Protein 1JWY (pdb70)

Secondary structure (DSSP, 8-state):
-TTT-TTSHHHHHHS----HHHH----EEEE-SSSS-TT--EEEEEEEE-SSEEEEE-TTS-EEEEETTT-EEPPPGGGTT-SBGGG-S---HHHHHHHHHHHHHTT--EEE-SSEEEEE--SS--S--SHHHHHHHSS--TTTS---HHHHHHHHHHHHHHHT--EEEEEEESTTSSHHHHHHHHHHHHHHH----HHHHHHHHHHHHHHHHHEE--SS-TTEESSEEEEEEEE-TTS-EEEEEEEEE---GGGGT---TT--SBHHHHHHHHH--HHHHHHHT---GGG-TTTSSSS----TT--HHHHHHHHHHHHHHHT--HHHHHHHHHHHHHHHHHHH---EE-SSSSEE-S--HHHHHHHHHHT--HHHHHHHHHS-EEEETTEEEE----HHHHHHHHHHHHHHHHHHHHHHHHHHHHHHH--S--SEEEEEEE-------SSB-HHHHHHHHHHHHHHHHHHHHHHHHHHHHHHHTT-------GGGGGHHHHHHHH-TTTT-HHHHHHHHHTSTT--HHHHHHHHHHHHTTTSTTEE--SS-SSEEEEEETTEEEEEE-TTHHHHHH----HHHHHHHHT-SSHHHHHHHH-HHHH-SS-TT-----HHHHHHHHHHHHHHHHTTSEEEEEEEE-S-SS--SS---HHHHHHHHHHSSHHHHHHHSTTS--EEEEHHHHHHHHGGGSTT--TT-S-HHHHHHHHHHHTT--GGGEEE-SSEEEE-TTHHHHHHHHHHHHHHHHHGGG---HHHHHHHHHHHTTTSSS-TT---EEEEEE-SSSSHHHHHHHHHTS------EEEEEEEPPPPTTS--PPPEEEESSSTT--B--THHHHHHHHHH-------EEEEEEETTS-SEEEEEPPP---SHHHHHHHHHHHHHSTTEEEEEEEESSS-STT-SHHHHHHHH-SS-SSEEEEEE-TTSS-SS---HHHHTTSSS--TT-EEE-----HHHHSSS--HHHHHHHHHHHHHT-TTGGGSGGG-SHHHHHHHHHHHHHHHHHHHHHHHHHHHHHHT-

InterPro domains:
  IPR000375 Dynamin stalk domain [PF01031] (217-501)
  IPR001401 Dynamin, GTPase domain [SM00053] (1-247)
  IPR001401 Dynamin, GTPase domain [cd08771] (23-296)
  IPR003130 Dynamin GTPase effector [PF02212] (758-848)
  IPR003130 Dynamin GTPase effector [SM00302] (757-848)
  IPR019762 Dynamin, GTPase region, conserved site [PS00410] (51-60)
  IPR020850 GTPase effector domain [PS51388] (762-853)
  IPR022812 Dynamin [PR00195] (25-43)
  IPR022812 Dynamin [PR00195] (50-67)
  IPR022812 Dynamin [PR00195] (128-145)
  IPR022812 Dynamin [PR00195] (178-196)
  IPR022812 Dynamin [PR00195] (197-213)
  IPR022812 Dynamin [PR00195] (220-239)
  IPR022812 Dynamin [PTHR11566] (3-847)
  IPR027417 P-loop containing nucleoside triphosphate hydrolase [G3DSA:3.40.50.300] (1-305)
  IPR027417 P-loop containing nucleoside triphosphate hydrolase [SSF52540] (2-305)
  IPR030381 Dynamin-type guanine nucleotide-binding (G) domain [PS51718] (22-296)
  IPR045063 Dynamin, N-terminal [PF00350] (28-209)

Foldseek 3Di:
DQLPDCPHVQCLAQNDDDLPLLQPLKWWFWDAPDPVPRLDIDIWIWDDDDPFKTWTADPVGDIDMGGPVPTGTEFPPVCQQPQECLPTLGDDLVNVVRSCLSCQLSVNQWHHFVLEIEGADQLDDGPQLDPVNLVVLAPPAPPSGGRDLSRVLNVQLVCCLVVVFFEEEEEEEAWPLQLVVSLLSSLVSLCNNQHVHLLSLLVNLLVLQLQQLAFWFALQHRRTGQWWKKKKQFAANVSHGDFMAMDIGRRPLLLQQDDAAPIFRRLNLLLCLQAPDPVLCVQLVHDHLCLFNSGNPRPDSDDPPDDSNVSSVSNVVSCVSLPQDPQSVLLLSLLSSLLRLLRVFAWDADPHQFTDGDDCVSLVSNCSSLQFDSVLQRCCLQWFWDDDDPDIGTDGHGRVSSNVLSSLLSSLSSQLSSVVSSVSSCVSGPDPDGSYIYMYIRDYAQDADPAAEPSNCLRLLLNLLVVLVVQQLLQVVLVVVCVQQVPDDHDDRRSVVSVLLNCLDPNDPLDHLLNLLVVQLVDDDHDLLNSLVVSCVRPDVNRPQKHDDDDDSQWIWGQGLLGIHIHGSPCSSVQFASDHRPSNLVRQCPGPRPVSVCCSPVQVRNHLARPPGDHGTPSRSSVVVSVVVSVVNVSHDYRYYYRAHQDSPSDRPRRDSVRRSSCCVSVCSSVVLVSSLAGFSDKAFLLVVLLAQVLQAAPRDSRDPCSQVSVVRNCVSVVPDPVQWDRTNGIITGHRSPVSVSVSVSSVSSNVLCNCLVPVLLVSLVVVCRRPCQQFADQLLGQAEEEAEAPPQQPQFLVCLQVQFHQAPQKEKEFEDADDQDPVSHFDQKWKDWSVGVPDIGSDSPVNNVVVVVVCCPDRRYTYMYIYGNSHHGHIYIYADHAVPVSVVSLVSRCSSLLRPSYAYEYGGELAPDDVVGPRLVSSCVSVVVQARYEYEYENQVVHDDPDHDVCQQVANPPHHNLGYEYWYGADPVCVPDPNTSNNRQVVGLCCQCPDPPSVVVSVCYGSVNVRVSNVVCSVVSSVVCSVVSSVSSVVSND

GO terms:
  GO:0005525 GTP binding (F, IDA)
  GO:0005543 phospholipid binding (F, IDA)
  GO:0032154 cleavage furrow (C, IDA)
  GO:0032195 post-lysosomal vacuole (C, IDA)
  GO:0045171 intercellular bridge (C, IDA)
  GO:0045335 phagocytic vesicle (C, IDA)
  GO:0097204 phagocytic cup base (C, IDA)
  GO:0005737 cytoplasm (C, IDA)
  GO:0010008 endosome membrane (C, IDA)
  GO:0003924 GTPase activity (F, IDA)
  GO:0042802 identical protein binding (F, IDA)
  GO:0045335 phagocytic vesicle (C, HDA)
  GO:0044656 regulation of post-lysosomal vacuole size (P, IMP)
  GO:1905345 protein localization to cleavage furrow (P, IMP)
  GO:1900756 protein processing in phagocytic vesicle (P, IMP)
  GO:0031288 sorocarp morphogenesis (P, IMP)
  GO:0048312 intracellular distribution of mitochondria (P, IMP)
  GO:0090383 phagosome acidification (P, IMP)
  GO:0061952 midbody abscission (P, IMP)
  GO:0006907 pinocytosis (P, IMP)

CATH classification: 2.30.30.360 (+2 more: 3.40.850.10, 1.20.58.530)

Radius of gyration: 42.61 Å; Cα contacts (8 Å, |Δi|>4): 1819; chains: 1; bounding box: 88×121×109 Å

Nearest PDB structures (foldseek):
  1jx2-assembly1_A  TM=1.000E+00  e=0.000E+00  Dictyostelium discoideum
  1w9i-assembly1_A  TM=9.819E-01  e=7.354E-103  Dictyostelium discoideum
  4pjk-assembly1_A  TM=9.442E-01  e=1.218E-103  Dictyostelium discoideum
  1w9j-assembly1_A  TM=9.130E-01  e=1.008E-102  Dictyostelium discoideum
  3myh-assembly1_X  TM=9.330E-01  e=2.662E-100  Dictyostelium discoideum

B-factor: mean 45.92, std 22.86, range [5.08, 124.43]

Solvent-accessible surface area: 48215 Å² total; per-residue (Å²): 105,52,27,140,67,154,131,18,73,1,30,136,58,8,55,39,80,128,94,163,44,25,39,38,72,105,69,70,2,16,16,22,51,59,113,178,99,97,20,53,22,67,43,1,54,23,75,52,91,89,107,80,22,6,32,6,100,6,89,122,38,125,68,70,157,37,114,72,136,104,18,20,23,44,9,30,80,131,49,34,5,19,52,33,0,50,117,14,45,33,29,30,40,3,2,0,2,20,3,5,62,31,3,10,107,68,52,8,8,3,2,6,3,15,80,6,2,0,4,4,28,26,46,93,223,12,66,2,51,69,101,126,8,1,80,15,1,103,41,58,153,70,135,51,9,0,2,0,0,0,2,12,0,0,42,0,12,65,24,0,36,117,86,116,76,32,0,0,0,6,0,8,8,74,36,12,1,12,21,16,93,11,0,68,46,0,14,52,0,1,12,46,18,1,49,134,34,118,46,28,69,28,12,72,50,1,31,37,0,3,19,3,1,0,1,0,35,10,76,117,39,54,41,5,36,47,11,4,7,5,11,25,0,4,0,54,69,72,0,113,16,24,0,1,9,11,84,21,13,60,28,46,67,62,17,0,24,129,6,51,138,62,15,0,0,0,21,0,0,4,8,0,15,52,2,6,63,85,132,21,68,163,50,0,92,23,49,26,29,116,58,6,76,10,1,65,81,6,79,15,59,65,6,156,91,59,42,16,42,116,67,0,97,87,3,51,90,0,0,59,56,2,49,10,55,134,118,30,6,53,2,0,2,60,0,0,0,0,0,0,9,0,5,44,6,143,14,57,101,16,129,47,118,2,2,46,12,137,97,80,94,16,2,67,8,0,3,85,3,0,20,12,76,48,66,72,0,19,98,3,0,10,59,0,99,76,142,55,70,249,100,83,71,48,67,87,31,55,43,101,108,0,33,50,13,19,33,28,0,0,57,17,0,1,9,28,0,3,78,0,0,10,67,50,0,26,101,64,4,57,84,176,206,73,44,42,11,0,0,0,0,3,5,32,12,45,35,80,74,189,68,3,9,7,76,27,0,7,8,0,4,0,8,1,47,10,10,32,22,1,8,65,21,17,21,98,59,14,75,111,27,4,137,148,3,156,8,135,85,107,21,144,34,11,2,103,119,8,73,51,3,2,66,5,0,20,10,186,154,103,54,0,0,12,36,2,0,32,81,5,5,111,115,114,136,18,66,25,99,63,0,6,84,56,0,25,72,62,17,20,207,159,40,107,55,11,76,84,24,201,154,43,162,66,48,0,0,0,51,6,59,24,28,80,2,50,0,48,2,105,64,0,15,95,68,0,78,61,73,32,48,100,15,0,28,83,6,0,92,121,14,101,12,102,1,0,32,80,0,5,79,35,61,108,12,20,62,67,23,118,187,72,33,153,112,60,9,32,2,30,53,9,56,125,65,1,57,68,6,12,56,39,0,120,78,12,42,12,29,7,0,20,2,0,5,0,0,105,109,61,81,54,93,80,30,42,47,113,22,1,0,58,14,0,80,59,20,0,1,18,27,2,28,148,14,14,78,119,1,0,24,28,60,37,82,11,44,70,0,2,103,84,6,14,8,17,11,80,124,14,31,79,116,21,182,80,24,83,151,8,0,40,41,0,0,137,99,45,133,27,80,93,78,47,14,69,65,4,89,66,50,0,0,0,33,42,27,6,29,16,122,3,20,38,30,11,57,67,81,11,0,81,6,0,101,23,1,140,127,141,20,12,57,15,7,16,94,0,3,30,35,15,8,30,105,15,83,10,64,3,21,1,1,8,0,0,3,1,0,16,114,108,2,13,20,56,33,4,2,13,3,9,1,15,77,53,0,15,111,56,0,10,5,2,6,3,48,72,27,90,125,28,157,126,47,57,119,54,113,24,38,0,38,5,60,71,58,100,143,57,93,12,94,60,4,64,84,0,78,98,10,22,90,162,50,60,169,130,64,56,93,10,6,7,0,31,0,51,0,25,77,4,50,60,0,6,1,0,17,0,31,14,39,130,117,88,47,95,76,20,98,161,29,0,50,50,26,0,120,60,137,20,0,13,0,4,0,0,7,14,14,63,73,87,49,74,153,27,48,0,8,106,15,2,85,98,30,10,96,130,1,122,29,3,1,0,0,6,0,57,3,69,98,24,114,217,70,66,66,11,32,81,5,19,68,28,172,61,45,84,20,100,46,20,16,6,1,0,16,28,37,37,133,134,44,87,112,89,172,54,52,4,152,78,7,40,142,47,4,105,94,44,4,103,113,33,104,79,0,127,90,31,10,118,167,11,9,7,85,61,1,7,120,21,2,25,112,37,3,48,107,27,1,100,112,8,14,80,72,1,52,83,76,2,27,151,52,17,115

Organism: Dictyostelium discoideum (NCBI:txid44689)

Sequence (1039 aa):
DPIHDRTSDYHKYLKVKQFKLTVSDKRYIWYNPDPKERDSYECGEIVSETSDSFTFKTVDGQDRQVKKDDANQRNPIKFDGVEDMSELSYLNEPAVFHNLRVRYNQDLIYTYSGLFLVAVNPFKRIPIYTQEMVDIFKGRRRNEVAPHIFAISDVAYRSMLDDRQNQSLLITGESGAGKTENTKKVIQYLASVAGSGVLEQQILQANPILEAFGNAKTTRNNNSSRFGKFIEIQFNSAGFISGASIQSYLLEKSRVVFQSETERNYHIFYQLLAGATAEEKKALHLAGPESFNYLNQSGCVDIKGVSDSEEFKITRQAMDIVGFSQEEQMSIFKIIAGILHLGNIKFEKGAGEGAVLKDKTALNAASTVFGVNPSVLEKALMEPRILAGRDLVAQHLNVEKSSSSRDALVKALYGRLFLWLVKKINNVLCQERKAYFIGVLDISGFEIFKVNSFEQLCINYTNEKLQQFFNHHMFKLEQEEYLKEKINWTFIDFGLDSQATIDLIDGRQPPGILALLDEQSVFPNATDNTLITKLHSHFSKKNAKYEEPRFSKTEFGVTHYAGQVMYEIQDWLEKNKDPLQQDLELCFKDSSDNVVTKLFNDPNIASRAKKGANFITVAAQYKEQLASLMATLETTNPHFVRCIIPNNKQLPAKLEDKVVLDQLRCNGVLEGIRITRKGFPNRIIYADFVKRYYLLAPNVPRDAEDSQKATDAVLKHLNIDPEQYRFGITKIFFRAGQLARIEEAREQRISEITRGLVDQLIPVINKLQDVFNTLGSDPLDLPQIVVVGSQSSGKSSVLENIVGRDFLPRPLILQLTHLPIADDGSQTQEWGEFLHKPNDMFYDFSEIREEIIRDTDISAQPINLKIYSPHVVNLTLVDLPGITDIEQQIRRMVMAYIKKQNAIIVAVTPANTDLANSDALQLAKEVDPEGKRTIGVITKLDLMDKGTDAMEVLTGRVIPLTLGFIGVINRSQEDIIAKKSIRESLKSEILYFKNHPIYKSIANRSGTAYLSKTLNKLLMFHIRDTLPDLKVKVSKMLS

Structure (mmCIF, N/CA/C/O backbone):
data_1JWY
#
_entry.id   1JWY
#
_cell.length_a   54.550
_cell.length_b   61.950
_cell.length_c   181.070
_cell.angle_alpha   90.00
_cell.angle_beta   94.52
_cell.angle_gamma   90.00
#
_symmetry.space_group_name_H-M   'P 1 21 1'
#
loop_
_entity.id
_entity.type
_entity.pdbx_description
1 polymer 'Myosin-2 heavy chain,Dynamin-A'
2 non-polymer beta-D-glucopyranose
3 non-polymer 'MAGNESIUM ION'
4 non-polymer "ADENOSINE-5'-DIPHOSPHATE"
5 non-polymer "GUANOSINE-5'-DIPHOSPHATE"
6 water water
#
loop_
_atom_site.group_PDB
_atom_site.id
_atom_site.type_symbol
_atom_site.label_atom_id
_atom_site.label_alt_id
_atom_site.label_comp_id
_atom_site.label_asym_id
_atom_site.label_entity_id
_atom_site.label_seq_id
_atom_site.pdbx_PDB_ins_code
_atom_site.Cartn_x
_atom_site.Cartn_y
_atom_site.Cartn_z
_atom_site.occupancy
_atom_site.B_iso_or_equiv
_atom_site.auth_seq_id
_atom_site.auth_comp_id
_atom_site.auth_asym_id
_atom_site.auth_atom_id
_atom_site.pdbx_PDB_model_num
ATOM 1 N N . ASP A 1 13 ? -87.691 -41.589 59.796 1.00 90.98 13 ASP A N 1
ATOM 2 C CA . ASP A 1 13 ? -86.847 -42.609 59.227 1.00 95.56 13 ASP A CA 1
ATOM 3 C C . ASP A 1 13 ? -85.404 -42.147 59.154 1.00 94.94 13 ASP A C 1
ATOM 4 O O . ASP A 1 13 ? -85.109 -41.072 58.626 1.00 96.73 13 ASP A O 1
ATOM 9 N N . PRO A 1 14 ? -84.456 -42.932 59.697 1.00 95.29 14 PRO A N 1
ATOM 10 C CA . PRO A 1 14 ? -83.032 -42.583 59.708 1.00 93.20 14 PRO A CA 1
ATOM 11 C C . PRO A 1 14 ? -82.376 -42.523 58.335 1.00 90.78 14 PRO A C 1
ATOM 12 O O . PRO A 1 14 ? -81.506 -41.687 58.093 1.00 91.30 14 PRO A O 1
ATOM 16 N N . ILE A 1 15 ? -82.792 -43.412 57.441 1.00 90.37 15 ILE A N 1
ATOM 17 C CA . ILE A 1 15 ? -82.220 -43.477 56.101 1.00 91.71 15 ILE A CA 1
ATOM 18 C C . ILE A 1 15 ? -82.257 -42.158 55.317 1.00 93.65 15 ILE A C 1
ATOM 19 O O . ILE A 1 15 ? -81.302 -41.826 54.614 1.00 95.60 15 ILE A O 1
ATOM 24 N N . HIS A 1 16 ? -83.347 -41.405 55.442 1.00 94.45 16 HIS A N 1
ATOM 25 C CA . HIS A 1 16 ? -83.489 -40.140 54.721 1.00 93.95 16 HIS A CA 1
ATOM 26 C C . HIS A 1 16 ? -82.980 -38.933 55.502 1.00 94.37 16 HIS A C 1
ATOM 27 O O . HIS A 1 16 ? -82.437 -37.988 54.924 1.00 93.45 16 HIS A O 1
ATOM 34 N N . ASP A 1 17 ? -83.160 -38.967 56.818 1.00 94.22 17 ASP A N 1
ATOM 35 C CA . ASP A 1 17 ? -82.723 -37.877 57.682 1.00 93.25 17 ASP A CA 1
ATOM 36 C C . ASP A 1 17 ? -81.205 -37.677 57.608 1.00 95.87 17 ASP A C 1
ATOM 37 O O . ASP A 1 17 ? -80.434 -38.525 58.063 1.00 96.75 17 ASP A O 1
ATOM 42 N N . ARG A 1 18 ? -80.784 -36.553 57.033 1.00 95.75 18 ARG A N 1
ATOM 43 C CA . ARG A 1 18 ? -79.363 -36.240 56.899 1.00 96.02 18 ARG A CA 1
ATOM 44 C C . ARG A 1 18 ? -78.692 -36.097 58.262 1.00 95.32 18 ARG A C 1
ATOM 45 O O . ARG A 1 18 ? -77.578 -36.579 58.466 1.00 97.73 18 ARG A O 1
ATOM 53 N N . THR A 1 19 ? -79.371 -35.430 59.191 1.00 92.67 19 THR A N 1
ATOM 54 C CA . THR A 1 19 ? -78.827 -35.222 60.531 1.00 90.41 19 THR A CA 1
ATOM 55 C C . THR A 1 19 ? -78.941 -36.476 61.385 1.00 86.84 19 THR A C 1
ATOM 56 O O . THR A 1 19 ? -78.991 -36.397 62.616 1.00 86.10 19 THR A O 1
ATOM 60 N N . SER A 1 20 ? -78.989 -37.630 60.728 1.00 81.28 20 SER A N 1
ATOM 61 C CA . SER A 1 20 ? -79.092 -38.900 61.434 1.00 76.54 20 SER A CA 1
ATOM 62 C C . SER A 1 20 ? -77.739 -39.602 61.459 1.00 67.55 20 SER A C 1
ATOM 63 O O . SER A 1 20 ? -76.956 -39.491 60.512 1.00 66.84 20 SER A O 1
ATOM 66 N N . ASP A 1 21 ? -77.463 -40.313 62.549 1.00 62.30 21 ASP A N 1
ATOM 67 C CA . ASP A 1 21 ? -76.209 -41.043 62.684 1.00 56.21 21 ASP A CA 1
ATOM 68 C C . ASP A 1 21 ? -75.977 -41.930 61.462 1.00 54.36 21 ASP A C 1
ATOM 69 O O . ASP A 1 21 ? -74.839 -42.112 61.012 1.00 47.50 21 ASP A O 1
ATOM 74 N N . TYR A 1 22 ? -77.061 -42.470 60.913 1.00 46.65 22 TYR A N 1
ATOM 75 C CA . TYR A 1 22 ? -76.943 -43.340 59.748 1.00 49.61 22 TYR A CA 1
ATOM 76 C C . TYR A 1 22 ? -76.231 -42.657 58.588 1.00 52.13 22 TYR A C 1
ATOM 77 O O . TYR A 1 22 ? -75.401 -43.267 57.915 1.00 56.70 22 TYR A O 1
ATOM 86 N N . HIS A 1 23 ? -76.567 -41.393 58.350 1.00 59.95 23 HIS A N 1
ATOM 87 C CA . HIS A 1 23 ? -75.951 -40.618 57.273 1.00 59.75 23 HIS A CA 1
ATOM 88 C C . HIS A 1 23 ? -74.595 -40.097 57.742 1.00 52.40 23 HIS A C 1
ATOM 89 O O . HIS A 1 23 ? -73.668 -39.935 56.953 1.00 51.87 23 HIS A O 1
ATOM 96 N N . LYS A 1 24 ? -74.493 -39.844 59.038 1.00 45.37 24 LYS A N 1
ATOM 97 C CA . LYS A 1 24 ? -73.267 -39.328 59.618 1.00 50.68 24 LYS A CA 1
ATOM 98 C C . LYS A 1 24 ? -72.154 -40.367 59.705 1.00 57.49 24 LYS A C 1
ATOM 99 O O . LYS A 1 24 ? -70.975 -40.015 59.724 1.00 62.00 24 LYS A O 1
ATOM 105 N N . TYR A 1 25 ? -72.519 -41.646 59.735 1.00 55.52 25 TYR A N 1
ATOM 106 C CA . TYR A 1 25 ? -71.517 -42.691 59.865 1.00 47.73 25 TYR A CA 1
ATOM 107 C C . TYR A 1 25 ? -71.491 -43.747 58.777 1.00 46.19 25 TYR A C 1
ATOM 108 O O . TYR A 1 25 ? -70.494 -44.459 58.627 1.00 48.00 25 TYR A O 1
ATOM 117 N N . LEU A 1 26 ? -72.564 -43.860 58.005 1.00 43.20 26 LEU A N 1
ATOM 118 C CA . LEU A 1 26 ? -72.593 -44.877 56.960 1.00 37.44 26 LEU A CA 1
ATOM 119 C C . LEU A 1 26 ? -72.787 -44.320 55.556 1.00 41.62 26 LEU A C 1
ATOM 120 O O . LEU A 1 26 ? -72.785 -45.074 54.575 1.00 37.39 26 LEU A O 1
ATOM 125 N N . LYS A 1 27 ? -72.934 -43.001 55.445 1.00 48.03 27 LYS A N 1
ATOM 126 C CA . LYS A 1 27 ? -73.132 -42.378 54.130 1.00 50.60 27 LYS A CA 1
ATOM 127 C C . LYS A 1 27 ? -72.032 -41.384 53.761 1.00 48.12 27 LYS A C 1
ATOM 128 O O . LYS A 1 27 ? -71.542 -40.628 54.610 1.00 38.26 27 LYS A O 1
ATOM 134 N N . VAL A 1 28 ? -71.659 -41.380 52.486 1.00 48.65 28 VAL A N 1
ATOM 135 C CA . VAL A 1 28 ? -70.629 -40.471 51.989 1.00 60.57 28 VAL A CA 1
ATOM 136 C C . VAL A 1 28 ? -71.101 -39.017 52.059 1.00 64.19 28 VAL A C 1
ATOM 137 O O . VAL A 1 28 ? -72.286 -38.733 51.869 1.00 65.98 28 VAL A O 1
ATOM 141 N N . LYS A 1 29 ? -70.163 -38.108 52.328 1.00 67.65 29 LYS A N 1
ATOM 142 C CA . LYS A 1 29 ? -70.452 -36.674 52.434 1.00 74.89 29 LYS A CA 1
ATOM 143 C C . LYS A 1 29 ? -71.128 -36.132 51.169 1.00 74.26 29 LYS A C 1
ATOM 144 O O . LYS A 1 29 ? -70.599 -36.276 50.066 1.00 74.13 29 LYS A O 1
ATOM 146 N N . GLN A 1 30 ? -72.294 -35.509 51.344 1.00 73.46 30 GLN A N 1
ATOM 147 C CA . GLN A 1 30 ? -73.058 -34.950 50.230 1.00 76.45 30 GLN A CA 1
ATOM 148 C C . GLN A 1 30 ? -73.324 -36.008 49.158 1.00 77.43 30 GLN A C 1
ATOM 149 O O . GLN A 1 30 ? -74.438 -36.521 49.037 1.00 78.48 30 GLN A O 1
ATOM 151 N N . PHE A 1 36 ? -72.654 -30.393 37.380 1.00 74.77 36 PHE A N 1
ATOM 152 C CA . PHE A 1 36 ? -72.517 -29.530 36.212 1.00 78.23 36 PHE A CA 1
ATOM 153 C C . PHE A 1 36 ? -71.049 -29.220 35.969 1.00 78.64 36 PHE A C 1
ATOM 154 O O . PHE A 1 36 ? -70.661 -28.752 34.897 1.00 73.49 36 PHE A O 1
ATOM 162 N N . LYS A 1 37 ? -70.239 -29.492 36.983 1.00 82.63 37 LYS A N 1
ATOM 163 C CA . LYS A 1 37 ? -68.805 -29.262 36.912 1.00 84.39 37 LYS A CA 1
ATOM 164 C C . LYS A 1 37 ? -68.185 -30.112 35.802 1.00 79.72 37 LYS A C 1
ATOM 165 O O . LYS A 1 37 ? -67.668 -29.575 34.813 1.00 75.12 37 LYS A O 1
ATOM 171 N N . LEU A 1 38 ? -68.252 -31.433 35.977 1.00 75.73 38 LEU A N 1
ATOM 172 C CA . LEU A 1 38 ? -67.704 -32.392 35.013 1.00 74.30 38 LEU A CA 1
ATOM 173 C C . LEU A 1 38 ? -68.616 -32.561 33.801 1.00 68.53 38 LEU A C 1
ATOM 174 O O . LEU A 1 38 ? -68.220 -33.147 32.778 1.00 68.31 38 LEU A O 1
ATOM 179 N N . THR A 1 39 ? -69.833 -32.037 33.919 1.00 58.40 39 THR A N 1
ATOM 180 C CA . THR A 1 39 ? -70.807 -32.130 32.842 1.00 54.77 39 THR A CA 1
ATOM 181 C C . THR A 1 39 ? -70.299 -31.501 31.540 1.00 55.18 39 THR A C 1
ATOM 182 O O . THR A 1 39 ? -70.316 -32.137 30.485 1.00 52.93 39 THR A O 1
ATOM 186 N N . VAL A 1 40 ? -69.844 -30.254 31.614 1.00 54.26 40 VAL A N 1
ATOM 187 C CA . VAL A 1 40 ? -69.353 -29.555 30.426 1.00 54.37 40 VAL A CA 1
ATOM 188 C C . VAL A 1 40 ? -67.909 -29.897 30.092 1.00 55.10 40 VAL A C 1
ATOM 189 O O . VAL A 1 40 ? -67.471 -29.742 28.950 1.00 52.40 40 VAL A O 1
ATOM 193 N N . SER A 1 41 ? -67.174 -30.364 31.093 1.00 54.40 41 SER A N 1
ATOM 194 C CA . SER A 1 41 ? -65.781 -30.724 30.897 1.00 53.09 41 SER A CA 1
ATOM 195 C C . SER A 1 41 ? -65.621 -32.007 30.085 1.00 56.14 41 SER A C 1
ATOM 196 O O . SER A 1 41 ? -66.417 -32.940 30.210 1.00 54.63 41 SER A O 1
ATOM 199 N N . ASP A 1 42 ? -64.582 -32.038 29.254 1.00 61.00 42 ASP A N 1
ATOM 200 C CA . ASP A 1 42 ? -64.276 -33.198 28.420 1.00 59.76 42 ASP A CA 1
ATOM 201 C C . ASP A 1 42 ? -62.990 -33.871 28.893 1.00 56.72 42 ASP A C 1
ATOM 202 O O . ASP A 1 42 ? -62.449 -34.746 28.213 1.00 56.35 42 ASP A O 1
ATOM 207 N N . LYS A 1 43 ? -62.508 -33.455 30.058 1.00 55.82 43 LYS A N 1
ATOM 208 C CA . LYS A 1 43 ? -61.284 -34.006 30.619 1.00 58.29 43 LYS A CA 1
ATOM 209 C C . LYS A 1 43 ? -61.447 -35.443 31.116 1.00 53.81 43 LYS A C 1
ATOM 210 O O . LYS A 1 43 ? -62.464 -35.803 31.725 1.00 44.81 43 LYS A O 1
ATOM 216 N N . ARG A 1 44 ? -60.423 -36.248 30.843 1.00 54.27 44 ARG A N 1
ATOM 217 C CA . ARG A 1 44 ? -60.370 -37.657 31.233 1.00 51.25 44 ARG A CA 1
ATOM 218 C C . ARG A 1 44 ? -58.997 -37.934 31.835 1.00 53.16 44 ARG A C 1
ATOM 219 O O . ARG A 1 44 ? -57.970 -37.595 31.241 1.00 57.16 44 ARG A O 1
ATOM 227 N N . TYR A 1 45 ? -58.986 -38.561 33.007 1.00 53.00 45 TYR A N 1
ATOM 228 C CA . TYR A 1 45 ? -57.745 -38.856 33.718 1.00 50.63 45 TYR A CA 1
ATOM 229 C C . TYR A 1 45 ? -57.422 -40.347 33.797 1.00 50.01 45 TYR A C 1
ATOM 230 O O . TYR A 1 45 ? -58.270 -41.195 33.529 1.00 44.52 45 TYR A O 1
ATOM 239 N N . ILE A 1 46 ? -56.188 -40.664 34.173 1.00 52.17 46 ILE A N 1
ATOM 240 C CA . ILE A 1 46 ? -55.772 -42.052 34.280 1.00 53.01 46 ILE A CA 1
ATOM 241 C C . ILE A 1 46 ? -54.813 -42.237 35.450 1.00 51.44 46 ILE A C 1
ATOM 242 O O . ILE A 1 46 ? -54.113 -41.300 35.839 1.00 53.62 46 ILE A O 1
ATOM 247 N N . TRP A 1 47 ? -54.801 -43.446 36.014 1.00 48.59 47 TRP A N 1
ATOM 248 C CA . TRP A 1 47 ? -53.911 -43.778 37.124 1.00 40.66 47 TRP A CA 1
ATOM 249 C C . TRP A 1 47 ? -52.608 -44.322 36.547 1.00 36.18 47 TRP A C 1
ATOM 250 O O . TRP A 1 47 ? -52.607 -45.119 35.611 1.00 38.91 47 TRP A O 1
ATOM 261 N N . TYR A 1 48 ? -51.490 -43.893 37.114 1.00 38.18 48 TYR A N 1
ATOM 262 C CA . TYR A 1 48 ? -50.198 -44.368 36.640 1.00 43.50 48 TYR A CA 1
ATOM 263 C C . TYR A 1 48 ? -49.200 -44.308 37.787 1.00 40.51 48 TYR A C 1
ATOM 264 O O . TYR A 1 48 ? -49.354 -43.514 38.719 1.00 41.89 48 TYR A O 1
ATOM 273 N N . ASN A 1 49 ? -48.186 -45.162 37.726 1.00 46.68 49 ASN A N 1
ATOM 274 C CA . ASN A 1 49 ? -47.154 -45.172 38.750 1.00 56.09 49 ASN A CA 1
ATOM 275 C C . ASN A 1 49 ? -45.909 -44.475 38.214 1.00 60.98 49 ASN A C 1
ATOM 276 O O . ASN A 1 49 ? -45.239 -44.973 37.302 1.00 59.90 49 ASN A O 1
ATOM 281 N N . PRO A 1 50 ? -45.590 -43.292 38.769 1.00 65.63 50 PRO A N 1
ATOM 282 C CA . PRO A 1 50 ? -44.420 -42.520 38.338 1.00 67.95 50 PRO A CA 1
ATOM 283 C C . PRO A 1 50 ? -43.156 -43.360 38.308 1.00 72.34 50 PRO A C 1
ATOM 284 O O . PRO A 1 50 ? -42.183 -43.015 37.637 1.00 78.17 50 PRO A O 1
ATOM 288 N N . ASP A 1 51 ? -43.179 -44.473 39.027 1.00 74.75 51 ASP A N 1
ATOM 289 C CA . ASP A 1 51 ? -42.035 -45.363 39.061 1.00 79.71 51 ASP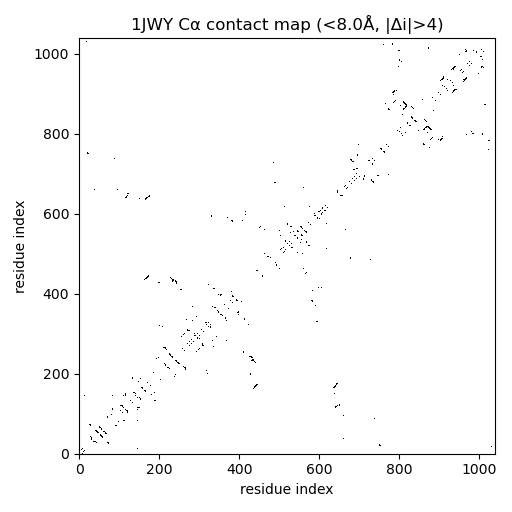 A CA 1
ATOM 290 C C . ASP A 1 51 ? -42.502 -46.731 38.587 1.00 83.48 51 ASP A C 1
ATOM 291 O O . ASP A 1 51 ? -43.373 -47.337 39.202 1.00 85.31 51 ASP A O 1
ATOM 296 N N . PRO A 1 52 ? -41.933 -47.231 37.478 1.00 85.88 52 PRO A N 1
ATOM 297 C CA . PRO A 1 52 ? -42.307 -48.539 36.931 1.00 85.43 52 PRO A CA 1
ATOM 298 C C . PRO A 1 52 ? -41.982 -49.708 37.865 1.00 85.02 52 PRO A C 1
ATOM 299 O O . PRO A 1 52 ? -42.431 -50.835 37.644 1.00 84.41 52 PRO A O 1
ATOM 303 N N . LYS A 1 53 ? -41.197 -49.428 38.906 1.00 84.91 53 LYS A N 1
ATOM 304 C CA . LYS A 1 53 ? -40.804 -50.426 39.886 1.00 84.03 53 LYS A CA 1
ATOM 305 C C . LYS A 1 53 ? -41.787 -50.459 41.047 1.00 85.76 53 LYS A C 1
ATOM 306 O O . LYS A 1 53 ? -42.113 -51.523 41.583 1.00 88.49 53 LYS A O 1
ATOM 312 N N . GLU A 1 54 ? -42.263 -49.282 41.446 1.00 82.67 54 GLU A N 1
ATOM 313 C CA . GLU A 1 54 ? -43.226 -49.173 42.533 1.00 79.72 54 GLU A CA 1
ATOM 314 C C . GLU A 1 54 ? -44.637 -49.233 41.959 1.00 74.88 54 GLU A C 1
ATOM 315 O O . GLU A 1 54 ? -45.353 -48.231 41.923 1.00 74.27 54 GLU A O 1
ATOM 321 N N . ARG A 1 55 ? -45.026 -50.418 41.506 1.00 70.72 55 ARG A N 1
ATOM 322 C CA . ARG A 1 55 ? -46.342 -50.622 40.925 1.00 69.14 55 ARG A CA 1
ATOM 323 C C . ARG A 1 55 ? -47.499 -50.363 41.885 1.00 64.55 55 ARG A C 1
ATOM 324 O O . ARG A 1 55 ? -48.653 -50.313 41.461 1.00 60.49 55 ARG A O 1
ATOM 332 N N . ASP A 1 56 ? -47.200 -50.180 43.168 1.00 62.10 56 ASP A N 1
ATOM 333 C CA . ASP A 1 56 ? -48.252 -49.946 44.155 1.00 61.86 56 ASP A CA 1
ATOM 334 C C . ASP A 1 56 ? -48.561 -48.466 44.369 1.00 58.37 56 ASP A C 1
ATOM 335 O O . ASP A 1 56 ? -49.594 -48.114 44.940 1.00 55.77 56 ASP A O 1
ATOM 340 N N . SER A 1 57 ? -47.665 -47.600 43.906 1.00 58.35 57 SER A N 1
ATOM 341 C CA . SER A 1 57 ? -47.858 -46.161 44.048 1.00 58.44 57 SER A CA 1
ATOM 342 C C . SER A 1 57 ? -48.429 -45.557 42.766 1.00 54.31 57 SER A C 1
ATOM 343 O O . SER A 1 57 ? -47.841 -45.673 41.693 1.00 51.35 57 SER A O 1
ATOM 346 N N . TYR A 1 58 ? -49.582 -44.912 42.885 1.00 48.23 58 TYR A N 1
ATOM 347 C CA . TYR A 1 58 ? -50.231 -44.323 41.723 1.00 49.30 58 TYR A CA 1
ATOM 348 C C . TYR A 1 58 ? -50.436 -42.816 41.824 1.00 53.27 58 TYR A C 1
ATOM 349 O O . TYR A 1 58 ? -50.522 -42.245 42.916 1.00 52.55 58 TYR A O 1
ATOM 358 N N . GLU A 1 59 ? -50.515 -42.182 40.661 1.00 53.88 59 GLU A N 1
ATOM 359 C CA . GLU A 1 59 ? -50.741 -40.751 40.565 1.00 52.66 59 GLU A CA 1
ATOM 360 C C . GLU A 1 59 ? -51.807 -40.516 39.504 1.00 51.65 59 GLU A C 1
ATOM 361 O O . GLU A 1 59 ? -51.972 -41.325 38.590 1.00 48.20 59 GLU A O 1
ATOM 367 N N . CYS A 1 60 ? -52.539 -39.416 39.622 1.00 50.43 60 CYS A N 1
ATOM 368 C CA . CYS A 1 60 ? -53.574 -39.131 38.643 1.00 52.22 60 CYS A CA 1
ATOM 369 C C . CYS A 1 60 ? -53.030 -38.258 37.511 1.00 51.99 60 CYS A C 1
ATOM 370 O O . CYS A 1 60 ? -52.482 -37.187 37.757 1.00 48.51 60 CYS A O 1
ATOM 373 N N . GLY A 1 61 ? -53.182 -38.726 36.275 1.00 52.73 61 GLY A N 1
ATOM 374 C CA . GLY A 1 61 ? -52.706 -37.970 35.129 1.00 55.42 61 GLY A CA 1
ATOM 375 C C . GLY A 1 61 ? -53.829 -37.623 34.168 1.00 56.11 61 GLY A C 1
ATOM 376 O O . GLY A 1 61 ? -54.773 -38.403 34.018 1.00 54.02 61 GLY A O 1
ATOM 377 N N . GLU A 1 62 ? -53.735 -36.462 33.518 1.00 56.04 62 GLU A N 1
ATOM 378 C CA . GLU A 1 62 ? -54.769 -36.036 32.566 1.00 58.00 62 GLU A CA 1
ATOM 379 C C . GLU A 1 62 ? -54.441 -36.474 31.146 1.00 54.96 62 GLU A C 1
ATOM 380 O O . GLU A 1 62 ? -53.303 -36.353 30.700 1.00 53.90 62 GLU A O 1
ATOM 386 N N . ILE A 1 63 ? -55.439 -36.988 30.435 1.00 55.01 63 ILE A N 1
ATOM 387 C CA . ILE A 1 63 ? -55.230 -37.433 29.059 1.00 59.05 63 ILE A CA 1
ATOM 388 C C . ILE A 1 63 ? -55.346 -36.243 28.113 1.00 61.46 63 ILE A C 1
ATOM 389 O O . ILE A 1 63 ? -56.275 -35.443 28.221 1.00 59.88 63 ILE A O 1
ATOM 394 N N . VAL A 1 64 ? -54.396 -36.127 27.189 1.00 66.47 64 VAL A N 1
ATOM 395 C CA . VAL A 1 64 ? -54.392 -35.018 26.239 1.00 68.37 64 VAL A CA 1
ATOM 396 C C . VAL A 1 64 ? -54.304 -35.469 24.783 1.00 69.90 64 VAL A C 1
ATOM 397 O O . VAL A 1 64 ? -54.355 -34.649 23.868 1.00 73.91 64 VAL A O 1
ATOM 401 N N . SER A 1 65 ? -54.184 -36.775 24.572 1.00 73.79 65 SER A N 1
ATOM 402 C CA . SER A 1 65 ? -54.085 -37.326 23.224 1.00 75.81 65 SER A CA 1
ATOM 403 C C . SER A 1 65 ? -54.366 -38.829 23.203 1.00 75.85 65 SER A C 1
ATOM 404 O O . SER A 1 65 ? -54.091 -39.541 24.170 1.00 75.60 65 SER A O 1
ATOM 407 N N . GLU A 1 66 ? -54.913 -39.306 22.092 1.00 76.36 66 GLU A N 1
ATOM 408 C CA . GLU A 1 66 ? -55.207 -40.725 21.946 1.00 80.46 66 GLU A CA 1
ATOM 409 C C . GLU A 1 66 ? -55.249 -41.144 20.484 1.00 82.82 66 GLU A C 1
ATOM 410 O O . GLU A 1 66 ? -55.898 -40.502 19.660 1.00 84.41 66 GLU A O 1
ATOM 416 N N . THR A 1 67 ? -54.546 -42.223 20.165 1.00 83.96 67 THR A N 1
ATOM 417 C CA . THR A 1 67 ? -54.527 -42.731 18.806 1.00 86.40 67 THR A CA 1
ATOM 418 C C . THR A 1 67 ? -55.657 -43.749 18.673 1.00 89.02 67 THR A C 1
ATOM 419 O O . THR A 1 67 ? -56.753 -43.534 19.190 1.00 90.09 67 THR A O 1
ATOM 423 N N . SER A 1 68 ? -55.389 -44.856 17.986 1.00 91.29 68 SER A N 1
ATOM 424 C CA . SER A 1 68 ? -56.396 -45.898 17.797 1.00 90.81 68 SER A CA 1
ATOM 425 C C . SER A 1 68 ? -56.229 -46.991 18.848 1.00 89.98 68 SER A C 1
ATOM 426 O O . SER A 1 68 ? -57.125 -47.816 19.048 1.00 88.00 68 SER A O 1
ATOM 429 N N . ASP A 1 69 ? -55.075 -46.990 19.514 1.00 88.52 69 ASP A N 1
ATOM 430 C CA . ASP A 1 69 ? -54.780 -47.980 20.547 1.00 87.30 69 ASP A CA 1
ATOM 431 C C . ASP A 1 69 ? -53.728 -47.500 21.552 1.00 83.74 69 ASP A C 1
ATOM 432 O O . ASP A 1 69 ? -52.920 -48.292 22.042 1.00 82.86 69 ASP A O 1
ATOM 437 N N . SER A 1 70 ? -53.739 -46.206 21.859 1.00 79.29 70 SER A N 1
ATOM 438 C CA . SER A 1 70 ? -52.779 -45.641 22.806 1.00 74.89 70 SER A CA 1
ATOM 439 C C . SER A 1 70 ? -53.293 -44.366 23.457 1.00 72.01 70 SER A C 1
ATOM 440 O O . SER A 1 70 ? -54.208 -43.721 22.953 1.00 69.64 70 SER A O 1
ATOM 443 N N . PHE A 1 71 ? -52.686 -44.010 24.582 1.00 69.34 71 PHE A N 1
ATOM 444 C CA . PHE A 1 71 ? -53.056 -42.810 25.321 1.00 65.97 71 PHE A CA 1
ATOM 445 C C . PHE A 1 71 ? -51.824 -41.940 25.564 1.00 62.90 71 PHE A C 1
ATOM 446 O O . PHE A 1 71 ? -50.691 -42.432 25.580 1.00 65.36 71 PHE A O 1
ATOM 454 N N . THR A 1 72 ? -52.056 -40.646 25.743 1.00 58.58 72 THR A N 1
ATOM 455 C CA . THR A 1 72 ? -50.990 -39.690 26.019 1.00 57.85 72 THR A CA 1
ATOM 456 C C . THR A 1 72 ? -51.529 -38.795 27.133 1.00 54.87 72 THR A C 1
ATOM 457 O O . THR A 1 72 ? -52.632 -38.246 27.026 1.00 50.35 72 THR A O 1
ATOM 461 N N . PHE A 1 73 ? -50.756 -38.658 28.206 1.00 51.84 73 PHE A N 1
ATOM 462 C CA . PHE A 1 73 ? -51.193 -37.867 29.346 1.00 52.55 73 PHE A CA 1
ATOM 463 C C . PHE A 1 73 ? -50.087 -37.091 30.042 1.00 53.35 73 PHE A C 1
ATOM 464 O O . PHE A 1 73 ? -48.896 -37.365 29.859 1.00 50.64 73 PHE A O 1
ATOM 472 N N . LYS A 1 74 ? -50.513 -36.132 30.859 1.00 58.49 74 LYS A N 1
ATOM 473 C CA . LYS A 1 74 ? -49.619 -35.274 31.630 1.00 68.76 74 LYS A CA 1
ATOM 474 C C . LYS A 1 74 ? -49.251 -35.904 32.978 1.00 70.88 74 LYS A C 1
ATOM 475 O O . LYS A 1 74 ? -50.130 -36.305 33.740 1.00 72.67 74 LYS A O 1
ATOM 481 N N . THR A 1 75 ? -47.951 -35.984 33.263 1.00 76.80 75 THR A N 1
ATOM 482 C CA . THR A 1 75 ? -47.451 -36.537 34.526 1.00 76.76 75 THR A CA 1
ATOM 483 C C . THR A 1 75 ? -47.374 -35.400 35.546 1.00 80.96 75 THR A C 1
ATOM 484 O O . THR A 1 75 ? -47.235 -34.235 35.173 1.00 80.78 75 THR A O 1
ATOM 488 N N . VAL A 1 76 ? -47.471 -35.743 36.828 1.00 85.62 76 VAL A N 1
ATOM 489 C CA . VAL A 1 76 ? -47.408 -34.759 37.904 1.00 87.67 76 VAL A CA 1
ATOM 490 C C . VAL A 1 76 ? -46.201 -33.835 37.748 1.00 87.49 76 VAL A C 1
ATOM 491 O O . VAL A 1 76 ? -46.265 -32.651 38.079 1.00 84.72 76 VAL A O 1
ATOM 495 N N . ASP A 1 77 ? -45.102 -34.385 37.243 1.00 88.38 77 ASP A N 1
ATOM 496 C CA . ASP A 1 77 ? -43.890 -33.607 37.022 1.00 91.33 77 ASP A CA 1
ATOM 497 C C . ASP A 1 77 ? -44.161 -32.568 35.944 1.00 92.43 77 ASP A C 1
ATOM 498 O O . ASP A 1 77 ? -43.713 -31.425 36.036 1.00 93.74 77 ASP A O 1
ATOM 503 N N . GLY A 1 78 ? -44.903 -32.982 34.923 1.00 92.90 78 GLY A N 1
ATOM 504 C CA . GLY A 1 78 ? -45.230 -32.096 33.824 1.00 93.46 78 GLY A CA 1
ATOM 505 C C . GLY A 1 78 ? -44.912 -32.739 32.487 1.00 93.81 78 GLY A C 1
ATOM 506 O O . GLY A 1 78 ? -45.433 -32.325 31.451 1.00 95.67 78 GLY A O 1
ATOM 507 N N . GLN A 1 79 ? -44.056 -33.756 32.507 1.00 91.36 79 GLN A N 1
ATOM 508 C CA . GLN A 1 79 ? -43.674 -34.448 31.282 1.00 91.17 79 GLN A CA 1
ATOM 509 C C . GLN A 1 79 ? -44.838 -35.266 30.712 1.00 88.63 79 GLN A C 1
ATOM 510 O O . GLN A 1 79 ? -45.714 -35.707 31.451 1.00 89.56 79 GLN A O 1
ATOM 516 N N . ASP A 1 80 ? -44.850 -35.459 29.395 1.00 85.31 80 ASP A N 1
ATOM 517 C CA . ASP A 1 80 ? -45.901 -36.235 28.737 1.00 78.83 80 ASP A CA 1
ATOM 518 C C . ASP A 1 80 ? -45.495 -37.698 28.669 1.00 76.69 80 ASP A C 1
ATOM 519 O O . ASP A 1 80 ? -44.323 -38.014 28.459 1.00 76.31 80 ASP A O 1
ATOM 524 N N . ARG A 1 81 ? -46.466 -38.588 28.849 1.00 74.76 81 ARG A N 1
ATOM 525 C CA . ARG A 1 81 ? -46.206 -40.022 28.784 1.00 69.70 81 ARG A CA 1
ATOM 526 C C . ARG A 1 81 ? -47.228 -40.693 27.883 1.00 68.47 81 ARG A C 1
ATOM 527 O O . ARG A 1 81 ? -48.336 -40.186 27.697 1.00 65.12 81 ARG A O 1
ATOM 535 N N . GLN A 1 82 ? -46.854 -41.842 27.330 1.00 70.56 82 GLN A N 1
ATOM 536 C CA . GLN A 1 82 ? -47.737 -42.593 26.440 1.00 70.96 82 GLN A CA 1
ATOM 537 C C . GLN A 1 82 ? -47.902 -44.029 26.927 1.00 70.10 82 GLN A C 1
ATOM 538 O O . GLN A 1 82 ? -46.920 -44.709 27.231 1.00 69.20 82 GLN A O 1
ATOM 544 N N . VAL A 1 83 ? -49.151 -44.478 27.011 1.00 68.80 83 VAL A N 1
ATOM 545 C CA . VAL A 1 83 ? -49.464 -45.835 27.452 1.00 65.91 83 VAL A CA 1
ATOM 546 C C . VAL A 1 83 ? -50.523 -46.438 26.539 1.00 64.58 83 VAL A C 1
ATOM 547 O O . VAL A 1 83 ? -51.428 -45.740 26.088 1.00 66.35 83 VAL A O 1
ATOM 551 N N . LYS A 1 84 ? -50.414 -47.731 26.264 1.00 65.28 84 LYS A N 1
ATOM 552 C CA . LYS A 1 84 ? -51.385 -48.387 25.398 1.00 67.65 84 LYS A CA 1
ATOM 553 C C . LYS A 1 84 ? -52.721 -48.520 26.119 1.00 69.53 84 LYS A C 1
ATOM 554 O O . LYS A 1 84 ? -52.769 -48.673 27.340 1.00 70.56 84 LYS A O 1
ATOM 560 N N . LYS A 1 85 ? -53.807 -48.459 25.358 1.00 67.41 85 LYS A N 1
ATOM 561 C CA . LYS A 1 85 ? -55.140 -48.554 25.928 1.00 69.77 85 LYS A CA 1
ATOM 562 C C . LYS A 1 85 ? -55.424 -49.882 26.633 1.00 72.66 85 LYS A C 1
ATOM 563 O O . LYS A 1 85 ? -56.421 -50.008 27.342 1.00 73.02 85 LYS A O 1
ATOM 569 N N . ASP A 1 86 ? -54.551 -50.867 26.448 1.00 75.60 86 ASP A N 1
ATOM 570 C CA . ASP A 1 86 ? -54.741 -52.168 27.085 1.00 77.65 86 ASP A CA 1
ATOM 571 C C . ASP A 1 86 ? -54.193 -52.183 28.506 1.00 75.71 86 ASP A C 1
ATOM 572 O O . ASP A 1 86 ? -54.822 -52.718 29.421 1.00 76.82 86 ASP A O 1
ATOM 577 N N . ASP A 1 87 ? -53.018 -51.590 28.682 1.00 72.80 87 ASP A N 1
ATOM 578 C CA . ASP A 1 87 ? -52.368 -51.531 29.984 1.00 70.95 87 ASP A CA 1
ATOM 579 C C . ASP A 1 87 ? -52.815 -50.283 30.752 1.00 68.63 87 ASP A C 1
ATOM 580 O O . ASP A 1 87 ? -52.422 -50.066 31.901 1.00 67.80 87 ASP A O 1
ATOM 585 N N . ALA A 1 88 ? -53.643 -49.471 30.107 1.00 62.84 88 ALA A N 1
ATOM 586 C CA . ALA A 1 88 ? -54.130 -48.235 30.702 1.00 59.16 88 ALA A CA 1
ATOM 587 C C . ALA A 1 88 ? -55.078 -48.453 31.874 1.00 51.74 88 ALA A C 1
ATOM 588 O O . ALA A 1 88 ? -55.989 -49.271 31.799 1.00 51.78 88 ALA A O 1
ATOM 590 N N . ASN A 1 89 ? -54.856 -47.707 32.952 1.00 49.16 89 ASN A N 1
ATOM 591 C CA . ASN A 1 89 ? -55.687 -47.793 34.148 1.00 49.15 89 ASN A CA 1
ATOM 592 C C . ASN A 1 89 ? -56.503 -46.529 34.266 1.00 47.74 89 ASN A C 1
ATOM 593 O O . ASN A 1 89 ? -56.249 -45.692 35.127 1.00 51.09 89 ASN A O 1
ATOM 598 N N . GLN A 1 90 ? -57.490 -46.395 33.395 1.00 47.18 90 GLN A N 1
ATOM 599 C CA . GLN A 1 90 ? -58.346 -45.222 33.404 1.00 42.73 90 GLN A CA 1
ATOM 600 C C . GLN A 1 90 ? -58.958 -44.959 34.770 1.00 42.83 90 GLN A C 1
ATOM 601 O O . GLN A 1 90 ? -59.218 -45.887 35.542 1.00 42.58 90 GLN A O 1
ATOM 607 N N . ARG A 1 91 ? -59.178 -43.685 35.071 1.00 39.93 91 ARG A N 1
ATOM 608 C CA . ARG A 1 91 ? -59.776 -43.300 36.339 1.00 38.52 91 ARG A CA 1
ATOM 609 C C . ARG A 1 91 ? -61.255 -42.951 36.143 1.00 38.05 91 ARG A C 1
ATOM 610 O O . ARG A 1 91 ? -61.624 -42.338 35.150 1.00 33.74 91 ARG A O 1
ATOM 618 N N . ASN A 1 92 ? -62.092 -43.358 37.094 1.00 38.31 92 ASN A N 1
ATOM 619 C CA . ASN A 1 92 ? -63.530 -43.096 37.044 1.00 39.84 92 ASN A CA 1
ATOM 620 C C . ASN A 1 92 ? -63.793 -41.634 37.394 1.00 43.47 92 ASN A C 1
ATOM 621 O O . ASN A 1 92 ? -63.029 -41.026 38.149 1.00 43.59 92 ASN A O 1
ATOM 626 N N . PRO A 1 93 ? -64.878 -41.054 36.850 1.00 46.14 93 PRO A N 1
ATOM 627 C CA . PRO A 1 93 ? -65.249 -39.663 37.110 1.00 45.49 93 PRO A CA 1
ATOM 628 C C . PRO A 1 93 ? -65.345 -39.436 38.607 1.00 45.22 93 PRO A C 1
ATOM 629 O O . PRO A 1 93 ? -65.913 -40.259 39.322 1.00 46.46 93 PRO A O 1
ATOM 633 N N . ILE A 1 94 ? -64.780 -38.328 39.077 1.00 45.91 94 ILE A N 1
ATOM 634 C CA . ILE A 1 94 ? -64.782 -38.007 40.497 1.00 47.40 94 ILE A CA 1
ATOM 635 C C . ILE A 1 94 ? -66.163 -38.082 41.126 1.00 50.23 94 ILE A C 1
ATOM 636 O O . ILE A 1 94 ? -66.287 -38.138 42.351 1.00 47.43 94 ILE A O 1
ATOM 641 N N . LYS A 1 95 ? -67.204 -38.075 40.301 1.00 51.12 95 LYS A N 1
ATOM 642 C CA . LYS A 1 95 ? -68.556 -38.147 40.840 1.00 55.07 95 LYS A CA 1
ATOM 643 C C . LYS A 1 95 ? -68.818 -39.544 41.405 1.00 51.55 95 LYS A C 1
ATOM 644 O O . LYS A 1 95 ? -69.659 -39.718 42.288 1.00 44.69 95 LYS A O 1
ATOM 650 N N . PHE A 1 96 ? -68.083 -40.529 40.897 1.00 45.94 96 PHE A N 1
ATOM 651 C CA . PHE A 1 96 ? -68.236 -41.906 41.341 1.00 51.15 96 PHE A CA 1
ATOM 652 C C . PHE A 1 96 ? -67.254 -42.295 42.457 1.00 53.45 96 PHE A C 1
ATOM 653 O O . PHE A 1 96 ? -66.966 -43.476 42.662 1.00 55.71 96 PHE A O 1
ATOM 661 N N . ASP A 1 97 ? -66.743 -41.304 43.179 1.00 49.43 97 ASP A N 1
ATOM 662 C CA . ASP A 1 97 ? -65.810 -41.583 44.256 1.00 45.99 97 ASP A CA 1
ATOM 663 C C . ASP A 1 97 ? -66.543 -41.859 45.565 1.00 42.89 97 ASP A C 1
ATOM 664 O O . ASP A 1 97 ? -67.132 -40.962 46.172 1.00 40.06 97 ASP A O 1
ATOM 669 N N . GLY A 1 98 ? -66.502 -43.117 45.987 1.00 40.00 98 GLY A N 1
ATOM 670 C CA . GLY A 1 98 ? -67.165 -43.505 47.207 1.00 36.66 98 GLY A CA 1
ATOM 671 C C . GLY A 1 98 ? -68.452 -44.254 46.948 1.00 39.94 98 GLY A C 1
ATOM 672 O O . GLY A 1 98 ? -69.319 -44.320 47.811 1.00 41.45 98 GLY A O 1
ATOM 673 N N . VAL A 1 99 ? -68.575 -44.829 45.758 1.00 44.95 99 VAL A N 1
ATOM 674 C CA . VAL A 1 99 ? -69.773 -45.572 45.399 1.00 49.68 99 VAL A CA 1
ATOM 675 C C . VAL A 1 99 ? -69.960 -46.802 46.272 1.00 53.37 99 VAL A C 1
ATOM 676 O O . VAL A 1 99 ? -69.043 -47.617 46.403 1.00 47.86 99 VAL A O 1
ATOM 680 N N . GLU A 1 100 ? -71.163 -46.926 46.843 1.00 51.09 100 GLU A N 1
ATOM 681 C CA . GLU A 1 100 ? -71.523 -48.050 47.713 1.00 41.55 100 GLU A CA 1
ATOM 682 C C . GLU A 1 100 ? -71.047 -49.373 47.125 1.00 40.55 100 GLU A C 1
ATOM 683 O O . GLU A 1 100 ? -70.484 -50.211 47.828 1.00 44.70 100 GLU A O 1
ATOM 689 N N . ASP A 1 101 ? -71.282 -49.569 45.835 1.00 39.99 101 ASP A N 1
ATOM 690 C CA . ASP A 1 101 ? -70.896 -50.812 45.182 1.00 44.80 101 ASP A CA 1
ATOM 691 C C . ASP A 1 101 ? -69.974 -50.480 44.022 1.00 49.08 101 ASP A C 1
ATOM 692 O O . ASP A 1 101 ? -70.297 -49.637 43.188 1.00 56.11 101 ASP A O 1
ATOM 697 N N . MET A 1 102 ? -68.818 -51.132 43.974 1.00 46.20 102 MET A N 1
ATOM 698 C CA . MET A 1 102 ? -67.848 -50.857 42.927 1.00 52.44 102 MET A CA 1
ATOM 699 C C . MET A 1 102 ? -68.138 -51.551 41.611 1.00 59.94 102 MET A C 1
ATOM 700 O O . MET A 1 102 ? -67.570 -51.191 40.574 1.00 55.44 102 MET A O 1
ATOM 705 N N . SER A 1 103 ? -69.019 -52.545 41.649 1.00 62.32 103 SER A N 1
ATOM 706 C CA . SER A 1 103 ? -69.349 -53.291 40.443 1.00 63.83 103 SER A CA 1
ATOM 707 C C . SER A 1 103 ? -70.037 -52.406 39.405 1.00 64.52 103 SER A C 1
ATOM 708 O O . SER A 1 103 ? -70.149 -52.783 38.239 1.00 64.26 103 SER A O 1
ATOM 711 N N . GLU A 1 104 ? -70.489 -51.230 39.831 1.00 61.93 104 GLU A N 1
ATOM 712 C CA . GLU A 1 104 ? -71.143 -50.291 38.929 1.00 61.71 104 GLU A CA 1
ATOM 713 C C . GLU A 1 104 ? -70.188 -49.177 38.464 1.00 60.55 104 GLU A C 1
ATOM 714 O O . GLU A 1 104 ? -70.594 -48.029 38.269 1.00 59.45 104 GLU A O 1
ATOM 720 N N . LEU A 1 105 ? -68.915 -49.523 38.301 1.00 53.78 105 LEU A N 1
ATOM 721 C CA . LEU A 1 105 ? -67.915 -48.569 37.841 1.00 47.49 105 LEU A CA 1
ATOM 722 C C . LEU A 1 105 ? -67.480 -48.892 36.417 1.00 45.86 105 LEU A C 1
ATOM 723 O O . LEU A 1 105 ? -67.452 -50.060 36.016 1.00 45.12 105 LEU A O 1
ATOM 728 N N . SER A 1 106 ? -67.159 -47.859 35.645 1.00 41.15 106 SER A N 1
ATOM 729 C CA . SER A 1 106 ? -66.732 -48.070 34.267 1.00 37.99 106 SER A CA 1
ATOM 730 C C . SER A 1 106 ? -65.412 -48.821 34.260 1.00 37.52 106 SER A C 1
ATOM 731 O O . SER A 1 106 ? -65.220 -49.729 33.456 1.00 35.58 106 SER A O 1
ATOM 734 N N . TYR A 1 107 ? -64.497 -48.447 35.150 1.00 33.26 107 TYR A N 1
ATOM 735 C CA . TYR A 1 107 ? -63.206 -49.141 35.187 1.00 47.37 107 TYR A CA 1
ATOM 736 C C . TYR A 1 107 ? -62.969 -49.773 36.549 1.00 47.05 107 TYR A C 1
ATOM 737 O O . TYR A 1 107 ? -63.178 -49.134 37.584 1.00 46.08 107 TYR A O 1
ATOM 746 N N . LEU A 1 108 ? -62.533 -51.029 36.544 1.00 49.21 108 LEU A N 1
ATOM 747 C CA . LEU A 1 108 ? -62.276 -51.751 37.792 1.00 50.55 108 LEU A CA 1
ATOM 748 C C . LEU A 1 108 ? -60.824 -52.207 37.954 1.00 47.83 108 LEU A C 1
ATOM 749 O O . LEU A 1 108 ? -60.550 -53.246 38.539 1.00 53.46 108 LEU A O 1
ATOM 754 N N . ASN A 1 109 ? -59.894 -51.417 37.440 1.00 47.30 109 ASN A N 1
ATOM 755 C CA . ASN A 1 109 ? -58.469 -51.726 37.551 1.00 44.96 109 ASN A CA 1
ATOM 756 C C . ASN A 1 109 ? -58.029 -51.612 39.018 1.00 39.50 109 ASN A C 1
ATOM 757 O O . ASN A 1 109 ? -58.760 -51.068 39.845 1.00 32.31 109 ASN A O 1
ATOM 762 N N . GLU A 1 110 ? -56.827 -52.096 39.338 1.00 41.46 110 GLU A N 1
ATOM 763 C CA . GLU A 1 110 ? -56.346 -52.040 40.722 1.00 39.95 110 GLU A CA 1
ATOM 764 C C . GLU A 1 110 ? -56.427 -50.647 41.366 1.00 40.18 110 GLU A C 1
ATOM 765 O O . GLU A 1 110 ? -57.065 -50.480 42.408 1.00 45.10 110 GLU A O 1
ATOM 771 N N . PRO A 1 111 ? -55.799 -49.624 40.751 1.00 40.08 111 PRO A N 1
ATOM 772 C CA . PRO A 1 111 ? -55.850 -48.274 41.337 1.00 39.56 111 PRO A CA 1
ATOM 773 C C . PRO A 1 111 ? -57.272 -47.718 41.507 1.00 34.54 111 PRO A C 1
ATOM 774 O O . PRO A 1 111 ? -57.576 -47.070 42.515 1.00 36.98 111 PRO A O 1
ATOM 778 N N . ALA A 1 112 ? -58.149 -47.970 40.539 1.00 28.46 112 ALA A N 1
ATOM 779 C CA . ALA A 1 112 ? -59.524 -47.487 40.670 1.00 34.11 112 ALA A CA 1
ATOM 780 C C . ALA A 1 112 ? -60.189 -48.154 41.885 1.00 35.02 112 ALA A C 1
ATOM 781 O O . ALA A 1 112 ? -60.871 -47.498 42.681 1.00 35.29 112 ALA A O 1
ATOM 783 N N . VAL A 1 113 ? -59.981 -49.459 42.039 1.00 31.70 113 VAL A N 1
ATOM 784 C CA . VAL A 1 113 ? -60.575 -50.164 43.175 1.00 37.18 113 VAL A CA 1
ATOM 785 C C . VAL A 1 113 ? -60.024 -49.654 44.493 1.00 32.43 113 VAL A C 1
ATOM 786 O O . VAL A 1 113 ? -60.776 -49.349 45.421 1.00 36.10 113 VAL A O 1
ATOM 790 N N . PHE A 1 114 ? -58.702 -49.558 44.567 1.00 34.12 114 PHE A N 1
ATOM 791 C CA . PHE A 1 114 ? -58.060 -49.080 45.774 1.00 30.81 114 PHE A CA 1
ATOM 792 C C . PHE A 1 114 ? -58.485 -47.646 46.073 1.00 34.33 114 PHE A C 1
ATOM 793 O O . PHE A 1 114 ? -58.732 -47.297 47.230 1.00 36.34 114 PHE A O 1
ATOM 801 N N . HIS A 1 115 ? -58.595 -46.819 45.032 1.00 32.83 115 HIS A N 1
ATOM 802 C CA . HIS A 1 115 ? -59.007 -45.427 45.216 1.00 31.88 115 HIS A CA 1
ATOM 803 C C . HIS A 1 115 ? -60.404 -45.325 45.855 1.00 33.43 115 HIS A C 1
ATOM 804 O O . HIS A 1 115 ? -60.611 -44.573 46.808 1.00 35.61 115 HIS A O 1
ATOM 811 N N . ASN A 1 116 ? -61.365 -46.076 45.330 1.00 32.55 116 ASN A N 1
ATOM 812 C CA . ASN A 1 116 ? -62.722 -46.021 45.876 1.00 35.42 116 ASN A CA 1
ATOM 813 C C . ASN A 1 116 ? -62.742 -46.428 47.358 1.00 29.93 116 ASN A C 1
ATOM 814 O O . ASN A 1 116 ? -63.442 -45.822 48.168 1.00 31.45 116 ASN A O 1
ATOM 819 N N . LEU A 1 117 ? -61.972 -47.455 47.714 1.00 35.48 117 LEU A N 1
ATOM 820 C CA . LEU A 1 117 ? -61.905 -47.908 49.111 1.00 34.58 117 LEU A CA 1
ATOM 821 C C . LEU A 1 117 ? -61.228 -46.853 49.979 1.00 36.14 117 LEU A C 1
ATOM 822 O O . LEU A 1 117 ? -61.669 -46.568 51.105 1.00 34.16 117 LEU A O 1
ATOM 827 N N . ARG A 1 118 ? -60.153 -46.275 49.437 1.00 36.45 118 ARG A N 1
ATOM 828 C CA . ARG A 1 118 ? -59.386 -45.228 50.118 1.00 36.59 118 ARG A CA 1
ATOM 829 C C . ARG A 1 118 ? -60.316 -44.063 50.441 1.00 32.96 118 ARG A C 1
ATOM 830 O O . ARG A 1 118 ? -60.385 -43.603 51.580 1.00 33.93 118 ARG A O 1
ATOM 838 N N . VAL A 1 119 ? -61.037 -43.583 49.435 1.00 34.64 119 VAL A N 1
ATOM 839 C CA . VAL A 1 119 ? -61.955 -42.468 49.648 1.00 36.29 119 VAL A CA 1
ATOM 840 C C . VAL A 1 119 ? -62.949 -42.801 50.741 1.00 30.96 119 VAL A C 1
ATOM 841 O O . VAL A 1 119 ? -63.178 -42.003 51.645 1.00 39.31 119 VAL A O 1
ATOM 845 N N . ARG A 1 120 ? -63.550 -43.981 50.660 1.00 36.03 120 ARG A N 1
ATOM 846 C CA . ARG A 1 120 ? -64.513 -44.369 51.684 1.00 34.77 120 ARG A CA 1
ATOM 847 C C . ARG A 1 120 ? -63.835 -44.550 53.041 1.00 29.90 120 ARG A C 1
ATOM 848 O O . ARG A 1 120 ? -64.319 -44.040 54.053 1.00 29.33 120 ARG A O 1
ATOM 856 N N . TYR A 1 121 ? -62.705 -45.256 53.061 1.00 22.44 121 TYR A N 1
ATOM 857 C CA . TYR A 1 121 ? -62.000 -45.493 54.322 1.00 26.96 121 TYR A CA 1
ATOM 858 C C . TYR A 1 121 ? -61.608 -44.207 55.051 1.00 33.92 121 TYR A C 1
ATOM 859 O O . TYR A 1 121 ? -61.610 -44.171 56.283 1.00 32.26 121 TYR A O 1
ATOM 868 N N . ASN A 1 122 ? -61.259 -43.159 54.298 1.00 39.01 122 ASN A N 1
ATOM 869 C CA . ASN A 1 122 ? -60.886 -41.875 54.904 1.00 36.88 122 ASN A CA 1
ATOM 870 C C . ASN A 1 122 ? -62.084 -41.206 55.576 1.00 37.88 122 ASN A C 1
ATOM 871 O O . ASN A 1 122 ? -61.905 -40.344 56.429 1.00 35.47 122 ASN A O 1
ATOM 876 N N . GLN A 1 123 ? -63.298 -41.599 55.195 1.00 38.37 123 GLN A N 1
ATOM 877 C CA . GLN A 1 123 ? -64.508 -41.034 55.803 1.00 48.27 123 GLN A CA 1
ATOM 878 C C . GLN A 1 123 ? -65.056 -41.995 56.869 1.00 47.25 123 GLN A C 1
ATOM 879 O O . GLN A 1 123 ? -66.192 -41.853 57.327 1.00 46.20 123 GLN A O 1
ATOM 885 N N . ASP A 1 124 ? -64.236 -42.968 57.255 1.00 44.50 124 ASP A N 1
ATOM 886 C CA . ASP A 1 124 ? -64.613 -43.978 58.240 1.00 37.98 124 ASP A CA 1
ATOM 887 C C . ASP A 1 124 ? -65.723 -44.899 57.734 1.00 34.58 124 ASP A C 1
ATOM 888 O O . ASP A 1 124 ? -66.544 -45.376 58.513 1.00 35.27 124 ASP A O 1
ATOM 893 N N . LEU A 1 125 ? -65.750 -45.140 56.427 1.00 35.04 125 LEU A N 1
ATOM 894 C CA . LEU A 1 125 ? -66.738 -46.043 55.839 1.00 36.53 125 LEU A CA 1
ATOM 895 C C . LEU A 1 125 ? -65.918 -47.281 55.494 1.00 34.59 125 LEU A C 1
ATOM 896 O O . LEU A 1 125 ? -65.228 -47.312 54.474 1.00 37.44 125 LEU A O 1
ATOM 901 N N . ILE A 1 126 ? -66.003 -48.296 56.352 1.00 33.60 126 ILE A N 1
ATOM 902 C CA . ILE A 1 126 ? -65.233 -49.531 56.189 1.00 27.11 126 ILE A CA 1
ATOM 903 C C . ILE A 1 126 ? -65.835 -50.613 55.311 1.00 29.15 126 ILE A C 1
ATOM 904 O O . ILE A 1 126 ? -65.139 -51.547 54.916 1.00 31.59 126 ILE A O 1
ATOM 909 N N . TYR A 1 127 ? -67.123 -50.498 55.007 1.00 35.38 127 TYR A N 1
ATOM 910 C CA . TYR A 1 127 ? -67.798 -51.493 54.175 1.00 28.78 127 TYR A CA 1
ATOM 911 C C . TYR A 1 127 ? -68.046 -50.982 52.767 1.00 32.86 127 TYR A C 1
ATOM 912 O O . TYR A 1 127 ? -68.457 -49.831 52.579 1.00 31.63 127 TYR A O 1
ATOM 921 N N . THR A 1 128 ? -67.821 -51.866 51.795 1.00 32.57 128 THR A N 1
ATOM 922 C CA . THR A 1 128 ? -68.001 -51.579 50.376 1.00 34.58 128 THR A CA 1
ATOM 923 C C . THR A 1 128 ? -68.276 -52.876 49.610 1.00 37.68 128 THR A C 1
ATOM 924 O O . THR A 1 128 ? -67.687 -53.918 49.910 1.00 36.52 128 THR A O 1
ATOM 928 N N . TYR A 1 129 ? -69.163 -52.814 48.618 1.00 36.46 129 TYR A N 1
ATOM 929 C CA . TYR A 1 129 ? -69.486 -54.005 47.838 1.00 36.97 129 TYR A CA 1
ATOM 930 C C . TYR A 1 129 ? -68.598 -54.149 46.604 1.00 38.15 129 TYR A C 1
ATOM 931 O O . TYR A 1 129 ? -67.993 -53.194 46.136 1.00 40.77 129 TYR A O 1
ATOM 940 N N . SER A 1 130 ? -68.521 -55.359 46.083 1.00 40.14 130 SER A N 1
ATOM 941 C CA . SER A 1 130 ? -67.729 -55.616 44.905 1.00 41.26 130 SER A CA 1
ATOM 942 C C . SER A 1 130 ? -68.257 -56.897 44.272 1.00 44.77 130 SER A C 1
ATOM 943 O O . SER A 1 130 ? -67.629 -57.960 44.344 1.00 43.50 130 SER A O 1
ATOM 946 N N . GLY A 1 131 ? -69.430 -56.779 43.659 1.00 50.46 131 GLY A N 1
ATOM 947 C CA . GLY A 1 131 ? -70.060 -57.921 43.018 1.00 51.60 131 GLY A CA 1
ATOM 948 C C . GLY A 1 131 ? -70.721 -58.793 44.065 1.00 51.45 131 GLY A C 1
ATOM 949 O O . GLY A 1 131 ? -71.610 -58.342 44.794 1.00 48.97 131 GLY A O 1
ATOM 950 N N . LEU A 1 132 ? -70.294 -60.049 44.139 1.00 49.36 132 LEU A N 1
ATOM 951 C CA . LEU A 1 132 ? -70.830 -60.961 45.137 1.00 57.39 132 LEU A CA 1
ATOM 952 C C . LEU A 1 132 ? -69.888 -60.907 46.341 1.00 57.90 132 LEU A C 1
ATOM 953 O O . LEU A 1 132 ? -69.777 -61.858 47.106 1.00 63.88 132 LEU A O 1
ATOM 958 N N . PHE A 1 133 ? -69.208 -59.779 46.502 1.00 53.20 133 PHE A N 1
ATOM 959 C CA . PHE A 1 133 ? -68.263 -59.602 47.597 1.00 46.26 133 PHE A CA 1
ATOM 960 C C . PHE A 1 133 ? -68.609 -58.426 48.509 1.00 40.99 133 PHE A C 1
ATOM 961 O O . PHE A 1 133 ? -69.018 -57.362 48.042 1.00 38.07 133 PHE A O 1
ATOM 969 N N . LEU A 1 134 ? -68.455 -58.626 49.813 1.00 35.71 134 LEU A N 1
ATOM 970 C CA . LEU A 1 134 ? -68.652 -57.537 50.775 1.00 33.41 134 LEU A CA 1
ATOM 971 C C . LEU A 1 134 ? -67.227 -57.310 51.294 1.00 30.51 134 LEU A C 1
ATOM 972 O O . LEU A 1 134 ? -66.575 -58.249 51.755 1.00 25.02 134 LEU A O 1
ATOM 977 N N . VAL A 1 135 ? -66.720 -56.088 51.157 1.00 31.76 135 VAL A N 1
ATOM 978 C CA . VAL A 1 135 ? -65.355 -55.772 51.597 1.00 28.32 135 VAL A CA 1
ATOM 979 C C . VAL A 1 135 ? -65.401 -54.987 52.890 1.00 27.13 135 VAL A C 1
ATOM 980 O O . VAL A 1 135 ? -66.141 -54.014 53.000 1.00 19.14 135 VAL A O 1
ATOM 984 N N . ALA A 1 136 ? -64.635 -55.434 53.880 1.00 21.43 136 ALA A N 1
ATOM 985 C CA . ALA A 1 136 ? -64.608 -54.733 55.158 1.00 27.67 136 ALA A CA 1
ATOM 986 C C . ALA A 1 136 ? -63.161 -54.429 55.517 1.00 28.32 136 ALA A C 1
ATOM 987 O O . ALA A 1 136 ? -62.343 -55.344 55.627 1.00 34.08 136 ALA A O 1
ATOM 989 N N . VAL A 1 137 ? -62.839 -53.150 55.688 1.00 29.01 137 VAL A N 1
ATOM 990 C CA . VAL A 1 137 ? -61.475 -52.761 56.036 1.00 28.46 137 VAL A CA 1
ATOM 991 C C . VAL A 1 137 ? -61.398 -52.381 57.513 1.00 31.67 137 VAL A C 1
ATOM 992 O O . VAL A 1 137 ? -62.029 -51.417 57.951 1.00 37.71 137 VAL A O 1
ATOM 996 N N . ASN A 1 138 ? -60.618 -53.142 58.275 1.00 28.86 138 ASN A N 1
ATOM 997 C CA . ASN A 1 138 ? -60.458 -52.916 59.708 1.00 22.53 138 ASN A CA 1
ATOM 998 C C . ASN A 1 138 ? -60.128 -51.439 59.990 1.00 25.59 138 ASN A C 1
ATOM 999 O O . ASN A 1 138 ? -59.128 -50.900 59.527 1.00 26.57 138 ASN A O 1
ATOM 1004 N N . PRO A 1 139 ? -60.989 -50.768 60.755 1.00 24.09 139 PRO A N 1
ATOM 1005 C CA . PRO A 1 139 ? -60.761 -49.364 61.084 1.00 21.91 139 PRO A CA 1
ATOM 1006 C C . PRO A 1 139 ? -59.732 -49.207 62.201 1.00 26.40 139 PRO A C 1
ATOM 1007 O O . PRO A 1 139 ? -59.148 -48.146 62.356 1.00 28.74 139 PRO A O 1
ATOM 1011 N N . PHE A 1 140 ? -59.507 -50.277 62.965 1.00 28.53 140 PHE A N 1
ATOM 1012 C CA . PHE A 1 140 ? -58.590 -50.251 64.105 1.00 31.52 140 PHE A CA 1
ATOM 1013 C C . PHE A 1 140 ? -58.980 -49.097 65.010 1.00 33.17 140 PHE A C 1
ATOM 1014 O O . PHE A 1 140 ? -58.134 -48.464 65.625 1.00 32.64 140 PHE A O 1
ATOM 1022 N N . LYS A 1 141 ? -60.284 -48.852 65.089 1.00 33.28 141 LYS A N 1
ATOM 1023 C CA . LYS A 1 141 ? -60.847 -47.778 65.898 1.00 35.56 141 LYS A CA 1
ATOM 1024 C C . LYS A 1 141 ? -62.335 -48.080 66.101 1.00 38.37 141 LYS A C 1
ATOM 1025 O O . LYS A 1 141 ? -62.937 -48.842 65.341 1.00 33.33 141 LYS A O 1
ATOM 1031 N N . ARG A 1 142 ? -62.932 -47.476 67.120 1.00 41.94 142 ARG A N 1
ATOM 1032 C CA . ARG A 1 142 ? -64.344 -47.711 67.400 1.00 46.69 142 ARG A CA 1
ATOM 1033 C C . ARG A 1 142 ? -65.206 -46.830 66.509 1.00 46.12 142 ARG A C 1
ATOM 1034 O O . ARG A 1 142 ? -64.988 -45.622 66.415 1.00 51.28 142 ARG A O 1
ATOM 1042 N N . ILE A 1 143 ? -66.163 -47.444 65.829 1.00 39.89 143 ILE A N 1
ATOM 1043 C CA . ILE A 1 143 ? -67.084 -46.701 64.978 1.00 41.42 143 ILE A CA 1
ATOM 1044 C C . ILE A 1 143 ? -68.505 -47.082 65.384 1.00 46.55 143 ILE A C 1
ATOM 1045 O O . ILE A 1 143 ? -68.882 -48.260 65.346 1.00 42.46 143 ILE A O 1
ATOM 1050 N N . PRO A 1 144 ? -69.312 -46.084 65.781 1.00 49.09 144 PRO A N 1
ATOM 1051 C CA . PRO A 1 144 ? -70.703 -46.260 66.214 1.00 48.28 144 PRO A CA 1
ATOM 1052 C C . PRO A 1 144 ? -71.683 -46.608 65.099 1.00 49.73 144 PRO A C 1
ATOM 1053 O O . PRO A 1 144 ? -72.449 -45.758 64.647 1.00 56.72 144 PRO A O 1
ATOM 1057 N N . ILE A 1 145 ? -71.654 -47.857 64.651 1.00 40.48 145 ILE A N 1
ATOM 1058 C CA . ILE A 1 145 ? -72.553 -48.305 63.592 1.00 37.50 145 ILE A CA 1
ATOM 1059 C C . ILE A 1 145 ? -73.055 -49.715 63.883 1.00 34.27 145 ILE A C 1
ATOM 1060 O O . ILE A 1 145 ? -73.500 -50.426 62.976 1.00 30.03 145 ILE A O 1
ATOM 1065 N N . TYR A 1 146 ? -72.981 -50.100 65.155 1.00 26.16 146 TYR A N 1
ATOM 1066 C CA . TYR A 1 146 ? -73.382 -51.435 65.581 1.00 35.43 146 TYR A CA 1
ATOM 1067 C C . TYR A 1 146 ? -74.360 -51.419 66.746 1.00 36.19 146 TYR A C 1
ATOM 1068 O O . TYR A 1 146 ? -74.554 -52.435 67.418 1.00 33.21 146 TYR A O 1
ATOM 1077 N N . THR A 1 147 ? -74.973 -50.264 66.985 1.00 36.79 147 THR A N 1
ATOM 1078 C CA . THR A 1 147 ? -75.937 -50.110 68.071 1.00 37.27 147 THR A CA 1
ATOM 1079 C C . THR A 1 147 ? -77.259 -50.723 67.640 1.00 35.70 147 THR A C 1
ATOM 1080 O O . THR A 1 147 ? -77.479 -50.974 66.452 1.00 34.72 147 THR A O 1
ATOM 1084 N N . GLN A 1 148 ? -78.141 -50.949 68.607 1.00 37.35 148 GLN A N 1
ATOM 1085 C CA . GLN A 1 148 ? -79.455 -51.524 68.327 1.00 39.55 148 GLN A CA 1
ATOM 1086 C C . GLN A 1 148 ? -80.187 -50.735 67.261 1.00 36.54 148 GLN A C 1
ATOM 1087 O O . GLN A 1 148 ? -80.808 -51.317 66.366 1.00 35.03 148 GLN A O 1
ATOM 1093 N N . GLU A 1 149 ? -80.096 -49.411 67.345 1.00 40.57 149 GLU A N 1
ATOM 1094 C CA . GLU A 1 149 ? -80.763 -48.549 66.383 1.00 45.30 149 GLU A CA 1
ATOM 1095 C C . GLU A 1 149 ? -80.239 -48.834 64.989 1.00 45.90 149 GLU A C 1
ATOM 1096 O O . GLU A 1 149 ? -80.994 -48.793 64.018 1.00 49.69 149 GLU A O 1
ATOM 1102 N N . MET A 1 150 ? -78.945 -49.123 64.879 1.00 46.08 150 MET A N 1
ATOM 1103 C CA . MET A 1 150 ? -78.366 -49.434 63.573 1.00 47.33 150 MET A CA 1
ATOM 1104 C C . MET A 1 150 ? -78.987 -50.720 63.052 1.00 44.59 150 MET A C 1
ATOM 1105 O O . MET A 1 150 ? -79.389 -50.808 61.891 1.00 46.48 150 MET A O 1
ATOM 1110 N N . VAL A 1 151 ? -79.063 -51.719 63.924 1.00 45.16 151 VAL A N 1
ATOM 1111 C CA . VAL A 1 151 ? -79.649 -53.004 63.574 1.00 41.58 151 VAL A CA 1
ATOM 1112 C C . VAL A 1 151 ? -81.092 -52.829 63.072 1.00 41.78 151 VAL A C 1
ATOM 1113 O O . VAL A 1 151 ? -81.469 -53.402 62.057 1.00 42.90 151 VAL A O 1
ATOM 1117 N N . ASP A 1 152 ? -81.882 -52.035 63.791 1.00 43.37 152 ASP A N 1
ATOM 1118 C CA . ASP A 1 152 ? -83.278 -51.770 63.432 1.00 42.12 152 ASP A CA 1
ATOM 1119 C C . ASP A 1 152 ? -83.413 -51.136 62.063 1.00 41.89 152 ASP A C 1
ATOM 1120 O O . ASP A 1 152 ? -84.389 -51.372 61.365 1.00 41.90 152 ASP A O 1
ATOM 1125 N N . ILE A 1 153 ? -82.427 -50.333 61.682 1.00 41.41 153 ILE A N 1
ATOM 1126 C CA . ILE A 1 153 ? -82.456 -49.672 60.391 1.00 40.50 153 ILE A CA 1
ATOM 1127 C C . ILE A 1 153 ? -82.258 -50.621 59.216 1.00 44.81 153 ILE A C 1
ATOM 1128 O O . ILE A 1 153 ? -82.821 -50.397 58.143 1.00 50.39 153 ILE A O 1
ATOM 1133 N N . PHE A 1 154 ? -81.468 -51.678 59.397 1.00 41.23 154 PHE A N 1
ATOM 1134 C CA . PHE A 1 154 ? -81.240 -52.600 58.287 1.00 38.03 154 PHE A CA 1
ATOM 1135 C C . PHE A 1 154 ? -82.276 -53.701 58.170 1.00 37.44 154 PHE A C 1
ATOM 1136 O O . PHE A 1 154 ? -82.297 -54.442 57.184 1.00 39.23 154 PHE A O 1
ATOM 1144 N N . LYS A 1 155 ? -83.143 -53.809 59.167 1.00 41.90 155 LYS A N 1
ATOM 1145 C CA . LYS A 1 155 ? -84.171 -54.845 59.168 1.00 48.90 155 LYS A CA 1
ATOM 1146 C C . LYS A 1 155 ? -85.108 -54.745 57.968 1.00 48.77 155 LYS A C 1
ATOM 1147 O O . LYS A 1 155 ? -85.730 -53.708 57.734 1.00 53.78 155 LYS A O 1
ATOM 1153 N N . GLY A 1 156 ? -85.189 -55.827 57.197 1.00 53.20 156 GLY A N 1
ATOM 1154 C CA . GLY A 1 156 ? -86.055 -55.862 56.026 1.00 50.88 156 GLY A CA 1
ATOM 1155 C C . GLY A 1 156 ? -85.485 -55.223 54.775 1.00 57.32 156 GLY A C 1
ATOM 1156 O O . GLY A 1 156 ? -85.802 -55.640 53.654 1.00 56.54 156 GLY A O 1
ATOM 1157 N N . ARG A 1 157 ? -84.650 -54.203 54.965 1.00 63.28 157 ARG A N 1
ATOM 1158 C CA . ARG A 1 157 ? -84.022 -53.475 53.857 1.00 65.82 157 ARG A CA 1
ATOM 1159 C C . ARG A 1 157 ? -83.273 -54.412 52.907 1.00 63.61 157 ARG A C 1
ATOM 1160 O O . ARG A 1 157 ? -82.791 -55.464 53.318 1.00 65.60 157 ARG A O 1
ATOM 1168 N N . ARG A 1 158 ? -83.174 -54.023 51.639 1.00 61.48 158 ARG A N 1
ATOM 1169 C CA . ARG A 1 158 ? -82.469 -54.818 50.633 1.00 61.28 158 ARG A CA 1
ATOM 1170 C C . ARG A 1 158 ? -81.095 -54.212 50.355 1.00 60.45 158 ARG A C 1
ATOM 1171 O O . ARG A 1 158 ? -80.853 -53.036 50.643 1.00 55.81 158 ARG A O 1
ATOM 1179 N N . ARG A 1 159 ? -80.191 -55.013 49.801 1.00 59.77 159 ARG A N 1
ATOM 1180 C CA . ARG A 1 159 ? -78.854 -54.517 49.511 1.00 65.43 159 ARG A CA 1
ATOM 1181 C C . ARG A 1 159 ? -78.926 -53.534 48.351 1.00 70.51 159 ARG A C 1
ATOM 1182 O O . ARG A 1 159 ? -78.418 -53.806 47.261 1.00 70.63 159 ARG A O 1
ATOM 1190 N N . ASN A 1 160 ? -79.568 -52.394 48.598 1.00 69.55 160 ASN A N 1
ATOM 1191 C CA . ASN A 1 160 ? -79.728 -51.355 47.589 1.00 70.34 160 ASN A CA 1
ATOM 1192 C C . ASN A 1 160 ? -80.388 -50.150 48.220 1.00 71.01 160 ASN A C 1
ATOM 1193 O O . ASN A 1 160 ? -80.125 -49.009 47.838 1.00 72.01 160 ASN A O 1
ATOM 1198 N N . GLU A 1 161 ? -81.251 -50.409 49.192 1.00 69.01 161 GLU A N 1
ATOM 1199 C CA . GLU A 1 161 ? -81.952 -49.337 49.872 1.00 69.18 161 GLU A CA 1
ATOM 1200 C C . GLU A 1 161 ? -81.217 -48.929 51.142 1.00 66.12 161 GLU A C 1
ATOM 1201 O O . GLU A 1 161 ? -81.703 -48.108 51.924 1.00 70.41 161 GLU A O 1
ATOM 1207 N N . VAL A 1 162 ? -80.040 -49.510 51.345 1.00 57.88 162 VAL A N 1
ATOM 1208 C CA . VAL A 1 162 ? -79.224 -49.186 52.507 1.00 47.10 162 VAL A CA 1
ATOM 1209 C C . VAL A 1 162 ? -77.743 -49.211 52.176 1.00 42.99 162 VAL A C 1
ATOM 1210 O O . VAL A 1 162 ? -77.316 -49.851 51.215 1.00 37.02 162 VAL A O 1
ATOM 1214 N N . ALA A 1 163 ? -76.966 -48.503 52.984 1.00 43.21 163 ALA A N 1
ATOM 1215 C CA . ALA A 1 163 ? -75.528 -48.435 52.779 1.00 45.41 163 ALA A CA 1
ATOM 1216 C C . ALA A 1 163 ? -74.899 -49.778 53.110 1.00 46.87 163 ALA A C 1
ATOM 1217 O O . ALA A 1 163 ? -75.484 -50.592 53.833 1.00 46.23 163 ALA A O 1
ATOM 1219 N N . PRO A 1 164 ? -73.700 -50.037 52.571 1.00 42.99 164 PRO A N 1
ATOM 1220 C CA . PRO A 1 164 ? -72.992 -51.301 52.823 1.00 41.18 164 PRO A CA 1
ATOM 1221 C C . PRO A 1 164 ? -72.768 -51.508 54.324 1.00 40.45 164 PRO A C 1
ATOM 1222 O O . PRO A 1 164 ? -72.467 -50.557 55.059 1.00 36.73 164 PRO A O 1
ATOM 1226 N N . HIS A 1 165 ? -72.908 -52.754 54.777 1.00 36.68 165 HIS A N 1
ATOM 1227 C CA . HIS A 1 165 ? -72.752 -53.053 56.195 1.00 30.48 165 HIS A CA 1
ATOM 1228 C C . HIS A 1 165 ? -72.849 -54.556 56.414 1.00 31.41 165 HIS A C 1
ATOM 1229 O O . HIS A 1 165 ? -73.570 -55.246 55.697 1.00 29.86 165 HIS A O 1
ATOM 1236 N N . ILE A 1 166 ? -72.125 -55.068 57.402 1.00 30.53 166 ILE A N 1
ATOM 1237 C CA . ILE A 1 166 ? -72.172 -56.488 57.680 1.00 23.51 166 ILE A CA 1
ATOM 1238 C C . ILE A 1 166 ? -73.636 -56.862 58.020 1.00 26.71 166 ILE A C 1
ATOM 1239 O O . ILE A 1 166 ? -74.062 -57.968 57.733 1.00 21.81 166 ILE A O 1
ATOM 1244 N N . PHE A 1 167 ? -74.397 -55.931 58.600 1.00 22.73 167 PHE A N 1
ATOM 1245 C CA . PHE A 1 167 ? -75.813 -56.175 58.930 1.00 26.42 167 PHE A CA 1
ATOM 1246 C C . PHE A 1 167 ? -76.651 -56.410 57.686 1.00 30.84 167 PHE A C 1
ATOM 1247 O O . PHE A 1 167 ? -77.533 -57.276 57.669 1.00 25.38 167 PHE A O 1
ATOM 1255 N N . ALA A 1 168 ? -76.352 -55.633 56.649 1.00 25.30 168 ALA A N 1
ATOM 1256 C CA . ALA A 1 168 ? -77.067 -55.713 55.387 1.00 29.13 168 ALA A CA 1
ATOM 1257 C C . ALA A 1 168 ? -77.015 -57.099 54.740 1.00 30.84 168 ALA A C 1
ATOM 1258 O O . ALA A 1 168 ? -78.049 -57.626 54.322 1.00 31.02 168 ALA A O 1
ATOM 1260 N N . ILE A 1 169 ? -75.823 -57.692 54.638 1.00 30.36 169 ILE A N 1
ATOM 1261 C CA . ILE A 1 169 ? -75.728 -59.017 54.041 1.00 30.86 169 ILE A CA 1
ATOM 1262 C C . ILE A 1 169 ? -76.317 -60.047 55.002 1.00 27.06 169 ILE A C 1
ATOM 1263 O O . ILE A 1 169 ? -76.773 -61.108 54.582 1.00 23.29 169 ILE A O 1
ATOM 1268 N N . SER A 1 170 ? -76.289 -59.747 56.295 1.00 27.51 170 SER A N 1
ATOM 1269 C CA . SER A 1 170 ? -76.850 -60.682 57.262 1.00 28.98 170 SER A CA 1
ATOM 1270 C C . SER A 1 170 ? -78.354 -60.739 57.044 1.00 26.99 170 SER A C 1
ATOM 1271 O O . SER A 1 170 ? -78.947 -61.810 57.063 1.00 23.03 170 SER A O 1
ATOM 1274 N N . ASP A 1 171 ? -78.965 -59.582 56.813 1.00 29.84 171 ASP A N 1
ATOM 1275 C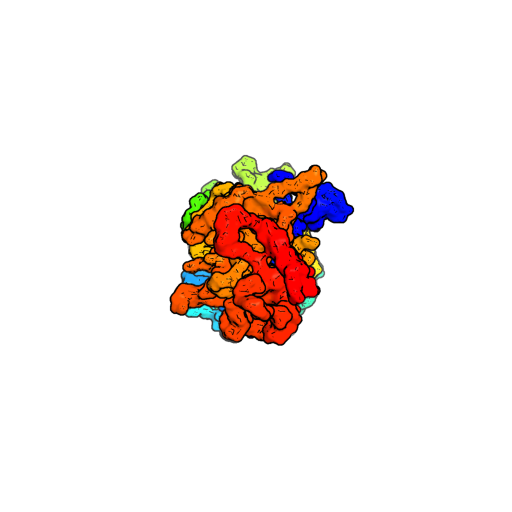 CA . ASP A 1 171 ? -80.398 -59.557 56.603 1.00 30.45 171 ASP A CA 1
ATOM 1276 C C . ASP A 1 171 ? -80.752 -60.201 55.272 1.00 32.00 171 ASP A C 1
ATOM 1277 O O . ASP A 1 171 ? -81.747 -60.930 55.169 1.00 34.43 171 ASP A O 1
ATOM 1282 N N . VAL A 1 172 ? -79.938 -59.937 54.255 1.00 26.95 172 VAL A N 1
ATOM 1283 C CA . VAL A 1 172 ? -80.177 -60.522 52.944 1.00 24.95 172 VAL A CA 1
ATOM 1284 C C . VAL A 1 172 ? -80.124 -62.051 53.070 1.00 25.80 172 VAL A C 1
ATOM 1285 O O . VAL A 1 172 ? -80.931 -62.765 52.477 1.00 25.47 172 VAL A O 1
ATOM 1289 N N . ALA A 1 173 ? -79.185 -62.560 53.855 1.00 22.34 173 ALA A N 1
ATOM 1290 C CA . ALA A 1 173 ? -79.096 -64.005 54.017 1.00 23.20 173 ALA A CA 1
ATOM 1291 C C . ALA A 1 173 ? -80.338 -64.519 54.739 1.00 18.89 173 ALA A C 1
ATOM 1292 O O . ALA A 1 173 ? -80.878 -65.561 54.396 1.00 24.34 173 ALA A O 1
ATOM 1294 N N . TYR A 1 174 ? -80.764 -63.787 55.759 1.00 22.96 174 TYR A N 1
ATOM 1295 C CA . TYR A 1 174 ? -81.929 -64.176 56.540 1.00 23.65 174 TYR A CA 1
ATOM 1296 C C . TYR A 1 174 ? -83.196 -64.217 55.657 1.00 27.43 174 TYR A C 1
ATOM 1297 O O . TYR A 1 174 ? -83.900 -65.232 55.617 1.00 25.73 174 TYR A O 1
ATOM 1306 N N . ARG A 1 175 ? -83.457 -63.123 54.936 1.00 27.28 175 ARG A N 1
ATOM 1307 C CA . ARG A 1 175 ? -84.610 -63.027 54.054 1.00 26.95 175 ARG A CA 1
ATOM 1308 C C . ARG A 1 175 ? -84.576 -64.117 53.003 1.00 31.50 175 ARG A C 1
ATOM 1309 O O . ARG A 1 175 ? -85.612 -64.706 52.658 1.00 29.06 175 ARG A O 1
ATOM 1317 N N . SER A 1 176 ? -83.377 -64.389 52.499 1.00 25.59 176 SER A N 1
ATOM 1318 C CA . SER A 1 176 ? -83.212 -65.412 51.484 1.00 23.48 176 SER A CA 1
ATOM 1319 C C . SER A 1 176 ? -83.546 -66.782 52.023 1.00 24.82 176 SER A C 1
ATOM 1320 O O . SER A 1 176 ? -84.098 -67.629 51.314 1.00 30.43 176 SER A O 1
ATOM 1323 N N . MET A 1 177 ? -83.186 -67.012 53.273 1.00 18.47 177 MET A N 1
ATOM 1324 C CA . MET A 1 177 ? -83.455 -68.295 53.876 1.00 25.83 177 MET A CA 1
ATOM 1325 C C . MET A 1 177 ? -84.985 -68.489 53.965 1.00 28.13 177 MET A C 1
ATOM 1326 O O . MET A 1 177 ? -85.514 -69.543 53.615 1.00 32.64 177 MET A O 1
ATOM 1331 N N . LEU A 1 178 ? -85.672 -67.458 54.448 1.00 28.28 178 LEU A N 1
ATOM 1332 C CA . LEU A 1 178 ? -87.122 -67.471 54.587 1.00 35.24 178 LEU A CA 1
ATOM 1333 C C . LEU A 1 178 ? -87.850 -67.576 53.248 1.00 33.57 178 LEU A C 1
ATOM 1334 O O . LEU A 1 178 ? -88.674 -68.464 53.065 1.00 35.79 178 LEU A O 1
ATOM 1339 N N . ASP A 1 179 ? -87.521 -66.688 52.315 1.00 30.99 179 ASP A N 1
ATOM 1340 C CA . ASP A 1 179 ? -88.142 -66.693 51.000 1.00 31.64 179 ASP A CA 1
ATOM 1341 C C . ASP A 1 179 ? -87.830 -67.898 50.104 1.00 35.62 179 ASP A C 1
ATOM 1342 O O . ASP A 1 179 ? -88.689 -68.331 49.354 1.00 30.34 179 ASP A O 1
ATOM 1347 N N . ASP A 1 180 ? -86.618 -68.447 50.163 1.00 33.92 180 ASP A N 1
ATOM 1348 C CA . ASP A 1 180 ? -86.297 -69.583 49.299 1.00 23.48 180 ASP A CA 1
ATOM 1349 C C . ASP A 1 180 ? -86.326 -70.904 50.042 1.00 24.05 180 ASP A C 1
ATOM 1350 O O . ASP A 1 180 ? -86.188 -71.976 49.439 1.00 22.56 180 ASP A O 1
ATOM 1355 N N . ARG A 1 181 ? -86.484 -70.843 51.357 1.00 23.35 181 ARG A N 1
ATOM 1356 C CA . ARG A 1 181 ? -86.517 -72.062 52.140 1.00 29.20 181 ARG A CA 1
ATOM 1357 C C . ARG A 1 181 ? -85.222 -72.793 51.814 1.00 32.51 181 ARG A C 1
ATOM 1358 O O . ARG A 1 181 ? -85.219 -73.960 51.434 1.00 32.64 181 ARG A O 1
ATOM 1366 N N . GLN A 1 182 ? -84.112 -72.082 51.964 1.00 31.33 182 GLN A N 1
ATOM 1367 C CA . GLN A 1 182 ? -82.815 -72.662 51.675 1.00 28.28 182 GLN A CA 1
ATOM 1368 C C . GLN A 1 182 ? -81.768 -72.212 52.681 1.00 21.25 182 GLN A C 1
ATOM 1369 O O . GLN A 1 182 ? -81.752 -71.063 53.106 1.00 26.53 182 GLN A O 1
ATOM 1375 N N . ASN A 1 183 ? -80.898 -73.131 53.076 1.00 21.18 183 ASN A N 1
ATOM 1376 C CA . ASN A 1 183 ? -79.847 -72.802 54.023 1.00 20.22 183 ASN A CA 1
ATOM 1377 C C . ASN A 1 183 ? -78.897 -71.780 53.408 1.00 20.69 183 ASN A C 1
ATOM 1378 O O . ASN A 1 183 ? -78.762 -71.688 52.181 1.00 19.50 183 ASN A O 1
ATOM 1383 N N . GLN A 1 184 ? -78.258 -71.003 54.276 1.00 15.87 184 GLN A N 1
ATOM 1384 C CA . GLN A 1 184 ? -77.327 -69.965 53.846 1.00 24.03 184 GLN A CA 1
ATOM 1385 C C . GLN A 1 184 ? -75.985 -70.095 54.589 1.00 22.15 184 GLN A C 1
ATOM 1386 O O . GLN A 1 184 ? -75.897 -70.745 55.630 1.00 25.39 184 GLN A O 1
ATOM 1392 N N . SER A 1 185 ? -74.947 -69.471 54.049 1.00 18.52 185 SER A N 1
ATOM 1393 C CA . SER A 1 185 ? -73.646 -69.481 54.696 1.00 21.41 185 SER A CA 1
ATOM 1394 C C . SER A 1 185 ? -72.951 -68.165 54.417 1.00 21.65 185 SER A C 1
ATOM 1395 O O . SER A 1 185 ? -73.127 -67.566 53.355 1.00 23.08 185 SER A O 1
ATOM 1398 N N . LEU A 1 186 ? -72.201 -67.691 55.398 1.00 16.18 186 LEU A N 1
ATOM 1399 C CA . LEU A 1 186 ? -71.438 -66.474 55.242 1.00 21.20 186 LEU A CA 1
ATOM 1400 C C . LEU A 1 186 ? -69.993 -66.866 55.489 1.00 23.56 186 LEU A C 1
ATOM 1401 O O . LEU A 1 186 ? -69.651 -67.289 56.595 1.00 27.75 186 LEU A O 1
ATOM 1406 N N . LEU A 1 187 ? -69.158 -66.769 54.457 1.00 23.87 187 LEU A N 1
ATOM 1407 C CA . LEU A 1 187 ? -67.729 -67.097 54.579 1.00 17.48 187 LEU A CA 1
ATOM 1408 C C . LEU A 1 187 ? -67.021 -65.769 54.772 1.00 23.73 187 LEU A C 1
ATOM 1409 O O . LEU A 1 187 ? -67.047 -64.889 53.883 1.00 23.37 187 LEU A O 1
ATOM 1414 N N . ILE A 1 188 ? -66.422 -65.615 55.950 1.00 19.27 188 ILE A N 1
ATOM 1415 C CA . ILE A 1 188 ? -65.727 -64.390 56.318 1.00 26.21 188 ILE A CA 1
ATOM 1416 C C . ILE A 1 188 ? -64.243 -64.741 56.423 1.00 30.34 188 ILE A C 1
ATOM 1417 O O . ILE A 1 188 ? -63.812 -65.398 57.355 1.00 39.02 188 ILE A O 1
ATOM 1422 N N . THR A 1 189 ? -63.473 -64.359 55.416 1.00 34.03 189 THR A N 1
ATOM 1423 C CA . THR A 1 189 ? -62.056 -64.686 55.404 1.00 36.86 189 THR A CA 1
ATOM 1424 C C . THR A 1 189 ? -61.196 -63.448 55.288 1.00 25.90 189 THR A C 1
ATOM 1425 O O . THR A 1 189 ? -61.673 -62.348 55.024 1.00 24.65 189 THR A O 1
ATOM 1429 N N . GLY A 1 190 ? -59.910 -63.640 55.493 1.00 26.60 190 GLY A N 1
ATOM 1430 C CA . GLY A 1 190 ? -59.002 -62.523 55.427 1.00 18.49 190 GLY A CA 1
ATOM 1431 C C . GLY A 1 190 ? -57.779 -62.866 56.248 1.00 27.78 190 GLY A C 1
ATOM 1432 O O . GLY A 1 190 ? -57.744 -63.858 56.998 1.00 23.87 190 GLY A O 1
ATOM 1433 N N . GLU A 1 191 ? -56.764 -62.033 56.090 1.00 22.82 191 GLU A N 1
ATOM 1434 C CA . GLU A 1 191 ? -55.502 -62.190 56.790 1.00 30.67 191 GLU A CA 1
ATOM 1435 C C . GLU A 1 191 ? -55.682 -61.999 58.293 1.00 22.25 191 GLU A C 1
ATOM 1436 O O . GLU A 1 191 ? -56.651 -61.391 58.752 1.00 23.26 191 GLU A O 1
ATOM 1442 N N . SER A 1 192 ? -54.726 -62.515 59.050 1.00 21.76 192 SER A N 1
ATOM 1443 C CA . SER A 1 192 ? -54.710 -62.413 60.501 1.00 20.86 192 SER A CA 1
ATOM 1444 C C . SER A 1 192 ? -54.908 -60.933 60.915 1.00 24.30 192 SER A C 1
ATOM 1445 O O . SER A 1 192 ? -54.284 -60.014 60.355 1.00 22.90 192 SER A O 1
ATOM 1448 N N . GLY A 1 193 ? -55.823 -60.713 61.858 1.00 16.20 193 GLY A N 1
ATOM 1449 C CA . GLY A 1 193 ? -56.115 -59.370 62.344 1.00 5.08 193 GLY A CA 1
ATOM 1450 C C . GLY A 1 193 ? -56.878 -58.508 61.343 1.00 16.15 193 GLY A C 1
ATOM 1451 O O . GLY A 1 193 ? -57.087 -57.327 61.562 1.00 17.54 193 GLY A O 1
ATOM 1452 N N . ALA A 1 194 ? -57.306 -59.078 60.230 1.00 12.29 194 ALA A N 1
ATOM 1453 C CA . ALA A 1 194 ? -58.034 -58.257 59.268 1.00 16.37 194 ALA A CA 1
ATOM 1454 C C . ALA A 1 194 ? -59.475 -57.915 59.709 1.00 22.36 194 ALA A C 1
ATOM 1455 O O . ALA A 1 194 ? -60.074 -56.979 59.180 1.00 20.00 194 ALA A O 1
ATOM 1457 N N . GLY A 1 195 ? -60.029 -58.670 60.664 1.00 18.32 195 GLY A N 1
ATOM 1458 C CA . GLY A 1 195 ? -61.373 -58.376 61.147 1.00 15.83 195 GLY A CA 1
ATOM 1459 C C . GLY A 1 195 ? -62.436 -59.465 61.073 1.00 19.40 195 GLY A C 1
ATOM 1460 O O . GLY A 1 195 ? -63.620 -59.205 61.320 1.00 15.95 195 GLY A O 1
ATOM 1461 N N . LYS A 1 196 ? -62.023 -60.681 60.726 1.00 19.04 196 LYS A N 1
ATOM 1462 C CA . LYS A 1 196 ? -62.943 -61.810 60.613 1.00 22.38 196 LYS A CA 1
ATOM 1463 C C . LYS A 1 196 ? -63.811 -62.075 61.841 1.00 23.82 196 LYS A C 1
ATOM 1464 O O . LYS A 1 196 ? -65.027 -62.212 61.728 1.00 21.81 196 LYS A O 1
ATOM 1470 N N . THR A 1 197 ? -63.192 -62.132 63.012 1.00 23.93 197 THR A N 1
ATOM 1471 C CA . THR A 1 197 ? -63.942 -62.426 64.211 1.00 19.36 197 THR A CA 1
ATOM 1472 C C . THR A 1 197 ? -64.885 -61.289 64.632 1.00 19.30 197 THR A C 1
ATOM 1473 O O . THR A 1 197 ? -65.999 -61.547 65.062 1.00 21.08 197 THR A O 1
ATOM 1477 N N . GLU A 1 198 ? -64.458 -60.038 64.499 1.00 17.46 198 GLU A N 1
ATOM 1478 C CA . GLU A 1 198 ? -65.326 -58.929 64.873 1.00 20.25 198 GLU A CA 1
ATOM 1479 C C . GLU A 1 198 ? -66.561 -58.941 63.983 1.00 24.84 198 GLU A C 1
ATOM 1480 O O . GLU A 1 198 ? -67.675 -58.698 64.445 1.00 24.67 198 GLU A O 1
ATOM 1486 N N . ASN A 1 199 ? -66.376 -59.243 62.707 1.00 21.84 199 ASN A N 1
ATOM 1487 C CA . ASN A 1 199 ? -67.525 -59.278 61.830 1.00 24.42 199 ASN A CA 1
ATOM 1488 C C . ASN A 1 199 ? -68.426 -60.472 62.068 1.00 26.13 199 ASN A C 1
ATOM 1489 O O . ASN A 1 199 ? -69.650 -60.352 61.983 1.00 22.05 199 ASN A O 1
ATOM 1494 N N . THR A 1 200 ? -67.819 -61.608 62.396 1.00 22.37 200 THR A N 1
ATOM 1495 C CA . THR A 1 200 ? -68.572 -62.824 62.688 1.00 19.79 200 THR A CA 1
ATOM 1496 C C . THR A 1 200 ? -69.509 -62.528 63.849 1.00 23.78 200 THR A C 1
ATOM 1497 O O . THR A 1 200 ? -70.700 -62.864 63.811 1.00 24.16 200 THR A O 1
ATOM 1501 N N . LYS A 1 201 ? -68.972 -61.895 64.888 1.00 19.72 201 LYS A N 1
ATOM 1502 C CA . LYS A 1 201 ? -69.786 -61.556 66.047 1.00 23.84 201 LYS A CA 1
ATOM 1503 C C . LYS A 1 201 ? -70.952 -60.632 65.657 1.00 25.26 201 LYS A C 1
ATOM 1504 O O . LYS A 1 201 ? -72.050 -60.764 66.192 1.00 21.47 201 LYS A O 1
ATOM 1510 N N . LYS A 1 202 ? -70.720 -59.701 64.736 1.00 27.19 202 LYS A N 1
ATOM 1511 C CA . LYS A 1 202 ? -71.787 -58.797 64.313 1.00 22.33 202 LYS A CA 1
ATOM 1512 C C . LYS A 1 202 ? -72.907 -59.555 63.624 1.00 23.28 202 LYS A C 1
ATOM 1513 O O . LYS A 1 202 ? -74.081 -59.263 63.843 1.00 27.93 202 LYS A O 1
ATOM 1519 N N . VAL A 1 203 ? -72.549 -60.532 62.795 1.00 20.44 203 VAL A N 1
ATOM 1520 C CA . VAL A 1 203 ? -73.553 -61.328 62.112 1.00 19.96 203 VAL A CA 1
ATOM 1521 C C . VAL A 1 203 ? -74.441 -62.038 63.140 1.00 28.04 203 VAL A C 1
ATOM 1522 O O . VAL A 1 203 ? -75.668 -62.062 63.008 1.00 25.79 203 VAL A O 1
ATOM 1526 N N . ILE A 1 204 ? -73.811 -62.596 64.173 1.00 27.98 204 ILE A N 1
ATOM 1527 C CA . ILE A 1 204 ? -74.529 -63.312 65.218 1.00 25.11 204 ILE A CA 1
ATOM 1528 C C . ILE A 1 204 ? -75.372 -62.312 65.980 1.00 28.48 204 ILE A C 1
ATOM 1529 O O . ILE A 1 204 ? -76.517 -62.591 66.345 1.00 23.92 204 ILE A O 1
ATOM 1534 N N . GLN A 1 205 ? -74.781 -61.149 66.229 1.00 19.98 205 GLN A N 1
ATOM 1535 C CA . GLN A 1 205 ? -75.477 -60.094 66.943 1.00 27.59 205 GLN A CA 1
ATOM 1536 C C . GLN A 1 205 ? -76.772 -59.744 66.211 1.00 26.14 205 GLN A C 1
ATOM 1537 O O . GLN A 1 205 ? -77.838 -59.635 66.820 1.00 30.37 205 GLN A O 1
ATOM 1543 N N . TYR A 1 206 ? -76.664 -59.576 64.900 1.00 23.15 206 TYR A N 1
ATOM 1544 C CA . TYR A 1 206 ? -77.801 -59.188 64.095 1.00 27.72 206 TYR A CA 1
ATOM 1545 C C . TYR A 1 206 ? -78.888 -60.252 64.061 1.00 27.75 206 TYR A C 1
ATOM 1546 O O . TYR A 1 206 ? -80.063 -59.957 64.245 1.00 27.87 206 TYR A O 1
ATOM 1555 N N . LEU A 1 207 ? -78.475 -61.487 63.832 1.00 26.86 207 LEU A N 1
ATOM 1556 C CA . LEU A 1 207 ? -79.390 -62.607 63.752 1.00 26.01 207 LEU A CA 1
ATOM 1557 C C . LEU A 1 207 ? -80.162 -62.812 65.047 1.00 32.05 207 LEU A C 1
ATOM 1558 O O . LEU A 1 207 ? -81.385 -63.024 65.033 1.00 24.27 207 LEU A O 1
ATOM 1563 N N . ALA A 1 208 ? -79.443 -62.764 66.164 1.00 27.43 208 ALA A N 1
ATOM 1564 C CA . ALA A 1 208 ? -80.082 -62.949 67.454 1.00 31.21 208 ALA A CA 1
ATOM 1565 C C . ALA A 1 208 ? -81.071 -61.812 67.721 1.00 34.97 208 ALA A C 1
ATOM 1566 O O . ALA A 1 208 ? -82.028 -61.974 68.480 1.00 37.25 208 ALA A O 1
ATOM 1568 N N . SER A 1 209 ? -80.858 -60.670 67.076 1.00 33.38 209 SER A N 1
ATOM 1569 C CA . SER A 1 209 ? -81.765 -59.548 67.271 1.00 33.47 209 SER A CA 1
ATOM 1570 C C . SER A 1 209 ? -83.019 -59.617 66.401 1.00 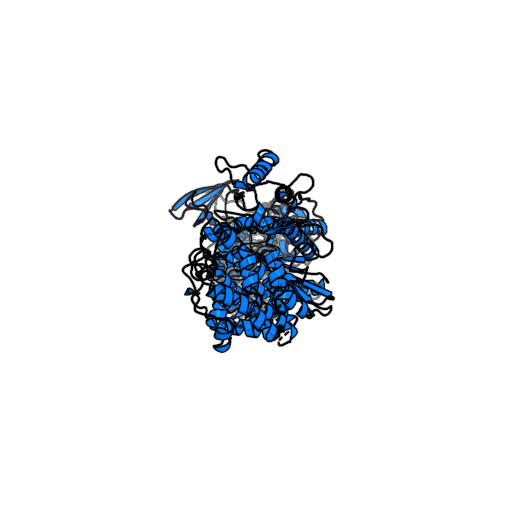33.64 209 SER A C 1
ATOM 1571 O O . SER A 1 209 ? -84.121 -59.547 66.926 1.00 36.75 209 SER A O 1
ATOM 1574 N N . VAL A 1 210 ? -82.856 -59.772 65.089 1.00 24.74 210 VAL A N 1
ATOM 1575 C CA . VAL A 1 210 ? -84.001 -59.832 64.194 1.00 35.04 210 VAL A CA 1
ATOM 1576 C C . VAL A 1 210 ? -84.795 -61.135 64.204 1.00 31.64 210 VAL A C 1
ATOM 1577 O O . VAL A 1 210 ? -85.936 -61.151 63.759 1.00 40.56 210 VAL A O 1
ATOM 1581 N N . ALA A 1 211 ? -84.200 -62.219 64.687 1.00 29.62 211 ALA A N 1
ATOM 1582 C CA . ALA A 1 211 ? -84.881 -63.509 64.730 1.00 24.95 211 ALA A CA 1
ATOM 1583 C C . ALA A 1 211 ? -84.945 -64.050 66.129 1.00 31.93 211 ALA A C 1
ATOM 1584 O O . ALA A 1 211 ? -85.341 -65.197 66.338 1.00 33.34 211 ALA A O 1
ATOM 1586 N N . GLY A 1 212 ? -84.562 -63.212 67.087 1.00 40.14 212 GLY A N 1
ATOM 1587 C CA . GLY A 1 212 ? -84.585 -63.615 68.479 1.00 44.02 212 GLY A CA 1
ATOM 1588 C C . GLY A 1 212 ? -85.864 -63.171 69.161 1.00 44.34 212 GLY A C 1
ATOM 1589 O O . GLY A 1 212 ? -86.842 -63.914 69.189 1.00 46.94 212 GLY A O 1
ATOM 1590 N N . SER A 1 219 ? -81.888 -60.456 76.238 1.00 75.09 219 SER A N 1
ATOM 1591 C CA . SER A 1 219 ? -83.265 -60.895 76.027 1.00 74.48 219 SER A CA 1
ATOM 1592 C C . SER A 1 219 ? -83.269 -62.312 75.439 1.00 70.64 219 SER A C 1
ATOM 1593 O O . SER A 1 219 ? -82.549 -62.589 74.478 1.00 70.76 219 SER A O 1
ATOM 1596 N N . GLY A 1 220 ? -84.072 -63.199 76.032 1.00 62.66 220 GLY A N 1
ATOM 1597 C CA . GLY A 1 220 ? -84.167 -64.575 75.554 1.00 52.68 220 GLY A CA 1
ATOM 1598 C C . GLY A 1 220 ? -83.057 -65.476 76.081 1.00 41.16 220 GLY A C 1
ATOM 1599 O O . GLY A 1 220 ? -81.888 -65.269 75.777 1.00 39.62 220 GLY A O 1
ATOM 1600 N N . VAL A 1 221 ? -83.426 -66.487 76.861 1.00 33.37 221 VAL A N 1
ATOM 1601 C CA . VAL A 1 221 ? -82.450 -67.400 77.441 1.00 35.52 221 VAL A CA 1
ATOM 1602 C C . VAL A 1 221 ? -81.520 -68.003 76.388 1.00 30.16 221 VAL A C 1
ATOM 1603 O O . VAL A 1 221 ? -80.306 -67.836 76.464 1.00 29.23 221 VAL A O 1
ATOM 1607 N N . LEU A 1 222 ? -82.096 -68.688 75.404 1.00 28.34 222 LEU A N 1
ATOM 1608 C CA . LEU A 1 222 ? -81.321 -69.310 74.338 1.00 29.01 222 LEU A CA 1
ATOM 1609 C C . LEU A 1 222 ? -80.455 -68.300 73.594 1.00 32.61 222 LEU A C 1
ATOM 1610 O O . LEU A 1 222 ? -79.292 -68.581 73.294 1.00 23.45 222 LEU A O 1
ATOM 1615 N N . GLU A 1 223 ? -81.027 -67.136 73.296 1.00 21.87 223 GLU A N 1
ATOM 1616 C CA . GLU A 1 223 ? -80.309 -66.094 72.587 1.00 31.73 223 GLU A CA 1
ATOM 1617 C C . GLU A 1 223 ? -79.038 -65.738 73.349 1.00 29.12 223 GLU A C 1
ATOM 1618 O O . GLU A 1 223 ? -77.950 -65.677 72.775 1.00 34.34 223 GLU A O 1
ATOM 1624 N N . GLN A 1 224 ? -79.190 -65.494 74.644 1.00 25.40 224 GLN A N 1
ATOM 1625 C CA . GLN A 1 224 ? -78.069 -65.152 75.485 1.00 26.96 224 GLN A CA 1
ATOM 1626 C C . GLN A 1 224 ? -77.037 -66.269 75.550 1.00 29.13 224 GLN A C 1
ATOM 1627 O O . GLN A 1 224 ? -75.838 -66.002 75.548 1.00 22.79 224 GLN A O 1
ATOM 1633 N N . GLN A 1 225 ? -77.493 -67.518 75.615 1.00 20.98 225 GLN A N 1
ATOM 1634 C CA . GLN A 1 225 ? -76.542 -68.611 75.680 1.00 27.17 225 GLN A CA 1
ATOM 1635 C C . GLN A 1 225 ? -75.710 -68.670 74.393 1.00 28.55 225 GLN A C 1
ATOM 1636 O O . GLN A 1 225 ? -74.494 -68.914 74.432 1.00 29.01 225 GLN A O 1
ATOM 1642 N N . ILE A 1 226 ? -76.358 -68.445 73.255 1.00 22.98 226 ILE A N 1
ATOM 1643 C CA . ILE A 1 226 ? -75.661 -68.462 71.976 1.00 25.74 226 ILE A CA 1
ATOM 1644 C C . ILE A 1 226 ? -74.582 -67.374 71.997 1.00 28.04 226 ILE A C 1
ATOM 1645 O O . ILE A 1 226 ? -73.419 -67.630 71.681 1.00 31.03 226 ILE A O 1
ATOM 1650 N N . LEU A 1 227 ? -74.978 -66.162 72.373 1.00 26.39 227 LEU A N 1
ATOM 1651 C CA . LEU A 1 227 ? -74.046 -65.041 72.461 1.00 29.58 227 LEU A CA 1
ATOM 1652 C C . LEU A 1 227 ? -72.940 -65.249 73.514 1.00 30.18 227 LEU A C 1
ATOM 1653 O O . LEU A 1 227 ? -71.805 -64.816 73.317 1.00 30.19 227 LEU A O 1
ATOM 1658 N N . GLN A 1 228 ? -73.266 -65.922 74.616 1.00 24.56 228 GLN A N 1
ATOM 1659 C CA . GLN A 1 228 ? -72.294 -66.148 75.672 1.00 26.46 228 GLN A CA 1
ATOM 1660 C C . GLN A 1 228 ? -71.290 -67.274 75.416 1.00 28.92 228 GLN A C 1
ATOM 1661 O O . GLN A 1 228 ? -70.330 -67.432 76.162 1.00 24.07 228 GLN A O 1
ATOM 1667 N N . ALA A 1 229 ? -71.511 -68.057 74.373 1.00 22.63 229 ALA A N 1
ATOM 1668 C CA . ALA A 1 229 ? -70.607 -69.139 74.084 1.00 27.67 229 ALA A CA 1
ATOM 1669 C C . ALA A 1 229 ? -69.318 -68.575 73.493 1.00 24.25 229 ALA A C 1
ATOM 1670 O O . ALA A 1 229 ? -68.281 -69.223 73.530 1.00 25.47 229 ALA A O 1
ATOM 1672 N N . ASN A 1 230 ? -69.383 -67.360 72.967 1.00 26.99 230 ASN A N 1
ATOM 1673 C CA . ASN A 1 230 ? -68.220 -66.764 72.334 1.00 31.83 230 ASN A CA 1
ATOM 1674 C C . ASN A 1 230 ? -67.080 -66.386 73.259 1.00 32.87 230 ASN A C 1
ATOM 1675 O O . ASN A 1 230 ? -65.924 -66.660 72.954 1.00 30.63 230 ASN A O 1
ATOM 1680 N N . PRO A 1 231 ? -67.389 -65.716 74.376 1.00 28.36 231 PRO A N 1
ATOM 1681 C CA . PRO A 1 231 ? -66.349 -65.324 75.322 1.00 28.30 231 PRO A CA 1
ATOM 1682 C C . PRO A 1 231 ? -65.657 -66.586 75.829 1.00 23.96 231 PRO A C 1
ATOM 1683 O O . PRO A 1 231 ? -64.446 -66.602 76.051 1.00 24.09 231 PRO A O 1
ATOM 1687 N N . ILE A 1 232 ? -66.426 -67.650 76.002 1.00 19.30 232 ILE A N 1
ATOM 1688 C CA . ILE A 1 232 ? -65.808 -68.879 76.484 1.00 23.76 232 ILE A CA 1
ATOM 1689 C C . ILE A 1 232 ? -64.767 -69.398 75.493 1.00 18.54 232 ILE A C 1
ATOM 1690 O O . ILE A 1 232 ? -63.619 -69.603 75.860 1.00 22.94 232 ILE A O 1
ATOM 1695 N N . LEU A 1 233 ? -65.165 -69.586 74.241 1.00 17.77 233 LEU A N 1
ATOM 1696 C CA . LEU A 1 233 ? -64.244 -70.103 73.241 1.00 21.68 233 LEU A CA 1
ATOM 1697 C C . LEU A 1 233 ? -63.043 -69.163 72.981 1.00 23.90 233 LEU A C 1
ATOM 1698 O O . LEU A 1 233 ? -61.922 -69.632 72.805 1.00 24.94 233 LEU A O 1
ATOM 1703 N N . GLU A 1 234 ? -63.260 -67.852 72.994 1.00 20.96 234 GLU A N 1
ATOM 1704 C CA . GLU A 1 234 ? -62.157 -66.924 72.791 1.00 21.31 234 GLU A CA 1
ATOM 1705 C C . GLU A 1 234 ? -61.165 -66.994 73.941 1.00 19.37 234 GLU A C 1
ATOM 1706 O O . GLU A 1 234 ? -59.951 -66.889 73.735 1.00 17.40 234 GLU A O 1
ATOM 1712 N N . ALA A 1 235 ? -61.676 -67.204 75.148 1.00 14.43 235 ALA A N 1
ATOM 1713 C CA . ALA A 1 235 ? -60.784 -67.309 76.291 1.00 15.30 235 ALA A CA 1
ATOM 1714 C C . ALA A 1 235 ? -59.810 -68.494 76.142 1.00 21.09 235 ALA A C 1
ATOM 1715 O O . ALA A 1 235 ? -58.596 -68.360 76.380 1.00 22.56 235 ALA A O 1
ATOM 1717 N N . PHE A 1 236 ? -60.340 -69.634 75.709 1.00 16.55 236 PHE A N 1
ATOM 1718 C CA . PHE A 1 236 ? -59.550 -70.847 75.551 1.00 19.68 236 PHE A CA 1
ATOM 1719 C C . PHE A 1 236 ? -58.890 -71.023 74.178 1.00 17.34 236 PHE A C 1
ATOM 1720 O O . PHE A 1 236 ? -57.946 -71.806 74.047 1.00 21.72 236 PHE A O 1
ATOM 1728 N N . GLY A 1 237 ? -59.360 -70.281 73.175 1.00 15.02 237 GLY A N 1
ATOM 1729 C CA . GLY A 1 237 ? -58.819 -70.418 71.835 1.00 8.71 237 GLY A CA 1
ATOM 1730 C C . GLY A 1 237 ? -58.195 -69.190 71.185 1.00 19.37 237 GLY A C 1
ATOM 1731 O O . GLY A 1 237 ? -57.727 -69.254 70.044 1.00 21.11 237 GLY A O 1
ATOM 1732 N N . ASN A 1 238 ? -58.181 -68.067 71.884 1.00 17.33 238 ASN A N 1
ATOM 1733 C CA . ASN A 1 238 ? -57.594 -66.852 71.329 1.00 17.78 238 ASN A CA 1
ATOM 1734 C C . ASN A 1 238 ? -56.375 -66.476 72.147 1.00 19.82 238 ASN A C 1
ATOM 1735 O O . ASN A 1 238 ? -56.258 -66.834 73.320 1.00 14.56 238 ASN A O 1
ATOM 1740 N N . ALA A 1 239 ? -55.472 -65.745 71.516 1.00 22.14 239 ALA A N 1
ATOM 1741 C CA . ALA A 1 239 ? -54.255 -65.323 72.179 1.00 18.76 239 ALA A CA 1
ATOM 1742 C C . ALA A 1 239 ? -53.667 -64.145 71.439 1.00 18.85 239 ALA A C 1
ATOM 1743 O O . ALA A 1 239 ? -53.985 -63.880 70.276 1.00 14.06 239 ALA A O 1
ATOM 1745 N N . LYS A 1 240 ? -52.809 -63.422 72.127 1.00 18.98 240 LYS A N 1
ATOM 1746 C CA . LYS A 1 240 ? -52.154 -62.305 71.497 1.00 19.34 240 LYS A CA 1
ATOM 1747 C C . LYS A 1 240 ? -50.995 -62.819 70.656 1.00 22.23 240 LYS A C 1
ATOM 1748 O O . LYS A 1 240 ? -50.126 -63.539 71.154 1.00 16.02 240 LYS A O 1
ATOM 1754 N N . THR A 1 241 ? -51.011 -62.479 69.372 1.00 20.76 241 THR A N 1
ATOM 1755 C CA . THR A 1 241 ? -49.914 -62.829 68.477 1.00 17.57 241 THR A CA 1
ATOM 1756 C C . THR A 1 241 ? -49.358 -61.470 68.066 1.00 22.15 241 THR A C 1
ATOM 1757 O O . THR A 1 241 ? -49.936 -60.438 68.411 1.00 19.47 241 THR A O 1
ATOM 1761 N N . THR A 1 242 ? -48.260 -61.470 67.319 1.00 21.60 242 THR A N 1
ATOM 1762 C CA . THR A 1 242 ? -47.650 -60.228 66.871 1.00 23.23 242 THR A CA 1
ATOM 1763 C C . THR A 1 242 ? -48.533 -59.461 65.887 1.00 28.51 242 THR A C 1
ATOM 1764 O O . THR A 1 242 ? -48.305 -58.276 65.663 1.00 25.00 242 THR A O 1
ATOM 1768 N N . ARG A 1 243 ? -49.528 -60.129 65.299 1.00 21.74 243 ARG A N 1
ATOM 1769 C CA . ARG A 1 243 ? -50.419 -59.468 64.342 1.00 20.56 243 ARG A CA 1
ATOM 1770 C C . ARG A 1 243 ? -51.823 -59.110 64.852 1.00 19.33 243 ARG A C 1
ATOM 1771 O O . ARG A 1 243 ? -52.527 -58.314 64.223 1.00 18.32 243 ARG A O 1
ATOM 1779 N N . ASN A 1 244 ? -52.218 -59.681 65.987 1.00 22.10 244 ASN A N 1
ATOM 1780 C CA . ASN A 1 244 ? -53.555 -59.455 66.555 1.00 14.49 244 ASN A CA 1
ATOM 1781 C C . ASN A 1 244 ? -53.569 -59.788 68.049 1.00 17.89 244 ASN A C 1
ATOM 1782 O O . ASN A 1 244 ? -53.238 -60.905 68.459 1.00 18.76 244 ASN A O 1
ATOM 1787 N N . ASN A 1 245 ? -53.930 -58.803 68.862 1.00 17.74 245 ASN A N 1
ATOM 1788 C CA . ASN A 1 245 ? -54.031 -59.003 70.310 1.00 21.09 245 ASN A CA 1
ATOM 1789 C C . ASN A 1 245 ? -55.106 -60.037 70.679 1.00 22.12 245 ASN A C 1
ATOM 1790 O O . ASN A 1 245 ? -55.124 -60.552 71.804 1.00 20.50 245 ASN A O 1
ATOM 1795 N N . ASN A 1 246 ? -55.998 -60.348 69.739 1.00 16.01 246 ASN A N 1
ATOM 1796 C CA . ASN A 1 246 ? -57.066 -61.301 70.028 1.00 17.49 246 ASN A CA 1
ATOM 1797 C C . ASN A 1 246 ? -57.203 -62.293 68.906 1.00 19.40 246 ASN A C 1
ATOM 1798 O O . ASN A 1 246 ? -58.297 -62.548 68.411 1.00 19.74 246 ASN A O 1
ATOM 1803 N N . SER A 1 247 ? -56.062 -62.847 68.525 1.00 15.90 247 SER A N 1
ATOM 1804 C CA . SER A 1 247 ? -55.983 -63.800 67.448 1.00 16.91 247 SER A CA 1
ATOM 1805 C C . SER A 1 247 ? -56.693 -65.118 67.737 1.00 16.20 247 SER A C 1
ATOM 1806 O O . SER A 1 247 ? -56.528 -65.699 68.816 1.00 16.18 247 SER A O 1
ATOM 1809 N N . SER A 1 248 ? -57.493 -65.573 66.776 1.00 16.85 248 SER A N 1
ATOM 1810 C CA . SER A 1 248 ? -58.198 -66.855 66.905 1.00 16.52 248 SER A CA 1
ATOM 1811 C C . SER A 1 248 ? -57.157 -67.905 66.577 1.00 18.45 248 SER A C 1
ATOM 1812 O O . SER A 1 248 ? -56.641 -67.910 65.464 1.00 16.40 248 SER A O 1
ATOM 1815 N N . ARG A 1 249 ? -56.851 -68.799 67.506 1.00 15.37 249 ARG A N 1
ATOM 1816 C CA . ARG A 1 249 ? -55.873 -69.841 67.198 1.00 15.85 249 ARG A CA 1
ATOM 1817 C C . ARG A 1 249 ? -56.585 -71.144 66.790 1.00 19.24 249 ARG A C 1
ATOM 1818 O O . ARG A 1 249 ? -56.060 -72.246 66.958 1.00 18.20 249 ARG A O 1
ATOM 1826 N N . PHE A 1 250 ? -57.798 -70.988 66.265 1.00 18.20 250 PHE A N 1
ATOM 1827 C CA . PHE A 1 250 ? -58.601 -72.098 65.767 1.00 18.08 250 PHE A CA 1
ATOM 1828 C C . PHE A 1 250 ? -59.597 -71.496 64.761 1.00 19.47 250 PHE A C 1
ATOM 1829 O O . PHE A 1 250 ? -59.877 -70.306 64.817 1.00 21.54 250 PHE A O 1
ATOM 1837 N N . GLY A 1 251 ? -60.102 -72.302 63.834 1.00 7.03 251 GLY A N 1
ATOM 1838 C CA . GLY A 1 251 ? -61.067 -71.786 62.898 1.00 6.82 251 GLY A CA 1
ATOM 1839 C C . GLY A 1 251 ? -62.412 -72.320 63.370 1.00 15.33 251 GLY A C 1
ATOM 1840 O O . GLY A 1 251 ? -62.473 -73.324 64.092 1.00 15.06 251 GLY A O 1
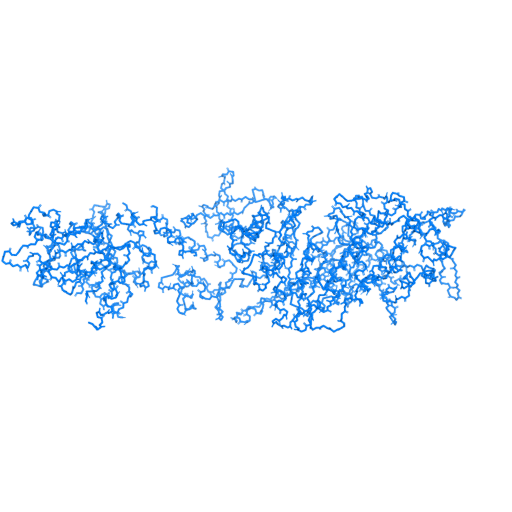ATOM 1841 N N . LYS A 1 252 ? -63.494 -71.660 62.992 1.00 15.39 252 LYS A N 1
ATOM 1842 C CA . LYS A 1 252 ? -64.797 -72.128 63.421 1.00 21.74 252 LYS A CA 1
ATOM 1843 C C . LYS A 1 252 ? -65.914 -71.913 62.428 1.00 19.71 252 LYS A C 1
ATOM 1844 O O . LYS A 1 252 ? -65.922 -70.948 61.665 1.00 24.34 252 LYS A O 1
ATOM 1850 N N . PHE A 1 253 ? -66.855 -72.845 62.453 1.00 24.22 253 PHE A N 1
ATOM 1851 C CA . PHE A 1 253 ? -68.038 -72.765 61.630 1.00 22.10 253 PHE A CA 1
ATOM 1852 C C . PHE A 1 253 ? -69.191 -72.769 62.615 1.00 19.41 253 PHE A C 1
ATOM 1853 O O . PHE A 1 253 ? -69.359 -73.706 63.388 1.00 17.57 253 PHE A O 1
ATOM 1861 N N . ILE A 1 254 ? -69.966 -71.700 62.594 1.00 23.55 254 ILE A N 1
ATOM 1862 C CA . ILE A 1 254 ? -71.094 -71.559 63.495 1.00 21.03 254 ILE A CA 1
ATOM 1863 C C . ILE A 1 254 ? -72.394 -71.730 62.737 1.00 24.75 254 ILE A C 1
ATOM 1864 O O . ILE A 1 254 ? -72.605 -71.100 61.700 1.00 25.13 254 ILE A O 1
ATOM 1869 N N . GLU A 1 255 ? -73.257 -72.593 63.243 1.00 19.70 255 GLU A N 1
ATOM 1870 C CA . GLU A 1 255 ? -74.559 -72.767 62.624 1.00 24.87 255 GLU A CA 1
ATOM 1871 C C . GLU A 1 255 ? -75.601 -72.122 63.503 1.00 18.02 255 GLU A C 1
ATOM 1872 O O . GLU A 1 255 ? -75.724 -72.458 64.674 1.00 24.95 255 GLU A O 1
ATOM 1878 N N . ILE A 1 256 ? -76.325 -71.169 62.952 1.00 20.82 256 ILE A N 1
ATOM 1879 C CA . ILE A 1 256 ? -77.406 -70.544 63.697 1.00 20.64 256 ILE A CA 1
ATOM 1880 C C . ILE A 1 256 ? -78.625 -71.270 63.144 1.00 24.34 256 ILE A C 1
ATOM 1881 O O . ILE A 1 256 ? -78.916 -71.198 61.945 1.00 27.32 256 ILE A O 1
ATOM 1886 N N . GLN A 1 257 ? -79.320 -71.998 64.001 1.00 26.20 257 GLN A N 1
ATOM 1887 C CA . GLN A 1 257 ? -80.478 -72.753 63.559 1.00 27.97 257 GLN A CA 1
ATOM 1888 C C . GLN A 1 257 ? -81.800 -72.032 63.773 1.00 27.47 257 GLN A C 1
ATOM 1889 O O . GLN A 1 257 ? -81.974 -71.306 64.735 1.00 26.25 257 GLN A O 1
ATOM 1895 N N . PHE A 1 258 ? -82.729 -72.222 62.847 1.00 27.35 258 PHE A N 1
ATOM 1896 C CA . PHE A 1 258 ? -84.028 -71.581 62.959 1.00 25.52 258 PHE A CA 1
ATOM 1897 C C . PHE A 1 258 ? -85.161 -72.597 62.763 1.00 28.17 258 PHE A C 1
ATOM 1898 O O . PHE A 1 258 ? -84.947 -73.673 62.192 1.00 24.53 258 PHE A O 1
ATOM 1906 N N . ASN A 1 259 ? -86.361 -72.252 63.225 1.00 18.90 259 ASN A N 1
ATOM 1907 C CA . ASN A 1 259 ? -87.518 -73.132 63.017 1.00 30.26 259 ASN A CA 1
ATOM 1908 C C . ASN A 1 259 ? -88.180 -72.609 61.740 1.00 29.62 259 ASN A C 1
ATOM 1909 O O . ASN A 1 259 ? -87.754 -71.587 61.191 1.00 28.22 259 ASN A O 1
ATOM 1914 N N . SER A 1 260 ? -89.227 -73.290 61.281 1.00 35.58 260 SER A N 1
ATOM 1915 C CA . SER A 1 260 ? -89.941 -72.885 60.055 1.00 34.68 260 SER A CA 1
ATOM 1916 C C . SER A 1 260 ? -90.421 -71.441 60.061 1.00 33.39 260 SER A C 1
ATOM 1917 O O . SER A 1 260 ? -90.538 -70.815 59.006 1.00 37.19 260 SER A O 1
ATOM 1920 N N . ALA A 1 261 ? -90.707 -70.913 61.246 1.00 24.83 261 ALA A N 1
ATOM 1921 C CA . ALA A 1 261 ? -91.193 -69.550 61.354 1.00 28.07 261 ALA A CA 1
ATOM 1922 C C . ALA A 1 261 ? -90.066 -68.525 61.258 1.00 32.06 261 ALA A C 1
ATOM 1923 O O . ALA A 1 261 ? -90.314 -67.323 61.200 1.00 31.63 261 ALA A O 1
ATOM 1925 N N . GLY A 1 262 ? -88.823 -68.990 61.267 1.00 32.74 262 GLY A N 1
ATOM 1926 C CA . GLY A 1 262 ? -87.720 -68.054 61.157 1.00 33.45 262 GLY A CA 1
ATOM 1927 C C . GLY A 1 262 ? -87.196 -67.568 62.496 1.00 33.41 262 GLY A C 1
ATOM 1928 O O . GLY A 1 262 ? -86.519 -66.552 62.569 1.00 28.81 262 GLY A O 1
ATOM 1929 N N . PHE A 1 263 ? -87.533 -68.276 63.565 1.00 33.57 263 PHE A N 1
ATOM 1930 C CA . PHE A 1 263 ? -87.052 -67.905 64.887 1.00 35.09 263 PHE A CA 1
ATOM 1931 C C . PHE A 1 263 ? -85.852 -68.774 65.229 1.00 30.54 263 PHE A C 1
ATOM 1932 O O . PHE A 1 263 ? -85.789 -69.939 64.830 1.00 27.29 263 PHE A O 1
ATOM 1940 N N . ILE A 1 264 ? -84.898 -68.211 65.962 1.00 26.18 264 ILE A N 1
ATOM 1941 C CA . ILE A 1 264 ? -83.736 -68.991 66.349 1.00 31.07 264 ILE A CA 1
ATOM 1942 C C . ILE A 1 264 ? -84.186 -70.124 67.254 1.00 24.97 264 ILE A C 1
ATOM 1943 O O . ILE A 1 264 ? -84.902 -69.896 68.226 1.00 26.98 264 ILE A O 1
ATOM 1948 N N . SER A 1 265 ? -83.773 -71.340 66.925 1.00 25.51 265 SER A N 1
ATOM 1949 C CA . SER A 1 265 ? -84.129 -72.517 67.715 1.00 22.44 265 SER A CA 1
ATOM 1950 C C . SER A 1 265 ? -82.910 -73.210 68.317 1.00 25.51 265 SER A C 1
ATOM 1951 O O . SER A 1 265 ? -83.063 -74.112 69.136 1.00 32.50 265 SER A O 1
ATOM 1954 N N . GLY A 1 266 ? -81.707 -72.793 67.904 1.00 21.83 266 GLY A N 1
ATOM 1955 C CA . GLY A 1 266 ? -80.477 -73.385 68.428 1.00 22.78 266 GLY A CA 1
ATOM 1956 C C . GLY A 1 266 ? -79.209 -72.920 67.723 1.00 26.21 266 GLY A C 1
ATOM 1957 O O . GLY A 1 266 ? -79.247 -71.986 66.924 1.00 26.29 266 GLY A O 1
ATOM 1958 N N . ALA A 1 267 ? -78.076 -73.549 68.036 1.00 25.02 267 ALA A N 1
ATOM 1959 C CA . ALA A 1 267 ? -76.784 -73.220 67.394 1.00 17.86 267 ALA A CA 1
ATOM 1960 C C . ALA A 1 267 ? -75.831 -74.377 67.582 1.00 17.92 267 ALA A C 1
ATOM 1961 O O . ALA A 1 267 ? -75.982 -75.169 68.500 1.00 17.80 267 ALA A O 1
ATOM 1963 N N . SER A 1 268 ? -74.864 -74.486 66.689 1.00 18.41 268 SER A N 1
ATOM 1964 C CA . SER A 1 268 ? -73.846 -75.529 66.794 1.00 18.09 268 SER A CA 1
ATOM 1965 C C . SER A 1 268 ? -72.541 -74.882 66.385 1.00 22.60 268 SER A C 1
ATOM 1966 O O . SER A 1 268 ? -72.512 -73.930 65.598 1.00 17.43 268 SER A O 1
ATOM 1969 N N . ILE A 1 269 ? -71.457 -75.412 66.915 1.00 25.94 269 ILE A N 1
ATOM 1970 C CA . ILE A 1 269 ? -70.147 -74.895 66.616 1.00 22.92 269 ILE A CA 1
ATOM 1971 C C . ILE A 1 269 ? -69.185 -76.031 66.323 1.00 23.02 269 ILE A C 1
ATOM 1972 O O . ILE A 1 269 ? -69.171 -77.032 67.032 1.00 24.62 269 ILE A O 1
ATOM 1977 N N . GLN A 1 270 ? -68.392 -75.869 65.271 1.00 23.70 270 GLN A N 1
ATOM 1978 C CA . GLN A 1 270 ? -67.362 -76.836 64.928 1.00 23.55 270 GLN A CA 1
ATOM 1979 C C . GLN A 1 270 ? -66.051 -76.044 65.029 1.00 23.09 270 GLN A C 1
ATOM 1980 O O . GLN A 1 270 ? -65.978 -74.872 64.610 1.00 21.57 270 GLN A O 1
ATOM 1986 N N . SER A 1 271 ? -65.029 -76.661 65.606 1.00 20.17 271 SER A N 1
ATOM 1987 C CA . SER A 1 271 ? -63.734 -76.014 65.712 1.00 22.30 271 SER A CA 1
ATOM 1988 C C . SER A 1 271 ? -62.763 -76.787 64.852 1.00 24.23 271 SER A C 1
ATOM 1989 O O . SER A 1 271 ? -62.866 -78.008 64.715 1.00 23.09 271 SER A O 1
ATOM 1992 N N . TYR A 1 272 ? -61.822 -76.055 64.277 1.00 23.04 272 TYR A N 1
ATOM 1993 C CA . TYR A 1 272 ? -60.817 -76.621 63.398 1.00 23.82 272 TYR A CA 1
ATOM 1994 C C . TYR A 1 272 ? -59.442 -76.106 63.733 1.00 22.05 272 TYR A C 1
ATOM 1995 O O . TYR A 1 272 ? -59.263 -74.929 64.059 1.00 20.82 272 TYR A O 1
ATOM 2004 N N . LEU A 1 273 ? -58.478 -77.012 63.652 1.00 25.62 273 LEU A N 1
ATOM 2005 C CA . LEU A 1 273 ? -57.063 -76.689 63.828 1.00 25.08 273 LEU A CA 1
ATOM 2006 C C . LEU A 1 273 ? -56.609 -75.828 65.013 1.00 24.00 273 LEU A C 1
ATOM 2007 O O . LEU A 1 273 ? -55.893 -74.840 64.811 1.00 23.65 273 LEU A O 1
ATOM 2012 N N . LEU A 1 274 ? -57.015 -76.188 66.228 1.00 22.59 274 LEU A N 1
ATOM 2013 C CA . LEU A 1 274 ? -56.606 -75.458 67.430 1.00 24.25 274 LEU A CA 1
ATOM 2014 C C . LEU A 1 274 ? -55.072 -75.575 67.590 1.00 27.18 274 LEU A C 1
ATOM 2015 O O . LEU A 1 274 ? -54.518 -76.687 67.563 1.00 21.45 274 LEU A O 1
ATOM 2020 N N . GLU A 1 275 ? -54.405 -74.435 67.790 1.00 21.45 275 GLU A N 1
ATOM 2021 C CA . GLU A 1 275 ? -52.936 -74.402 67.925 1.00 19.42 275 GLU A CA 1
ATOM 2022 C C . GLU A 1 275 ? -52.429 -74.804 69.311 1.00 19.17 275 GLU A C 1
ATOM 2023 O O . GLU A 1 275 ? -52.043 -73.973 70.147 1.00 25.26 275 GLU A O 1
ATOM 2029 N N . LYS A 1 276 ? -52.420 -76.109 69.532 1.00 21.12 276 LYS A N 1
ATOM 2030 C CA . LYS A 1 276 ? -52.002 -76.714 70.775 1.00 20.28 276 LYS A CA 1
ATOM 2031 C C . LYS A 1 276 ? -50.541 -76.455 71.132 1.00 22.76 276 LYS A C 1
ATOM 2032 O O . LYS A 1 276 ? -50.192 -76.428 72.302 1.00 16.73 276 LYS A O 1
ATOM 2038 N N . SER A 1 277 ? -49.676 -76.268 70.147 1.00 21.26 277 SER A N 1
ATOM 2039 C CA . SER A 1 277 ? -48.285 -76.037 70.503 1.00 27.34 277 SER A CA 1
ATOM 2040 C C . SER A 1 277 ? -48.125 -74.712 71.253 1.00 24.72 277 SER A C 1
ATOM 2041 O O . SER A 1 277 ? -47.160 -74.541 71.988 1.00 27.78 277 SER A O 1
ATOM 2044 N N . ARG A 1 278 ? -49.085 -73.791 71.097 1.00 22.48 278 ARG A N 1
ATOM 2045 C CA . ARG A 1 278 ? -48.993 -72.494 71.782 1.00 17.82 278 ARG A CA 1
ATOM 2046 C C . ARG A 1 278 ? -49.019 -72.653 73.291 1.00 18.33 278 ARG A C 1
ATOM 2047 O O . ARG A 1 278 ? -48.481 -71.820 74.029 1.00 20.46 278 ARG A O 1
ATOM 2055 N N . VAL A 1 279 ? -49.632 -73.725 73.769 1.00 20.45 279 VAL A N 1
ATOM 2056 C CA . VAL A 1 279 ? -49.689 -73.904 75.200 1.00 22.18 279 VAL A CA 1
ATOM 2057 C C . VAL A 1 279 ? -48.305 -74.062 75.822 1.00 22.74 279 VAL A C 1
ATOM 2058 O O . VAL A 1 279 ? -48.074 -73.557 76.919 1.00 22.26 279 VAL A O 1
ATOM 2062 N N . VAL A 1 280 ? -47.378 -74.727 75.129 1.00 22.44 280 VAL A N 1
ATOM 2063 C CA . VAL A 1 280 ? -46.037 -74.923 75.696 1.00 22.15 280 VAL A CA 1
ATOM 2064 C C . VAL A 1 280 ? -44.959 -74.006 75.145 1.00 23.73 280 VAL A C 1
ATOM 2065 O O . VAL A 1 280 ? -43.832 -74.016 75.624 1.00 30.11 280 VAL A O 1
ATOM 2069 N N . PHE A 1 281 ? -45.294 -73.222 74.133 1.00 25.64 281 PHE A N 1
ATOM 2070 C CA . PHE A 1 281 ? -44.305 -72.341 73.536 1.00 27.70 281 PHE A CA 1
ATOM 2071 C C . PHE A 1 281 ? -44.921 -71.182 72.795 1.00 28.18 281 PHE A C 1
ATOM 2072 O O . PHE A 1 281 ? -45.807 -71.369 71.953 1.00 25.98 281 PHE A O 1
ATOM 2080 N N . GLN A 1 282 ? -44.428 -69.989 73.113 1.00 22.68 282 GLN A N 1
ATOM 2081 C CA . GLN A 1 282 ? -44.873 -68.758 72.478 1.00 24.95 282 GLN A CA 1
ATOM 2082 C C . GLN A 1 282 ? -43.639 -67.984 72.030 1.00 24.47 282 GLN A C 1
ATOM 2083 O O . GLN A 1 282 ? -42.631 -67.950 72.733 1.00 27.43 282 GLN A O 1
ATOM 2089 N N . SER A 1 283 ? -43.717 -67.382 70.850 1.00 22.41 283 SER A N 1
ATOM 2090 C CA . SER A 1 283 ? -42.623 -66.592 70.311 1.00 25.46 283 SER A CA 1
ATOM 2091 C C . SER A 1 283 ? -42.618 -65.236 71.031 1.00 24.57 283 SER A C 1
ATOM 2092 O O . SER A 1 283 ? -43.644 -64.807 71.568 1.00 23.66 283 SER A O 1
ATOM 2095 N N . GLU A 1 284 ? -41.460 -64.579 71.045 1.00 23.60 284 GLU A N 1
ATOM 2096 C CA . GLU A 1 284 ? -41.266 -63.280 71.707 1.00 24.61 284 GLU A CA 1
ATOM 2097 C C . GLU A 1 284 ? -42.412 -62.260 71.516 1.00 16.29 284 GLU A C 1
ATOM 2098 O O . GLU A 1 284 ? -42.883 -62.050 70.412 1.00 16.18 284 GLU A O 1
ATOM 2104 N N . THR A 1 285 ? -42.815 -61.619 72.612 1.00 13.63 285 THR A N 1
ATOM 2105 C CA . THR A 1 285 ? -43.905 -60.627 72.662 1.00 21.19 285 THR A CA 1
ATOM 2106 C C . THR A 1 285 ? -45.322 -61.203 72.523 1.00 23.12 285 THR A C 1
ATOM 2107 O O . THR A 1 285 ? -46.284 -60.489 72.768 1.00 29.79 285 THR A O 1
ATOM 2111 N N . GLU A 1 286 ? -45.459 -62.478 72.152 1.00 19.88 286 GLU A N 1
ATOM 2112 C CA . GLU A 1 286 ? -46.798 -63.086 72.040 1.00 25.57 286 GLU A CA 1
ATOM 2113 C C . GLU A 1 286 ? -47.257 -63.684 73.375 1.00 19.01 286 GLU A C 1
ATOM 2114 O O . GLU A 1 286 ? -46.485 -63.735 74.316 1.00 24.08 286 GLU A O 1
ATOM 2120 N N . ARG A 1 287 ? -48.516 -64.098 73.492 1.00 21.08 287 ARG A N 1
ATOM 2121 C CA . ARG A 1 287 ? -48.941 -64.702 74.754 1.00 12.83 287 ARG A CA 1
ATOM 2122 C C . ARG A 1 287 ? -49.489 -66.088 74.539 1.00 18.93 287 ARG A C 1
ATOM 2123 O O . ARG A 1 287 ? -49.667 -66.534 73.411 1.00 24.00 287 ARG A O 1
ATOM 2131 N N . ASN A 1 288 ? -49.734 -66.771 75.650 1.00 22.12 288 ASN A N 1
ATOM 2132 C CA . ASN A 1 288 ? -50.337 -68.086 75.633 1.00 20.01 288 ASN A CA 1
ATOM 2133 C C . ASN A 1 288 ? -51.845 -67.754 75.520 1.00 18.69 288 ASN A C 1
ATOM 2134 O O . ASN A 1 288 ? -52.213 -66.589 75.382 1.00 15.61 288 ASN A O 1
ATOM 2139 N N . TYR A 1 289 ? -52.712 -68.759 75.565 1.00 18.95 289 TYR A N 1
ATOM 2140 C CA . TYR A 1 289 ? -54.155 -68.503 75.480 1.00 15.69 289 TYR A CA 1
ATOM 2141 C C . TYR A 1 289 ? -54.621 -67.589 76.606 1.00 17.70 289 TYR A C 1
ATOM 2142 O O . TYR A 1 289 ? -54.152 -67.706 77.735 1.00 20.99 289 TYR A O 1
ATOM 2151 N N . HIS A 1 290 ? -55.520 -66.659 76.290 1.00 17.70 290 HIS A N 1
ATOM 2152 C CA . HIS A 1 290 ? -56.047 -65.724 77.282 1.00 18.14 290 HIS A CA 1
ATOM 2153 C C . HIS A 1 290 ? -56.427 -66.342 78.634 1.00 20.97 290 HIS A C 1
ATOM 2154 O O . HIS A 1 290 ? -56.160 -65.743 79.675 1.00 26.13 290 HIS A O 1
ATOM 2161 N N . ILE A 1 291 ? -57.055 -67.522 78.625 1.00 14.60 291 ILE A N 1
ATOM 2162 C CA . ILE A 1 291 ? -57.509 -68.150 79.867 1.00 12.65 291 ILE A CA 1
ATOM 2163 C C . ILE A 1 291 ? -56.460 -68.289 80.977 1.00 12.53 291 ILE A C 1
ATOM 2164 O O . ILE A 1 291 ? -56.786 -68.122 82.154 1.00 19.06 291 ILE A O 1
ATOM 2169 N N . PHE A 1 292 ? -55.201 -68.547 80.625 1.00 15.02 292 PHE A N 1
ATOM 2170 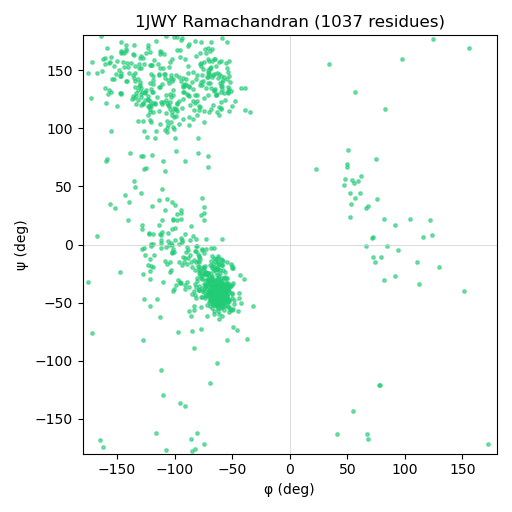C CA . PHE A 1 292 ? -54.152 -68.674 81.634 1.00 9.86 292 PHE A CA 1
ATOM 2171 C C . PHE A 1 292 ? -53.940 -67.370 82.411 1.00 17.06 292 PHE A C 1
ATOM 2172 O O . PHE A 1 292 ? -53.835 -67.378 83.648 1.00 15.23 292 PHE A O 1
ATOM 2180 N N . TYR A 1 293 ? -53.878 -66.251 81.694 1.00 11.28 293 TYR A N 1
ATOM 2181 C CA . TYR A 1 293 ? -53.694 -64.963 82.361 1.00 16.82 293 TYR A CA 1
ATOM 2182 C C . TYR A 1 293 ? -54.989 -64.557 83.072 1.00 16.77 293 TYR A C 1
ATOM 2183 O O . TYR A 1 293 ? -54.950 -63.951 84.147 1.00 23.13 293 TYR A O 1
ATOM 2192 N N . GLN A 1 294 ? -56.134 -64.891 82.483 1.00 15.31 294 GLN A N 1
ATOM 2193 C CA . GLN A 1 294 ? -57.411 -64.574 83.115 1.00 16.15 294 GLN A CA 1
ATOM 2194 C C . GLN A 1 294 ? -57.507 -65.279 84.455 1.00 23.84 294 GLN A C 1
ATOM 2195 O O . GLN A 1 294 ? -57.877 -64.652 85.452 1.00 22.30 294 GLN A O 1
ATOM 2201 N N . LEU A 1 295 ? -57.129 -66.564 84.487 1.00 20.13 295 LEU A N 1
ATOM 2202 C CA . LEU A 1 295 ? -57.196 -67.344 85.723 1.00 13.06 295 LEU A CA 1
ATOM 2203 C C . LEU A 1 295 ? -56.270 -66.809 86.799 1.00 12.01 295 LEU A C 1
ATOM 2204 O O . LEU A 1 295 ? -56.672 -66.674 87.949 1.00 18.59 295 LEU A O 1
ATOM 2209 N N . LEU A 1 296 ? -55.028 -66.497 86.450 1.00 17.62 296 LEU A N 1
ATOM 2210 C CA . LEU A 1 296 ? -54.121 -66.012 87.476 1.00 19.04 296 LEU A CA 1
ATOM 2211 C C . LEU A 1 296 ? -54.525 -64.637 88.000 1.00 22.03 296 LEU A C 1
ATOM 2212 O O . LEU A 1 296 ? -54.298 -64.325 89.165 1.00 15.89 296 LEU A O 1
ATOM 2217 N N . ALA A 1 297 ? -55.143 -63.818 87.156 1.00 20.15 297 ALA A N 1
ATOM 2218 C CA . ALA A 1 297 ? -55.521 -62.482 87.613 1.00 20.65 297 ALA A CA 1
ATOM 2219 C C . ALA A 1 297 ? -56.883 -62.397 88.288 1.00 23.13 297 ALA A C 1
ATOM 2220 O O . ALA A 1 297 ? -57.035 -61.661 89.254 1.00 22.48 297 ALA A O 1
ATOM 2222 N N . GLY A 1 298 ? -57.855 -63.171 87.801 1.00 19.53 298 GLY A N 1
ATOM 2223 C CA . GLY A 1 298 ? -59.207 -63.071 88.333 1.00 21.48 298 GLY A CA 1
ATOM 2224 C C . GLY A 1 298 ? -59.726 -64.109 89.306 1.00 23.68 298 GLY A C 1
ATOM 2225 O O . GLY A 1 298 ? -60.865 -64.019 89.766 1.00 26.76 298 GLY A O 1
ATOM 2226 N N . ALA A 1 299 ? -58.908 -65.096 89.630 1.00 21.17 299 ALA A N 1
ATOM 2227 C CA . ALA A 1 299 ? -59.338 -66.129 90.565 1.00 22.58 299 ALA A CA 1
ATOM 2228 C C . ALA A 1 299 ? -59.411 -65.517 91.942 1.00 21.41 299 ALA A C 1
ATOM 2229 O O . ALA A 1 299 ? -58.595 -64.664 92.285 1.00 22.84 299 ALA A O 1
ATOM 2231 N N . THR A 1 300 ? -60.393 -65.950 92.722 1.00 20.44 300 THR A N 1
ATOM 2232 C CA . THR A 1 300 ? -60.538 -65.469 94.086 1.00 24.36 300 THR A CA 1
ATOM 2233 C C . THR A 1 300 ? -59.372 -66.020 94.920 1.00 26.32 300 THR A C 1
ATOM 2234 O O . THR A 1 300 ? -58.653 -66.950 94.509 1.00 16.80 300 THR A O 1
ATOM 2238 N N . ALA A 1 301 ? -59.218 -65.451 96.109 1.00 27.56 301 ALA A N 1
ATOM 2239 C CA . ALA A 1 301 ? -58.168 -65.867 97.041 1.00 31.16 301 ALA A CA 1
ATOM 2240 C C . ALA A 1 301 ? -58.339 -67.349 97.373 1.00 25.15 301 ALA A C 1
ATOM 2241 O O . ALA A 1 301 ? -57.354 -68.073 97.550 1.00 25.97 301 ALA A O 1
ATOM 2243 N N . GLU A 1 302 ? -59.589 -67.790 97.474 1.00 20.70 302 GLU A N 1
ATOM 2244 C CA . GLU A 1 302 ? -59.880 -69.189 97.776 1.00 29.75 302 GLU A CA 1
ATOM 2245 C C . GLU A 1 302 ? -59.454 -70.059 96.587 1.00 31.72 302 GLU A C 1
ATOM 2246 O O . GLU A 1 302 ? -58.839 -71.120 96.751 1.00 32.97 302 GLU A O 1
ATOM 2252 N N . GLU A 1 303 ? -59.789 -69.611 95.383 1.00 27.13 303 GLU A N 1
ATOM 2253 C CA . GLU A 1 303 ? -59.403 -70.361 94.209 1.00 26.96 303 GLU A CA 1
ATOM 2254 C C . GLU A 1 303 ? -57.871 -70.419 94.068 1.00 26.82 303 GLU A C 1
ATOM 2255 O O . GLU A 1 303 ? -57.332 -71.463 93.716 1.00 23.30 303 GLU A O 1
ATOM 2261 N N . LYS A 1 304 ? -57.170 -69.324 94.372 1.00 21.74 304 LYS A N 1
ATOM 2262 C CA . LYS A 1 304 ? -55.711 -69.321 94.236 1.00 27.62 304 LYS A CA 1
ATOM 2263 C C . LYS A 1 304 ? -55.062 -70.335 95.151 1.00 25.03 304 LYS A C 1
ATOM 2264 O O . LYS A 1 304 ? -54.100 -71.007 94.776 1.00 25.87 304 LYS A O 1
ATOM 2270 N N . LYS A 1 305 ? -55.583 -70.428 96.361 1.00 27.01 305 LYS A N 1
ATOM 2271 C CA . LYS A 1 305 ? -55.046 -71.373 97.316 1.00 32.14 305 LYS A CA 1
ATOM 2272 C C . LYS A 1 305 ? -55.318 -72.807 96.861 1.00 30.15 305 LYS A C 1
ATOM 2273 O O . LYS A 1 305 ? -54.400 -73.615 96.718 1.00 28.25 305 LYS A O 1
ATOM 2279 N N . ALA A 1 306 ? -56.583 -73.108 96.613 1.00 23.93 306 ALA A N 1
ATOM 2280 C CA . ALA A 1 306 ? -56.972 -74.449 96.199 1.00 22.37 306 ALA A CA 1
ATOM 2281 C C . ALA A 1 306 ? -56.206 -74.922 94.968 1.00 23.83 306 ALA A C 1
ATOM 2282 O O . ALA A 1 306 ? -55.852 -76.087 94.879 1.00 29.12 306 ALA A O 1
ATOM 2284 N N . LEU A 1 307 ? -55.941 -74.008 94.036 1.00 27.08 307 LEU A N 1
ATOM 2285 C CA . LEU A 1 307 ? -55.261 -74.337 92.773 1.00 26.86 307 LEU A CA 1
ATOM 2286 C C . LEU A 1 307 ? -53.746 -74.084 92.770 1.00 26.41 307 LEU A C 1
ATOM 2287 O O . LEU A 1 307 ? -53.075 -74.300 91.753 1.00 22.50 307 LEU A O 1
ATOM 2292 N N . HIS A 1 308 ? -53.234 -73.608 93.902 1.00 17.47 308 HIS A N 1
ATOM 2293 C CA . HIS A 1 308 ? -51.825 -73.288 94.077 1.00 25.29 308 HIS A CA 1
ATOM 2294 C C . HIS A 1 308 ? -51.330 -72.281 93.047 1.00 24.10 308 HIS A C 1
ATOM 2295 O O . HIS A 1 308 ? -50.223 -72.395 92.537 1.00 20.98 308 HIS A O 1
ATOM 2302 N N . LEU A 1 309 ? -52.145 -71.282 92.747 1.00 20.68 309 LEU A N 1
ATOM 2303 C CA . LEU A 1 309 ? -51.728 -70.277 91.774 1.00 26.04 309 LEU A CA 1
ATOM 2304 C C . LEU A 1 309 ? -50.668 -69.298 92.272 1.00 28.54 309 LEU A C 1
ATOM 2305 O O . LEU A 1 309 ? -50.362 -69.225 93.459 1.00 31.16 309 LEU A O 1
ATOM 2310 N N . ALA A 1 310 ? -50.114 -68.547 91.328 1.00 31.57 310 ALA A N 1
ATOM 2311 C CA . ALA A 1 310 ? -49.130 -67.507 91.600 1.00 30.03 310 ALA A CA 1
ATOM 2312 C C . ALA A 1 310 ? -49.093 -66.612 90.362 1.00 28.98 310 ALA A C 1
ATOM 2313 O O . ALA A 1 310 ? -49.892 -66.776 89.441 1.00 31.02 310 ALA A O 1
ATOM 2315 N N . GLY A 1 311 ? -48.180 -65.655 90.346 1.00 32.98 311 GLY A N 1
ATOM 2316 C CA . GLY A 1 311 ? -48.097 -64.765 89.206 1.00 34.47 311 GLY A CA 1
ATOM 2317 C C . GLY A 1 311 ? -47.642 -65.460 87.936 1.00 32.64 311 GLY A C 1
ATOM 2318 O O . GLY A 1 311 ? -47.016 -66.519 87.988 1.00 27.88 311 GLY A O 1
ATOM 2319 N N . PRO A 1 312 ? -47.955 -64.877 86.772 1.00 28.59 312 PRO A N 1
ATOM 2320 C CA . PRO A 1 312 ? -47.561 -65.463 85.494 1.00 23.68 312 PRO A CA 1
ATOM 2321 C C . PRO A 1 312 ? -46.048 -65.687 85.433 1.00 30.66 312 PRO A C 1
ATOM 2322 O O . PRO A 1 312 ? -45.581 -66.677 84.855 1.00 25.23 312 PRO A O 1
ATOM 2326 N N . GLU A 1 313 ? -45.277 -64.783 86.034 1.00 21.96 313 GLU A N 1
ATOM 2327 C CA . GLU A 1 313 ? -43.830 -64.945 85.966 1.00 33.20 313 GLU A CA 1
ATOM 2328 C C . GLU A 1 313 ? -43.316 -66.233 86.625 1.00 27.61 313 GLU A C 1
ATOM 2329 O O . GLU A 1 313 ? -42.234 -66.700 86.302 1.00 26.24 313 GLU A O 1
ATOM 2335 N N . SER A 1 314 ? -44.091 -66.816 87.526 1.00 22.76 314 SER A N 1
ATOM 2336 C CA . SER A 1 314 ? -43.663 -68.055 88.176 1.00 30.30 314 SER A CA 1
ATOM 2337 C C . SER A 1 314 ? -43.918 -69.302 87.339 1.00 30.79 314 SER A C 1
ATOM 2338 O O . SER A 1 314 ? -43.675 -70.408 87.809 1.00 36.71 314 SER A O 1
ATOM 2341 N N . PHE A 1 315 ? -44.401 -69.136 86.112 1.00 23.15 315 PHE A N 1
ATOM 2342 C CA . PHE A 1 315 ? -44.677 -70.294 85.288 1.00 24.06 315 PHE A CA 1
ATOM 2343 C C . PHE A 1 315 ? -43.954 -70.294 83.957 1.00 24.83 315 PHE A C 1
ATOM 2344 O O . PHE A 1 315 ? -44.075 -69.356 83.163 1.00 21.37 315 PHE A O 1
ATOM 2352 N N . ASN A 1 316 ? -43.220 -71.370 83.707 1.00 22.32 316 ASN A N 1
ATOM 2353 C CA . ASN A 1 316 ? -42.489 -71.504 82.468 1.00 23.11 316 ASN A CA 1
ATOM 2354 C C . ASN A 1 316 ? -43.380 -71.336 81.250 1.00 15.78 316 ASN A C 1
ATOM 2355 O O . ASN A 1 316 ? -42.940 -70.787 80.251 1.00 20.30 316 ASN A O 1
ATOM 2360 N N . TYR A 1 317 ? -44.637 -71.772 81.311 1.00 21.27 317 TYR A N 1
ATOM 2361 C CA . TYR A 1 317 ? -45.483 -71.629 80.118 1.00 23.69 317 TYR A CA 1
ATOM 2362 C C . TYR A 1 317 ? -45.957 -70.199 79.850 1.00 21.31 317 TYR A C 1
ATOM 2363 O O . TYR A 1 317 ? -46.528 -69.922 78.802 1.00 28.12 317 TYR A O 1
ATOM 2372 N N . LEU A 1 318 ? -45.692 -69.288 80.778 1.00 19.20 318 LEU A N 1
ATOM 2373 C CA . LEU A 1 318 ? -46.127 -67.910 80.604 1.00 21.96 318 LEU A CA 1
ATOM 2374 C C . LEU A 1 318 ? -44.994 -66.898 80.808 1.00 31.05 318 LEU A C 1
ATOM 2375 O O . LEU A 1 318 ? -45.205 -65.690 80.632 1.00 21.98 318 LEU A O 1
ATOM 2380 N N . ASN A 1 319 ? -43.802 -67.365 81.183 1.00 22.89 319 ASN A N 1
ATOM 2381 C CA . ASN A 1 319 ? -42.718 -66.417 81.425 1.00 29.92 319 ASN A CA 1
ATOM 2382 C C . ASN A 1 319 ? -41.575 -66.449 80.422 1.00 24.48 319 ASN A C 1
ATOM 2383 O O . ASN A 1 319 ? -40.490 -65.960 80.707 1.00 33.98 319 ASN A O 1
ATOM 2388 N N . GLN A 1 320 ? -41.814 -66.977 79.235 1.00 28.18 320 GLN A N 1
ATOM 2389 C CA . GLN A 1 320 ? -40.748 -67.077 78.242 1.00 35.87 320 GLN A CA 1
ATOM 2390 C C . GLN A 1 320 ? -40.787 -66.055 77.097 1.00 35.88 320 GLN A C 1
ATOM 2391 O O . GLN A 1 320 ? -39.751 -65.746 76.500 1.00 40.43 320 GLN A O 1
ATOM 2397 N N . SER A 1 321 ? -41.965 -65.514 76.808 1.00 33.99 321 SER A N 1
ATOM 2398 C CA . SER A 1 321 ? -42.131 -64.589 75.683 1.00 26.48 321 SER A CA 1
ATOM 2399 C C . SER A 1 321 ? -41.798 -63.133 75.974 1.00 24.14 321 SER A C 1
ATOM 2400 O O . SER A 1 321 ? -41.589 -62.344 75.054 1.00 30.07 321 SER A O 1
ATOM 2403 N N . GLY A 1 322 ? -41.777 -62.764 77.243 1.00 23.00 322 GLY A N 1
ATOM 2404 C CA . GLY A 1 322 ? -41.524 -61.385 77.585 1.00 15.86 322 GLY A CA 1
ATOM 2405 C C . GLY A 1 322 ? -42.826 -60.633 77.748 1.00 25.87 322 GLY A C 1
ATOM 2406 O O . GLY A 1 322 ? -42.831 -59.463 78.135 1.00 28.76 322 GLY A O 1
ATOM 2407 N N . CYS A 1 323 ? -43.954 -61.273 77.466 1.00 20.71 323 CYS A N 1
ATOM 2408 C CA . CYS A 1 323 ? -45.201 -60.545 77.617 1.00 24.98 323 CYS A CA 1
ATOM 2409 C C . CYS A 1 323 ? -46.286 -61.287 78.385 1.00 25.59 323 CYS A C 1
ATOM 2410 O O . CYS A 1 323 ? -46.677 -62.393 78.021 1.00 23.01 323 CYS A O 1
ATOM 2413 N N . VAL A 1 324 ? -46.786 -60.663 79.443 1.00 22.95 324 VAL A N 1
ATOM 2414 C CA . VAL A 1 324 ? -47.838 -61.293 80.231 1.00 22.95 324 VAL A CA 1
ATOM 2415 C C . VAL A 1 324 ? -49.127 -60.486 80.239 1.00 28.15 324 VAL A C 1
ATOM 2416 O O . VAL A 1 324 ? -50.107 -60.874 80.877 1.00 32.27 324 VAL A O 1
ATOM 2420 N N . ASP A 1 325 ? -49.140 -59.360 79.540 1.00 19.53 325 ASP A N 1
ATOM 2421 C CA . ASP A 1 325 ? -50.365 -58.580 79.509 1.00 27.46 325 ASP A CA 1
ATOM 2422 C C . ASP A 1 325 ? -50.542 -57.876 78.176 1.00 31.62 325 ASP A C 1
ATOM 2423 O O . ASP A 1 325 ? -49.626 -57.806 77.349 1.00 31.43 325 ASP A O 1
ATOM 2428 N N . ILE A 1 326 ? -51.744 -57.371 77.961 1.00 27.10 326 ILE A N 1
ATOM 2429 C CA . ILE A 1 326 ? -52.078 -56.698 76.728 1.00 25.00 326 ILE A CA 1
ATOM 2430 C C . ILE A 1 326 ? -52.611 -55.326 77.098 1.00 25.93 326 ILE A C 1
ATOM 2431 O O . ILE A 1 326 ? -53.467 -55.204 77.965 1.00 23.81 326 ILE A O 1
ATOM 2436 N N . LYS A 1 327 ? -52.099 -54.292 76.443 1.00 36.46 327 LYS A N 1
ATOM 2437 C CA . LYS A 1 327 ? -52.542 -52.929 76.721 1.00 38.28 327 LYS A CA 1
ATOM 2438 C C . LYS A 1 327 ? -54.035 -52.741 76.475 1.00 31.08 327 LYS A C 1
ATOM 2439 O O . LYS A 1 327 ? -54.562 -53.126 75.435 1.00 29.75 327 LYS A O 1
ATOM 2445 N N . GLY A 1 328 ? -54.716 -52.146 77.441 1.00 30.25 328 GLY A N 1
ATOM 2446 C CA . GLY A 1 328 ? -56.140 -51.921 77.281 1.00 29.22 328 GLY A CA 1
ATOM 2447 C C . GLY A 1 328 ? -56.949 -53.135 77.683 1.00 32.17 328 GLY A C 1
ATOM 2448 O O . GLY A 1 328 ? -58.171 -53.119 77.644 1.00 34.13 328 GLY A O 1
ATOM 2449 N N . VAL A 1 329 ? -56.277 -54.201 78.086 1.00 25.79 329 VAL A N 1
ATOM 2450 C CA . VAL A 1 329 ? -57.020 -55.375 78.463 1.00 24.87 329 VAL A CA 1
ATOM 2451 C C . VAL A 1 329 ? -56.869 -55.710 79.934 1.00 23.26 329 VAL A C 1
ATOM 2452 O O . VAL A 1 329 ? -55.754 -55.790 80.443 1.00 20.81 329 VAL A O 1
ATOM 2456 N N . SER A 1 330 ? -57.986 -55.868 80.641 1.00 19.74 330 SER A N 1
ATOM 2457 C CA . SER A 1 330 ? -57.905 -56.268 82.047 1.00 21.82 330 SER A CA 1
ATOM 2458 C C . SER A 1 330 ? -58.228 -57.775 82.134 1.00 23.97 330 SER A C 1
ATOM 2459 O O . SER A 1 330 ? -59.398 -58.181 82.080 1.00 19.62 330 SER A O 1
ATOM 2462 N N . ASP A 1 331 ? -57.190 -58.597 82.253 1.00 18.63 331 ASP A N 1
ATOM 2463 C CA . ASP A 1 331 ? -57.366 -60.053 82.353 1.00 24.08 331 ASP A CA 1
ATOM 2464 C C . ASP A 1 331 ? -58.233 -60.436 83.547 1.00 18.78 331 ASP A C 1
ATOM 2465 O O . ASP A 1 331 ? -58.924 -61.460 83.524 1.00 26.33 331 ASP A O 1
ATOM 2470 N N . SER A 1 332 ? -58.206 -59.605 84.581 1.00 19.36 332 SER A N 1
ATOM 2471 C CA . SER A 1 332 ? -59.022 -59.857 85.762 1.00 21.87 332 SER A CA 1
ATOM 2472 C C . SER A 1 332 ? -60.500 -59.657 85.410 1.00 22.29 332 SER A C 1
ATOM 2473 O O . SER A 1 332 ? -61.340 -60.478 85.775 1.00 23.09 332 SER A O 1
ATOM 2476 N N . GLU A 1 333 ? -60.811 -58.562 84.714 1.00 19.26 333 GLU A N 1
ATOM 2477 C CA . GLU A 1 333 ? -62.189 -58.278 84.321 1.00 21.76 333 GLU A CA 1
ATOM 2478 C C . GLU A 1 333 ? -62.651 -59.304 83.288 1.00 17.20 333 GLU A C 1
ATOM 2479 O O . GLU A 1 333 ? -63.800 -59.722 83.308 1.00 19.34 333 GLU A O 1
ATOM 2485 N N . GLU A 1 334 ? -61.747 -59.725 82.406 1.00 18.71 334 GLU A N 1
ATOM 2486 C CA . GLU A 1 334 ? -62.098 -60.711 81.390 1.00 16.82 334 GLU A CA 1
ATOM 2487 C C . GLU A 1 334 ? -62.424 -62.026 82.077 1.00 22.20 334 GLU A C 1
ATOM 2488 O O . GLU A 1 334 ? -63.351 -62.728 81.660 1.00 20.76 334 GLU A O 1
ATOM 2494 N N . PHE A 1 335 ? -61.677 -62.364 83.129 1.00 16.23 335 PHE A N 1
ATOM 2495 C CA . PHE A 1 335 ? -61.976 -63.614 83.818 1.00 14.17 335 PHE A CA 1
ATOM 2496 C C . PHE A 1 335 ? -63.423 -63.605 84.345 1.00 19.70 335 PHE A C 1
ATOM 2497 O O . PHE A 1 335 ? -64.141 -64.601 84.202 1.00 16.66 335 PHE A O 1
ATOM 2505 N N . LYS A 1 336 ? -63.861 -62.488 84.927 1.00 17.00 336 LYS A N 1
ATOM 2506 C CA . LYS A 1 336 ? -65.222 -62.435 85.462 1.00 22.66 336 LYS A CA 1
ATOM 2507 C C . LYS A 1 336 ? -66.232 -62.645 84.333 1.00 20.73 336 LYS A C 1
ATOM 2508 O O . LYS A 1 336 ? -67.226 -63.348 84.494 1.00 18.89 336 LYS A O 1
ATOM 2514 N N . ILE A 1 337 ? -65.963 -62.031 83.188 1.00 19.77 337 ILE A N 1
ATOM 2515 C CA . ILE A 1 337 ? -66.839 -62.189 82.047 1.00 19.42 337 ILE A CA 1
ATOM 2516 C C . ILE A 1 337 ? -66.854 -63.665 81.597 1.00 23.20 337 ILE A C 1
ATOM 2517 O O . ILE A 1 337 ? -67.907 -64.227 81.327 1.00 22.46 337 ILE A O 1
ATOM 2522 N N . THR A 1 338 ? -65.689 -64.298 81.555 1.00 22.42 338 THR A N 1
ATOM 2523 C CA . THR A 1 338 ? -65.622 -65.697 81.157 1.00 22.23 338 THR A CA 1
ATOM 2524 C C . THR A 1 338 ? -66.406 -66.575 82.133 1.00 19.38 338 THR A C 1
ATOM 2525 O O . THR A 1 338 ? -67.133 -67.472 81.724 1.00 25.02 338 THR A O 1
ATOM 2529 N N . ARG A 1 339 ? -66.245 -66.331 83.422 1.00 19.99 339 ARG A N 1
ATOM 2530 C CA . ARG A 1 339 ? -66.953 -67.124 84.400 1.00 17.95 339 ARG A CA 1
ATOM 2531 C C . ARG A 1 339 ? -68.454 -66.891 84.272 1.00 21.42 339 ARG A C 1
ATOM 2532 O O . ARG A 1 339 ? -69.231 -67.833 84.363 1.00 20.16 339 ARG A O 1
ATOM 2540 N N . GLN A 1 340 ? -68.862 -65.641 84.052 1.00 21.57 340 GLN A N 1
ATOM 2541 C CA . GLN A 1 340 ? -70.279 -65.342 83.919 1.00 25.26 340 GLN A CA 1
ATOM 2542 C C . GLN A 1 340 ? -70.864 -66.067 82.706 1.00 23.85 340 GLN A C 1
ATOM 2543 O O . GLN A 1 340 ? -71.982 -66.587 82.756 1.00 20.65 340 GLN A O 1
ATOM 2549 N N . ALA A 1 341 ? -70.094 -66.111 81.625 1.00 18.38 341 ALA A N 1
ATOM 2550 C CA . ALA A 1 341 ? -70.536 -66.785 80.410 1.00 22.66 341 ALA A CA 1
ATOM 2551 C C . ALA A 1 341 ? -70.741 -68.275 80.668 1.00 26.07 341 ALA A C 1
ATOM 2552 O O . ALA A 1 341 ? -71.709 -68.861 80.185 1.00 27.03 341 ALA A O 1
ATOM 2554 N N . MET A 1 342 ? -69.848 -68.885 81.443 1.00 25.39 342 MET A N 1
ATOM 2555 C CA . MET A 1 342 ? -70.003 -70.307 81.735 1.00 24.18 342 MET A CA 1
ATOM 2556 C C . MET A 1 342 ? -71.269 -70.546 82.559 1.00 24.75 342 MET A C 1
ATOM 2557 O O . MET A 1 342 ? -71.893 -71.601 82.447 1.00 17.56 342 MET A O 1
ATOM 2562 N N . ASP A 1 343 ? -71.652 -69.573 83.384 1.00 26.47 343 ASP A N 1
ATOM 2563 C CA . ASP A 1 343 ? -72.858 -69.746 84.185 1.00 30.99 343 ASP A CA 1
ATOM 2564 C C . ASP A 1 343 ? -74.067 -69.714 83.260 1.00 26.65 343 ASP A C 1
ATOM 2565 O O . ASP A 1 343 ? -74.913 -70.585 83.328 1.00 23.33 343 ASP A O 1
ATOM 2570 N N . ILE A 1 344 ? -74.117 -68.711 82.388 1.00 24.18 344 ILE A N 1
ATOM 2571 C CA . ILE A 1 344 ? -75.202 -68.569 81.445 1.00 21.04 344 ILE A CA 1
ATOM 2572 C C . ILE A 1 344 ? -75.360 -69.784 80.531 1.00 26.87 344 ILE A C 1
ATOM 2573 O O . ILE A 1 344 ? -76.478 -70.252 80.297 1.00 22.68 344 ILE A O 1
ATOM 2578 N N . VAL A 1 345 ? -74.243 -70.290 80.012 1.00 23.51 345 VAL A N 1
ATOM 2579 C CA . VAL A 1 345 ? -74.298 -71.436 79.131 1.00 23.94 345 VAL A CA 1
ATOM 2580 C C . VAL A 1 345 ? -74.743 -72.673 79.889 1.00 26.18 345 VAL A C 1
ATOM 2581 O O . VAL A 1 345 ? -75.323 -73.595 79.311 1.00 27.92 345 VAL A O 1
ATOM 2585 N N . GLY A 1 346 ? -74.479 -72.705 81.188 1.00 24.25 346 GLY A N 1
ATOM 2586 C CA . GLY A 1 346 ? -74.936 -73.844 81.960 1.00 19.50 346 GLY A CA 1
ATOM 2587 C C . GLY A 1 346 ? -73.921 -74.758 82.597 1.00 29.62 346 GLY A C 1
ATOM 2588 O O . GLY A 1 346 ? -74.313 -75.816 83.103 1.00 26.15 346 GLY A O 1
ATOM 2589 N N . PHE A 1 347 ? -72.635 -74.403 82.539 1.00 18.12 347 PHE A N 1
ATOM 2590 C CA . PHE A 1 347 ? -71.626 -75.224 83.191 1.00 21.06 347 PHE A CA 1
ATOM 2591 C C . PHE A 1 347 ? -71.893 -75.127 84.685 1.00 21.52 347 PHE A C 1
ATOM 2592 O O . PHE A 1 347 ? -72.063 -74.027 85.201 1.00 28.77 347 PHE A O 1
ATOM 2600 N N . SER A 1 348 ? -71.930 -76.258 85.385 1.00 22.99 348 SER A N 1
ATOM 2601 C CA . SER A 1 348 ? -72.162 -76.246 86.840 1.00 21.96 348 SER A CA 1
ATOM 2602 C C . SER A 1 348 ? -70.942 -75.680 87.565 1.00 26.49 348 SER A C 1
ATOM 2603 O O . SER A 1 348 ? -69.874 -75.513 86.967 1.00 23.69 348 SER A O 1
ATOM 2606 N N . GLN A 1 349 ? -71.092 -75.405 88.855 1.00 23.50 349 GLN A N 1
ATOM 2607 C CA . GLN A 1 349 ? -69.998 -74.860 89.657 1.00 27.24 349 GLN A CA 1
ATOM 2608 C C . GLN A 1 349 ? -68.830 -75.838 89.716 1.00 26.38 349 GLN A C 1
ATOM 2609 O O . GLN A 1 349 ? -67.671 -75.448 89.577 1.00 26.53 349 GLN A O 1
ATOM 2615 N N . GLU A 1 350 ? -69.147 -77.109 89.922 1.00 27.78 350 GLU A N 1
ATOM 2616 C CA . GLU A 1 350 ? -68.132 -78.125 90.004 1.00 29.19 350 GLU A CA 1
ATOM 2617 C C . GLU A 1 350 ? -67.409 -78.229 88.663 1.00 28.10 350 GLU A C 1
ATOM 2618 O O . GLU A 1 350 ? -66.179 -78.332 88.623 1.00 25.57 350 GLU A O 1
ATOM 2624 N N . GLU A 1 351 ? -68.165 -78.179 87.569 1.00 23.86 351 GLU A N 1
ATOM 2625 C CA . GLU A 1 351 ? -67.564 -78.235 86.246 1.00 25.17 351 GLU A CA 1
ATOM 2626 C C . GLU A 1 351 ? -66.603 -77.072 86.016 1.00 22.39 351 GLU A C 1
ATOM 2627 O O . GLU A 1 351 ? -65.498 -77.257 85.485 1.00 16.66 351 GLU A O 1
ATOM 2633 N N . GLN A 1 352 ? -67.019 -75.883 86.433 1.00 18.66 352 GLN A N 1
ATOM 2634 C CA . GLN A 1 352 ? -66.196 -74.698 86.273 1.00 22.80 352 GLN A CA 1
ATOM 2635 C C . GLN A 1 352 ? -64.908 -74.859 87.053 1.00 21.30 352 GLN A C 1
ATOM 2636 O O . GLN A 1 352 ? -63.826 -74.498 86.576 1.00 17.82 352 GLN A O 1
ATOM 2642 N N . MET A 1 353 ? -65.015 -75.446 88.238 1.00 21.53 353 MET A N 1
ATOM 2643 C CA . MET A 1 353 ? -63.832 -75.637 89.053 1.00 22.04 353 MET A CA 1
ATOM 2644 C C . MET A 1 353 ? -62.879 -76.632 88.414 1.00 21.72 353 MET A C 1
ATOM 2645 O O . MET A 1 353 ? -61.649 -76.451 88.448 1.00 19.07 353 MET A O 1
ATOM 2650 N N . SER A 1 354 ? -63.452 -77.664 87.799 1.00 22.20 354 SER A N 1
ATOM 2651 C CA . SER A 1 354 ? -62.664 -78.697 87.144 1.00 22.07 354 SER A CA 1
ATOM 2652 C C . SER A 1 354 ? -61.952 -78.124 85.940 1.00 17.78 354 SER A C 1
ATOM 2653 O O . SER A 1 354 ? -60.804 -78.462 85.648 1.00 18.23 354 SER A O 1
ATOM 2656 N N . ILE A 1 355 ? -62.628 -77.235 85.241 1.00 13.61 355 ILE A N 1
ATOM 2657 C CA . ILE A 1 355 ? -61.988 -76.628 84.109 1.00 15.31 355 ILE A CA 1
ATOM 2658 C C . ILE A 1 355 ? -60.794 -75.843 84.639 1.00 22.43 355 ILE A C 1
ATOM 2659 O O . ILE A 1 355 ? -59.674 -76.021 84.163 1.00 19.01 355 ILE A O 1
ATOM 2664 N N . PHE A 1 356 ? -61.015 -74.993 85.641 1.00 17.60 356 PHE A N 1
ATOM 2665 C CA . PHE A 1 356 ? -59.893 -74.231 86.170 1.00 19.94 356 PHE A CA 1
ATOM 2666 C C . PHE A 1 356 ? -58.786 -75.135 86.714 1.00 22.15 356 PHE A C 1
ATOM 2667 O O . PHE A 1 356 ? -57.600 -74.811 86.597 1.00 20.89 356 PHE A O 1
ATOM 2675 N N . LYS A 1 357 ? -59.160 -76.262 87.309 1.00 17.64 357 LYS A N 1
ATOM 2676 C CA . LYS A 1 357 ? -58.139 -77.179 87.812 1.00 16.81 357 LYS A CA 1
ATOM 2677 C C . LYS A 1 357 ? -57.286 -77.676 86.671 1.00 21.07 357 LYS A C 1
ATOM 2678 O O . LYS A 1 357 ? -56.079 -77.874 86.834 1.00 17.83 357 LYS A O 1
ATOM 2684 N N . ILE A 1 358 ? -57.914 -77.895 85.516 1.00 17.64 358 ILE A N 1
ATOM 2685 C CA . ILE A 1 358 ? -57.165 -78.384 84.382 1.00 16.12 358 ILE A CA 1
ATOM 2686 C C . ILE A 1 358 ? -56.174 -77.323 83.895 1.00 21.60 358 ILE A C 1
ATOM 2687 O O . ILE A 1 358 ? -55.022 -77.629 83.565 1.00 18.52 358 ILE A O 1
ATOM 2692 N N . ILE A 1 359 ? -56.613 -76.074 83.888 1.00 13.98 359 ILE A N 1
ATOM 2693 C CA . ILE A 1 359 ? -55.757 -74.983 83.453 1.00 16.78 359 ILE A CA 1
ATOM 2694 C C . ILE A 1 359 ? -54.587 -74.799 84.420 1.00 18.17 359 ILE A C 1
ATOM 2695 O O . ILE A 1 359 ? -53.441 -74.580 83.998 1.00 17.66 359 ILE A O 1
ATOM 2700 N N . ALA A 1 360 ? -54.868 -74.894 85.716 1.00 16.84 360 ALA A N 1
ATOM 2701 C CA . ALA A 1 360 ? -53.814 -74.749 86.708 1.00 17.63 360 ALA A CA 1
ATOM 2702 C C . ALA A 1 360 ? -52.855 -75.930 86.618 1.00 19.46 360 ALA A C 1
ATOM 2703 O O . ALA A 1 360 ? -51.632 -75.753 86.630 1.00 17.61 360 ALA A O 1
ATOM 2705 N N . GLY A 1 361 ? -53.424 -77.126 86.484 1.00 14.70 361 GLY A N 1
ATOM 2706 C CA . GLY A 1 361 ? -52.637 -78.354 86.385 1.00 15.90 361 GLY A CA 1
ATOM 2707 C C . GLY A 1 361 ? -51.612 -78.347 85.265 1.00 13.17 361 GLY A C 1
ATOM 2708 O O . GLY A 1 361 ? -50.488 -78.809 85.424 1.00 23.00 361 GLY A O 1
ATOM 2709 N N . ILE A 1 362 ? -52.018 -77.805 84.125 1.00 19.02 362 ILE A N 1
ATOM 2710 C CA . ILE A 1 362 ? -51.179 -77.696 82.950 1.00 16.03 362 ILE A CA 1
ATOM 2711 C C . ILE A 1 362 ? -50.009 -76.755 83.292 1.00 19.15 362 ILE A C 1
ATOM 2712 O O . ILE A 1 362 ? -48.851 -77.039 82.998 1.00 24.22 362 ILE A O 1
ATOM 2717 N N . LEU A 1 363 ? -50.323 -75.646 83.950 1.00 22.30 363 LEU A N 1
ATOM 2718 C CA . LEU A 1 363 ? -49.314 -74.678 84.343 1.00 20.84 363 LEU A CA 1
ATOM 2719 C C . LEU A 1 363 ? -48.284 -75.380 85.246 1.00 24.24 363 LEU A C 1
ATOM 2720 O O . LEU A 1 363 ? -47.067 -75.256 85.049 1.00 21.00 363 LEU A O 1
ATOM 2725 N N . HIS A 1 364 ? -48.774 -76.160 86.205 1.00 20.17 364 HIS A N 1
ATOM 2726 C CA . HIS A 1 364 ? -47.884 -76.871 87.116 1.00 23.70 364 HIS A CA 1
ATOM 2727 C C . HIS A 1 364 ? -46.997 -77.889 86.366 1.00 22.90 364 HIS A C 1
ATOM 2728 O O . HIS A 1 364 ? -45.808 -78.016 86.651 1.00 22.64 364 HIS A O 1
ATOM 2735 N N . LEU A 1 365 ? -47.565 -78.587 85.389 1.00 21.39 365 LEU A N 1
ATOM 2736 C CA . LEU A 1 365 ? -46.788 -79.552 84.612 1.00 23.91 365 LEU A CA 1
ATOM 2737 C C . LEU A 1 365 ? -45.614 -78.851 83.929 1.00 26.22 365 LEU A C 1
ATOM 2738 O O . LEU A 1 365 ? -44.504 -79.391 83.861 1.00 20.60 365 LEU A O 1
ATOM 2743 N N . GLY A 1 366 ? -45.878 -77.642 83.428 1.00 18.50 366 GLY A N 1
ATOM 2744 C CA . GLY A 1 366 ? -44.850 -76.877 82.758 1.00 18.71 366 GLY A CA 1
ATOM 2745 C C . GLY A 1 366 ? -43.697 -76.519 83.686 1.00 25.97 366 GLY A C 1
ATOM 2746 O O . GLY A 1 366 ? -42.597 -76.231 83.227 1.00 23.16 366 GLY A O 1
ATOM 2747 N N . ASN A 1 367 ? -43.940 -76.532 84.991 1.00 19.30 367 ASN A N 1
ATOM 2748 C CA . ASN A 1 367 ? -42.889 -76.197 85.935 1.00 24.07 367 ASN A CA 1
ATOM 2749 C C . ASN A 1 367 ? -42.058 -77.401 86.411 1.00 19.90 367 ASN A C 1
ATOM 2750 O O . ASN A 1 367 ? -41.072 -77.222 87.105 1.00 25.57 367 ASN A O 1
ATOM 2755 N N . ILE A 1 368 ? -42.453 -78.610 86.032 1.00 25.37 368 ILE A N 1
ATOM 2756 C CA . ILE A 1 368 ? -41.700 -79.813 86.414 1.00 26.85 368 ILE A CA 1
ATOM 2757 C C . ILE A 1 368 ? -40.336 -79.789 85.711 1.00 28.19 368 ILE A C 1
ATOM 2758 O O . ILE A 1 368 ? -40.261 -79.778 84.481 1.00 27.51 368 ILE A O 1
ATOM 2763 N N . LYS A 1 369 ? -39.265 -79.797 86.488 1.00 27.79 369 LYS A N 1
ATOM 2764 C CA . LYS A 1 369 ? -37.919 -79.744 85.922 1.00 32.74 369 LYS A CA 1
ATOM 2765 C C . LYS A 1 369 ? -37.211 -81.108 85.920 1.00 31.45 369 LYS A C 1
ATOM 2766 O O . LYS A 1 369 ? -36.792 -81.592 86.972 1.00 30.92 369 LYS A O 1
ATOM 2772 N N . PHE A 1 370 ? -37.097 -81.733 84.748 1.00 25.73 370 PHE A N 1
ATOM 2773 C CA . PHE A 1 370 ? -36.406 -83.016 84.649 1.00 34.34 370 PHE A CA 1
ATOM 2774 C C . PHE A 1 370 ? -34.896 -82.755 84.592 1.00 38.43 370 PHE A C 1
ATOM 2775 O O . PHE A 1 370 ? -34.444 -81.777 83.981 1.00 35.73 370 PHE A O 1
ATOM 2783 N N . GLU A 1 371 ? -34.131 -83.626 85.243 1.00 40.39 371 GLU A N 1
ATOM 2784 C CA . GLU A 1 371 ? -32.676 -83.525 85.277 1.00 44.28 371 GLU A CA 1
ATOM 2785 C C . GLU A 1 371 ? -32.077 -84.908 85.059 1.00 43.92 371 GLU A C 1
ATOM 2786 O O . GLU A 1 371 ? -32.766 -85.929 85.197 1.00 39.21 371 GLU A O 1
ATOM 2792 N N . LYS A 1 372 ? -30.786 -84.943 84.740 1.00 43.76 372 LYS A N 1
ATOM 2793 C CA . LYS A 1 372 ? -30.108 -86.210 84.506 1.00 44.80 372 LYS A CA 1
ATOM 2794 C C . LYS A 1 372 ? -29.890 -86.955 85.821 1.00 43.75 372 LYS A C 1
ATOM 2795 O O . LYS A 1 372 ? -29.485 -86.361 86.824 1.00 38.34 372 LYS A O 1
ATOM 2801 N N . GLY A 1 373 ? -30.189 -88.251 85.818 1.00 43.51 373 GLY A N 1
ATOM 2802 C CA . GLY A 1 373 ? -30.003 -89.057 87.017 1.00 48.85 373 GLY A CA 1
ATOM 2803 C C . GLY A 1 373 ? -28.568 -89.566 87.080 1.00 53.76 373 GLY A C 1
ATOM 2804 O O . GLY A 1 373 ? -27.715 -89.087 86.326 1.00 46.63 373 GLY A O 1
ATOM 2805 N N . ALA A 1 374 ? -28.298 -90.528 87.966 1.00 56.14 374 ALA A N 1
ATOM 2806 C CA . ALA A 1 374 ? -26.952 -91.102 88.110 1.00 55.82 374 ALA A CA 1
ATOM 2807 C C . ALA A 1 374 ? -26.477 -91.626 86.766 1.00 54.56 374 ALA A C 1
ATOM 2808 O O . ALA A 1 374 ? -25.286 -91.584 86.449 1.00 57.17 374 ALA A O 1
ATOM 2810 N N . GLY A 1 375 ? -27.430 -92.113 85.979 1.00 55.13 375 GLY A N 1
ATOM 2811 C CA . GLY A 1 375 ? -27.119 -92.637 84.665 1.00 55.17 375 GLY A CA 1
ATOM 2812 C C . GLY A 1 375 ? -27.640 -91.743 83.554 1.00 56.68 375 GLY A C 1
ATOM 2813 O O . GLY A 1 375 ? -27.401 -90.534 83.545 1.00 57.32 375 GLY A O 1
ATOM 2814 N N . GLU A 1 376 ? -28.357 -92.346 82.614 1.00 52.57 376 GLU A N 1
ATOM 2815 C CA . GLU A 1 376 ? -28.911 -91.624 81.478 1.00 57.45 376 GLU A CA 1
ATOM 2816 C C . GLU A 1 376 ? -30.363 -91.211 81.727 1.00 56.17 376 GLU A C 1
ATOM 2817 O O . GLU A 1 376 ? -30.807 -90.164 81.264 1.00 59.67 376 GLU A O 1
ATOM 2823 N N . GLY A 1 377 ? -31.095 -92.042 82.460 1.00 52.33 377 GLY A N 1
ATOM 2824 C CA . GLY A 1 377 ? -32.481 -91.744 82.750 1.00 45.26 377 GLY A CA 1
ATOM 2825 C C . GLY A 1 377 ? -32.703 -90.460 83.530 1.00 40.02 377 GLY A C 1
ATOM 2826 O O . GLY A 1 377 ? -31.899 -90.056 84.367 1.00 31.31 377 GLY A O 1
ATOM 2827 N N . ALA A 1 378 ? -33.817 -89.802 83.252 1.00 41.33 378 ALA A N 1
ATOM 2828 C CA . ALA A 1 378 ? -34.131 -88.566 83.944 1.00 37.13 378 ALA A CA 1
ATOM 2829 C C . ALA A 1 378 ? -34.664 -88.841 85.346 1.00 33.89 378 ALA A C 1
ATOM 2830 O O . ALA A 1 378 ? -35.192 -89.920 85.635 1.00 32.15 378 ALA A O 1
ATOM 2832 N N . VAL A 1 379 ? -34.500 -87.857 86.218 1.00 31.25 379 VAL A N 1
ATOM 2833 C CA . VAL A 1 379 ? -34.989 -87.943 87.591 1.00 30.82 379 VAL A CA 1
ATOM 2834 C C . VAL A 1 379 ? -35.664 -86.633 87.918 1.00 32.14 379 VAL A C 1
ATOM 2835 O O . VAL A 1 379 ? -35.456 -85.630 87.226 1.00 36.23 379 VAL A O 1
ATOM 2839 N N . LEU A 1 380 ? -36.465 -86.630 88.971 1.00 32.85 380 LEU A N 1
ATOM 2840 C CA . LEU A 1 380 ? -37.153 -85.425 89.367 1.00 31.15 380 LEU A CA 1
ATOM 2841 C C . LEU A 1 380 ? -36.738 -85.109 90.784 1.00 33.98 380 LEU A C 1
ATOM 2842 O O . LEU A 1 380 ? -37.146 -85.795 91.713 1.00 36.26 380 LEU A O 1
ATOM 2847 N N . LYS A 1 381 ? -35.917 -84.070 90.944 1.00 39.83 381 LYS A N 1
ATOM 2848 C CA . LYS A 1 381 ? -35.417 -83.674 92.266 1.00 42.20 381 LYS A CA 1
ATOM 2849 C C . LYS A 1 381 ? -36.496 -83.039 93.131 1.00 37.57 381 LYS A C 1
ATOM 2850 O O . LYS A 1 381 ? -36.811 -83.532 94.213 1.00 42.45 381 LYS A O 1
ATOM 2856 N N . ASP A 1 382 ? -37.043 -81.922 92.675 1.00 36.55 382 ASP A N 1
ATOM 2857 C CA . ASP A 1 382 ? -38.088 -81.253 93.439 1.00 36.83 382 ASP A CA 1
ATOM 2858 C C . ASP A 1 382 ? -39.444 -81.809 92.974 1.00 33.82 382 ASP A C 1
ATOM 2859 O O . ASP A 1 382 ? -39.660 -82.001 91.773 1.00 31.17 382 ASP A O 1
ATOM 2864 N N . LYS A 1 383 ? -40.339 -82.067 93.925 1.00 29.44 383 LYS A N 1
ATOM 2865 C CA . LYS A 1 383 ? -41.661 -82.619 93.640 1.00 31.13 383 LYS A CA 1
ATOM 2866 C C . LYS A 1 383 ? -42.791 -81.605 93.772 1.00 29.74 383 LYS A C 1
ATOM 2867 O O . LYS A 1 383 ? -43.958 -81.948 93.613 1.00 28.70 383 LYS A O 1
ATOM 2873 N N . THR A 1 384 ? -42.452 -80.359 94.063 1.00 31.07 384 THR A N 1
ATOM 2874 C CA . THR A 1 384 ? -43.473 -79.337 94.260 1.00 27.27 384 THR A CA 1
ATOM 2875 C C . THR A 1 384 ? -44.461 -79.198 93.112 1.00 27.18 384 THR A C 1
ATOM 2876 O O . THR A 1 384 ? -45.668 -79.234 93.325 1.00 24.90 384 THR A O 1
ATOM 2880 N N . ALA A 1 385 ? -43.942 -79.020 91.903 1.00 22.39 385 ALA A N 1
ATOM 2881 C CA . ALA A 1 385 ? -44.783 -78.836 90.734 1.00 25.87 385 ALA A CA 1
ATOM 2882 C C . ALA A 1 385 ? -45.596 -80.091 90.445 1.00 26.04 385 ALA A C 1
ATOM 2883 O O . ALA A 1 385 ? -46.807 -80.029 90.217 1.00 28.54 385 ALA A O 1
ATOM 2885 N N . LEU A 1 386 ? -44.914 -81.224 90.475 1.00 25.94 386 LEU A N 1
ATOM 2886 C CA . LEU A 1 386 ? -45.521 -82.525 90.240 1.00 23.74 386 LEU A CA 1
ATOM 2887 C C . LEU A 1 386 ? -46.716 -82.729 91.179 1.00 28.21 386 LEU A C 1
ATOM 2888 O O . LEU A 1 386 ? -47.810 -83.124 90.757 1.00 25.02 386 LEU A O 1
ATOM 2893 N N . ASN A 1 387 ? -46.514 -82.421 92.451 1.00 20.63 387 ASN A N 1
ATOM 2894 C CA . ASN A 1 387 ? -47.566 -82.589 93.442 1.00 27.36 387 ASN A CA 1
ATOM 2895 C C . ASN A 1 387 ? -48.728 -81.583 93.265 1.00 25.99 387 ASN A C 1
ATOM 2896 O O . ASN A 1 387 ? -49.898 -81.938 93.439 1.00 22.52 387 ASN A O 1
ATOM 2901 N N . ALA A 1 388 ? -48.408 -80.345 92.909 1.00 15.64 388 ALA A N 1
ATOM 2902 C CA . ALA A 1 388 ? -49.436 -79.330 92.702 1.00 16.34 388 ALA A CA 1
ATOM 2903 C C . ALA A 1 388 ? -50.315 -79.805 91.553 1.00 20.07 388 ALA A C 1
ATOM 2904 O O . ALA A 1 388 ? -51.548 -79.786 91.643 1.00 23.07 388 ALA A O 1
ATOM 2906 N N . ALA A 1 389 ? -49.670 -80.238 90.472 1.00 14.20 389 ALA A N 1
ATOM 2907 C CA . ALA A 1 389 ? -50.394 -80.759 89.322 1.00 20.66 389 ALA A CA 1
ATOM 2908 C C . ALA A 1 389 ? -51.257 -81.959 89.716 1.00 22.82 389 ALA A C 1
ATOM 2909 O O . ALA A 1 389 ? -52.461 -81.980 89.456 1.00 25.48 389 ALA A O 1
ATOM 2911 N N . SER A 1 390 ? -50.632 -82.949 90.346 1.00 23.97 390 SER A N 1
ATOM 2912 C CA . SER A 1 390 ? -51.336 -84.160 90.748 1.00 24.57 390 SER A CA 1
ATOM 2913 C C . SER A 1 390 ? -52.539 -83.838 91.613 1.00 20.42 390 SER A C 1
ATOM 2914 O O . SER A 1 390 ? -53.566 -84.475 91.492 1.00 19.79 390 SER A O 1
ATOM 2917 N N . THR A 1 391 ? -52.406 -82.827 92.462 1.00 22.68 391 THR A N 1
ATOM 2918 C CA . THR A 1 391 ? -53.493 -82.436 93.349 1.00 21.33 391 THR A CA 1
ATOM 2919 C C . THR A 1 391 ? -54.695 -81.839 92.601 1.00 26.32 391 THR A C 1
ATOM 2920 O O . THR A 1 391 ? -55.820 -82.270 92.814 1.00 24.25 391 THR A O 1
ATOM 2924 N N . VAL A 1 392 ? -54.471 -80.855 91.731 1.00 20.20 392 VAL A N 1
ATOM 2925 C CA . VAL A 1 392 ? -55.602 -80.296 90.997 1.00 22.69 392 VAL A CA 1
ATOM 2926 C C . VAL A 1 392 ? -56.164 -81.268 89.954 1.00 27.39 392 VAL A C 1
ATOM 2927 O O . VAL A 1 392 ? -57.368 -81.262 89.697 1.00 26.04 392 VAL A O 1
ATOM 2931 N N . PHE A 1 393 ? -55.306 -82.114 89.378 1.00 19.61 393 PHE A N 1
ATOM 2932 C CA . PHE A 1 393 ? -55.760 -83.094 88.378 1.00 19.50 393 PHE A CA 1
ATOM 2933 C C . PHE A 1 393 ? -56.518 -84.245 89.033 1.00 21.57 393 PHE A C 1
ATOM 2934 O O . PHE A 1 393 ? -57.338 -84.910 88.396 1.00 29.63 393 PHE A O 1
ATOM 2942 N N . GLY A 1 394 ? -56.226 -84.495 90.301 1.00 19.58 394 GLY A N 1
ATOM 2943 C CA . GLY A 1 394 ? -56.871 -85.587 91.007 1.00 21.22 394 GLY A CA 1
ATOM 2944 C C . GLY A 1 394 ? -56.282 -86.921 90.577 1.00 21.54 394 GLY A C 1
ATOM 2945 O O . GLY A 1 394 ? -57.019 -87.895 90.399 1.00 24.10 394 GLY A O 1
ATOM 2946 N N . VAL A 1 395 ? -54.964 -86.952 90.370 1.00 21.72 395 VAL A N 1
ATOM 2947 C CA . VAL A 1 395 ? -54.251 -88.175 89.979 1.00 18.76 395 VAL A CA 1
ATOM 2948 C C . VAL A 1 395 ? -53.132 -88.429 90.956 1.00 19.34 395 VAL A C 1
ATOM 2949 O O . VAL A 1 395 ? -52.762 -87.553 91.739 1.00 21.79 395 VAL A O 1
ATOM 2953 N N . ASN A 1 396 ? -52.603 -89.644 90.933 1.00 22.55 396 ASN A N 1
ATOM 2954 C CA . ASN A 1 396 ? -51.554 -89.997 91.862 1.00 20.42 396 ASN A CA 1
ATOM 2955 C C . ASN A 1 396 ? -50.173 -89.527 91.387 1.00 23.14 396 ASN A C 1
ATOM 2956 O O . ASN A 1 396 ? -49.713 -89.905 90.313 1.00 23.24 396 ASN A O 1
ATOM 2961 N N . PRO A 1 397 ? -49.493 -88.694 92.196 1.00 20.92 397 PRO A N 1
ATOM 2962 C CA . PRO A 1 397 ? -48.160 -88.165 91.858 1.00 23.05 397 PRO A CA 1
ATOM 2963 C C . PRO A 1 397 ? -47.119 -89.222 91.533 1.00 26.78 397 PRO A C 1
ATOM 2964 O O . PRO A 1 397 ? -46.356 -89.091 90.565 1.00 31.97 397 PRO A O 1
ATOM 2968 N N . SER A 1 398 ? -47.103 -90.278 92.328 1.00 26.08 398 SER A N 1
ATOM 2969 C CA . SER A 1 398 ? -46.168 -91.374 92.134 1.00 24.18 398 SER A CA 1
ATOM 2970 C C . SER A 1 398 ? -46.423 -92.029 90.785 1.00 24.92 398 SER A C 1
ATOM 2971 O O . SER A 1 398 ? -45.496 -92.375 90.044 1.00 28.72 398 SER A O 1
ATOM 2974 N N . VAL A 1 399 ? -47.689 -92.197 90.452 1.00 25.88 399 VAL A N 1
ATOM 2975 C CA . VAL A 1 399 ? -48.027 -92.803 89.189 1.00 25.36 399 VAL A CA 1
ATOM 2976 C C . VAL A 1 399 ? -47.685 -91.855 88.046 1.00 26.68 399 VAL A C 1
ATOM 2977 O O . VAL A 1 399 ? -47.149 -92.286 87.032 1.00 23.34 399 VAL A O 1
ATOM 2981 N N . LEU A 1 400 ? -47.964 -90.565 88.225 1.00 22.99 400 LEU A N 1
ATOM 2982 C CA . LEU A 1 400 ? -47.683 -89.586 87.175 1.00 29.54 400 LEU A CA 1
ATOM 2983 C C . LEU A 1 400 ? -46.177 -89.509 86.880 1.00 25.15 400 LEU A C 1
ATOM 2984 O O . LEU A 1 400 ? -45.755 -89.584 85.730 1.00 25.74 400 LEU A O 1
ATOM 2989 N N . GLU A 1 401 ? -45.385 -89.375 87.933 1.00 25.85 401 GLU A N 1
ATOM 2990 C CA . GLU A 1 401 ? -43.935 -89.318 87.819 1.00 32.08 401 GLU A CA 1
ATOM 2991 C C . GLU A 1 401 ? -43.412 -90.527 87.016 1.00 30.64 401 GLU A C 1
ATOM 2992 O O . GLU A 1 401 ? -42.622 -90.368 86.095 1.00 34.38 401 GLU A O 1
ATOM 2998 N N . LYS A 1 402 ? -43.865 -91.731 87.346 1.00 28.02 402 LYS A N 1
ATOM 2999 C CA . LYS A 1 402 ? -43.394 -92.911 86.618 1.00 33.84 402 LYS A CA 1
ATOM 3000 C C . LYS A 1 402 ? -43.901 -92.960 85.171 1.00 34.79 402 LYS A C 1
ATOM 3001 O O . LYS A 1 402 ? -43.240 -93.497 84.289 1.00 31.62 402 LYS A O 1
ATOM 3007 N N . ALA A 1 403 ? -45.076 -92.397 84.923 1.00 32.72 403 ALA A N 1
ATOM 3008 C CA . ALA A 1 403 ? -45.628 -92.412 83.581 1.00 29.67 403 ALA A CA 1
ATOM 3009 C C . ALA A 1 403 ? -44.901 -91.437 82.661 1.00 28.67 403 ALA A C 1
ATOM 3010 O O . ALA A 1 403 ? -44.881 -91.627 81.441 1.00 21.72 403 ALA A O 1
ATOM 3012 N N . LEU A 1 404 ? -44.307 -90.398 83.249 1.00 26.43 404 LEU A N 1
ATOM 3013 C CA . LEU A 1 404 ? -43.568 -89.392 82.488 1.00 27.88 404 LEU A CA 1
ATOM 3014 C C . LEU A 1 404 ? -42.116 -89.783 82.162 1.00 31.48 404 LEU A C 1
ATOM 3015 O O . LEU A 1 404 ? -41.636 -89.525 81.054 1.00 25.62 404 LEU A O 1
ATOM 3020 N N . MET A 1 405 ? -41.428 -90.407 83.119 1.00 28.46 405 MET A N 1
ATOM 3021 C CA . MET A 1 405 ? -40.033 -90.815 82.927 1.00 38.09 405 MET A CA 1
ATOM 3022 C C . MET A 1 405 ? -39.815 -92.320 82.728 1.00 41.01 405 MET A C 1
ATOM 3023 O O . MET A 1 405 ? -38.751 -92.730 82.267 1.00 45.58 405 MET A O 1
ATOM 3028 N N . GLU A 1 406 ? -40.803 -93.141 83.075 1.00 34.82 406 GLU A N 1
ATOM 3029 C CA . GLU A 1 406 ? -40.652 -94.587 82.930 1.00 34.58 406 GLU A CA 1
ATOM 3030 C C . GLU A 1 406 ? -41.886 -95.218 82.328 1.00 34.51 406 GLU A C 1
ATOM 3031 O O . GLU A 1 406 ? -42.457 -96.139 82.900 1.00 35.72 406 GLU A O 1
ATOM 3037 N N . PRO A 1 407 ? -42.325 -94.729 81.163 1.00 35.89 407 PRO A N 1
ATOM 3038 C CA . PRO A 1 407 ? -43.517 -95.329 80.564 1.00 36.20 407 PRO A CA 1
ATOM 3039 C C . PRO A 1 407 ? -43.228 -96.766 80.121 1.00 38.85 407 PRO A C 1
ATOM 3040 O O . PRO A 1 407 ? -42.125 -97.091 79.671 1.00 33.47 407 PRO A O 1
ATOM 3044 N N . ARG A 1 408 ? -44.225 -97.625 80.261 1.00 41.87 408 ARG A N 1
ATOM 3045 C CA . ARG A 1 408 ? -44.074 -99.015 79.886 1.00 47.55 408 ARG A CA 1
ATOM 3046 C C . ARG A 1 408 ? -44.528 -99.239 78.445 1.00 49.35 408 ARG A C 1
ATOM 3047 O O . ARG A 1 408 ? -45.555 -98.709 78.018 1.00 50.90 408 ARG A O 1
ATOM 3055 N N . ILE A 1 409 ? -43.751 -100.021 77.702 1.00 52.53 409 ILE A N 1
ATOM 3056 C CA . ILE A 1 409 ? -44.063 -100.332 76.310 1.00 61.27 409 ILE A CA 1
ATOM 3057 C C . ILE A 1 409 ? -44.244 -101.846 76.161 1.00 63.70 409 ILE A C 1
ATOM 3058 O O . ILE A 1 409 ? -43.688 -102.622 76.943 1.00 67.73 409 ILE A O 1
ATOM 3063 N N . LEU A 1 410 ? -45.018 -102.259 75.161 1.00 64.91 410 LEU A N 1
ATOM 3064 C CA . LEU A 1 410 ? -45.273 -103.677 74.917 1.00 70.47 410 LEU A CA 1
ATOM 3065 C C . LEU A 1 410 ? -44.090 -104.401 74.301 1.00 71.33 410 LEU A C 1
ATOM 3066 O O . LEU A 1 410 ? -43.565 -103.988 73.270 1.00 73.91 410 LEU A O 1
ATOM 3071 N N . ALA A 1 411 ? -43.678 -105.488 74.941 1.00 76.85 411 ALA A N 1
ATOM 3072 C CA . ALA A 1 411 ? -42.560 -106.297 74.461 1.00 81.94 411 ALA A CA 1
ATOM 3073 C C . ALA A 1 411 ? -43.016 -107.752 74.369 1.00 83.93 411 ALA A C 1
ATOM 3074 O O . ALA A 1 411 ? -42.677 -108.578 75.222 1.00 80.84 411 ALA A O 1
ATOM 3076 N N . GLY A 1 412 ? -43.795 -108.050 73.332 1.00 86.91 412 GLY A N 1
ATOM 3077 C CA . GLY A 1 412 ? -44.302 -109.395 73.143 1.00 91.10 412 GLY A CA 1
ATOM 3078 C C . GLY A 1 412 ? -45.458 -109.680 74.080 1.00 94.14 412 GLY A C 1
ATOM 3079 O O . GLY A 1 412 ? -46.476 -108.983 74.052 1.00 93.00 412 GLY A O 1
ATOM 3080 N N . ARG A 1 413 ? -45.295 -110.706 74.914 1.00 98.99 413 ARG A N 1
ATOM 3081 C CA . ARG A 1 413 ? -46.315 -111.106 75.885 1.00 101.97 413 ARG A CA 1
ATOM 3082 C C . ARG A 1 413 ? -45.982 -110.530 77.260 1.00 101.85 413 ARG A C 1
ATOM 3083 O O . ARG A 1 413 ? -46.456 -111.030 78.283 1.00 103.79 413 ARG A O 1
ATOM 3091 N N . ASP A 1 414 ? -45.161 -109.484 77.283 1.00 99.87 414 ASP A N 1
ATOM 3092 C CA . ASP A 1 414 ? -44.769 -108.859 78.540 1.00 95.72 414 ASP A CA 1
ATOM 3093 C C . ASP A 1 414 ? -44.835 -107.333 78.431 1.00 92.48 414 ASP A C 1
ATOM 3094 O O . ASP A 1 414 ? -45.044 -106.784 77.347 1.00 94.29 414 ASP A O 1
ATOM 3099 N N . LEU A 1 415 ? -44.660 -106.654 79.562 1.00 86.28 415 LEU A N 1
ATOM 3100 C CA . LEU A 1 415 ? -44.707 -105.196 79.606 1.00 79.16 415 LEU A CA 1
ATOM 3101 C C . LEU A 1 415 ? -43.501 -104.649 80.373 1.00 75.27 415 LEU A C 1
ATOM 3102 O O . LEU A 1 415 ? -43.446 -104.730 81.602 1.00 68.95 415 LEU A O 1
ATOM 3107 N N . VAL A 1 416 ? -42.544 -104.083 79.643 1.00 69.96 416 VAL A N 1
ATOM 3108 C CA . VAL A 1 416 ? -41.340 -103.542 80.260 1.00 64.98 416 VAL A CA 1
ATOM 3109 C C . VAL A 1 416 ? -41.288 -102.018 80.257 1.00 60.53 416 VAL A C 1
ATOM 3110 O O . VAL A 1 416 ? -41.713 -101.369 79.304 1.00 57.10 416 VAL A O 1
ATOM 3114 N N . ALA A 1 417 ? -40.751 -101.456 81.333 1.00 57.24 417 ALA A N 1
ATOM 3115 C CA . ALA A 1 417 ? -40.631 -100.008 81.469 1.00 54.83 417 ALA A CA 1
ATOM 3116 C C . ALA A 1 417 ? -39.475 -99.466 80.641 1.00 52.75 417 ALA A C 1
ATOM 3117 O O . ALA A 1 417 ? -38.514 -100.175 80.371 1.00 58.47 417 ALA A O 1
ATOM 3119 N N . GLN A 1 418 ? -39.567 -98.203 80.243 1.00 51.53 418 GLN A N 1
ATOM 3120 C CA . GLN A 1 418 ? -38.514 -97.580 79.450 1.00 49.26 418 GLN A CA 1
ATOM 3121 C C . GLN A 1 418 ? -38.098 -96.282 80.121 1.00 49.53 418 GLN A C 1
ATOM 3122 O O . GLN A 1 418 ? -38.833 -95.291 80.062 1.00 54.14 418 GLN A O 1
ATOM 3128 N N . HIS A 1 419 ? -36.933 -96.265 80.757 1.00 41.37 419 HIS A N 1
ATOM 3129 C CA . HIS A 1 419 ? -36.493 -95.041 81.412 1.00 40.26 419 HIS A CA 1
ATOM 3130 C C . HIS A 1 419 ? -36.016 -94.004 80.381 1.00 40.55 419 HIS A C 1
ATOM 3131 O O . HIS A 1 419 ? -35.014 -94.205 79.701 1.00 41.63 419 HIS A O 1
ATOM 3138 N N . LEU A 1 420 ? -36.739 -92.886 80.283 1.00 37.31 420 LEU A N 1
ATOM 3139 C CA . LEU A 1 420 ? -36.428 -91.835 79.313 1.00 28.83 420 LEU A CA 1
ATOM 3140 C C . LEU A 1 420 ? -35.446 -90.790 79.828 1.00 30.31 420 LEU A C 1
ATOM 3141 O O . LEU A 1 420 ? -35.425 -90.471 81.025 1.00 28.29 420 LEU A O 1
ATOM 3146 N N . ASN A 1 421 ? -34.639 -90.249 78.918 1.00 22.22 421 ASN A N 1
ATOM 3147 C CA . ASN A 1 421 ? -33.682 -89.218 79.317 1.00 34.32 421 ASN A CA 1
ATOM 3148 C C . ASN A 1 421 ? -34.471 -87.923 79.541 1.00 31.68 421 ASN A C 1
ATOM 3149 O O . ASN A 1 421 ? -35.703 -87.936 79.522 1.00 33.09 421 ASN A O 1
ATOM 3154 N N . VAL A 1 422 ? -33.760 -86.820 79.743 1.00 28.46 422 VAL A N 1
ATOM 3155 C CA . VAL A 1 422 ? -34.371 -85.514 79.994 1.00 31.67 422 VAL A CA 1
ATOM 3156 C C . VAL A 1 422 ? -35.224 -85.009 78.833 1.00 37.93 422 VAL A C 1
ATOM 3157 O O . VAL A 1 422 ? -36.396 -84.680 79.014 1.00 38.04 422 VAL A O 1
ATOM 3161 N N . GLU A 1 423 ? -34.626 -84.955 77.646 1.00 37.67 423 GLU A N 1
ATOM 3162 C CA . GLU A 1 423 ? -35.308 -84.490 76.449 1.00 36.86 423 GLU A CA 1
ATOM 3163 C C . GLU A 1 423 ? -36.626 -85.236 76.196 1.00 35.42 423 GLU A C 1
ATOM 3164 O O . GLU A 1 423 ? -37.664 -84.619 75.954 1.00 33.49 423 GLU A O 1
ATOM 3170 N N . LYS A 1 424 ? -36.584 -86.561 76.259 1.00 32.89 424 LYS A N 1
ATOM 3171 C CA . LYS A 1 424 ? -37.767 -87.374 76.020 1.00 32.84 424 LYS A CA 1
ATOM 3172 C C . LYS A 1 424 ? -38.810 -87.200 77.114 1.00 33.62 424 LYS A C 1
ATOM 3173 O O . LYS A 1 424 ? -40.020 -87.230 76.855 1.00 34.18 424 LYS A O 1
ATOM 3179 N N . SER A 1 425 ? -38.340 -87.023 78.339 1.00 34.42 425 SER A N 1
ATOM 3180 C CA . SER A 1 425 ? -39.244 -86.837 79.455 1.00 35.60 425 SER A CA 1
ATOM 3181 C C . SER A 1 425 ? -39.964 -85.506 79.297 1.00 35.49 425 SER A C 1
ATOM 3182 O O . SER A 1 425 ? -41.199 -85.435 79.409 1.00 28.83 425 SER A O 1
ATOM 3185 N N . SER A 1 426 ? -39.186 -84.463 79.013 1.00 26.60 426 SER A N 1
ATOM 3186 C CA . SER A 1 426 ? -39.730 -83.126 78.826 1.00 29.13 426 SER A CA 1
ATOM 3187 C C . SER A 1 426 ? -40.753 -83.108 77.689 1.00 30.81 426 SER A C 1
ATOM 3188 O O . SER A 1 426 ? -41.806 -82.478 77.800 1.00 28.83 426 SER A O 1
ATOM 3191 N N . SER A 1 427 ? -40.447 -83.810 76.602 1.00 28.83 427 SER A N 1
ATOM 3192 C CA . SER A 1 427 ? -41.361 -83.847 75.467 1.00 27.87 427 SER A CA 1
ATOM 3193 C C . SER A 1 427 ? -42.632 -84.598 75.800 1.00 24.94 427 SER A C 1
ATOM 3194 O O . SER A 1 427 ? -43.703 -84.250 75.307 1.00 22.35 427 SER A O 1
ATOM 3197 N N . SER A 1 428 ? -42.511 -85.645 76.608 1.00 26.00 428 SER A N 1
ATOM 3198 C CA . SER A 1 428 ? -43.682 -86.427 76.979 1.00 24.28 428 SER A CA 1
ATOM 3199 C C . SER A 1 428 ? -44.590 -85.531 77.828 1.00 20.47 428 SER A C 1
ATOM 3200 O O . SER A 1 428 ? -45.804 -85.501 77.648 1.00 26.49 428 SER A O 1
ATOM 3203 N N . ARG A 1 429 ? -43.990 -84.800 78.756 1.00 22.03 429 ARG A N 1
ATOM 3204 C CA . ARG A 1 429 ? -44.747 -83.884 79.594 1.00 20.55 429 ARG A CA 1
ATOM 3205 C C . ARG A 1 429 ? -45.480 -82.900 78.694 1.00 21.01 429 ARG A C 1
ATOM 3206 O O . ARG A 1 429 ? -46.683 -82.687 78.851 1.00 23.02 429 ARG A O 1
ATOM 3214 N N . ASP A 1 430 ? -44.767 -82.334 77.726 1.00 15.52 430 ASP A N 1
ATOM 3215 C CA . ASP A 1 430 ? -45.398 -81.395 76.798 1.00 21.78 430 ASP A CA 1
ATOM 3216 C C . ASP A 1 430 ? -46.519 -82.065 76.004 1.00 25.46 430 ASP A C 1
ATOM 3217 O O . ASP A 1 430 ? -47.584 -81.477 75.818 1.00 21.67 430 ASP A O 1
ATOM 3222 N N . ALA A 1 431 ? -46.286 -83.285 75.525 1.00 21.06 431 ALA A N 1
ATOM 3223 C CA . ALA A 1 431 ? -47.317 -83.972 74.754 1.00 20.62 431 ALA A CA 1
ATOM 3224 C C . ALA A 1 431 ? -48.563 -84.139 75.630 1.00 26.96 431 ALA A C 1
ATOM 3225 O O . ALA A 1 431 ? -49.686 -84.017 75.153 1.00 26.27 431 ALA A O 1
ATOM 3227 N N . LEU A 1 432 ? -48.347 -84.403 76.916 1.00 22.11 432 LEU A N 1
ATOM 3228 C CA . LEU A 1 432 ? -49.441 -84.568 77.848 1.00 20.69 432 LEU A CA 1
ATOM 3229 C C . LEU A 1 432 ? -50.195 -83.223 77.999 1.00 24.59 432 LEU A C 1
ATOM 3230 O O . LEU A 1 432 ? -51.421 -83.186 78.061 1.00 17.32 432 LEU A O 1
ATOM 3235 N N . VAL A 1 433 ? -49.445 -82.128 78.064 1.00 22.59 433 VAL A N 1
ATOM 3236 C CA . VAL A 1 433 ? -50.050 -80.812 78.200 1.00 24.27 433 VAL A CA 1
ATOM 3237 C C . VAL A 1 433 ? -50.929 -80.483 76.999 1.00 20.12 433 VAL A C 1
ATOM 3238 O O . VAL A 1 433 ? -52.084 -80.080 77.153 1.00 26.79 433 VAL A O 1
ATOM 3242 N N . LYS A 1 434 ? -50.401 -80.702 75.802 1.00 23.00 434 LYS A N 1
ATOM 3243 C CA . LYS A 1 434 ? -51.153 -80.421 74.587 1.00 16.68 434 LYS A CA 1
ATOM 3244 C C . LYS A 1 434 ? -52.403 -81.296 74.446 1.00 22.13 434 LYS A C 1
ATOM 3245 O O . LYS A 1 434 ? -53.422 -80.835 73.956 1.00 23.73 434 LYS A O 1
ATOM 3251 N N . ALA A 1 435 ? -52.326 -82.553 74.872 1.00 20.51 435 ALA A N 1
ATOM 3252 C CA . ALA A 1 435 ? -53.465 -83.448 74.757 1.00 19.88 435 ALA A CA 1
ATOM 3253 C C . ALA A 1 435 ? -54.553 -82.977 75.726 1.00 19.00 435 ALA A C 1
ATOM 3254 O O . ALA A 1 435 ? -55.728 -82.952 75.382 1.00 18.23 435 ALA A O 1
ATOM 3256 N N . LEU A 1 436 ? -54.143 -82.610 76.941 1.00 20.66 436 LEU A N 1
ATOM 3257 C CA . LEU A 1 436 ? -55.093 -82.114 77.932 1.00 19.43 436 LEU A CA 1
ATOM 3258 C C . LEU A 1 436 ? -55.768 -80.830 77.423 1.00 18.61 436 LEU A C 1
ATOM 3259 O O . LEU A 1 436 ? -56.986 -80.697 77.525 1.00 19.01 436 LEU A O 1
ATOM 3264 N N . TYR A 1 437 ? -54.998 -79.903 76.851 1.00 17.54 437 TYR A N 1
ATOM 3265 C CA . TYR A 1 437 ? -55.614 -78.651 76.391 1.00 17.95 437 TYR A CA 1
ATOM 3266 C C . TYR A 1 437 ? -56.510 -78.888 75.203 1.00 16.47 437 TYR A C 1
ATOM 3267 O O . TYR A 1 437 ? -57.622 -78.380 75.154 1.00 14.36 437 TYR A O 1
ATOM 3276 N N . GLY A 1 438 ? -56.035 -79.677 74.249 1.00 17.77 438 GLY A N 1
ATOM 3277 C CA . GLY A 1 438 ? -56.854 -79.951 73.085 1.00 15.23 438 GLY A CA 1
ATOM 3278 C C . GLY A 1 438 ? -58.168 -80.633 73.475 1.00 22.01 438 GLY A C 1
ATOM 3279 O O . GLY A 1 438 ? -59.245 -80.235 73.022 1.00 19.08 438 GLY A O 1
ATOM 3280 N N . ARG A 1 439 ? -58.073 -81.654 74.321 1.00 15.61 439 ARG A N 1
ATOM 3281 C CA . ARG A 1 439 ? -59.234 -82.405 74.762 1.00 18.84 439 ARG A CA 1
ATOM 3282 C C . ARG A 1 439 ? -60.209 -81.530 75.523 1.00 17.45 439 ARG A C 1
ATOM 3283 O O . ARG A 1 439 ? -61.413 -81.563 75.276 1.00 16.63 439 ARG A O 1
ATOM 3291 N N . LEU A 1 440 ? -59.666 -80.733 76.431 1.00 19.55 440 LEU A N 1
ATOM 3292 C CA . LEU A 1 440 ? -60.481 -79.821 77.185 1.00 17.69 440 LEU A CA 1
ATOM 3293 C C . LEU A 1 440 ? -61.249 -78.923 76.207 1.00 20.92 440 LEU A C 1
ATOM 3294 O O . LEU A 1 440 ? -62.459 -78.757 76.337 1.00 17.96 440 LEU A O 1
ATOM 3299 N N . PHE A 1 441 ? -60.551 -78.366 75.219 1.00 16.59 441 PHE A N 1
ATOM 3300 C CA . PHE A 1 441 ? -61.201 -77.486 74.268 1.00 15.90 441 PHE A CA 1
ATOM 3301 C C . PHE A 1 441 ? -62.342 -78.166 73.519 1.00 19.12 441 PHE A C 1
ATOM 3302 O O . PHE A 1 441 ? -63.412 -77.576 73.364 1.00 17.92 441 PHE A O 1
ATOM 3310 N N . LEU A 1 442 ? -62.121 -79.399 73.064 1.00 17.65 442 LEU A N 1
ATOM 3311 C CA . LEU A 1 442 ? -63.172 -80.143 72.379 1.00 21.66 442 LEU A CA 1
ATOM 3312 C C . LEU A 1 442 ? -64.320 -80.408 73.351 1.00 25.50 442 LEU A C 1
ATOM 3313 O O . LEU A 1 442 ? -65.479 -80.469 72.950 1.00 20.25 442 LEU A O 1
ATOM 3318 N N . TRP A 1 443 ? -63.980 -80.574 74.626 1.00 22.95 443 TRP A N 1
ATOM 3319 C CA . TRP A 1 443 ? -64.989 -80.835 75.620 1.00 22.92 443 TRP A CA 1
ATOM 3320 C C . TRP A 1 443 ? -65.880 -79.596 75.769 1.00 22.56 443 TRP A C 1
ATOM 3321 O O . TRP A 1 443 ? -67.102 -79.709 75.724 1.00 22.14 443 TRP A O 1
ATOM 3332 N N . LEU A 1 444 ? -65.277 -78.416 75.919 1.00 16.20 444 LEU A N 1
ATOM 3333 C CA . LEU A 1 444 ? -66.078 -77.191 76.048 1.00 21.07 444 LEU A CA 1
ATOM 3334 C C . LEU A 1 444 ? -67.042 -77.054 74.869 1.00 19.75 444 LEU A C 1
ATOM 3335 O O . LEU A 1 444 ? -68.217 -76.762 75.042 1.00 17.20 444 LEU A O 1
ATOM 3340 N N . VAL A 1 445 ? -66.516 -77.237 73.667 1.00 18.95 445 VAL A N 1
ATOM 3341 C CA . VAL A 1 445 ? -67.328 -77.134 72.469 1.00 21.27 445 VAL A CA 1
ATOM 3342 C C . VAL A 1 445 ? -68.512 -78.123 72.508 1.00 23.66 445 VAL A C 1
ATOM 3343 O O . VAL A 1 445 ? -69.633 -77.759 72.163 1.00 17.52 445 VAL A O 1
ATOM 3347 N N . LYS A 1 446 ? -68.254 -79.351 72.964 1.00 18.55 446 LYS A N 1
ATOM 3348 C CA . LYS A 1 446 ? -69.283 -80.380 73.046 1.00 17.50 446 LYS A CA 1
ATOM 3349 C C . LYS A 1 446 ? -70.381 -80.015 74.065 1.00 17.63 446 LYS A C 1
ATOM 3350 O O . LYS A 1 446 ? -71.572 -80.237 73.832 1.00 15.67 446 LYS A O 1
ATOM 3356 N N . LYS A 1 447 ? -69.964 -79.439 75.182 1.00 18.72 447 LYS A N 1
ATOM 3357 C CA . LYS A 1 447 ? -70.864 -79.048 76.240 1.00 24.13 447 LYS A CA 1
ATOM 3358 C C . LYS A 1 447 ? -71.710 -77.876 75.747 1.00 24.72 447 LYS A C 1
ATOM 3359 O O . LYS A 1 447 ? -72.925 -77.815 75.990 1.00 27.41 447 LYS A O 1
ATOM 3365 N N . ILE A 1 448 ? -71.067 -76.961 75.034 1.00 20.34 448 ILE A N 1
ATOM 3366 C CA . ILE A 1 448 ? -71.787 -75.835 74.473 1.00 23.59 448 ILE A CA 1
ATOM 3367 C C . ILE A 1 448 ? -72.778 -76.391 73.432 1.00 21.23 448 ILE A C 1
ATOM 3368 O O . ILE A 1 448 ? -73.942 -76.016 73.425 1.00 21.17 448 ILE A O 1
ATOM 3373 N N . ASN A 1 449 ? -72.337 -77.304 72.577 1.00 18.07 449 ASN A N 1
ATOM 3374 C CA . ASN A 1 449 ? -73.275 -77.829 71.601 1.00 23.65 449 ASN A CA 1
ATOM 3375 C C . ASN A 1 449 ? -74.446 -78.589 72.258 1.00 22.65 449 ASN A C 1
ATOM 3376 O O . ASN A 1 449 ? -75.574 -78.482 71.800 1.00 26.56 449 ASN A O 1
ATOM 3381 N N . ASN A 1 450 ? -74.191 -79.323 73.337 1.00 20.66 450 ASN A N 1
ATOM 3382 C CA . ASN A 1 450 ? -75.259 -80.065 73.994 1.00 25.62 450 ASN A CA 1
ATOM 3383 C C . ASN A 1 450 ? -76.339 -79.101 74.469 1.00 24.65 450 ASN A C 1
ATOM 3384 O O . ASN A 1 450 ? -77.517 -79.408 74.429 1.00 27.75 450 ASN A O 1
ATOM 3389 N N . VAL A 1 451 ? -75.922 -77.925 74.908 1.00 23.35 451 VAL A N 1
ATOM 3390 C CA . VAL A 1 451 ? -76.862 -76.933 75.370 1.00 23.06 451 VAL A CA 1
ATOM 3391 C C . VAL A 1 451 ? -77.552 -76.192 74.218 1.00 27.95 451 VAL A C 1
ATOM 3392 O O . VAL A 1 451 ? -78.745 -75.919 74.271 1.00 24.08 451 VAL A O 1
ATOM 3396 N N . LEU A 1 452 ? -76.804 -75.888 73.166 1.00 25.26 452 LEU A N 1
ATOM 3397 C CA . LEU A 1 452 ? -77.357 -75.108 72.068 1.00 30.16 452 LEU A CA 1
ATOM 3398 C C . LEU A 1 452 ? -77.917 -75.816 70.842 1.00 31.65 452 LEU A C 1
ATOM 3399 O O . LEU A 1 452 ? -78.833 -75.322 70.190 1.00 29.22 452 LEU A O 1
ATOM 3404 N N . CYS A 1 453 ? -77.345 -76.953 70.504 1.00 33.76 453 CYS A N 1
ATOM 3405 C CA . CYS A 1 453 ? -77.777 -77.636 69.311 1.00 38.85 453 CYS A CA 1
ATOM 3406 C C . CYS A 1 453 ? -79.114 -78.358 69.458 1.00 44.79 453 CYS A C 1
ATOM 3407 O O . CYS A 1 453 ? -79.438 -78.923 70.507 1.00 41.42 453 CYS A O 1
ATOM 3410 N N . GLN A 1 454 ? -79.892 -78.291 68.425 1.00 51.21 454 GLN A N 1
ATOM 3411 C CA . GLN A 1 454 ? -81.172 -78.987 68.403 1.00 60.68 454 GLN A CA 1
ATOM 3412 C C . GLN A 1 454 ? -81.256 -79.946 67.222 1.00 63.55 454 GLN A C 1
ATOM 3413 O O . GLN A 1 454 ? -81.216 -79.478 66.081 1.00 59.01 454 GLN A O 1
ATOM 3419 N N . GLU A 1 455 ? -81.253 -81.226 67.515 1.00 66.25 455 GLU A N 1
ATOM 3420 C CA . GLU A 1 455 ? -81.265 -82.259 66.478 1.00 70.72 455 GLU A CA 1
ATOM 3421 C C . GLU A 1 455 ? -82.246 -81.967 65.335 1.00 69.46 455 GLU A C 1
ATOM 3422 O O . GLU A 1 455 ? -82.048 -82.428 64.212 1.00 70.80 455 GLU A O 1
ATOM 3428 N N . ARG A 1 456 ? -83.295 -81.200 65.611 1.00 64.40 456 ARG A N 1
ATOM 3429 C CA . ARG A 1 456 ? -84.260 -80.863 64.574 1.00 61.63 456 ARG A CA 1
ATOM 3430 C C . ARG A 1 456 ? -84.398 -79.356 64.368 1.00 56.28 456 ARG A C 1
ATOM 3431 O O . ARG A 1 456 ? -84.793 -78.629 65.273 1.00 60.72 456 ARG A O 1
ATOM 3439 N N . LYS A 1 457 ? -84.044 -78.880 63.183 1.00 44.22 457 LYS A N 1
ATOM 3440 C CA . LYS A 1 457 ? -84.184 -77.463 62.877 1.00 42.13 457 LYS A CA 1
ATOM 3441 C C . LYS A 1 457 ? -84.684 -77.414 61.442 1.00 37.55 457 LYS A C 1
ATOM 3442 O O . LYS A 1 457 ? -84.357 -78.283 60.633 1.00 34.54 457 LYS A O 1
ATOM 3448 N N . ALA A 1 458 ? -85.483 -76.410 61.118 1.00 33.60 458 ALA A N 1
ATOM 3449 C CA . ALA A 1 458 ? -86.002 -76.329 59.760 1.00 35.35 458 ALA A CA 1
ATOM 3450 C C . ALA A 1 458 ? -84.929 -75.809 58.792 1.00 32.08 458 ALA A C 1
ATOM 3451 O O . ALA A 1 458 ? -84.753 -76.349 57.711 1.00 28.17 458 ALA A O 1
ATOM 3453 N N . TYR A 1 459 ? -84.211 -74.761 59.183 1.00 29.34 459 TYR A N 1
ATOM 3454 C CA . TYR A 1 459 ? -83.173 -74.193 58.321 1.00 29.04 459 TYR A CA 1
ATOM 3455 C C . TYR A 1 459 ? -82.031 -73.651 59.194 1.00 32.22 459 TYR A C 1
ATOM 3456 O O . TYR A 1 459 ? -82.125 -73.629 60.433 1.00 29.20 459 TYR A O 1
ATOM 3465 N N . PHE A 1 460 ? -80.953 -73.207 58.556 1.00 30.11 460 PHE A N 1
ATOM 3466 C CA . PHE A 1 460 ? -79.839 -72.630 59.295 1.00 26.51 460 PHE A CA 1
ATOM 3467 C C . PHE A 1 460 ? -79.005 -71.685 58.449 1.00 23.33 460 PHE A C 1
ATOM 3468 O O . PHE A 1 460 ? -79.024 -71.744 57.222 1.00 23.02 460 PHE A O 1
ATOM 3476 N N . ILE A 1 461 ? -78.301 -70.786 59.125 1.00 18.15 461 ILE A N 1
ATOM 3477 C CA . ILE A 1 461 ? -77.403 -69.856 58.470 1.00 16.13 461 ILE A CA 1
ATOM 3478 C C . ILE A 1 461 ? -76.062 -70.173 59.124 1.00 20.43 461 ILE A C 1
ATOM 3479 O O . ILE A 1 461 ? -75.922 -70.092 60.344 1.00 23.64 461 ILE A O 1
ATOM 3484 N N . GLY A 1 462 ? -75.089 -70.576 58.315 1.00 19.91 462 GLY A N 1
ATOM 3485 C CA . GLY A 1 462 ? -73.781 -70.912 58.861 1.00 21.20 462 GLY A CA 1
ATOM 3486 C C . GLY A 1 462 ? -72.788 -69.796 58.647 1.00 23.22 462 GLY A C 1
ATOM 3487 O O . GLY A 1 462 ? -72.803 -69.127 57.618 1.00 34.69 462 GLY A O 1
ATOM 3488 N N . VAL A 1 463 ? -71.924 -69.564 59.618 1.00 23.83 463 VAL A N 1
ATOM 3489 C CA . VAL A 1 463 ? -70.923 -68.512 59.476 1.00 20.20 463 VAL A CA 1
ATOM 3490 C C . VAL A 1 463 ? -69.523 -69.129 59.664 1.00 20.60 463 VAL A C 1
ATOM 3491 O O . VAL A 1 463 ? -69.218 -69.706 60.712 1.00 22.87 463 VAL A O 1
ATOM 3495 N N . LEU A 1 464 ? -68.690 -69.034 58.636 1.00 21.95 464 LEU A N 1
ATOM 3496 C CA . LEU A 1 464 ? -67.324 -69.577 58.688 1.00 22.48 464 LEU A CA 1
ATOM 3497 C C . LEU A 1 464 ? -66.330 -68.462 59.006 1.00 19.36 464 LEU A C 1
ATOM 3498 O O . LEU A 1 464 ? -66.206 -67.517 58.235 1.00 16.41 464 LEU A O 1
ATOM 3503 N N . ASP A 1 465 ? -65.652 -68.577 60.150 1.00 15.43 465 ASP A N 1
ATOM 3504 C CA . ASP A 1 465 ? -64.648 -67.605 60.576 1.00 24.15 465 ASP A CA 1
ATOM 3505 C C . ASP A 1 465 ? -63.319 -68.366 60.648 1.00 19.18 465 ASP A C 1
ATOM 3506 O O . ASP A 1 465 ? -62.994 -68.942 61.671 1.00 22.48 465 ASP A O 1
ATOM 3511 N N . ILE A 1 466 ? -62.556 -68.378 59.565 1.00 24.17 466 ILE A N 1
ATOM 3512 C CA . ILE A 1 466 ? -61.287 -69.111 59.580 1.00 20.60 466 ILE A CA 1
ATOM 3513 C C . ILE A 1 466 ? -60.211 -68.355 58.829 1.00 19.19 466 ILE A C 1
ATOM 3514 O O . ILE A 1 466 ? -60.496 -67.531 57.965 1.00 23.74 466 ILE A O 1
ATOM 3519 N N . SER A 1 467 ? -58.961 -68.630 59.157 1.00 23.56 467 SER A N 1
ATOM 3520 C CA . SER A 1 467 ? -57.847 -67.947 58.508 1.00 22.59 467 SER A CA 1
ATOM 3521 C C . SER A 1 467 ? -57.729 -68.193 56.991 1.00 19.23 467 SER A C 1
ATOM 3522 O O . SER A 1 467 ? -58.059 -69.268 56.481 1.00 19.04 467 SER A O 1
ATOM 3525 N N . GLY A 1 468 ? -57.250 -67.188 56.270 1.00 19.79 468 GLY A N 1
ATOM 3526 C CA . GLY A 1 468 ? -57.044 -67.347 54.834 1.00 11.93 468 GLY A CA 1
ATOM 3527 C C . GLY A 1 468 ? -55.712 -68.079 54.611 1.00 13.86 468 GLY A C 1
ATOM 3528 O O . GLY A 1 468 ? -55.182 -68.720 55.523 1.00 13.51 468 GLY A O 1
ATOM 3529 N N . PHE A 1 469 ? -55.171 -68.010 53.406 1.00 17.11 469 PHE A N 1
ATOM 3530 C CA . PHE A 1 469 ? -53.907 -68.688 53.123 1.00 27.33 469 PHE A CA 1
ATOM 3531 C C . PHE A 1 469 ? -52.824 -68.172 54.048 1.00 21.15 469 PHE A C 1
ATOM 3532 O O . PHE A 1 469 ? -52.742 -66.979 54.285 1.00 19.41 469 PHE A O 1
ATOM 3540 N N . GLU A 1 470 ? -52.012 -69.066 54.587 1.00 24.88 470 GLU A N 1
ATOM 3541 C CA . GLU A 1 470 ? -50.934 -68.628 55.454 1.00 35.39 470 GLU A CA 1
ATOM 3542 C C . GLU A 1 470 ? -49.621 -68.950 54.759 1.00 34.30 470 GLU A C 1
ATOM 3543 O O . GLU A 1 470 ? -49.297 -70.119 54.530 1.00 33.39 470 GLU A O 1
ATOM 3549 N N . ILE A 1 471 ? -48.876 -67.911 54.412 1.00 33.27 471 ILE A N 1
ATOM 3550 C CA . ILE A 1 471 ? -47.586 -68.098 53.766 1.00 31.43 471 ILE A CA 1
ATOM 3551 C C . ILE A 1 471 ? -46.546 -67.374 54.605 1.00 33.50 471 ILE A C 1
ATOM 3552 O O . ILE A 1 471 ? -46.331 -66.181 54.439 1.00 31.91 471 ILE A O 1
ATOM 3557 N N . PHE A 1 472 ? -45.930 -68.099 55.534 1.00 38.15 472 PHE A N 1
ATOM 3558 C CA . PHE A 1 472 ? -44.910 -67.532 56.414 1.00 41.13 472 PHE A CA 1
ATOM 3559 C C . PHE A 1 472 ? -43.523 -67.911 55.901 1.00 40.36 472 PHE A C 1
ATOM 3560 O O . PHE A 1 472 ? -43.386 -68.614 54.899 1.00 34.76 472 PHE A O 1
ATOM 3568 N N . LYS A 1 473 ? -42.499 -67.430 56.602 1.00 48.40 473 LYS A N 1
ATOM 3569 C CA . LYS A 1 473 ? -41.106 -67.732 56.263 1.00 52.42 473 LYS A CA 1
ATOM 3570 C C . LYS A 1 473 ? -40.896 -69.242 56.413 1.00 54.09 473 LYS A C 1
ATOM 3571 O O . LYS A 1 473 ? -40.313 -69.896 55.543 1.00 57.55 473 LYS A O 1
ATOM 3577 N N . VAL A 1 474 ? -41.401 -69.781 57.519 1.00 50.53 474 VAL A N 1
ATOM 3578 C CA . VAL A 1 474 ? -41.317 -71.206 57.827 1.00 42.80 474 VAL A CA 1
ATOM 3579 C C . VAL A 1 474 ? -42.741 -71.753 57.878 1.00 39.39 474 VAL A C 1
ATOM 3580 O O . VAL A 1 474 ? -43.556 -71.285 58.672 1.00 38.09 474 VAL A O 1
ATOM 3584 N N . ASN A 1 475 ? -43.055 -72.732 57.039 1.00 35.71 475 ASN A N 1
ATOM 3585 C CA . ASN A 1 475 ? -44.406 -73.293 57.051 1.00 26.93 475 ASN A CA 1
ATOM 3586 C C . ASN A 1 475 ? -44.346 -74.762 57.370 1.00 22.99 475 ASN A C 1
ATOM 3587 O O . ASN A 1 475 ? -43.574 -75.499 56.780 1.00 29.06 475 ASN A O 1
ATOM 3592 N N . SER A 1 476 ? -45.166 -75.202 58.309 1.00 26.03 476 SER A N 1
ATOM 3593 C CA . SER A 1 476 ? -45.137 -76.602 58.696 1.00 19.22 476 SER A CA 1
ATOM 3594 C C . SER A 1 476 ? -46.459 -77.297 58.382 1.00 24.12 476 SER A C 1
ATOM 3595 O O . SER A 1 476 ? -47.261 -76.796 57.582 1.00 24.01 476 SER A O 1
ATOM 3598 N N . PHE A 1 477 ? -46.689 -78.443 59.013 1.00 21.28 477 PHE A N 1
ATOM 3599 C CA . PHE A 1 477 ? -47.890 -79.226 58.769 1.00 19.63 477 PHE A CA 1
ATOM 3600 C C . PHE A 1 477 ? -49.210 -78.471 59.011 1.00 25.00 477 PHE A C 1
ATOM 3601 O O . PHE A 1 477 ? -50.206 -78.687 58.307 1.00 24.77 477 PHE A O 1
ATOM 3609 N N . GLU A 1 478 ? -49.217 -77.589 60.001 1.00 24.46 478 GLU A N 1
ATOM 3610 C CA . GLU A 1 478 ? -50.415 -76.813 60.300 1.00 24.91 478 GLU A CA 1
ATOM 3611 C C . GLU A 1 478 ? -50.751 -75.895 59.116 1.00 23.31 478 GLU A C 1
ATOM 3612 O O . GLU A 1 478 ? -51.923 -75.785 58.735 1.00 19.82 478 GLU A O 1
ATOM 3618 N N . GLN A 1 479 ? -49.729 -75.269 58.521 1.00 18.32 479 GLN A N 1
ATOM 3619 C CA . GLN A 1 479 ? -49.932 -74.375 57.379 1.00 22.16 479 GLN A CA 1
ATOM 3620 C C . GLN A 1 479 ? -50.456 -75.121 56.152 1.00 23.27 479 GLN A C 1
ATOM 3621 O O . GLN A 1 479 ? -51.245 -74.582 55.379 1.00 25.56 479 GLN A O 1
ATOM 3627 N N . LEU A 1 480 ? -49.994 -76.351 55.967 1.00 18.03 480 LEU A N 1
ATOM 3628 C CA . LEU A 1 480 ? -50.484 -77.139 54.842 1.00 21.31 480 LEU A CA 1
ATOM 3629 C C . LEU A 1 480 ? -51.981 -77.400 55.069 1.00 17.33 480 LEU A C 1
ATOM 3630 O O . LEU A 1 480 ? -52.756 -77.365 54.130 1.00 17.09 480 LEU A O 1
ATOM 3635 N N . CYS A 1 481 ? -52.380 -77.658 56.313 1.00 19.54 481 CYS A N 1
ATOM 3636 C CA . CYS A 1 481 ? -53.797 -77.915 56.562 1.00 24.98 481 CYS A CA 1
ATOM 3637 C C . CYS A 1 481 ? -54.623 -76.679 56.249 1.00 22.01 481 CYS A C 1
ATOM 3638 O O . CYS A 1 481 ? -55.586 -76.760 55.503 1.00 27.64 481 CYS A O 1
ATOM 3641 N N . ILE A 1 482 ? -54.233 -75.531 56.794 1.00 22.23 482 ILE A N 1
ATOM 3642 C CA . ILE A 1 482 ? -54.990 -74.321 56.538 1.00 24.13 482 ILE A CA 1
ATOM 3643 C C . ILE A 1 482 ? -54.941 -73.890 55.056 1.00 26.97 482 ILE A C 1
ATOM 3644 O O . ILE A 1 482 ? -55.896 -73.307 54.543 1.00 25.53 482 ILE A O 1
ATOM 3649 N N . ASN A 1 483 ? -53.844 -74.184 54.361 1.00 18.55 483 ASN A N 1
ATOM 3650 C CA . ASN A 1 483 ? -53.757 -73.804 52.961 1.00 15.51 483 ASN A CA 1
ATOM 3651 C C . ASN A 1 483 ? -54.588 -74.755 52.115 1.00 16.67 483 ASN A C 1
ATOM 3652 O O . ASN A 1 483 ? -55.217 -74.350 51.142 1.00 19.14 483 ASN A O 1
ATOM 3657 N N . TYR A 1 484 ? -54.575 -76.025 52.493 1.00 14.80 484 TYR A N 1
ATOM 3658 C CA . TYR A 1 484 ? -55.373 -77.029 51.822 1.00 21.69 484 TYR A CA 1
ATOM 3659 C C . TYR A 1 484 ? -56.859 -76.637 51.973 1.00 19.86 484 TYR A C 1
ATOM 3660 O O . TYR A 1 484 ? -57.640 -76.753 51.038 1.00 25.93 484 TYR A O 1
ATOM 3669 N N . THR A 1 485 ? -57.220 -76.143 53.149 1.00 22.74 485 THR A N 1
ATOM 3670 C CA . THR A 1 485 ? -58.592 -75.709 53.417 1.00 26.19 485 THR A CA 1
ATOM 3671 C C . THR A 1 485 ? -58.921 -74.517 52.521 1.00 24.41 485 THR A C 1
ATOM 3672 O O . THR A 1 485 ? -60.018 -74.429 51.975 1.00 27.44 485 THR A O 1
ATOM 3676 N N . ASN A 1 486 ? -57.960 -73.615 52.344 1.00 23.98 486 ASN A N 1
ATOM 3677 C CA . ASN A 1 486 ? -58.211 -72.453 51.510 1.00 21.49 486 ASN A CA 1
ATOM 3678 C C . ASN A 1 486 ? -58.266 -72.755 50.013 1.00 21.64 486 ASN A C 1
ATOM 3679 O O . ASN A 1 486 ? -58.892 -72.013 49.256 1.00 23.10 486 ASN A O 1
ATOM 3684 N N . GLU A 1 487 ? -57.639 -73.851 49.582 1.00 18.89 487 GLU A N 1
ATOM 3685 C CA . GLU A 1 487 ? -57.745 -74.217 48.179 1.00 17.34 487 GLU A CA 1
ATOM 3686 C C . GLU A 1 487 ? -59.222 -74.631 47.972 1.00 21.68 487 GLU A C 1
ATOM 3687 O O . GLU A 1 487 ? -59.833 -74.257 46.989 1.00 27.18 487 GLU A O 1
ATOM 3693 N N . LYS A 1 488 ? -59.784 -75.383 48.918 1.00 19.83 488 LYS A N 1
ATOM 3694 C CA . LYS A 1 488 ? -61.168 -75.837 48.823 1.00 23.29 488 LYS A CA 1
ATOM 3695 C C . LYS A 1 488 ? -62.134 -74.655 48.872 1.00 15.99 488 LYS A C 1
ATOM 3696 O O . LYS A 1 488 ? -63.055 -74.584 48.090 1.00 21.46 488 LYS A O 1
ATOM 3702 N N . LEU A 1 489 ? -61.909 -73.728 49.794 1.00 19.65 489 LEU A N 1
ATOM 3703 C CA . LEU A 1 489 ? -62.798 -72.588 49.904 1.00 23.14 489 LEU A CA 1
ATOM 3704 C C . LEU A 1 489 ? -62.737 -71.708 48.660 1.00 25.84 489 LEU A C 1
ATOM 3705 O O . LEU A 1 489 ? -63.766 -71.248 48.182 1.00 22.97 489 LEU A O 1
ATOM 3710 N N . GLN A 1 490 ? -61.534 -71.488 48.131 1.00 23.48 490 GLN A N 1
ATOM 3711 C CA . GLN A 1 490 ? -61.374 -70.656 46.937 1.00 20.63 490 GLN A CA 1
ATOM 3712 C C . GLN A 1 490 ? -62.034 -71.355 45.748 1.00 23.31 490 GLN A C 1
ATOM 3713 O O . GLN A 1 490 ? -62.738 -70.724 44.939 1.00 17.82 490 GLN A O 1
ATOM 3719 N N . GLN A 1 491 ? -61.809 -72.665 45.643 1.00 23.86 491 GLN A N 1
ATOM 3720 C CA . GLN A 1 491 ? -62.417 -73.438 44.573 1.00 21.60 491 GLN A CA 1
ATOM 3721 C C . GLN A 1 491 ? -63.947 -73.346 44.724 1.00 27.50 491 GLN A C 1
ATOM 3722 O O . GLN A 1 491 ? -64.672 -73.220 43.742 1.00 28.79 491 GLN A O 1
ATOM 3728 N N . PHE A 1 492 ? -64.426 -73.396 45.965 1.00 27.02 492 PHE A N 1
ATOM 3729 C CA . PHE A 1 492 ? -65.858 -73.289 46.241 1.00 22.68 492 PHE A CA 1
ATOM 3730 C C . PHE A 1 492 ? -66.405 -71.950 45.697 1.00 27.58 492 PHE A C 1
ATOM 3731 O O . PHE A 1 492 ? -67.428 -71.912 44.996 1.00 21.63 492 PHE A O 1
ATOM 3739 N N . PHE A 1 493 ? -65.709 -70.856 45.989 1.00 22.76 493 PHE A N 1
ATOM 3740 C CA . PHE A 1 493 ? -66.143 -69.555 45.494 1.00 21.57 493 PHE A CA 1
ATOM 3741 C C . PHE A 1 493 ? -66.132 -69.464 43.961 1.00 23.52 493 PHE A C 1
ATOM 3742 O O . PHE A 1 493 ? -67.097 -68.990 43.345 1.00 25.70 493 PHE A O 1
ATOM 3750 N N . ASN A 1 494 ? -65.059 -69.929 43.337 1.00 26.71 494 ASN A N 1
ATOM 3751 C CA . ASN A 1 494 ? -64.976 -69.874 41.885 1.00 29.20 494 ASN A CA 1
ATOM 3752 C C . ASN A 1 494 ? -66.095 -70.650 41.215 1.00 28.40 494 ASN A C 1
ATOM 3753 O O . ASN A 1 494 ? -66.687 -70.193 40.235 1.00 27.07 494 ASN A O 1
ATOM 3758 N N . HIS A 1 495 ? -66.386 -71.831 41.740 1.00 27.13 495 HIS A N 1
ATOM 3759 C CA . HIS A 1 495 ? -67.435 -72.643 41.164 1.00 28.51 495 HIS A CA 1
ATOM 3760 C C . HIS A 1 495 ? -68.792 -71.944 41.363 1.00 24.31 495 HIS A C 1
ATOM 3761 O O . HIS A 1 495 ? -69.658 -71.994 40.485 1.00 30.32 495 HIS A O 1
ATOM 3768 N N . HIS A 1 496 ? -68.969 -71.280 42.501 1.00 23.50 496 HIS A N 1
ATOM 3769 C CA . HIS A 1 496 ? -70.214 -70.552 42.753 1.00 25.82 496 HIS A CA 1
ATOM 3770 C C . HIS A 1 496 ? -70.380 -69.435 41.720 1.00 26.95 496 HIS A C 1
ATOM 3771 O O . HIS A 1 496 ? -71.472 -69.240 41.198 1.00 25.48 496 HIS A O 1
ATOM 3778 N N . MET A 1 497 ? -69.297 -68.718 41.422 1.00 22.75 497 MET A N 1
ATOM 3779 C CA . MET A 1 497 ? -69.344 -67.623 40.454 1.00 21.82 497 MET A CA 1
ATOM 3780 C C . MET A 1 497 ? -69.685 -68.164 39.092 1.00 22.84 497 MET A C 1
ATOM 3781 O O . MET A 1 497 ? -70.462 -67.565 38.360 1.00 24.69 497 MET A O 1
ATOM 3786 N N . PHE A 1 498 ? -69.079 -69.295 38.755 1.00 22.00 498 PHE A N 1
ATOM 3787 C CA . PHE A 1 498 ? -69.312 -69.950 37.482 1.00 21.52 498 PHE A CA 1
ATOM 3788 C C . PHE A 1 498 ? -70.803 -70.287 37.380 1.00 25.29 498 PHE A C 1
ATOM 3789 O O . PHE A 1 498 ? -71.448 -69.929 36.411 1.00 25.79 498 PHE A O 1
ATOM 3797 N N . LYS A 1 499 ? -71.343 -70.963 38.390 1.00 21.57 499 LYS A N 1
ATOM 3798 C CA . LYS A 1 499 ? -72.747 -71.329 38.371 1.00 26.92 499 LYS A CA 1
ATOM 3799 C C . LYS A 1 499 ? -73.682 -70.127 38.266 1.00 26.84 499 LYS A C 1
ATOM 3800 O O . LYS A 1 499 ? -74.685 -70.197 37.565 1.00 32.66 499 LYS A O 1
ATOM 3806 N N . LEU A 1 500 ? -73.355 -69.031 38.945 1.00 21.36 500 LEU A N 1
ATOM 3807 C CA . LEU A 1 500 ? -74.199 -67.840 38.883 1.00 29.78 500 LEU A CA 1
ATOM 3808 C C . LEU A 1 500 ? -74.188 -67.268 37.472 1.00 28.07 500 LEU A C 1
ATOM 3809 O O . LEU A 1 500 ? -75.218 -66.889 36.925 1.00 24.46 500 LEU A O 1
ATOM 3814 N N . GLU A 1 501 ? -72.995 -67.211 36.900 1.00 24.21 501 GLU A N 1
ATOM 3815 C CA . GLU A 1 501 ? -72.787 -66.698 35.564 1.00 30.51 501 GLU A CA 1
ATOM 3816 C C . GLU A 1 501 ? -73.548 -67.601 34.575 1.00 30.91 501 GLU A C 1
ATOM 3817 O O . GLU A 1 501 ? -74.348 -67.135 33.764 1.00 28.82 501 GLU A O 1
ATOM 3823 N N . GLN A 1 502 ? -73.328 -68.903 34.672 1.00 28.33 502 GLN A N 1
ATOM 3824 C CA . GLN A 1 502 ? -73.993 -69.827 33.774 1.00 33.71 502 GLN A CA 1
ATOM 3825 C C . GLN A 1 502 ? -75.515 -69.723 33.894 1.00 32.86 502 GLN A C 1
ATOM 3826 O O . GLN A 1 502 ? -76.228 -69.771 32.892 1.00 34.50 502 GLN A O 1
ATOM 3832 N N . GLU A 1 503 ? -76.011 -69.563 35.114 1.00 27.04 503 GLU A N 1
ATOM 3833 C CA . GLU A 1 503 ? -77.443 -69.440 35.333 1.00 27.42 503 GLU A CA 1
ATOM 3834 C C . GLU A 1 503 ? -78.001 -68.153 34.701 1.00 29.86 503 GLU A C 1
ATOM 3835 O O . GLU A 1 503 ? -79.087 -68.164 34.112 1.00 29.71 503 GLU A O 1
ATOM 3841 N N . GLU A 1 504 ? -77.253 -67.054 34.790 1.00 27.22 504 GLU A N 1
ATOM 3842 C CA . GLU A 1 504 ? -77.694 -65.798 34.194 1.00 24.73 504 GLU A CA 1
ATOM 3843 C C . GLU A 1 504 ? -77.746 -65.934 32.666 1.00 27.02 504 GLU A C 1
ATOM 3844 O O . GLU A 1 504 ? -78.766 -65.634 32.043 1.00 27.37 504 GLU A O 1
ATOM 3850 N N . TYR A 1 505 ? -76.658 -66.406 32.062 1.00 24.91 505 TYR A N 1
ATOM 3851 C CA . TYR A 1 505 ? -76.636 -66.580 30.613 1.00 26.10 505 TYR A CA 1
ATOM 3852 C C . TYR A 1 505 ? -77.775 -67.463 30.122 1.00 27.52 505 TYR A C 1
ATOM 3853 O O . TYR A 1 505 ? -78.390 -67.182 29.098 1.00 22.40 505 TYR A O 1
ATOM 3862 N N . LEU A 1 506 ? -78.037 -68.546 30.846 1.00 28.09 506 LEU A N 1
ATOM 3863 C CA . LEU A 1 506 ? -79.096 -69.462 30.448 1.00 31.56 506 LEU A CA 1
ATOM 3864 C C . LEU A 1 506 ? -80.463 -68.786 30.549 1.00 31.49 506 LEU A C 1
ATOM 3865 O O . LEU A 1 506 ? -81.251 -68.830 29.608 1.00 37.62 506 LEU A O 1
ATOM 3870 N N . LYS A 1 507 ? -80.727 -68.146 31.682 1.00 28.94 507 LYS A N 1
ATOM 3871 C CA . LYS A 1 507 ? -81.992 -67.465 31.927 1.00 34.24 507 LYS A CA 1
ATOM 3872 C C . LYS A 1 507 ? -82.323 -66.425 30.841 1.00 41.09 507 LYS A C 1
ATOM 3873 O O . LYS A 1 507 ? -83.472 -66.283 30.430 1.00 39.24 507 LYS A O 1
ATOM 3879 N N . GLU A 1 508 ? -81.299 -65.707 30.388 1.00 38.15 508 GLU A N 1
ATOM 3880 C CA . GLU A 1 508 ? -81.431 -64.658 29.372 1.00 33.40 508 GLU A CA 1
ATOM 3881 C C . GLU A 1 508 ? -81.166 -65.199 27.960 1.00 37.87 508 GLU A C 1
ATOM 3882 O O . GLU A 1 508 ? -81.179 -64.447 26.982 1.00 38.61 508 GLU A O 1
ATOM 3888 N N . LYS A 1 509 ? -80.917 -66.504 27.875 1.00 31.28 509 LYS A N 1
ATOM 3889 C CA . LYS A 1 509 ? -80.624 -67.205 26.620 1.00 33.81 509 LYS A CA 1
ATOM 3890 C C . LYS A 1 509 ? -79.466 -66.580 25.845 1.00 31.35 509 LYS A C 1
ATOM 3891 O O . LYS A 1 509 ? -79.597 -66.216 24.677 1.00 30.59 509 LYS A O 1
ATOM 3897 N N . ILE A 1 510 ? -78.332 -66.463 26.519 1.00 28.01 510 ILE A N 1
ATOM 3898 C CA . ILE A 1 510 ? -77.112 -65.920 25.930 1.00 28.35 510 ILE A CA 1
ATOM 3899 C C . ILE A 1 510 ? -76.241 -67.137 25.686 1.00 31.02 510 ILE A C 1
ATOM 3900 O O . ILE A 1 510 ? -75.903 -67.877 26.610 1.00 32.71 510 ILE A O 1
ATOM 3905 N N . ASN A 1 511 ? -75.903 -67.360 24.433 1.00 35.50 511 ASN A N 1
ATOM 3906 C CA . ASN A 1 511 ? -75.124 -68.519 24.088 1.00 39.12 511 ASN A CA 1
ATOM 3907 C C . ASN A 1 511 ? -73.643 -68.354 24.360 1.00 39.59 511 ASN A C 1
ATOM 3908 O O . ASN A 1 511 ? -72.894 -67.870 23.518 1.00 44.09 511 ASN A O 1
ATOM 3913 N N . TRP A 1 512 ? -73.218 -68.744 25.550 1.00 40.00 512 TRP A N 1
ATOM 3914 C CA . TRP A 1 512 ? -71.815 -68.661 25.883 1.00 44.34 512 TRP A CA 1
ATOM 3915 C C . TRP A 1 512 ? -71.516 -69.652 26.987 1.00 43.07 512 TRP A C 1
ATOM 3916 O O . TRP A 1 512 ? -72.242 -69.720 27.984 1.00 41.00 512 TRP A O 1
ATOM 3927 N N . THR A 1 513 ? -70.446 -70.416 26.801 1.00 40.77 513 THR A N 1
ATOM 3928 C CA . THR A 1 513 ? -70.058 -71.427 27.776 1.00 53.46 513 THR A CA 1
ATOM 3929 C C . THR A 1 513 ? -68.630 -71.237 28.297 1.00 55.50 513 THR A C 1
ATOM 3930 O O . THR A 1 513 ? -67.668 -71.175 27.528 1.00 56.20 513 THR A O 1
ATOM 3934 N N . PHE A 1 514 ? -68.509 -71.141 29.616 1.00 56.09 514 PHE A N 1
ATOM 3935 C CA . PHE A 1 514 ? -67.216 -70.973 30.270 1.00 57.59 514 PHE A CA 1
ATOM 3936 C C . PHE A 1 514 ? -66.670 -72.328 30.705 1.00 60.40 514 PHE A C 1
ATOM 3937 O O . PHE A 1 514 ? -67.410 -73.313 30.804 1.00 54.15 514 PHE A O 1
ATOM 3945 N N . ILE A 1 515 ? -65.366 -72.370 30.961 1.00 64.28 515 ILE A N 1
ATOM 3946 C CA . ILE A 1 515 ? -64.726 -73.585 31.447 1.00 64.74 515 ILE A CA 1
ATOM 3947 C C . ILE A 1 515 ? -64.858 -73.474 32.965 1.00 64.03 515 ILE A C 1
ATOM 3948 O O . ILE A 1 515 ? -64.516 -72.437 33.535 1.00 63.15 515 ILE A O 1
ATOM 3953 N N . ASP A 1 516 ? -65.368 -74.522 33.611 1.00 61.70 516 ASP A N 1
ATOM 3954 C CA . ASP A 1 516 ? -65.542 -74.513 35.064 1.00 57.32 516 ASP A CA 1
ATOM 3955 C C . ASP A 1 516 ? -64.360 -73.826 35.762 1.00 52.72 516 ASP A C 1
ATOM 3956 O O . ASP A 1 516 ? -63.214 -74.289 35.694 1.00 46.58 516 ASP A O 1
ATOM 3961 N N . PHE A 1 517 ? -64.661 -72.707 36.413 1.00 45.68 517 PHE A N 1
ATOM 3962 C CA . PHE A 1 517 ? -63.668 -71.913 37.125 1.00 50.77 517 PHE A CA 1
ATOM 3963 C C . PHE A 1 517 ? -62.948 -72.704 38.217 1.00 55.23 517 PHE A C 1
ATOM 3964 O O . PHE A 1 517 ? -61.723 -72.609 38.359 1.00 56.30 517 PHE A O 1
ATOM 3972 N N . GLY A 1 518 ? -63.715 -73.486 38.976 1.00 54.38 518 GLY A N 1
ATOM 3973 C CA . GLY A 1 518 ? -63.146 -74.270 40.061 1.00 52.64 518 GLY A CA 1
ATOM 3974 C C . GLY A 1 518 ? -62.183 -75.364 39.636 1.00 53.27 518 GLY A C 1
ATOM 3975 O O . GLY A 1 518 ? -61.487 -75.947 40.470 1.00 47.73 518 GLY A O 1
ATOM 3976 N N . LEU A 1 519 ? -62.137 -75.642 38.336 1.00 52.71 519 LEU A N 1
ATOM 3977 C CA . LEU A 1 519 ? -61.270 -76.689 37.809 1.00 52.75 519 LEU A CA 1
ATOM 3978 C C . LEU A 1 519 ? -59.791 -76.368 37.918 1.00 48.94 519 LEU A C 1
ATOM 3979 O O . LEU A 1 519 ? -58.973 -77.269 38.031 1.00 47.92 519 LEU A O 1
ATOM 3984 N N . ASP A 1 520 ? -59.457 -75.081 37.897 1.00 51.67 520 ASP A N 1
ATOM 3985 C CA . ASP A 1 520 ? -58.066 -74.644 37.987 1.00 53.46 520 ASP A CA 1
ATOM 3986 C C . ASP A 1 520 ? -57.345 -75.037 39.265 1.00 48.63 520 ASP A C 1
ATOM 3987 O O . ASP A 1 520 ? -56.119 -75.182 39.264 1.00 42.87 520 ASP A O 1
ATOM 3992 N N . SER A 1 521 ? -58.090 -75.211 40.353 1.00 35.86 521 SER A N 1
ATOM 3993 C CA . SER A 1 521 ? -57.458 -75.577 41.605 1.00 31.86 521 SER A CA 1
ATOM 3994 C C . SER A 1 521 ? -57.510 -77.054 41.971 1.00 26.86 521 SER A C 1
ATOM 3995 O O . SER A 1 521 ? -57.012 -77.440 43.028 1.00 23.07 521 SER A O 1
ATOM 3998 N N . GLN A 1 522 ? -58.054 -77.879 41.080 1.00 26.53 522 GLN A N 1
ATOM 3999 C CA . GLN A 1 522 ? -58.172 -79.311 41.327 1.00 25.60 522 GLN A CA 1
ATOM 4000 C C . GLN A 1 522 ? -56.828 -80.035 41.354 1.00 23.08 522 GLN A C 1
ATOM 4001 O O . GLN A 1 522 ? -56.676 -81.048 42.035 1.00 29.12 522 GLN A O 1
ATOM 4007 N N . ALA A 1 523 ? -55.854 -79.509 40.624 1.00 27.70 523 ALA A N 1
ATOM 4008 C CA . ALA A 1 523 ? -54.550 -80.144 40.584 1.00 32.33 523 ALA A CA 1
ATOM 4009 C C . ALA A 1 523 ? -53.822 -79.966 41.909 1.00 30.77 523 ALA A C 1
ATOM 4010 O O . ALA A 1 523 ? -53.203 -80.907 42.412 1.00 32.67 523 ALA A O 1
ATOM 4012 N N . THR A 1 524 ? -53.902 -78.775 42.495 1.00 32.61 524 THR A N 1
ATOM 4013 C CA . THR A 1 524 ? -53.234 -78.567 43.780 1.00 29.25 524 THR A CA 1
ATOM 4014 C C . THR A 1 524 ? -53.900 -79.428 44.856 1.00 24.45 524 THR A C 1
ATOM 4015 O O . THR A 1 524 ? -53.228 -80.096 45.649 1.00 23.23 524 THR A O 1
ATOM 4019 N N . ILE A 1 525 ? -55.230 -79.420 44.861 1.00 24.33 525 ILE A N 1
ATOM 4020 C CA . ILE A 1 525 ? -55.996 -80.207 45.821 1.00 22.21 525 ILE A CA 1
ATOM 4021 C C . ILE A 1 525 ? -55.595 -81.690 45.713 1.00 20.81 525 ILE A C 1
ATOM 4022 O O . ILE A 1 525 ? -55.242 -82.309 46.709 1.00 21.77 525 ILE A O 1
ATOM 4027 N N . ASP A 1 526 ? -55.640 -82.241 44.501 1.00 19.61 526 ASP A N 1
ATOM 4028 C CA . ASP A 1 526 ? -55.260 -83.638 44.286 1.00 26.70 526 ASP A CA 1
ATOM 4029 C C . ASP A 1 526 ? -53.824 -83.905 44.730 1.00 24.05 526 ASP A C 1
ATOM 4030 O O . ASP A 1 526 ? -53.557 -84.943 45.327 1.00 24.73 526 ASP A O 1
ATOM 4035 N N . LEU A 1 527 ? -52.902 -82.980 44.437 1.00 21.91 527 LEU A N 1
ATOM 4036 C CA . LEU A 1 527 ? -51.509 -83.160 44.856 1.00 22.17 527 LEU A CA 1
ATOM 4037 C C . LEU A 1 527 ? -51.483 -83.335 46.365 1.00 24.59 527 LEU A C 1
ATOM 4038 O O . LEU A 1 527 ? -50.653 -84.061 46.913 1.00 25.89 527 LEU A O 1
ATOM 4043 N N . ILE A 1 528 ? -52.408 -82.665 47.037 1.00 26.40 528 ILE A N 1
ATOM 4044 C CA . ILE A 1 528 ? -52.476 -82.740 48.496 1.00 21.53 528 ILE A CA 1
ATOM 4045 C C . ILE A 1 528 ? -53.280 -83.922 49.041 1.00 21.98 528 ILE A C 1
ATOM 4046 O O . ILE A 1 528 ? -52.727 -84.751 49.743 1.00 28.61 528 ILE A O 1
ATOM 4051 N N . ASP A 1 529 ? -54.580 -83.988 48.731 1.00 22.83 529 ASP A N 1
ATOM 4052 C CA . ASP A 1 529 ? -55.431 -85.051 49.265 1.00 24.93 529 ASP A CA 1
ATOM 4053 C C . ASP A 1 529 ? -55.751 -86.184 48.300 1.00 26.06 529 ASP A C 1
ATOM 4054 O O . ASP A 1 529 ? -56.650 -86.984 48.559 1.00 25.90 529 ASP A O 1
ATOM 4059 N N . GLY A 1 530 ? -55.019 -86.246 47.194 1.00 26.65 530 GLY A N 1
ATOM 4060 C CA . GLY A 1 530 ? -55.257 -87.292 46.217 1.00 22.58 530 GLY A CA 1
ATOM 4061 C C . GLY A 1 530 ? -55.069 -88.679 46.795 1.00 30.63 530 GLY A C 1
ATOM 4062 O O . GLY A 1 530 ? -54.117 -88.927 47.529 1.00 25.75 530 GLY A O 1
ATOM 4063 N N . ARG A 1 531 ? -55.989 -89.581 46.464 1.00 37.96 531 ARG A N 1
ATOM 4064 C CA . ARG A 1 531 ? -55.937 -90.958 46.936 1.00 45.51 531 ARG A CA 1
ATOM 4065 C C . ARG A 1 531 ? -55.305 -91.908 45.918 1.00 49.89 531 ARG A C 1
ATOM 4066 O O . ARG A 1 531 ? -54.162 -92.314 46.092 1.00 47.01 531 ARG A O 1
ATOM 4074 N N . GLN A 1 532 ? -56.029 -92.262 44.855 1.00 62.50 532 GLN A N 1
ATOM 4075 C CA . GLN A 1 532 ? -55.479 -93.198 43.872 1.00 70.48 532 GLN A CA 1
ATOM 4076 C C . GLN A 1 532 ? -54.062 -92.751 43.577 1.00 72.22 532 GLN A C 1
ATOM 4077 O O . GLN A 1 532 ? -53.117 -93.413 44.004 1.00 82.49 532 GLN A O 1
ATOM 4083 N N . PRO A 1 533 ? -53.879 -91.652 42.821 1.00 67.63 533 PRO A N 1
ATOM 4084 C CA . PRO A 1 533 ? -52.469 -91.287 42.617 1.00 60.67 533 PRO A CA 1
ATOM 4085 C C . PRO A 1 533 ? -52.049 -90.685 43.973 1.00 55.95 533 PRO A C 1
ATOM 4086 O O . PRO A 1 533 ? -52.444 -89.569 44.298 1.00 50.52 533 PRO A O 1
ATOM 4090 N N . PRO A 1 534 ? -51.261 -91.428 44.774 1.00 50.19 534 PRO A N 1
ATOM 4091 C CA . PRO A 1 534 ? -50.770 -91.028 46.098 1.00 44.00 534 PRO A CA 1
ATOM 4092 C C . PRO A 1 534 ? -50.469 -89.548 46.253 1.00 38.38 534 PRO A C 1
ATOM 4093 O O . PRO A 1 534 ? -49.556 -89.041 45.616 1.00 34.29 534 PRO A O 1
ATOM 4097 N N . GLY A 1 535 ? -51.237 -88.862 47.101 1.00 34.67 535 GLY A N 1
ATOM 4098 C CA . GLY A 1 535 ? -51.012 -87.444 47.332 1.00 28.41 535 GLY A CA 1
ATOM 4099 C C . GLY A 1 535 ? -50.112 -87.249 48.538 1.00 24.47 535 GLY A C 1
ATOM 4100 O O . GLY A 1 535 ? -49.723 -88.232 49.184 1.00 25.18 535 GLY A O 1
ATOM 4101 N N . ILE A 1 536 ? -49.778 -85.998 48.860 1.00 19.74 536 ILE A N 1
ATOM 4102 C CA . ILE A 1 536 ? -48.923 -85.721 50.010 1.00 21.85 536 ILE A CA 1
ATOM 4103 C C . ILE A 1 536 ? -49.444 -86.335 51.328 1.00 26.73 536 ILE A C 1
ATOM 4104 O O . ILE A 1 536 ? -48.698 -87.008 52.052 1.00 24.47 536 ILE A O 1
ATOM 4109 N N . LEU A 1 537 ? -50.722 -86.120 51.633 1.00 25.27 537 LEU A N 1
ATOM 4110 C CA . LEU A 1 537 ? -51.299 -86.645 52.869 1.00 22.44 537 LEU A CA 1
ATOM 4111 C C . LEU A 1 537 ? -51.268 -88.166 52.915 1.00 25.59 537 LEU A C 1
ATOM 4112 O O . LEU A 1 537 ? -50.941 -88.748 53.956 1.00 26.20 537 LEU A O 1
ATOM 4117 N N . ALA A 1 538 ? -51.604 -88.808 51.793 1.00 26.51 538 ALA A N 1
ATOM 4118 C CA . ALA A 1 538 ? -51.591 -90.269 51.725 1.00 24.92 538 ALA A CA 1
ATOM 4119 C C . ALA A 1 538 ? -50.167 -90.802 51.925 1.00 28.24 538 ALA A C 1
ATOM 4120 O O . ALA A 1 538 ? -49.962 -91.826 52.580 1.00 22.31 538 ALA A O 1
ATOM 4122 N N . LEU A 1 539 ? -49.175 -90.110 51.371 1.00 29.81 539 LEU A N 1
ATOM 4123 C CA . LEU A 1 539 ? -47.805 -90.571 51.545 1.00 31.76 539 LEU A CA 1
ATOM 4124 C C . LEU A 1 539 ? -47.345 -90.321 52.979 1.00 34.16 539 LEU A C 1
ATOM 4125 O O . LEU A 1 539 ? -46.613 -91.125 53.547 1.00 32.66 539 LEU A O 1
ATOM 4130 N N . LEU A 1 540 ? -47.796 -89.219 53.572 1.00 34.34 540 LEU A N 1
ATOM 4131 C CA . LEU A 1 540 ? -47.442 -88.907 54.954 1.00 29.05 540 LEU A CA 1
ATOM 4132 C C . LEU A 1 540 ? -48.042 -89.973 55.884 1.00 31.45 540 LEU A C 1
ATOM 4133 O O . LEU A 1 540 ? -47.400 -90.418 56.835 1.00 28.06 540 LEU A O 1
ATOM 4138 N N . ASP A 1 541 ? -49.278 -90.376 55.609 1.00 26.30 541 ASP A N 1
ATOM 4139 C CA . ASP A 1 541 ? -49.942 -91.385 56.429 1.00 33.85 541 ASP A CA 1
ATOM 4140 C C . ASP A 1 541 ? -49.256 -92.741 56.288 1.00 33.91 541 ASP A C 1
ATOM 4141 O O . ASP A 1 541 ? -49.025 -93.434 57.272 1.00 39.92 541 ASP A O 1
ATOM 4146 N N . GLU A 1 542 ? -48.925 -93.111 55.061 1.00 38.63 542 GLU A N 1
ATOM 4147 C CA . GLU A 1 542 ? -48.255 -94.379 54.805 1.00 42.94 542 GLU A CA 1
ATOM 4148 C C . GLU A 1 542 ? -46.918 -94.407 55.546 1.00 40.77 542 GLU A C 1
ATOM 4149 O O . GLU A 1 542 ? -46.572 -95.380 56.209 1.00 37.19 542 GLU A O 1
ATOM 4155 N N . GLN A 1 543 ? -46.181 -93.312 55.434 1.00 35.65 543 GLN A N 1
ATOM 4156 C CA . GLN A 1 543 ? -44.879 -93.186 56.057 1.00 35.85 543 GLN A CA 1
ATOM 4157 C C . GLN A 1 543 ? -45.005 -93.128 57.594 1.00 38.92 543 GLN A C 1
ATOM 4158 O O . GLN A 1 543 ? -44.115 -93.582 58.318 1.00 38.33 543 GLN A O 1
ATOM 4164 N N . SER A 1 544 ? -46.125 -92.592 58.083 1.00 39.64 544 SER A N 1
ATOM 4165 C CA . SER A 1 544 ? -46.377 -92.452 59.522 1.00 41.04 544 SER A CA 1
ATOM 4166 C C . SER A 1 544 ? -46.577 -93.784 60.242 1.00 41.25 544 SER A C 1
ATOM 4167 O O . SER A 1 544 ? -46.369 -93.892 61.451 1.00 37.30 544 SER A O 1
ATOM 4170 N N . VAL A 1 545 ? -46.990 -94.793 59.494 1.00 46.24 545 VAL A N 1
ATOM 4171 C CA . VAL A 1 545 ? -47.204 -96.105 60.062 1.00 51.50 545 VAL A CA 1
ATOM 4172 C C . VAL A 1 545 ? -46.043 -97.011 59.636 1.00 57.00 545 VAL A C 1
ATOM 4173 O O . VAL A 1 545 ? -45.986 -98.180 60.006 1.00 58.26 545 VAL A O 1
ATOM 4177 N N . PHE A 1 546 ? -45.112 -96.460 58.863 1.00 62.53 546 PHE A N 1
ATOM 4178 C CA . PHE A 1 546 ? -43.962 -97.230 58.396 1.00 69.63 546 PHE A CA 1
ATOM 4179 C C . PHE A 1 546 ? -43.031 -97.549 59.567 1.00 73.78 546 PHE A C 1
ATOM 4180 O O . PHE A 1 546 ? -42.781 -96.699 60.425 1.00 74.81 546 PHE A O 1
ATOM 4188 N N . PRO A 1 547 ? -42.498 -98.782 59.608 1.00 76.37 547 PRO A N 1
ATOM 4189 C CA . PRO A 1 547 ? -41.594 -99.226 60.673 1.00 75.72 547 PRO A CA 1
ATOM 4190 C C . PRO A 1 547 ? -40.608 -98.177 61.196 1.00 73.49 547 PRO A C 1
ATOM 4191 O O . PRO A 1 547 ? -40.852 -97.550 62.230 1.00 75.61 547 PRO A O 1
ATOM 4195 N N . ASN A 1 548 ? -39.500 -97.988 60.482 1.00 64.63 548 ASN A N 1
ATOM 4196 C CA . ASN A 1 548 ? -38.476 -97.033 60.905 1.00 63.82 548 ASN A CA 1
ATOM 4197 C C . ASN A 1 548 ? -38.375 -95.805 60.008 1.00 62.27 548 ASN A C 1
ATOM 4198 O O . ASN A 1 548 ? -37.280 -95.414 59.601 1.00 63.93 548 ASN A O 1
ATOM 4203 N N . ALA A 1 549 ? -39.519 -95.199 59.703 1.00 58.14 549 ALA A N 1
ATOM 4204 C CA . ALA A 1 549 ? -39.549 -94.015 58.857 1.00 46.32 549 ALA A CA 1
ATOM 4205 C C . ALA A 1 549 ? -39.051 -92.793 59.618 1.00 41.08 549 ALA A C 1
ATOM 4206 O O . ALA A 1 549 ? -39.066 -92.761 60.841 1.00 41.92 549 ALA A O 1
ATOM 4208 N N . THR A 1 550 ? -38.581 -91.795 58.885 1.00 41.00 550 THR A N 1
ATOM 4209 C CA . THR A 1 550 ? -38.081 -90.569 59.494 1.00 42.53 550 THR A CA 1
ATOM 4210 C C . THR A 1 550 ? -38.496 -89.396 58.616 1.00 43.92 550 THR A C 1
ATOM 4211 O O . THR A 1 550 ? -39.005 -89.595 57.515 1.00 43.33 550 THR A O 1
ATOM 4215 N N . ASP A 1 551 ? -38.281 -88.176 59.093 1.00 47.51 551 ASP A N 1
ATOM 4216 C CA . ASP A 1 551 ? -38.646 -87.021 58.292 1.00 52.15 551 ASP A CA 1
ATOM 4217 C C . ASP A 1 551 ? -37.864 -87.033 56.982 1.00 52.20 551 ASP A C 1
ATOM 4218 O O . ASP A 1 551 ? -38.392 -86.640 55.942 1.00 57.21 551 ASP A O 1
ATOM 4223 N N . ASN A 1 552 ? -36.621 -87.514 57.026 1.00 48.36 552 ASN A N 1
ATOM 4224 C CA . ASN A 1 552 ? -35.792 -87.597 55.825 1.00 43.82 552 ASN A CA 1
ATOM 4225 C C . ASN A 1 552 ? -36.332 -88.616 54.819 1.00 38.18 552 ASN A C 1
ATOM 4226 O O . ASN A 1 552 ? -36.370 -88.349 53.615 1.00 37.27 552 ASN A O 1
ATOM 4231 N N . THR A 1 553 ? -36.747 -89.782 55.302 1.00 33.23 553 THR A N 1
ATOM 4232 C CA . THR A 1 553 ? -37.304 -90.788 54.405 1.00 37.24 553 THR A CA 1
ATOM 4233 C C . THR A 1 553 ? -38.634 -90.278 53.853 1.00 37.69 553 THR A C 1
ATOM 4234 O O . THR A 1 553 ? -39.039 -90.647 52.747 1.00 36.58 553 THR A O 1
ATOM 4238 N N . LEU A 1 554 ? -39.314 -89.435 54.632 1.00 36.74 554 LEU A N 1
ATOM 4239 C CA . LEU A 1 554 ? -40.591 -88.863 54.209 1.00 35.02 554 LEU A CA 1
ATOM 4240 C C . LEU A 1 554 ? -40.379 -87.871 53.053 1.00 30.47 554 LEU A C 1
ATOM 4241 O O . LEU A 1 554 ? -41.009 -87.990 52.000 1.00 32.07 554 LEU A O 1
ATOM 4246 N N . ILE A 1 555 ? -39.486 -86.905 53.247 1.00 26.88 555 ILE A N 1
ATOM 4247 C CA . ILE A 1 555 ? -39.221 -85.906 52.211 1.00 30.75 555 ILE A CA 1
ATOM 4248 C C . ILE A 1 555 ? -38.686 -86.634 50.965 1.00 33.96 555 ILE A C 1
ATOM 4249 O O . ILE A 1 555 ? -39.013 -86.282 49.830 1.00 37.64 555 ILE A O 1
ATOM 4254 N N . THR A 1 556 ? -37.891 -87.675 51.168 1.00 36.81 556 THR A N 1
ATOM 4255 C CA . THR A 1 556 ? -37.364 -88.407 50.019 1.00 38.73 556 THR A CA 1
ATOM 4256 C C . THR A 1 556 ? -38.493 -89.042 49.231 1.00 34.67 556 THR A C 1
ATOM 4257 O O . THR A 1 556 ? -38.506 -88.972 48.002 1.00 38.69 556 THR A O 1
ATOM 4261 N N . LYS A 1 557 ? -39.446 -89.656 49.928 1.00 34.70 557 LYS A N 1
ATOM 4262 C CA . LYS A 1 557 ? -40.587 -90.270 49.244 1.00 31.48 557 LYS A CA 1
ATOM 4263 C C . LYS A 1 557 ? -41.367 -89.218 48.444 1.00 33.27 557 LYS A C 1
ATOM 4264 O O . LYS A 1 557 ? -41.747 -89.454 47.297 1.00 35.38 557 LYS A O 1
ATOM 4270 N N . LEU A 1 558 ? -41.577 -88.046 49.040 1.00 32.39 558 LEU A N 1
ATOM 4271 C CA . LEU A 1 558 ? -42.302 -86.974 48.359 1.00 33.07 558 LEU A CA 1
ATOM 4272 C C . LEU A 1 558 ? -41.583 -86.571 47.068 1.00 33.15 558 LEU A C 1
ATOM 4273 O O . LEU A 1 558 ? -42.179 -86.562 45.993 1.00 28.28 558 LEU A O 1
ATOM 4278 N N . HIS A 1 559 ? -40.301 -86.229 47.167 1.00 33.27 559 HIS A N 1
ATOM 4279 C CA . HIS A 1 559 ? -39.560 -85.863 45.970 1.00 29.64 559 HIS A CA 1
ATOM 4280 C C . HIS A 1 559 ? -39.676 -86.991 44.934 1.00 28.09 559 HIS A C 1
ATOM 4281 O O . HIS A 1 559 ? -39.999 -86.747 43.780 1.00 29.27 559 HIS A O 1
ATOM 4288 N N . SER A 1 560 ? -39.457 -88.225 45.374 1.00 33.01 560 SER A N 1
ATOM 4289 C CA . SER A 1 560 ? -39.530 -89.390 44.497 1.00 39.72 560 SER A CA 1
ATOM 4290 C C . SER A 1 560 ? -40.885 -89.554 43.814 1.00 42.64 560 SER A C 1
ATOM 4291 O O . SER A 1 560 ? -40.983 -90.221 42.786 1.00 45.89 560 SER A O 1
ATOM 4294 N N . HIS A 1 561 ? -41.931 -88.963 44.386 1.00 41.00 561 HIS A N 1
ATOM 4295 C CA . HIS A 1 561 ? -43.263 -89.057 43.791 1.00 32.39 561 HIS A CA 1
ATOM 4296 C C . HIS A 1 561 ? -43.688 -87.853 42.964 1.00 29.37 561 HIS A C 1
ATOM 4297 O O . HIS A 1 561 ? -44.377 -88.014 41.965 1.00 33.04 561 HIS A O 1
ATOM 4304 N N . PHE A 1 562 ? -43.289 -86.651 43.360 1.00 32.23 562 PHE A N 1
ATOM 4305 C CA . PHE A 1 562 ? -43.735 -85.460 42.635 1.00 29.49 562 PHE A CA 1
ATOM 4306 C C . PHE A 1 562 ? -42.669 -84.566 42.034 1.00 31.86 562 PHE A C 1
ATOM 4307 O O . PHE A 1 562 ? -42.981 -83.671 41.233 1.00 28.75 562 PHE A O 1
ATOM 4315 N N . SER A 1 563 ? -41.414 -84.780 42.408 1.00 31.31 563 SER A N 1
ATOM 4316 C CA . SER A 1 563 ? -40.366 -83.919 41.872 1.00 36.31 563 SER A CA 1
ATOM 4317 C C . SER A 1 563 ? -40.297 -84.036 40.358 1.00 34.76 563 SER A C 1
ATOM 4318 O O . SER A 1 563 ? -40.059 -85.109 39.810 1.00 34.23 563 SER A O 1
ATOM 4321 N N . LYS A 1 564 ? -40.533 -82.920 39.684 1.00 39.46 564 LYS A N 1
ATOM 4322 C CA . LYS A 1 564 ? -40.522 -82.897 38.230 1.00 45.48 564 LYS A CA 1
ATOM 4323 C C . LYS A 1 564 ? -41.662 -83.732 37.642 1.00 48.88 564 LYS A C 1
ATOM 4324 O O . LYS A 1 564 ? -41.809 -83.796 36.429 1.00 52.89 564 LYS A O 1
ATOM 4330 N N . LYS A 1 565 ? -42.467 -84.370 38.484 1.00 48.09 565 LYS A N 1
ATOM 4331 C CA . LYS A 1 565 ? -43.575 -85.178 37.982 1.00 49.29 565 LYS A CA 1
ATOM 4332 C C . LYS A 1 565 ? -44.928 -84.486 38.133 1.00 48.88 565 LYS A C 1
ATOM 4333 O O . LYS A 1 565 ? -45.892 -84.835 37.451 1.00 47.82 565 LYS A O 1
ATOM 4339 N N . ASN A 1 566 ? -45.010 -83.533 39.052 1.00 42.97 566 ASN A N 1
ATOM 4340 C CA . ASN A 1 566 ? -46.245 -82.789 39.241 1.00 34.43 566 ASN A CA 1
ATOM 4341 C C . ASN A 1 566 ? -45.906 -81.310 39.121 1.00 32.53 566 ASN A C 1
ATOM 4342 O O . ASN A 1 566 ? -45.050 -80.812 39.843 1.00 33.70 566 ASN A O 1
ATOM 4347 N N . ALA A 1 567 ? -46.593 -80.618 38.221 1.00 28.77 567 ALA A N 1
ATOM 4348 C CA . ALA A 1 567 ? -46.349 -79.200 37.964 1.00 34.29 567 ALA A CA 1
ATOM 4349 C C . ALA A 1 567 ? -46.586 -78.271 39.148 1.00 34.36 567 ALA A C 1
ATOM 4350 O O . ALA A 1 567 ? -46.110 -77.141 39.152 1.00 32.67 567 ALA A O 1
ATOM 4352 N N . LYS A 1 568 ? -47.320 -78.746 40.147 1.00 32.06 568 LYS A N 1
ATOM 4353 C CA . LYS A 1 568 ? -47.630 -77.941 41.322 1.00 29.25 568 LYS A CA 1
ATOM 4354 C C . LYS A 1 568 ? -46.623 -78.145 42.446 1.00 31.81 568 LYS A C 1
ATOM 4355 O O . LYS A 1 568 ? -46.630 -77.400 43.425 1.00 31.13 568 LYS A O 1
ATOM 4361 N N . TYR A 1 569 ? -45.763 -79.149 42.298 1.00 27.29 569 TYR A N 1
ATOM 4362 C CA . TYR A 1 569 ? -44.751 -79.477 43.297 1.00 28.77 569 TYR A CA 1
ATOM 4363 C C . TYR A 1 569 ? -43.362 -79.035 42.868 1.00 35.55 569 TYR A C 1
ATOM 4364 O O . TYR A 1 569 ? -43.065 -78.972 41.679 1.00 39.43 569 TYR A O 1
ATOM 4373 N N . GLU A 1 570 ? -42.500 -78.765 43.844 1.00 34.70 570 GLU A N 1
ATOM 4374 C CA . GLU A 1 570 ? -41.151 -78.341 43.533 1.00 31.26 570 GLU A CA 1
ATOM 4375 C C . GLU A 1 570 ? -40.091 -78.725 44.568 1.00 30.20 570 GLU A C 1
ATOM 4376 O O . GLU A 1 570 ? -40.166 -78.322 45.734 1.00 30.47 570 GLU A O 1
ATOM 4382 N N . GLU A 1 571 ? -39.107 -79.512 44.151 1.00 28.39 571 GLU A N 1
ATOM 4383 C CA . GLU A 1 571 ? -38.022 -79.880 45.046 1.00 31.31 571 GLU A CA 1
ATOM 4384 C C . GLU A 1 571 ? -37.068 -78.704 44.945 1.00 27.89 571 GLU A C 1
ATOM 4385 O O . GLU A 1 571 ? -36.655 -78.348 43.857 1.00 39.17 571 GLU A O 1
ATOM 4391 N N . PRO A 1 572 ? -36.738 -78.059 46.071 1.00 25.91 572 PRO A N 1
ATOM 4392 C CA . PRO A 1 572 ? -35.826 -76.902 46.074 1.00 28.92 572 PRO A CA 1
ATOM 4393 C C . PRO A 1 572 ? -34.389 -77.211 45.645 1.00 27.73 572 PRO A C 1
ATOM 4394 O O . PRO A 1 572 ? -33.940 -78.370 45.679 1.00 20.79 572 PRO A O 1
ATOM 4398 N N . ARG A 1 573 ? -33.677 -76.166 45.234 1.00 27.07 573 ARG A N 1
ATOM 4399 C CA . ARG A 1 573 ? -32.289 -76.315 44.788 1.00 31.41 573 ARG A CA 1
ATOM 4400 C C . ARG A 1 573 ? -31.313 -76.826 45.854 1.00 34.44 573 ARG A C 1
ATOM 4401 O O . ARG A 1 573 ? -30.533 -77.741 45.591 1.00 31.27 573 ARG A O 1
ATOM 4409 N N . PHE A 1 574 ? -31.371 -76.249 47.054 1.00 30.14 574 PHE A N 1
ATOM 4410 C CA . PHE A 1 574 ? -30.450 -76.631 48.129 1.00 31.15 574 PHE A CA 1
ATOM 4411 C C . PHE A 1 574 ? -31.048 -77.288 49.377 1.00 35.16 574 PHE A C 1
ATOM 4412 O O . PHE A 1 574 ? -30.520 -78.291 49.852 1.00 27.34 574 PHE A O 1
ATOM 4420 N N . SER A 1 575 ? -32.127 -76.715 49.912 1.00 31.80 575 SER A N 1
ATOM 4421 C CA . SER A 1 575 ? -32.772 -77.264 51.099 1.00 30.25 575 SER A CA 1
ATOM 4422 C C . SER A 1 575 ? -33.116 -78.724 50.910 1.00 28.16 575 SER A C 1
ATOM 4423 O O . SER A 1 575 ? -33.701 -79.108 49.899 1.00 29.58 575 SER A O 1
ATOM 4426 N N . LYS A 1 576 ? -32.760 -79.536 51.894 1.00 26.57 576 LYS A N 1
ATOM 4427 C CA . LYS A 1 576 ? -33.020 -80.970 51.849 1.00 30.04 576 LYS A CA 1
ATOM 4428 C C . LYS A 1 576 ? -34.211 -81.338 52.743 1.00 30.81 576 LYS A C 1
ATOM 4429 O O . LYS A 1 576 ? -34.574 -82.505 52.857 1.00 30.21 576 LYS A O 1
ATOM 4435 N N . THR A 1 577 ? -34.817 -80.344 53.377 1.00 28.56 577 THR A N 1
ATOM 4436 C CA . THR A 1 577 ? -35.924 -80.602 54.287 1.00 33.42 577 THR A CA 1
ATOM 4437 C C . THR A 1 577 ? -37.206 -79.867 53.903 1.00 30.92 577 THR A C 1
ATOM 4438 O O . THR A 1 577 ? -38.168 -79.847 54.664 1.00 38.43 577 THR A O 1
ATOM 4442 N N . GLU A 1 578 ? -37.223 -79.270 52.724 1.00 29.26 578 GLU A N 1
ATOM 4443 C CA . GLU A 1 578 ? -38.381 -78.526 52.289 1.00 28.15 578 GLU A CA 1
ATOM 4444 C C . GLU A 1 578 ? -38.881 -78.948 50.917 1.00 32.69 578 GLU A C 1
ATOM 4445 O O . GLU A 1 578 ? -38.169 -79.600 50.149 1.00 29.84 578 GLU A O 1
ATOM 4451 N N . PHE A 1 579 ? -40.135 -78.603 50.638 1.00 34.54 579 PHE A N 1
ATOM 4452 C CA . PHE A 1 579 ? -40.743 -78.869 49.344 1.00 31.57 579 PHE A CA 1
ATOM 4453 C C . PHE A 1 579 ? -41.738 -77.752 49.075 1.00 30.86 579 PHE A C 1
ATOM 4454 O O . PHE A 1 579 ? -42.280 -77.155 50.000 1.00 26.98 579 PHE A O 1
ATOM 4462 N N . GLY A 1 580 ? -41.943 -77.433 47.804 1.00 36.07 580 GLY A N 1
ATOM 4463 C CA . GLY A 1 580 ? -42.838 -76.345 47.476 1.00 30.41 580 GLY A CA 1
ATOM 4464 C C . GLY A 1 580 ? -44.139 -76.801 46.856 1.00 33.43 580 GLY A C 1
ATOM 4465 O O . GLY A 1 580 ? -44.184 -77.818 46.168 1.00 26.89 580 GLY A O 1
ATOM 4466 N N . VAL A 1 581 ? -45.210 -76.063 47.139 1.00 30.77 581 VAL A N 1
ATOM 4467 C CA . VAL A 1 581 ? -46.524 -76.365 46.559 1.00 25.23 581 VAL A CA 1
ATOM 4468 C C . VAL A 1 581 ? -47.043 -75.080 45.975 1.00 22.44 581 VAL A C 1
ATOM 4469 O O . VAL A 1 581 ? -47.029 -74.020 46.623 1.00 26.68 581 VAL A O 1
ATOM 4473 N N . THR A 1 582 ? -47.473 -75.140 44.732 1.00 16.88 582 THR A N 1
ATOM 4474 C CA . THR A 1 582 ? -48.002 -73.935 44.132 1.00 26.03 582 THR A CA 1
ATOM 4475 C C . THR A 1 582 ? -49.462 -73.829 44.544 1.00 28.02 582 THR A C 1
ATOM 4476 O O . THR A 1 582 ? -50.305 -74.603 44.093 1.00 28.29 582 THR A O 1
ATOM 4480 N N . HIS A 1 583 ? -49.750 -72.884 45.424 1.00 27.21 583 HIS A N 1
ATOM 4481 C CA . HIS A 1 583 ? -51.115 -72.686 45.876 1.00 24.04 583 HIS A CA 1
ATOM 4482 C C . HIS A 1 583 ? -51.761 -71.562 45.101 1.00 28.64 583 HIS A C 1
ATOM 4483 O O . HIS A 1 583 ? -51.088 -70.793 44.392 1.00 29.84 583 HIS A O 1
ATOM 4490 N N . TYR A 1 584 ? -53.075 -71.464 45.249 1.00 27.87 584 TYR A N 1
ATOM 4491 C CA . TYR A 1 584 ? -53.833 -70.430 44.572 1.00 29.91 584 TYR A CA 1
ATOM 4492 C C . TYR A 1 584 ? -53.217 -69.059 44.864 1.00 31.20 584 TYR A C 1
ATOM 4493 O O . TYR A 1 584 ? -53.144 -68.208 43.983 1.00 30.76 584 TYR A O 1
ATOM 4502 N N . ALA A 1 585 ? -52.778 -68.843 46.101 1.00 33.66 585 ALA A N 1
ATOM 4503 C CA . ALA A 1 585 ? -52.208 -67.558 46.488 1.00 30.19 585 ALA A CA 1
ATOM 4504 C C . ALA A 1 585 ? -50.697 -67.488 46.299 1.00 34.19 585 ALA A C 1
ATOM 4505 O O . ALA A 1 585 ? -50.055 -66.541 46.745 1.00 33.96 585 ALA A O 1
ATOM 4507 N N . GLY A 1 586 ? -50.129 -68.495 45.649 1.00 32.68 586 GLY A N 1
ATOM 4508 C CA . GLY A 1 586 ? -48.701 -68.491 45.425 1.00 27.79 586 GLY A CA 1
ATOM 4509 C C . GLY A 1 586 ? -48.016 -69.733 45.943 1.00 32.30 586 GLY A C 1
ATOM 4510 O O . GLY A 1 586 ? -48.642 -70.614 46.560 1.00 25.55 586 GLY A O 1
ATOM 4511 N N . GLN A 1 587 ? -46.713 -69.795 45.694 1.00 26.45 587 GLN A N 1
ATOM 4512 C CA . GLN A 1 587 ? -45.922 -70.931 46.120 1.00 29.48 587 GLN A CA 1
ATOM 4513 C C . GLN A 1 587 ? -45.619 -70.859 47.603 1.00 22.14 587 GLN A C 1
ATOM 4514 O O . GLN A 1 587 ? -45.355 -69.797 48.143 1.00 31.80 587 GLN A O 1
ATOM 4520 N N . VAL A 1 588 ? -45.684 -72.006 48.259 1.00 23.96 588 VAL A N 1
ATOM 4521 C CA . VAL A 1 588 ? -45.403 -72.085 49.682 1.00 28.04 588 VAL A CA 1
ATOM 4522 C C . VAL A 1 588 ? -44.384 -73.201 49.891 1.00 25.07 588 VAL A C 1
ATOM 4523 O O . VAL A 1 588 ? -44.518 -74.278 49.310 1.00 21.76 588 VAL A O 1
ATOM 4527 N N . MET A 1 589 ? -43.370 -72.932 50.705 1.00 24.32 589 MET A N 1
ATOM 4528 C CA . MET A 1 589 ? -42.350 -73.926 51.019 1.00 26.98 589 MET A CA 1
ATOM 4529 C C . MET A 1 589 ? -42.646 -74.502 52.391 1.00 24.07 589 MET A C 1
ATOM 4530 O O . MET A 1 589 ? -42.828 -73.761 53.361 1.00 23.81 589 MET A O 1
ATOM 4535 N N . TYR A 1 590 ? -42.679 -75.823 52.476 1.00 19.10 590 TYR A N 1
ATOM 4536 C CA . TYR A 1 590 ? -42.968 -76.496 53.732 1.00 28.98 590 TYR A CA 1
ATOM 4537 C C . TYR A 1 590 ? -41.752 -77.276 54.271 1.00 26.32 590 TYR A C 1
ATOM 4538 O O . TYR A 1 590 ? -41.083 -77.974 53.515 1.00 29.80 590 TYR A O 1
ATOM 4547 N N . GLU A 1 591 ? -41.482 -77.162 55.572 1.00 28.33 591 GLU A N 1
ATOM 4548 C CA . GLU A 1 591 ? -40.391 -77.905 56.214 1.00 28.02 591 GLU A CA 1
ATOM 4549 C C . GLU A 1 591 ? -41.018 -79.210 56.723 1.00 32.85 591 GLU A C 1
ATOM 4550 O O . GLU A 1 591 ? -42.056 -79.186 57.386 1.00 33.86 591 GLU A O 1
ATOM 4556 N N . ILE A 1 592 ? -40.382 -80.342 56.431 1.00 27.45 592 ILE A N 1
ATOM 4557 C CA . ILE A 1 592 ? -40.903 -81.654 56.825 1.00 33.72 592 ILE A CA 1
ATOM 4558 C C . ILE A 1 592 ? -40.662 -82.039 58.300 1.00 33.24 592 ILE A C 1
ATOM 4559 O O . ILE A 1 592 ? -41.222 -83.011 58.799 1.00 34.33 592 ILE A O 1
ATOM 4564 N N . GLN A 1 593 ? -39.831 -81.279 58.998 1.00 36.48 593 GLN A N 1
ATOM 4565 C CA . GLN A 1 593 ? -39.505 -81.585 60.395 1.00 38.38 593 GLN A CA 1
ATOM 4566 C C . GLN A 1 593 ? -40.682 -81.897 61.336 1.00 36.02 593 GLN A C 1
ATOM 4567 O O . GLN A 1 593 ? -41.599 -81.086 61.486 1.00 34.57 593 GLN A O 1
ATOM 4573 N N . ASP A 1 594 ? -40.646 -83.066 61.974 1.00 30.37 594 ASP A N 1
ATOM 4574 C CA . ASP A 1 594 ? -41.676 -83.454 62.941 1.00 31.60 594 ASP A CA 1
ATOM 4575 C C . ASP A 1 594 ? -43.035 -83.790 62.370 1.00 31.83 594 ASP A C 1
ATOM 4576 O O . ASP A 1 594 ? -43.988 -84.022 63.121 1.00 31.25 594 ASP A O 1
ATOM 4581 N N . TRP A 1 595 ? -43.133 -83.810 61.050 1.00 29.49 595 TRP A N 1
ATOM 4582 C CA . TRP A 1 595 ? -44.402 -84.102 60.432 1.00 29.00 595 TRP A CA 1
ATOM 4583 C C . TRP A 1 595 ? -44.912 -85.477 60.810 1.00 29.59 595 TRP A C 1
ATOM 4584 O O . TRP A 1 595 ? -46.110 -85.647 61.058 1.00 25.61 595 TRP A O 1
ATOM 4595 N N . LEU A 1 596 ? -44.015 -86.454 60.869 1.00 28.58 596 LEU A N 1
ATOM 4596 C CA . LEU A 1 596 ? -44.429 -87.806 61.233 1.00 30.55 596 LEU A CA 1
ATOM 4597 C C . LEU A 1 596 ? -45.048 -87.779 62.620 1.00 30.86 596 LEU A C 1
ATOM 4598 O O . LEU A 1 596 ? -46.127 -88.322 62.844 1.00 30.25 596 LEU A O 1
ATOM 4603 N N . GLU A 1 597 ? -44.368 -87.114 63.548 1.00 29.33 597 GLU A N 1
ATOM 4604 C CA . GLU A 1 597 ? -44.852 -87.025 64.915 1.00 30.19 597 GLU A CA 1
ATOM 4605 C C . GLU A 1 597 ? -46.133 -86.202 65.041 1.00 32.86 597 GLU A C 1
ATOM 4606 O O . GLU A 1 597 ? -46.997 -86.509 65.860 1.00 27.96 597 GLU A O 1
ATOM 4612 N N . LYS A 1 598 ? -46.268 -85.157 64.231 1.00 28.87 598 LYS A N 1
ATOM 4613 C CA . LYS A 1 598 ? -47.474 -84.346 64.302 1.00 30.14 598 LYS A CA 1
ATOM 4614 C C . LYS A 1 598 ? -48.701 -85.084 63.775 1.00 30.54 598 LYS A C 1
ATOM 4615 O O . LYS A 1 598 ? -49.829 -84.868 64.249 1.00 28.08 598 LYS A O 1
ATOM 4621 N N . ASN A 1 599 ? -48.478 -85.962 62.803 1.00 25.85 599 ASN A N 1
ATOM 4622 C CA . ASN A 1 599 ? -49.553 -86.715 62.182 1.00 28.44 599 ASN A CA 1
ATOM 4623 C C . ASN A 1 599 ? -49.986 -87.874 63.080 1.00 31.40 599 ASN A C 1
ATOM 4624 O O . ASN A 1 599 ? -51.109 -88.378 62.973 1.00 33.55 599 ASN A O 1
ATOM 4629 N N . LYS A 1 600 ? -49.097 -88.301 63.964 1.00 31.52 600 LYS A N 1
ATOM 4630 C CA . LYS A 1 600 ? -49.436 -89.384 64.870 1.00 35.81 600 LYS A CA 1
ATOM 4631 C C . LYS A 1 600 ? -49.947 -88.858 66.207 1.00 30.26 600 LYS A C 1
ATOM 4632 O O . LYS A 1 600 ? -50.799 -89.481 66.829 1.00 30.01 600 LYS A O 1
ATOM 4638 N N . ASP A 1 601 ? -49.428 -87.709 66.635 1.00 27.63 601 ASP A N 1
ATOM 4639 C CA . ASP A 1 601 ? -49.829 -87.103 67.909 1.00 32.63 601 ASP A CA 1
ATOM 4640 C C . ASP A 1 601 ? -49.796 -88.157 69.031 1.00 30.86 601 ASP A C 1
ATOM 4641 O O . ASP A 1 601 ? -50.777 -88.368 69.723 1.00 34.28 601 ASP A O 1
ATOM 4646 N N . PRO A 1 602 ? -48.650 -88.812 69.235 1.00 32.60 602 PRO A N 1
ATOM 4647 C CA . PRO A 1 602 ? -48.542 -89.842 70.279 1.00 29.53 602 PRO A CA 1
ATOM 4648 C C . PRO A 1 602 ? -48.602 -89.360 71.734 1.00 30.04 602 PRO A C 1
ATOM 4649 O O . PRO A 1 602 ? -48.205 -88.238 72.062 1.00 22.68 602 PRO A O 1
ATOM 4653 N N . LEU A 1 603 ? -49.098 -90.225 72.606 1.00 29.76 603 LEU A N 1
ATOM 4654 C CA . LEU A 1 603 ? -49.170 -89.932 74.033 1.00 27.34 603 LEU A CA 1
ATOM 4655 C C . LEU A 1 603 ? -48.961 -91.280 74.683 1.00 27.73 603 LEU A C 1
ATOM 4656 O O . LEU A 1 603 ? -49.623 -92.249 74.312 1.00 21.67 603 LEU A O 1
ATOM 4661 N N . GLN A 1 604 ? -48.044 -91.350 75.641 1.00 27.05 604 GLN A N 1
ATOM 4662 C CA . GLN A 1 604 ? -47.758 -92.617 76.311 1.00 24.94 604 GLN A CA 1
ATOM 4663 C C . GLN A 1 604 ? -48.986 -93.240 76.951 1.00 28.16 604 GLN A C 1
ATOM 4664 O O . GLN A 1 604 ? -49.711 -92.590 77.702 1.00 30.47 604 GLN A O 1
ATOM 4670 N N . GLN A 1 605 ? -49.208 -94.514 76.672 1.00 31.83 605 GLN A N 1
ATOM 4671 C CA . GLN A 1 605 ? -50.362 -95.197 77.228 1.00 32.17 605 GLN A CA 1
ATOM 4672 C C . GLN A 1 605 ? -50.407 -95.084 78.761 1.00 28.02 605 GLN A C 1
ATOM 4673 O O . GLN A 1 605 ? -51.485 -94.940 79.343 1.00 23.65 605 GLN A O 1
ATOM 4679 N N . ASP A 1 606 ? -49.255 -95.120 79.424 1.00 25.68 606 ASP A N 1
ATOM 4680 C CA . ASP A 1 606 ? -49.262 -94.993 80.881 1.00 27.21 606 ASP A CA 1
ATOM 4681 C C . ASP A 1 606 ? -49.775 -93.641 81.372 1.00 27.06 606 ASP A C 1
ATOM 4682 O O . ASP A 1 606 ? -50.200 -93.510 82.521 1.00 26.71 606 ASP A O 1
ATOM 4687 N N . LEU A 1 607 ? -49.744 -92.634 80.506 1.00 23.99 607 LEU A N 1
ATOM 4688 C CA . LEU A 1 607 ? -50.235 -91.333 80.914 1.00 23.92 607 LEU A CA 1
ATOM 4689 C C . LEU A 1 607 ? -51.757 -91.392 80.763 1.00 20.78 607 LEU A C 1
ATOM 4690 O O . LEU A 1 607 ? -52.491 -90.838 81.580 1.00 23.04 607 LEU A O 1
ATOM 4695 N N . GLU A 1 608 ? -52.234 -92.090 79.736 1.00 19.53 608 GLU A N 1
ATOM 4696 C CA . GLU A 1 608 ? -53.679 -92.225 79.540 1.00 25.57 608 GLU A CA 1
ATOM 4697 C C . GLU A 1 608 ? -54.282 -92.967 80.744 1.00 28.61 608 GLU A C 1
ATOM 4698 O O . GLU A 1 608 ? -55.333 -92.579 81.254 1.00 27.89 608 GLU A O 1
ATOM 4704 N N . LEU A 1 609 ? -53.605 -94.024 81.201 1.00 29.33 609 LEU A N 1
ATOM 4705 C CA . LEU A 1 609 ? -54.088 -94.813 82.341 1.00 29.08 609 LEU A CA 1
ATOM 4706 C C . LEU A 1 609 ? -54.098 -93.983 83.629 1.00 29.25 609 LEU A C 1
ATOM 4707 O O . LEU A 1 609 ? -55.066 -93.995 84.384 1.00 30.17 609 LEU A O 1
ATOM 4712 N N . CYS A 1 610 ? -53.007 -93.264 83.867 1.00 26.42 610 CYS A N 1
ATOM 4713 C CA . CYS A 1 610 ? -52.885 -92.419 85.040 1.00 21.87 610 CYS A CA 1
ATOM 4714 C C . CYS A 1 610 ? -54.064 -91.426 85.137 1.00 24.23 610 CYS A C 1
ATOM 4715 O O . CYS A 1 610 ? -54.648 -91.258 86.204 1.00 22.80 610 CYS A O 1
ATOM 4718 N N . PHE A 1 611 ? -54.416 -90.775 84.027 1.00 25.82 611 PHE A N 1
ATOM 4719 C CA . PHE A 1 611 ? -55.523 -89.821 84.042 1.00 20.30 611 PHE A CA 1
ATOM 4720 C C . PHE A 1 611 ? -56.896 -90.482 83.998 1.00 26.73 611 PHE A C 1
ATOM 4721 O O . PHE A 1 611 ? -57.888 -89.900 84.459 1.00 25.20 611 PHE A O 1
ATOM 4729 N N . LYS A 1 612 ? -56.959 -91.698 83.462 1.00 22.92 612 LYS A N 1
ATOM 4730 C CA . LYS A 1 612 ? -58.223 -92.428 83.426 1.00 23.17 612 LYS A CA 1
ATOM 4731 C C . LYS A 1 612 ? -58.628 -92.789 84.854 1.00 24.35 612 LYS A C 1
ATOM 4732 O O . LYS A 1 612 ? -59.796 -93.083 85.128 1.00 27.79 612 LYS A O 1
ATOM 4738 N N . ASP A 1 613 ? -57.661 -92.746 85.767 1.00 21.04 613 ASP A N 1
ATOM 4739 C CA . ASP A 1 613 ? -57.922 -93.063 87.170 1.00 23.27 613 ASP A CA 1
ATOM 4740 C C . ASP A 1 613 ? -58.041 -91.793 88.009 1.00 23.43 613 ASP A C 1
ATOM 4741 O O . ASP A 1 613 ? -57.853 -91.817 89.233 1.00 25.26 613 ASP A O 1
ATOM 4746 N N . SER A 1 614 ? -58.350 -90.685 87.347 1.00 18.37 614 SER A N 1
ATOM 4747 C CA . SER A 1 614 ? -58.485 -89.407 88.031 1.00 19.24 614 SER A CA 1
ATOM 4748 C C . SER A 1 614 ? -59.742 -89.382 88.875 1.00 22.25 614 SER A C 1
ATOM 4749 O O . SER A 1 614 ? -60.719 -90.035 88.545 1.00 15.37 614 SER A O 1
ATOM 4752 N N . SER A 1 615 ? -59.703 -88.619 89.964 1.00 18.92 615 SER A N 1
ATOM 4753 C CA . SER A 1 615 ? -60.852 -88.484 90.842 1.00 19.56 615 SER A CA 1
ATOM 4754 C C . SER A 1 615 ? -61.742 -87.333 90.363 1.00 21.30 615 SER A C 1
ATOM 4755 O O . SER A 1 615 ? -62.796 -87.099 90.934 1.00 22.49 615 SER A O 1
ATOM 4758 N N . ASP A 1 616 ? -61.305 -86.605 89.337 1.00 18.86 616 ASP A N 1
ATOM 4759 C CA . ASP A 1 616 ? -62.107 -85.495 88.799 1.00 20.08 616 ASP A CA 1
ATOM 4760 C C . ASP A 1 616 ? -62.999 -85.951 87.644 1.00 18.68 616 ASP A C 1
ATOM 4761 O O . ASP A 1 616 ? -62.540 -86.617 86.721 1.00 24.46 616 ASP A O 1
ATOM 4766 N N . ASN A 1 617 ? -64.278 -85.595 87.703 1.00 27.64 617 ASN A N 1
ATOM 4767 C CA . ASN A 1 617 ? -65.229 -85.986 86.667 1.00 27.51 617 ASN A CA 1
ATOM 4768 C C . ASN A 1 617 ? -64.872 -85.486 85.269 1.00 26.93 617 ASN A C 1
ATOM 4769 O O . ASN A 1 617 ? -65.006 -86.215 84.295 1.00 22.69 617 ASN A O 1
ATOM 4774 N N . VAL A 1 618 ? -64.425 -84.245 85.157 1.00 15.74 618 VAL A N 1
ATOM 4775 C CA . VAL A 1 618 ? -64.099 -83.745 83.840 1.00 21.78 618 VAL A CA 1
ATOM 4776 C C . VAL A 1 618 ? -62.790 -84.344 83.291 1.00 19.29 618 VAL A C 1
ATOM 4777 O O . VAL A 1 618 ? -62.743 -84.760 82.141 1.00 24.97 618 VAL A O 1
ATOM 4781 N N . VAL A 1 619 ? -61.744 -84.387 84.104 1.00 18.53 619 VAL A N 1
ATOM 4782 C CA . VAL A 1 619 ? -60.474 -84.970 83.667 1.00 22.93 619 VAL A CA 1
ATOM 4783 C C . VAL A 1 619 ? -60.747 -86.375 83.111 1.00 28.19 619 VAL A C 1
ATOM 4784 O O . VAL A 1 619 ? -60.323 -86.721 82.008 1.00 24.15 619 VAL A O 1
ATOM 4788 N N . THR A 1 620 ? -61.501 -87.162 83.870 1.00 24.11 620 THR A N 1
ATOM 4789 C CA . THR A 1 620 ? -61.825 -88.517 83.460 1.00 29.39 620 T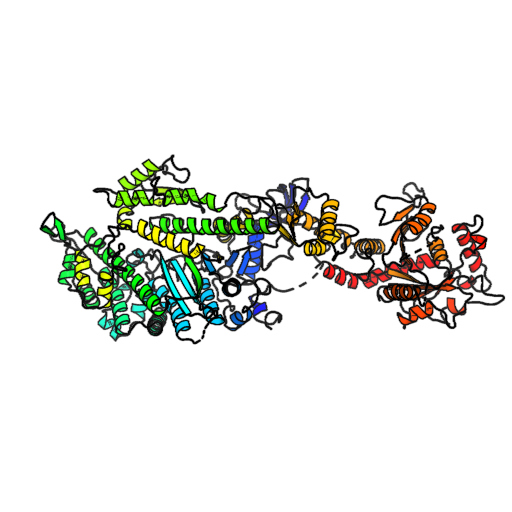HR A CA 1
ATOM 4790 C C . THR A 1 620 ? -62.507 -88.559 82.091 1.00 23.73 620 THR A C 1
ATOM 4791 O O . THR A 1 620 ? -62.183 -89.412 81.265 1.00 30.12 620 THR A O 1
ATOM 4795 N N . LYS A 1 621 ? -63.439 -87.647 81.826 1.00 23.68 621 LYS A N 1
ATOM 4796 C CA . LYS A 1 621 ? -64.107 -87.643 80.526 1.00 25.15 621 LYS A CA 1
ATOM 4797 C C . LYS A 1 621 ? -63.109 -87.363 79.398 1.00 20.73 621 LYS A C 1
ATOM 4798 O O . LYS A 1 621 ? -63.222 -87.924 78.320 1.00 25.81 621 LYS A O 1
ATOM 4804 N N . LEU A 1 622 ? -62.125 -86.512 79.642 1.00 20.92 622 LEU A N 1
ATOM 4805 C CA . LEU A 1 622 ? -61.158 -86.208 78.599 1.00 23.75 622 LEU A CA 1
ATOM 4806 C C . LEU A 1 622 ? -60.401 -87.442 78.148 1.00 21.38 622 LEU A C 1
ATOM 4807 O O . LEU A 1 622 ? -59.872 -87.468 77.048 1.00 26.63 622 LEU A O 1
ATOM 4812 N N . PHE A 1 623 ? -60.354 -88.466 78.996 1.00 27.24 623 PHE A N 1
ATOM 4813 C CA . PHE A 1 623 ? -59.655 -89.697 78.657 1.00 27.39 623 PHE A CA 1
ATOM 4814 C C . PHE A 1 623 ? -60.574 -90.894 78.371 1.00 29.38 623 PHE A C 1
ATOM 4815 O O . PHE A 1 623 ? -60.139 -91.897 77.787 1.00 24.78 623 PHE A O 1
ATOM 4823 N N . ASN A 1 624 ? -61.846 -90.758 78.744 1.00 27.21 624 ASN A N 1
ATOM 4824 C CA . ASN A 1 624 ? -62.842 -91.812 78.529 1.00 33.19 624 ASN A CA 1
ATOM 4825 C C . ASN A 1 624 ? -63.756 -91.622 77.334 1.00 34.35 624 ASN A C 1
ATOM 4826 O O . ASN A 1 624 ? -64.109 -92.595 76.670 1.00 38.64 624 ASN A O 1
ATOM 4831 N N . ASP A 1 625 ? -64.167 -90.384 77.070 1.00 33.03 625 ASP A N 1
ATOM 4832 C CA . ASP A 1 625 ? -65.067 -90.136 75.955 1.00 35.24 625 ASP A CA 1
ATOM 4833 C C . ASP A 1 625 ? -64.329 -90.383 74.640 1.00 43.12 625 ASP A C 1
ATOM 4834 O O . ASP A 1 625 ? -63.362 -89.703 74.323 1.00 43.60 625 ASP A O 1
ATOM 4839 N N . PRO A 1 626 ? -64.776 -91.381 73.861 1.00 52.11 626 PRO A N 1
ATOM 4840 C CA . PRO A 1 626 ? -64.120 -91.690 72.585 1.00 53.93 626 PRO A CA 1
ATOM 4841 C C . PRO A 1 626 ? -64.140 -90.532 71.598 1.00 51.24 626 PRO A C 1
ATOM 4842 O O . PRO A 1 626 ? -63.162 -90.290 70.890 1.00 47.39 626 PRO A O 1
ATOM 4846 N N . ASN A 1 627 ? -65.258 -89.819 71.551 1.00 49.14 627 ASN A N 1
ATOM 4847 C CA . ASN A 1 627 ? -65.375 -88.684 70.648 1.00 49.76 627 ASN A CA 1
ATOM 4848 C C . ASN A 1 627 ? -64.423 -87.546 71.018 1.00 49.22 627 ASN A C 1
ATOM 4849 O O . ASN A 1 627 ? -64.356 -86.537 70.317 1.00 53.64 627 ASN A O 1
ATOM 4854 N N . ILE A 1 628 ? -63.684 -87.712 72.114 1.00 44.68 628 ILE A N 1
ATOM 4855 C CA . ILE A 1 628 ? -62.749 -86.687 72.567 1.00 40.52 628 ILE A CA 1
ATOM 4856 C C . ILE A 1 628 ? -61.343 -87.217 72.789 1.00 40.30 628 ILE A C 1
ATOM 4857 O O . ILE A 1 628 ? -60.365 -86.605 72.359 1.00 40.15 628 ILE A O 1
ATOM 4862 N N . ALA A 1 629 ? -61.262 -88.355 73.473 1.00 38.51 629 ALA A N 1
ATOM 4863 C CA . ALA A 1 629 ? -60.005 -88.999 73.819 1.00 38.63 629 ALA A CA 1
ATOM 4864 C C . ALA A 1 629 ? -59.274 -89.628 72.653 1.00 43.93 629 ALA A C 1
ATOM 4865 O O . ALA A 1 629 ? -58.051 -89.701 72.660 1.00 44.26 629 ALA A O 1
ATOM 4867 N N . SER A 1 630 ? -60.009 -90.076 71.643 1.00 47.04 630 SER A N 1
ATOM 4868 C CA . SER A 1 630 ? -59.360 -90.724 70.513 1.00 51.92 630 SER A CA 1
ATOM 4869 C C . SER A 1 630 ? -59.886 -90.221 69.166 1.00 50.48 630 SER A C 1
ATOM 4870 O O . SER A 1 630 ? -61.052 -89.859 69.049 1.00 53.98 630 SER A O 1
ATOM 4873 N N . ARG A 1 631 ? -59.025 -90.194 68.152 1.00 52.40 631 ARG A N 1
ATOM 4874 C CA . ARG A 1 631 ? -59.438 -89.728 66.828 1.00 60.16 631 ARG A CA 1
ATOM 4875 C C . ARG A 1 631 ? -60.272 -90.795 66.124 1.00 66.61 631 ARG A C 1
ATOM 4876 O O . ARG A 1 631 ? -61.073 -90.487 65.240 1.00 64.21 631 ARG A O 1
ATOM 4884 N N . ALA A 1 632 ? -60.072 -92.049 66.518 1.00 75.26 632 ALA A N 1
ATOM 4885 C CA . ALA A 1 632 ? -60.808 -93.165 65.935 1.00 84.15 632 ALA A CA 1
ATOM 4886 C C . ALA A 1 632 ? -61.857 -93.649 66.933 1.00 90.60 632 ALA A C 1
ATOM 4887 O O . ALA A 1 632 ? -61.529 -94.333 67.904 1.00 92.80 632 ALA A O 1
ATOM 4889 N N . LYS A 1 633 ? -63.114 -93.285 66.697 1.00 94.73 633 LYS A N 1
ATOM 4890 C CA . LYS A 1 633 ? -64.209 -93.684 67.577 1.00 98.03 633 LYS A CA 1
ATOM 4891 C C . LYS A 1 633 ? -64.340 -95.204 67.708 1.00 102.05 633 LYS A C 1
ATOM 4892 O O . LYS A 1 633 ? -63.594 -95.957 67.080 1.00 104.42 633 LYS A O 1
ATOM 4898 N N . LYS A 1 634 ? -65.288 -95.643 68.533 1.00 104.52 634 LYS A N 1
ATOM 4899 C CA . LYS A 1 634 ? -65.533 -97.068 68.767 1.00 107.46 634 LYS A CA 1
ATOM 4900 C C . LYS A 1 634 ? -65.730 -97.865 67.471 1.00 109.10 634 LYS A C 1
ATOM 4901 O O . LYS A 1 634 ? -66.698 -97.649 66.736 1.00 110.57 634 LYS A O 1
ATOM 4907 N N . GLY A 1 635 ? -64.807 -98.787 67.199 1.00 108.72 635 GLY A N 1
ATOM 4908 C CA . GLY A 1 635 ? -64.902 -99.606 66.000 1.00 106.14 635 GLY A CA 1
ATOM 4909 C C . GLY A 1 635 ? -63.820 -99.348 64.967 1.00 103.84 635 GLY A C 1
ATOM 4910 O O . GLY A 1 635 ? -63.391 -100.270 64.268 1.00 102.70 635 GLY A O 1
ATOM 4911 N N . ALA A 1 636 ? -63.379 -98.095 64.870 1.00 100.50 636 ALA A N 1
ATOM 4912 C CA . ALA A 1 636 ? -62.348 -97.701 63.911 1.00 95.89 636 ALA A CA 1
ATOM 4913 C C . ALA A 1 636 ? -61.028 -98.428 64.156 1.00 92.56 636 ALA A C 1
ATOM 4914 O O . ALA A 1 636 ? -60.767 -98.902 65.264 1.00 92.79 636 ALA A O 1
ATOM 4916 N N . ASN A 1 637 ? -60.206 -98.516 63.113 1.00 88.77 637 ASN A N 1
ATOM 4917 C CA . ASN A 1 637 ? -58.909 -99.184 63.197 1.00 85.78 637 ASN A CA 1
ATOM 4918 C C . ASN A 1 637 ? -57.880 -98.201 63.735 1.00 80.91 637 ASN A C 1
ATOM 4919 O O . ASN A 1 637 ? -57.466 -98.290 64.890 1.00 82.56 637 ASN A O 1
ATOM 4924 N N . PHE A 1 638 ? -57.475 -97.264 62.887 1.00 71.09 638 PHE A N 1
ATOM 4925 C CA . PHE A 1 638 ? -56.506 -96.239 63.259 1.00 65.51 638 PHE A CA 1
ATOM 4926 C C . PHE A 1 638 ? -56.605 -95.054 62.296 1.00 60.30 638 PHE A C 1
ATOM 4927 O O . PHE A 1 638 ? -56.671 -95.235 61.083 1.00 61.96 638 PHE A O 1
ATOM 4935 N N . ILE A 1 639 ? -56.604 -93.842 62.832 1.00 49.73 639 ILE A N 1
ATOM 4936 C CA . ILE A 1 639 ? -56.708 -92.662 61.982 1.00 42.35 639 ILE A CA 1
ATOM 4937 C C . ILE A 1 639 ? -55.643 -91.630 62.342 1.00 35.22 639 ILE A C 1
ATOM 4938 O O . ILE A 1 639 ? -55.425 -91.313 63.507 1.00 35.60 639 ILE A O 1
ATOM 4943 N N . THR A 1 640 ? -54.970 -91.110 61.334 1.00 27.02 640 THR A N 1
ATOM 4944 C CA . THR A 1 640 ? -53.953 -90.109 61.578 1.00 27.91 640 THR A CA 1
ATOM 4945 C C . THR A 1 640 ? -54.626 -88.734 61.721 1.00 24.31 640 THR A C 1
ATOM 4946 O O . THR A 1 640 ? -55.842 -88.608 61.553 1.00 19.55 640 THR A O 1
ATOM 4950 N N . VAL A 1 641 ? -53.844 -87.713 62.047 1.00 19.05 641 VAL A N 1
ATOM 4951 C CA . VAL A 1 641 ? -54.387 -86.370 62.191 1.00 22.33 641 VAL A CA 1
ATOM 4952 C C . VAL A 1 641 ? -54.764 -85.817 60.818 1.00 26.22 641 VAL A C 1
ATOM 4953 O O . VAL A 1 641 ? -55.833 -85.218 60.642 1.00 28.57 641 VAL A O 1
ATOM 4957 N N . ALA A 1 642 ? -53.895 -86.045 59.839 1.00 26.29 642 ALA A N 1
ATOM 4958 C CA . ALA A 1 642 ? -54.149 -85.586 58.481 1.00 26.85 642 ALA A CA 1
ATOM 4959 C C . ALA A 1 642 ? -55.445 -86.203 57.934 1.00 27.30 642 ALA A C 1
ATOM 4960 O O . ALA A 1 642 ? -56.283 -85.493 57.395 1.00 34.41 642 ALA A O 1
ATOM 4962 N N . ALA A 1 643 ? -55.607 -87.516 58.080 1.00 25.99 643 ALA A N 1
ATOM 4963 C CA . ALA A 1 643 ? -56.800 -88.210 57.580 1.00 24.16 643 ALA A CA 1
ATOM 4964 C C . ALA A 1 643 ? -58.051 -87.704 58.282 1.00 15.61 643 ALA A C 1
ATOM 4965 O O . ALA A 1 643 ? -59.110 -87.600 57.669 1.00 25.14 643 ALA A O 1
ATOM 4967 N N . GLN A 1 644 ? -57.908 -87.405 59.574 1.00 25.14 644 GLN A N 1
ATOM 4968 C CA . GLN A 1 644 ? -58.994 -86.885 60.410 1.00 27.65 644 GLN A CA 1
ATOM 4969 C C . GLN A 1 644 ? -59.441 -85.504 59.925 1.00 25.35 644 GLN A C 1
ATOM 4970 O O . GLN A 1 644 ? -60.646 -85.215 59.853 1.00 26.42 644 GLN A O 1
ATOM 4976 N N . TYR A 1 645 ? -58.471 -84.652 59.599 1.00 23.75 645 TYR A N 1
ATOM 4977 C CA . TYR A 1 645 ? -58.794 -83.298 59.154 1.00 27.39 645 TYR A CA 1
ATOM 4978 C C . TYR A 1 645 ? -59.356 -83.329 57.739 1.00 22.23 645 TYR A C 1
ATOM 4979 O O . TYR A 1 645 ? -60.231 -82.540 57.388 1.00 22.02 645 TYR A O 1
ATOM 4988 N N . LYS A 1 646 ? -58.842 -84.239 56.923 1.00 22.92 646 LYS A N 1
ATOM 4989 C CA . LYS A 1 646 ? -59.341 -84.376 55.554 1.00 25.67 646 LYS A CA 1
ATOM 4990 C C . LYS A 1 646 ? -60.846 -84.671 55.620 1.00 23.69 646 LYS A C 1
ATOM 4991 O O . LYS A 1 646 ? -61.633 -84.115 54.862 1.00 21.90 646 LYS A O 1
ATOM 4997 N N . GLU A 1 647 ? -61.232 -85.539 56.549 1.00 20.56 647 GLU A N 1
ATOM 4998 C CA . GLU A 1 647 ? -62.634 -85.896 56.721 1.00 24.11 647 GLU A CA 1
ATOM 4999 C C . GLU A 1 647 ? -63.433 -84.730 57.316 1.00 17.42 647 GLU A C 1
ATOM 5000 O O . GLU A 1 647 ? -64.555 -84.469 56.884 1.00 23.38 647 GLU A O 1
ATOM 5006 N N . GLN A 1 648 ? -62.866 -84.028 58.305 1.00 19.34 648 GLN A N 1
ATOM 5007 C CA . GLN A 1 648 ? -63.575 -82.891 58.911 1.00 17.81 648 GLN A CA 1
ATOM 5008 C C . GLN A 1 648 ? -63.824 -81.805 57.887 1.00 21.01 648 GLN A C 1
ATOM 5009 O O . GLN A 1 648 ? -64.891 -81.179 57.874 1.00 22.53 648 GLN A O 1
ATOM 5015 N N . LEU A 1 649 ? -62.840 -81.611 57.013 1.00 18.61 649 LEU A N 1
ATOM 5016 C CA . LEU A 1 649 ? -62.940 -80.602 55.966 1.00 20.59 649 LEU A CA 1
ATOM 5017 C C . LEU A 1 649 ? -63.963 -81.039 54.921 1.00 22.08 649 LEU A C 1
ATOM 5018 O O . LEU A 1 649 ? -64.805 -80.231 54.502 1.00 26.10 649 LEU A O 1
ATOM 5023 N N . ALA A 1 650 ? -63.920 -82.311 54.521 1.00 19.55 650 ALA A N 1
ATOM 5024 C CA . ALA A 1 650 ? -64.877 -82.818 53.522 1.00 22.64 650 ALA A CA 1
ATOM 5025 C C . ALA A 1 650 ? -66.304 -82.639 54.037 1.00 21.15 650 ALA A C 1
ATOM 5026 O O . ALA A 1 650 ? -67.225 -82.328 53.285 1.00 21.11 650 ALA A O 1
ATOM 5028 N N . SER A 1 651 ? -66.482 -82.839 55.333 1.00 19.35 651 SER A N 1
ATOM 5029 C CA . SER A 1 651 ? -67.805 -82.674 55.902 1.00 21.04 651 SER A CA 1
ATOM 5030 C C . SER A 1 651 ? -68.212 -81.171 55.929 1.00 22.30 651 SER A C 1
ATOM 5031 O O . SER A 1 651 ? -69.387 -80.841 55.764 1.00 20.99 651 SER A O 1
ATOM 5034 N N . LEU A 1 652 ? -67.255 -80.258 56.110 1.00 23.81 652 LEU A N 1
ATOM 5035 C CA . LEU A 1 652 ? -67.594 -78.818 56.113 1.00 18.52 652 LEU A CA 1
ATOM 5036 C C . LEU A 1 652 ? -68.016 -78.393 54.690 1.00 20.65 652 LEU A C 1
ATOM 5037 O O . LEU A 1 652 ? -69.002 -77.678 54.501 1.00 29.83 652 LEU A O 1
ATOM 5042 N N . MET A 1 653 ? -67.266 -78.843 53.691 1.00 17.80 653 MET A N 1
ATOM 5043 C CA . MET A 1 653 ? -67.584 -78.519 52.311 1.00 19.06 653 MET A CA 1
ATOM 5044 C C . MET A 1 653 ? -68.954 -79.056 51.900 1.00 23.66 653 MET A C 1
ATOM 5045 O O . MET A 1 653 ? -69.709 -78.357 51.229 1.00 24.88 653 MET A O 1
ATOM 5050 N N . ALA A 1 654 ? -69.271 -80.291 52.295 1.00 21.57 654 ALA A N 1
ATOM 5051 C CA . ALA A 1 654 ? -70.557 -80.874 51.940 1.00 20.87 654 ALA A CA 1
ATOM 5052 C C . ALA A 1 654 ? -71.699 -80.047 52.579 1.00 24.04 654 ALA A C 1
ATOM 5053 O O . ALA A 1 654 ? -72.744 -79.861 51.974 1.00 29.12 654 ALA A O 1
ATOM 5055 N N . THR A 1 655 ? -71.477 -79.531 53.787 1.00 24.78 655 THR A N 1
ATOM 5056 C CA . THR A 1 655 ? -72.475 -78.698 54.466 1.00 21.70 655 THR A CA 1
ATOM 5057 C C . THR A 1 655 ? -72.599 -77.367 53.713 1.00 30.95 655 THR A C 1
ATOM 5058 O O . THR A 1 655 ? -73.702 -76.894 53.431 1.00 31.72 655 THR A O 1
ATOM 5062 N N . LEU A 1 656 ? -71.465 -76.754 53.391 1.00 25.01 656 LEU A N 1
ATOM 5063 C CA . LEU A 1 656 ? -71.506 -75.499 52.655 1.00 28.95 656 LEU A CA 1
ATOM 5064 C C . LEU A 1 656 ? -72.212 -75.650 51.302 1.00 27.10 656 LEU A C 1
ATOM 5065 O O . LEU A 1 656 ? -72.911 -74.734 50.855 1.00 25.48 656 LEU A O 1
ATOM 5070 N N . GLU A 1 657 ? -72.027 -76.806 50.664 1.00 25.28 657 GLU A N 1
ATOM 5071 C CA . GLU A 1 657 ? -72.624 -77.077 49.361 1.00 29.17 657 GLU A CA 1
ATOM 5072 C C . GLU A 1 657 ? -74.138 -77.324 49.365 1.00 30.61 657 GLU A C 1
ATOM 5073 O O . GLU A 1 657 ? -74.713 -77.663 48.346 1.00 26.14 657 GLU A O 1
ATOM 5079 N N . THR A 1 658 ? -74.767 -77.174 50.520 1.00 28.22 658 THR A N 1
ATOM 5080 C CA . THR A 1 658 ? -76.215 -77.342 50.607 1.00 28.16 658 THR A CA 1
ATOM 5081 C C . THR A 1 658 ? -76.745 -75.932 50.902 1.00 28.85 658 THR A C 1
ATOM 5082 O O . THR A 1 658 ? -77.937 -75.737 51.086 1.00 32.14 658 THR A O 1
ATOM 5086 N N . THR A 1 659 ? -75.844 -74.947 50.923 1.00 23.34 659 THR A N 1
ATOM 5087 C CA . THR A 1 659 ? -76.232 -73.575 51.250 1.00 19.07 659 THR A CA 1
ATOM 5088 C C . THR A 1 659 ? -76.136 -72.589 50.101 1.00 19.79 659 THR A C 1
ATOM 5089 O O . THR A 1 659 ? -75.535 -72.869 49.084 1.00 26.14 659 THR A O 1
ATOM 5093 N N . ASN A 1 660 ? -76.746 -71.432 50.278 1.00 19.24 660 ASN A N 1
ATOM 5094 C CA . ASN A 1 660 ? -76.617 -70.364 49.305 1.00 24.47 660 ASN A CA 1
ATOM 5095 C C . ASN A 1 660 ? -75.523 -69.524 50.015 1.00 25.56 660 ASN A C 1
ATOM 5096 O O . ASN A 1 660 ? -75.777 -68.913 51.059 1.00 21.64 660 ASN A O 1
ATOM 5101 N N . PRO A 1 661 ? -74.303 -69.492 49.460 1.00 26.05 661 PRO A N 1
ATOM 5102 C CA . PRO A 1 661 ? -73.161 -68.754 50.024 1.00 22.72 661 PRO A CA 1
ATOM 5103 C C . PRO A 1 661 ? -73.125 -67.247 49.861 1.00 25.04 661 PRO A C 1
ATOM 5104 O O . PRO A 1 661 ? -73.557 -66.709 48.847 1.00 31.12 661 PRO A O 1
ATOM 5108 N N . HIS A 1 662 ? -72.589 -66.576 50.874 1.00 22.17 662 HIS A N 1
ATOM 5109 C CA . HIS A 1 662 ? -72.426 -65.129 50.884 1.00 26.16 662 HIS A CA 1
ATOM 5110 C C . HIS A 1 662 ? -70.977 -64.919 51.314 1.00 29.68 662 HIS A C 1
ATOM 5111 O O . HIS A 1 662 ? -70.499 -65.576 52.247 1.00 23.70 662 HIS A O 1
ATOM 5118 N N . PHE A 1 663 ? -70.271 -64.008 50.653 1.00 28.31 663 PHE A N 1
ATOM 5119 C CA . PHE A 1 663 ? -68.868 -63.811 50.973 1.00 20.43 663 PHE A CA 1
ATOM 5120 C C . PHE A 1 663 ? -68.461 -62.436 51.484 1.00 22.68 663 PHE A C 1
ATOM 5121 O O . PHE A 1 663 ? -68.781 -61.417 50.882 1.00 24.91 663 PHE A O 1
ATOM 5129 N N . VAL A 1 664 ? -67.711 -62.440 52.582 1.00 23.63 664 VAL A N 1
ATOM 5130 C CA . VAL A 1 664 ? -67.186 -61.232 53.203 1.00 25.17 664 VAL A CA 1
ATOM 5131 C C . VAL A 1 664 ? -65.634 -61.265 53.147 1.00 29.43 664 VAL A C 1
ATOM 5132 O O . VAL A 1 664 ? -65.006 -62.192 53.662 1.00 26.91 664 VAL A O 1
ATOM 5136 N N . ARG A 1 665 ? -65.034 -60.256 52.516 1.00 30.41 665 ARG A N 1
ATOM 5137 C CA . ARG A 1 665 ? -63.579 -60.153 52.391 1.00 34.39 665 ARG A CA 1
ATOM 5138 C C . ARG A 1 665 ? -63.023 -59.045 53.311 1.00 35.18 665 ARG A C 1
ATOM 5139 O O . ARG A 1 665 ? -63.188 -57.845 53.042 1.00 33.88 665 ARG A O 1
ATOM 5147 N N . CYS A 1 666 ? -62.373 -59.462 54.397 1.00 27.09 666 CYS A N 1
ATOM 5148 C CA . CYS A 1 666 ? -61.809 -58.520 55.360 1.00 25.99 666 CYS A CA 1
ATOM 5149 C C . CYS A 1 666 ? -60.399 -58.101 54.987 1.00 23.78 666 CYS A C 1
ATOM 5150 O O . CYS A 1 666 ? -59.567 -58.931 54.626 1.00 18.79 666 CYS A O 1
ATOM 5153 N N . ILE A 1 667 ? -60.123 -56.811 55.109 1.00 23.69 667 ILE A N 1
ATOM 5154 C CA . ILE A 1 667 ? -58.817 -56.300 54.750 1.00 26.52 667 ILE A CA 1
ATOM 5155 C C . ILE A 1 667 ? -58.178 -55.533 55.898 1.00 28.16 667 ILE A C 1
ATOM 5156 O O . ILE A 1 667 ? -58.835 -54.711 56.563 1.00 23.29 667 ILE A O 1
ATOM 5161 N N . ILE A 1 668 ? -56.907 -55.832 56.154 1.00 24.41 668 ILE A N 1
ATOM 5162 C CA . ILE A 1 668 ? -56.194 -55.144 57.214 1.00 25.83 668 ILE A CA 1
ATOM 5163 C C . ILE A 1 668 ? -55.581 -53.911 56.529 1.00 28.30 668 ILE A C 1
ATOM 5164 O O . ILE A 1 668 ? -54.992 -54.019 55.455 1.00 24.07 668 ILE A O 1
ATOM 5169 N N . PRO A 1 669 ? -55.780 -52.711 57.109 1.00 24.22 669 PRO A N 1
ATOM 5170 C CA . PRO A 1 669 ? -55.245 -51.468 56.525 1.00 26.52 669 PRO A CA 1
ATOM 5171 C C . PRO A 1 669 ? -53.721 -51.335 56.519 1.00 31.56 669 PRO A C 1
ATOM 5172 O O . PRO A 1 669 ? -53.156 -50.715 55.625 1.00 29.72 669 PRO A O 1
ATOM 5176 N N . ASN A 1 670 ? -53.063 -51.923 57.512 1.00 27.47 670 ASN A N 1
ATOM 5177 C CA . ASN A 1 670 ? -51.605 -51.869 57.601 1.00 25.00 670 ASN A CA 1
ATOM 5178 C C . ASN A 1 670 ? -51.154 -52.935 58.587 1.00 28.32 670 ASN A C 1
ATOM 5179 O O . ASN A 1 670 ? -51.980 -53.639 59.178 1.00 32.65 670 ASN A O 1
ATOM 5184 N N . ASN A 1 671 ? -49.851 -53.046 58.787 1.00 19.50 671 ASN A N 1
ATOM 5185 C CA . ASN A 1 671 ? -49.328 -54.040 59.704 1.00 22.55 671 ASN A CA 1
ATOM 5186 C C . ASN A 1 671 ? -48.937 -53.489 61.065 1.00 23.86 671 ASN A C 1
ATOM 5187 O O . ASN A 1 671 ? -48.174 -54.122 61.791 1.00 26.08 671 ASN A O 1
ATOM 5192 N N . LYS A 1 672 ? -49.494 -52.334 61.427 1.00 24.75 672 LYS A N 1
ATOM 5193 C CA . LYS A 1 672 ? -49.182 -51.709 62.715 1.00 27.39 672 LYS A CA 1
ATOM 5194 C C . LYS A 1 672 ? -50.383 -51.542 63.629 1.00 30.24 672 LYS A C 1
ATOM 5195 O O . LYS A 1 672 ? -50.306 -50.868 64.653 1.00 37.13 672 LYS A O 1
ATOM 5201 N N . GLN A 1 673 ? -51.507 -52.129 63.248 1.00 33.49 673 GLN A N 1
ATOM 5202 C CA . GLN A 1 673 ? -52.713 -52.042 64.062 1.00 34.29 673 GLN A CA 1
ATOM 5203 C C . GLN A 1 673 ? -53.066 -50.600 64.419 1.00 28.76 673 GLN A C 1
ATOM 5204 O O . GLN A 1 673 ? -53.419 -50.297 65.553 1.00 28.48 673 GLN A O 1
ATOM 5210 N N . LEU A 1 674 ? -52.978 -49.713 63.441 1.00 28.58 674 LEU A N 1
ATOM 5211 C CA . LEU A 1 674 ? -53.273 -48.303 63.674 1.00 32.45 674 LEU A CA 1
ATOM 5212 C C . LEU A 1 674 ? -54.443 -47.774 62.843 1.00 26.24 674 LEU A C 1
ATOM 5213 O O . LEU A 1 674 ? -54.644 -48.182 61.709 1.00 26.83 674 LEU A O 1
ATOM 5218 N N . PRO A 1 675 ? -55.227 -46.854 63.411 1.00 28.14 675 PRO A N 1
ATOM 5219 C CA . PRO A 1 675 ? -56.382 -46.231 62.753 1.00 32.69 675 PRO A CA 1
ATOM 5220 C C . PRO A 1 675 ? -55.872 -45.326 61.611 1.00 36.40 675 PRO A C 1
ATOM 5221 O O . PRO A 1 675 ? -54.664 -45.123 61.462 1.00 33.45 675 PRO A O 1
ATOM 5225 N N . ALA A 1 676 ? -56.802 -44.782 60.832 1.00 36.75 676 ALA A N 1
ATOM 5226 C CA . ALA A 1 676 ? -56.493 -43.863 59.738 1.00 42.41 676 ALA A CA 1
ATOM 5227 C C . ALA A 1 676 ? -55.073 -43.981 59.196 1.00 41.87 676 ALA A C 1
ATOM 5228 O O . ALA A 1 676 ? -54.288 -43.041 59.295 1.00 38.83 676 ALA A O 1
ATOM 5230 N N . LYS A 1 677 ? -54.756 -45.124 58.604 1.00 37.42 677 LYS A N 1
ATOM 5231 C CA . LYS A 1 677 ? -53.425 -45.360 58.079 1.00 38.98 677 LYS A CA 1
ATOM 5232 C C . LYS A 1 677 ? -53.544 -46.477 57.051 1.00 39.28 677 LYS A C 1
ATOM 5233 O O . LYS A 1 677 ? -53.137 -47.614 57.298 1.00 39.66 677 LYS A O 1
ATOM 5239 N N . LEU A 1 678 ? -54.134 -46.151 55.906 1.00 37.21 678 LEU A N 1
ATOM 5240 C CA . LEU A 1 678 ? -54.319 -47.114 54.834 1.00 38.99 678 LEU A CA 1
ATOM 5241 C C . LEU A 1 678 ? -53.054 -47.122 53.984 1.00 45.96 678 LEU A C 1
ATOM 5242 O O . LEU A 1 678 ? -52.674 -46.094 53.427 1.00 52.72 678 LEU A O 1
ATOM 5247 N N . GLU A 1 679 ? -52.403 -48.280 53.893 1.00 47.39 679 GLU A N 1
ATOM 5248 C CA . GLU A 1 679 ? -51.172 -48.415 53.123 1.00 43.87 679 GLU A CA 1
ATOM 5249 C C . GLU A 1 679 ? -51.358 -49.114 51.789 1.00 45.26 679 GLU A C 1
ATOM 5250 O O . GLU A 1 679 ? -51.823 -50.257 51.723 1.00 45.18 679 GLU A O 1
ATOM 5256 N N . ASP A 1 680 ? -50.967 -48.408 50.733 1.00 44.62 680 ASP A N 1
ATOM 5257 C CA . ASP A 1 680 ? -51.072 -48.883 49.355 1.00 46.85 680 ASP A CA 1
ATOM 5258 C C . ASP A 1 680 ? -50.625 -50.311 49.137 1.00 44.47 680 ASP A C 1
ATOM 5259 O O . ASP A 1 680 ? -51.395 -51.127 48.640 1.00 42.36 680 ASP A O 1
ATOM 5264 N N . LYS A 1 681 ? -49.383 -50.617 49.495 1.00 40.66 681 LYS A N 1
ATOM 5265 C CA . LYS A 1 681 ? -48.876 -51.965 49.279 1.00 41.21 681 LYS A CA 1
ATOM 5266 C C . LYS A 1 681 ? -49.615 -53.052 50.050 1.00 37.22 681 LYS A C 1
ATOM 5267 O O . LYS A 1 681 ? -50.019 -54.059 49.469 1.00 35.48 681 LYS A O 1
ATOM 5273 N N . VAL A 1 682 ? -49.784 -52.849 51.354 1.00 32.76 682 VAL A N 1
ATOM 5274 C CA . VAL A 1 682 ? -50.467 -53.833 52.186 1.00 33.04 682 VAL A CA 1
ATOM 5275 C C . VAL A 1 682 ? -51.890 -54.146 51.683 1.00 29.06 682 VAL A C 1
ATOM 5276 O O . VAL A 1 682 ? -52.263 -55.307 51.557 1.00 32.57 682 VAL A O 1
ATOM 5280 N N . VAL A 1 683 ? -52.664 -53.111 51.379 1.00 33.63 683 VAL A N 1
ATOM 5281 C CA . VAL A 1 683 ? -54.027 -53.288 50.876 1.00 36.02 683 VAL A CA 1
ATOM 5282 C C . VAL A 1 683 ? -54.031 -53.936 49.488 1.00 41.82 683 VAL A C 1
ATOM 5283 O O . VAL A 1 683 ? -54.732 -54.925 49.252 1.00 42.54 683 VAL A O 1
ATOM 5287 N N . LEU A 1 684 ? -53.233 -53.385 48.576 1.00 42.23 684 LEU A N 1
ATOM 5288 C CA . LEU A 1 684 ? -53.149 -53.913 47.218 1.00 44.85 684 LEU A CA 1
ATOM 5289 C C . LEU A 1 684 ? -52.731 -55.385 47.194 1.00 42.63 684 LEU A C 1
ATOM 5290 O O . LEU A 1 684 ? -53.235 -56.165 46.373 1.00 44.72 684 LEU A O 1
ATOM 5295 N N . ASP A 1 685 ? -51.830 -55.774 48.097 1.00 38.89 685 ASP A N 1
ATOM 5296 C CA . ASP A 1 685 ? -51.398 -57.171 48.167 1.00 38.60 685 ASP A CA 1
ATOM 5297 C C . ASP A 1 685 ? -52.567 -58.097 48.482 1.00 42.91 685 ASP A C 1
ATOM 5298 O O . ASP A 1 685 ? -52.694 -59.184 47.899 1.00 37.65 685 ASP A O 1
ATOM 5303 N N . GLN A 1 686 ? -53.416 -57.675 49.414 1.00 30.05 686 GLN A N 1
ATOM 5304 C CA . GLN A 1 686 ? -54.564 -58.502 49.767 1.00 38.15 686 GLN A CA 1
ATOM 5305 C C . GLN A 1 686 ? -55.570 -58.596 48.622 1.00 36.91 686 GLN A C 1
ATOM 5306 O O . GLN A 1 686 ? -56.056 -59.677 48.309 1.00 33.06 686 GLN A O 1
ATOM 5312 N N . LEU A 1 687 ? -55.865 -57.465 47.989 1.00 38.32 687 LEU A N 1
ATOM 5313 C CA . LEU A 1 687 ? -56.794 -57.439 46.870 1.00 41.22 687 LEU A CA 1
ATOM 5314 C C . LEU A 1 687 ? -56.365 -58.330 45.704 1.00 47.59 687 LEU A C 1
ATOM 5315 O O . LEU A 1 687 ? -57.185 -58.661 44.853 1.00 52.65 687 LEU A O 1
ATOM 5320 N N . ARG A 1 688 ? -55.095 -58.717 45.656 1.00 47.22 688 ARG A N 1
ATOM 5321 C CA . ARG A 1 688 ? -54.611 -59.562 44.567 1.00 49.78 688 ARG A CA 1
ATOM 5322 C C . ARG A 1 688 ? -54.745 -61.062 44.824 1.00 53.44 688 ARG A C 1
ATOM 5323 O O . ARG A 1 688 ? -54.937 -61.835 43.885 1.00 56.18 688 ARG A O 1
ATOM 5331 N N . CYS A 1 689 ? -54.632 -61.488 46.078 1.00 55.43 689 CYS A N 1
ATOM 5332 C CA . CYS A 1 689 ? -54.747 -62.911 46.378 1.00 58.85 689 CYS A CA 1
ATOM 5333 C C . CYS A 1 689 ? -56.010 -63.245 47.163 1.00 55.86 689 CYS A C 1
ATOM 5334 O O . CYS A 1 689 ? -56.282 -64.412 47.440 1.00 54.30 689 CYS A O 1
ATOM 5337 N N . ASN A 1 690 ? -56.778 -62.216 47.508 1.00 56.61 690 ASN A N 1
ATOM 5338 C CA . ASN A 1 690 ? -58.016 -62.382 48.264 1.00 60.92 690 ASN A CA 1
ATOM 5339 C C . ASN A 1 690 ? -59.127 -62.890 47.353 1.00 64.00 690 ASN A C 1
ATOM 5340 O O . ASN A 1 690 ? -60.043 -63.579 47.798 1.00 62.45 690 ASN A O 1
ATOM 5345 N N . GLY A 1 691 ? -59.041 -62.537 46.074 1.00 65.05 691 GLY A N 1
ATOM 5346 C CA . GLY A 1 691 ? -60.050 -62.960 45.124 1.00 59.34 691 GLY A CA 1
ATOM 5347 C C . GLY A 1 691 ? -60.914 -61.806 44.645 1.00 56.94 691 GLY A C 1
ATOM 5348 O O . GLY A 1 691 ? -61.633 -61.937 43.655 1.00 55.84 691 GLY A O 1
ATOM 5349 N N . VAL A 1 692 ? -60.858 -60.675 45.342 1.00 52.19 692 VAL A N 1
ATOM 5350 C CA . VAL A 1 692 ? -61.648 -59.512 44.947 1.00 49.83 692 VAL A CA 1
ATOM 5351 C C . VAL A 1 692 ? -61.322 -59.063 43.520 1.00 54.34 692 VAL A C 1
ATOM 5352 O O . VAL A 1 692 ? -62.230 -58.829 42.726 1.00 54.65 692 VAL A O 1
ATOM 5356 N N . LEU A 1 693 ? -60.033 -58.944 43.200 1.00 55.23 693 LEU A N 1
ATOM 5357 C CA . LEU A 1 693 ? -59.605 -58.535 41.862 1.00 61.27 693 LEU A CA 1
ATOM 5358 C C . LEU A 1 693 ? -59.731 -59.673 40.851 1.00 65.60 693 LEU A C 1
ATOM 5359 O O . LEU A 1 693 ? -60.215 -59.470 39.737 1.00 64.57 693 LEU A O 1
ATOM 5364 N N . GLU A 1 694 ? -59.283 -60.864 41.246 1.00 68.76 694 GLU A N 1
ATOM 5365 C CA . GLU A 1 694 ? -59.348 -62.042 40.384 1.00 67.99 694 GLU A CA 1
ATOM 5366 C C . GLU A 1 694 ? -60.811 -62.362 40.066 1.00 67.80 694 GLU A C 1
ATOM 5367 O O . GLU A 1 694 ? -61.126 -62.850 38.980 1.00 67.28 694 GLU A O 1
ATOM 5373 N N . GLY A 1 695 ? -61.696 -62.072 41.018 1.00 66.93 695 GLY A N 1
ATOM 5374 C CA . GLY A 1 695 ? -63.115 -62.334 40.838 1.00 72.41 695 GLY A CA 1
ATOM 5375 C C . GLY A 1 695 ? -63.714 -61.609 39.647 1.00 77.78 695 GLY A C 1
ATOM 5376 O O . GLY A 1 695 ? -64.209 -62.239 38.711 1.00 81.39 695 GLY A O 1
ATOM 5377 N N . ILE A 1 696 ? -63.672 -60.281 39.682 1.00 79.83 696 ILE A N 1
ATOM 5378 C CA . ILE A 1 696 ? -64.205 -59.466 38.595 1.00 78.00 696 ILE A CA 1
ATOM 5379 C C . ILE A 1 696 ? -63.279 -59.508 37.385 1.00 79.01 696 ILE A C 1
ATOM 5380 O O . ILE A 1 696 ? -63.244 -58.577 36.586 1.00 84.03 696 ILE A O 1
ATOM 5385 N N . ARG A 1 697 ? -62.534 -60.601 37.256 1.00 78.24 697 ARG A N 1
ATOM 5386 C CA . ARG A 1 697 ? -61.604 -60.783 36.148 1.00 75.72 697 ARG A CA 1
ATOM 5387 C C . ARG A 1 697 ? -61.865 -62.115 35.449 1.00 76.63 697 ARG A C 1
ATOM 5388 O O . ARG A 1 697 ? -61.546 -62.282 34.272 1.00 70.90 697 ARG A O 1
ATOM 5396 N N . ILE A 1 698 ? -62.440 -63.065 36.182 1.00 79.01 698 ILE A N 1
ATOM 5397 C CA . ILE A 1 698 ? -62.731 -64.378 35.619 1.00 79.85 698 ILE A CA 1
ATOM 5398 C C . ILE A 1 698 ? -63.953 -64.340 34.717 1.00 78.23 698 ILE A C 1
ATOM 5399 O O . ILE A 1 698 ? -64.074 -65.148 33.796 1.00 79.67 698 ILE A O 1
ATOM 5404 N N . THR A 1 699 ? -64.851 -63.396 34.977 1.00 77.05 699 THR A N 1
ATOM 5405 C CA . THR A 1 699 ? -66.062 -63.267 34.177 1.00 79.46 699 THR A CA 1
ATOM 5406 C C . THR A 1 699 ? -65.865 -62.324 32.998 1.00 78.16 699 THR A C 1
ATOM 5407 O O . THR A 1 699 ? -66.703 -62.260 32.103 1.00 75.06 699 THR A O 1
ATOM 5411 N N . ARG A 1 700 ? -64.750 -61.600 33.004 1.00 77.92 700 ARG A N 1
ATOM 5412 C CA . ARG A 1 700 ? -64.428 -60.655 31.938 1.00 75.15 700 ARG A CA 1
ATOM 5413 C C . ARG A 1 700 ? -63.988 -61.357 30.656 1.00 70.39 700 ARG A C 1
ATOM 5414 O O . ARG A 1 700 ? -63.166 -60.837 29.907 1.00 72.70 700 ARG A O 1
ATOM 5422 N N . LYS A 1 701 ? -64.545 -62.535 30.405 1.00 65.36 701 LYS A N 1
ATOM 5423 C CA . LYS A 1 701 ? -64.205 -63.310 29.218 1.00 61.98 701 LYS A CA 1
ATOM 5424 C C . LYS A 1 701 ? -65.453 -63.500 28.361 1.00 56.45 701 LYS A C 1
ATOM 5425 O O . LYS A 1 701 ? -65.375 -63.811 27.166 1.00 49.28 701 LYS A O 1
ATOM 5431 N N . GLY A 1 702 ? -66.608 -63.312 28.989 1.00 47.95 702 GLY A N 1
ATOM 5432 C CA . GLY A 1 702 ? -67.868 -63.450 28.283 1.00 48.03 702 GLY A CA 1
ATOM 5433 C C . GLY A 1 702 ? -68.574 -62.117 28.134 1.00 42.75 702 GLY A C 1
ATOM 5434 O O . GLY A 1 702 ? -68.145 -61.260 27.357 1.00 40.86 702 GLY A O 1
ATOM 5435 N N . PHE A 1 703 ? -69.658 -61.946 28.885 1.00 38.39 703 PHE A N 1
ATOM 5436 C CA . PHE A 1 703 ? -70.442 -60.721 28.854 1.00 32.02 703 PHE A CA 1
ATOM 5437 C C . PHE A 1 703 ? -70.640 -60.229 30.282 1.00 31.33 703 PHE A C 1
ATOM 5438 O O . PHE A 1 703 ? -71.717 -60.359 30.855 1.00 33.33 703 PHE A O 1
ATOM 5446 N N . PRO A 1 704 ? -69.588 -59.639 30.872 1.00 28.85 704 PRO A N 1
ATOM 5447 C CA . PRO A 1 704 ? -69.607 -59.119 32.245 1.00 28.26 704 PRO A CA 1
ATOM 5448 C C . PRO A 1 704 ? -70.681 -58.094 32.524 1.00 28.48 704 PRO A C 1
ATOM 5449 O O . PRO A 1 704 ? -71.138 -57.970 33.653 1.00 34.00 704 PRO A O 1
ATOM 5453 N N . ASN A 1 705 ? -71.077 -57.348 31.500 1.00 28.79 705 ASN A N 1
ATOM 5454 C CA . ASN A 1 705 ? -72.058 -56.291 31.703 1.00 23.06 705 ASN A CA 1
ATOM 5455 C C . ASN A 1 705 ? -73.383 -56.546 31.017 1.00 24.42 705 ASN A C 1
ATOM 5456 O O . ASN A 1 705 ? -73.429 -56.947 29.857 1.00 28.39 705 ASN A O 1
ATOM 5461 N N . ARG A 1 706 ? -74.469 -56.298 31.733 1.00 25.38 706 ARG A N 1
ATOM 5462 C CA . ARG A 1 706 ? -75.786 -56.579 31.180 1.00 33.68 706 ARG A CA 1
ATOM 5463 C C . ARG A 1 706 ? -76.777 -55.557 31.714 1.00 33.13 706 ARG A C 1
ATOM 5464 O O . ARG A 1 706 ? -76.856 -55.324 32.916 1.00 33.42 706 ARG A O 1
ATOM 5472 N N . ILE A 1 707 ? -77.542 -54.948 30.819 1.00 33.86 707 ILE A N 1
ATOM 5473 C CA . ILE A 1 707 ? -78.492 -53.940 31.248 1.00 30.82 707 ILE A CA 1
ATOM 5474 C C . ILE A 1 707 ? -79.890 -54.164 30.684 1.00 31.70 707 ILE A C 1
ATOM 5475 O O . ILE A 1 707 ? -80.057 -54.518 29.512 1.00 31.25 707 ILE A O 1
ATOM 5480 N N . ILE A 1 708 ? -80.902 -53.982 31.525 1.00 36.24 708 ILE A N 1
ATOM 5481 C CA . ILE A 1 708 ? -82.277 -54.129 31.067 1.00 42.58 708 ILE A CA 1
ATOM 5482 C C . ILE A 1 708 ? -82.431 -53.090 29.974 1.00 43.13 708 ILE A C 1
ATOM 5483 O O . ILE A 1 708 ? -81.929 -51.970 30.107 1.00 42.32 708 ILE A O 1
ATOM 5488 N N . TYR A 1 709 ? -83.117 -53.467 28.902 1.00 41.27 709 TYR A N 1
ATOM 5489 C CA . TYR A 1 709 ? -83.329 -52.591 27.754 1.00 43.63 709 TYR A CA 1
ATOM 5490 C C . TYR A 1 709 ? -83.866 -51.197 28.094 1.00 47.18 709 TYR A C 1
ATOM 5491 O O . TYR A 1 709 ? -83.374 -50.188 27.586 1.00 44.36 709 TYR A O 1
ATOM 5500 N N . ALA A 1 710 ? -84.875 -51.142 28.951 1.00 50.76 710 ALA A N 1
ATOM 5501 C CA . ALA A 1 710 ? -85.452 -49.862 29.336 1.00 54.26 710 ALA A CA 1
ATOM 5502 C C . ALA A 1 710 ? -84.386 -48.946 29.952 1.00 53.50 710 ALA A C 1
ATOM 5503 O O . ALA A 1 710 ? -84.270 -47.781 29.576 1.00 54.89 710 ALA A O 1
ATOM 5505 N N . ASP A 1 711 ? -83.611 -49.485 30.891 1.00 53.20 711 ASP A N 1
ATOM 5506 C CA . ASP A 1 711 ? -82.553 -48.725 31.558 1.00 48.69 711 ASP A CA 1
ATOM 5507 C C . ASP A 1 711 ? -81.454 -48.290 30.576 1.00 47.06 711 ASP A C 1
ATOM 5508 O O . ASP A 1 711 ? -80.898 -47.205 30.702 1.00 44.40 711 ASP A O 1
ATOM 5513 N N . PHE A 1 712 ? -81.140 -49.128 29.595 1.00 39.81 712 PHE A N 1
ATOM 5514 C CA . PHE A 1 712 ? -80.106 -48.760 28.636 1.00 43.49 712 PHE A CA 1
ATOM 5515 C C . PHE A 1 712 ? -80.596 -47.567 27.817 1.00 46.98 712 PHE A C 1
ATOM 5516 O O . PHE A 1 712 ? -79.873 -46.591 27.618 1.00 44.75 712 PHE A O 1
ATOM 5524 N N . VAL A 1 713 ? -81.834 -47.669 27.346 1.00 45.75 713 VAL A N 1
ATOM 5525 C CA . VAL A 1 713 ? -82.456 -46.633 26.540 1.00 48.35 713 VAL A CA 1
ATOM 5526 C C . VAL A 1 713 ? -82.602 -45.339 27.333 1.00 46.51 713 VAL A C 1
ATOM 5527 O O . VAL A 1 713 ? -82.309 -44.250 26.842 1.00 46.17 713 VAL A O 1
ATOM 5531 N N . LYS A 1 714 ? -83.047 -45.472 28.571 1.00 46.22 714 LYS A N 1
ATOM 5532 C CA . LYS A 1 714 ? -83.242 -44.314 29.420 1.00 51.70 714 LYS A CA 1
ATOM 5533 C C . LYS A 1 714 ? -81.939 -43.541 29.637 1.00 49.19 714 LYS A C 1
ATOM 5534 O O . LYS A 1 714 ? -81.957 -42.380 30.040 1.00 51.54 714 LYS A O 1
ATOM 5540 N N . ARG A 1 715 ? -80.810 -44.173 29.340 1.00 47.00 715 ARG A N 1
ATOM 5541 C CA . ARG A 1 715 ? -79.522 -43.522 29.539 1.00 41.63 715 ARG A CA 1
ATOM 5542 C C . ARG A 1 715 ? -78.766 -43.149 28.276 1.00 40.89 715 ARG A C 1
ATOM 5543 O O . ARG A 1 715 ? -78.039 -42.152 28.261 1.00 36.84 715 ARG A O 1
ATOM 5551 N N . TYR A 1 716 ? -78.926 -43.942 27.221 1.00 37.94 716 TYR A N 1
ATOM 5552 C CA . TYR A 1 716 ? -78.197 -43.680 25.986 1.00 38.03 716 TYR A CA 1
ATOM 5553 C C . TYR A 1 716 ? -79.042 -43.245 24.798 1.00 39.72 716 TYR A C 1
ATOM 5554 O O . TYR A 1 716 ? -78.541 -43.161 23.675 1.00 40.09 716 TYR A O 1
ATOM 5563 N N . TYR A 1 717 ? -80.319 -42.962 25.038 1.00 46.99 717 TYR A N 1
ATOM 5564 C CA . TYR A 1 717 ? -81.203 -42.529 23.956 1.00 53.93 717 TYR A CA 1
ATOM 5565 C C . TYR A 1 717 ? -80.599 -41.305 23.266 1.00 52.59 717 TYR A C 1
ATOM 5566 O O . TYR A 1 717 ? -80.798 -41.101 22.076 1.00 54.12 717 TYR A O 1
ATOM 5575 N N . LEU A 1 718 ? -79.846 -40.513 24.030 1.00 54.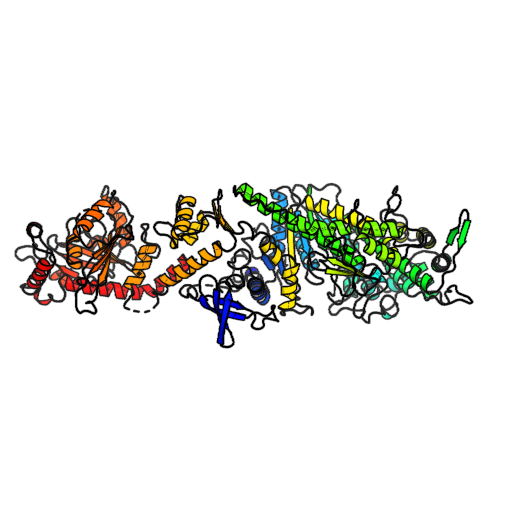12 718 LEU A N 1
ATOM 5576 C CA . LEU A 1 718 ? -79.188 -39.290 23.555 1.00 54.81 718 LEU A CA 1
ATOM 5577 C C . LEU A 1 718 ? -78.196 -39.493 22.425 1.00 52.25 718 LEU A C 1
ATOM 5578 O O . LEU A 1 718 ? -78.002 -38.601 21.596 1.00 57.22 718 LEU A O 1
ATOM 5583 N N . LEU A 1 719 ? -77.542 -40.648 22.413 1.00 47.35 719 LEU A N 1
ATOM 5584 C CA . LEU A 1 719 ? -76.549 -40.946 21.392 1.00 48.06 719 LEU A CA 1
ATOM 5585 C C . LEU A 1 719 ? -77.188 -41.305 20.050 1.00 48.03 719 LEU A C 1
ATOM 5586 O O . LEU A 1 719 ? -76.492 -41.500 19.054 1.00 48.36 719 LEU A O 1
ATOM 5591 N N . ALA A 1 720 ? -78.514 -41.387 20.024 1.00 46.39 720 ALA A N 1
ATOM 5592 C CA . ALA A 1 720 ? -79.214 -41.706 18.789 1.00 53.84 720 ALA A CA 1
ATOM 5593 C C . ALA A 1 720 ? -80.436 -40.815 18.562 1.00 54.56 720 ALA A C 1
ATOM 5594 O O . ALA A 1 720 ? -81.130 -40.408 19.508 1.00 54.25 720 ALA A O 1
ATOM 5596 N N . PRO A 1 721 ? -80.715 -40.493 17.291 1.00 56.53 721 PRO A N 1
ATOM 5597 C CA . PRO A 1 721 ? -81.864 -39.650 16.947 1.00 57.00 721 PRO A CA 1
ATOM 5598 C C . PRO A 1 721 ? -83.152 -40.456 16.848 1.00 57.88 721 PRO A C 1
ATOM 5599 O O . PRO A 1 721 ? -83.135 -41.632 16.488 1.00 59.10 721 PRO A O 1
ATOM 5603 N N . ASN A 1 722 ? -84.266 -39.819 17.184 1.00 63.68 722 ASN A N 1
ATOM 5604 C CA . ASN A 1 722 ? -85.577 -40.458 17.107 1.00 66.08 722 ASN A CA 1
ATOM 5605 C C . ASN A 1 722 ? -85.729 -41.577 18.126 1.00 67.09 722 ASN A C 1
ATOM 5606 O O . ASN A 1 722 ? -86.414 -42.566 17.868 1.00 70.72 722 ASN A O 1
ATOM 5611 N N . VAL A 1 723 ? -85.093 -41.420 19.281 1.00 67.53 723 VAL A N 1
ATOM 5612 C CA . VAL A 1 723 ? -85.161 -42.431 20.329 1.00 61.96 723 VAL A CA 1
ATOM 5613 C C . VAL A 1 723 ? -85.602 -41.828 21.664 1.00 61.48 723 VAL A C 1
ATOM 5614 O O . VAL A 1 723 ? -84.796 -41.269 22.401 1.00 55.86 723 VAL A O 1
ATOM 5618 N N . PRO A 1 724 ? -86.898 -41.937 21.988 1.00 63.19 724 PRO A N 1
ATOM 5619 C CA . PRO A 1 724 ? -87.433 -41.400 23.244 1.00 62.74 724 PRO A CA 1
ATOM 5620 C C . PRO A 1 724 ? -86.862 -42.110 24.472 1.00 64.14 724 PRO A C 1
ATOM 5621 O O . PRO A 1 724 ? -86.803 -43.340 24.521 1.00 59.11 724 PRO A O 1
ATOM 5625 N N . ARG A 1 725 ? -86.449 -41.323 25.461 1.00 66.75 725 ARG A N 1
ATOM 5626 C CA . ARG A 1 725 ? -85.883 -41.854 26.694 1.00 69.39 725 ARG A CA 1
ATOM 5627 C C . ARG A 1 725 ? -86.750 -42.954 27.314 1.00 70.20 725 ARG A C 1
ATOM 5628 O O . ARG A 1 725 ? -86.277 -43.757 28.122 1.00 65.66 725 ARG A O 1
ATOM 5636 N N . ASP A 1 726 ? -88.023 -42.983 26.937 1.00 71.30 726 ASP A N 1
ATOM 5637 C CA . ASP A 1 726 ? -88.938 -43.985 27.459 1.00 70.18 726 ASP A CA 1
ATOM 5638 C C . ASP A 1 726 ? -89.690 -44.701 26.341 1.00 69.66 726 ASP A C 1
ATOM 5639 O O . ASP A 1 726 ? -90.904 -44.908 26.425 1.00 72.21 726 ASP A O 1
ATOM 5644 N N . ALA A 1 727 ? -88.964 -45.080 25.294 1.00 63.04 727 ALA A N 1
ATOM 5645 C CA . ALA A 1 727 ? -89.569 -45.787 24.178 1.00 64.74 727 ALA A CA 1
ATOM 5646 C C . ALA A 1 727 ? -90.347 -47.015 24.676 1.00 68.28 727 ALA A C 1
ATOM 5647 O O . ALA A 1 727 ? -89.959 -47.664 25.657 1.00 65.18 727 ALA A O 1
ATOM 5649 N N . GLU A 1 728 ? -91.455 -47.316 24.004 1.00 70.79 728 GLU A N 1
ATOM 5650 C CA . GLU A 1 728 ? -92.289 -48.460 24.360 1.00 71.27 728 GLU A CA 1
ATOM 5651 C C . GLU A 1 728 ? -91.563 -49.764 24.023 1.00 68.18 728 GLU A C 1
ATOM 5652 O O . GLU A 1 728 ? -91.623 -50.732 24.783 1.00 65.24 728 GLU A O 1
ATOM 5658 N N . ASP A 1 729 ? -90.880 -49.782 22.880 1.00 62.58 729 ASP A N 1
ATOM 5659 C CA . ASP A 1 729 ? -90.124 -50.961 22.457 1.00 62.90 729 ASP A CA 1
ATOM 5660 C C . ASP A 1 729 ? -88.644 -50.767 22.810 1.00 56.75 729 ASP A C 1
ATOM 5661 O O . ASP A 1 729 ? -87.813 -50.398 21.963 1.00 50.28 729 ASP A O 1
ATOM 5666 N N . SER A 1 730 ? -88.329 -51.021 24.075 1.00 50.09 730 SER A N 1
ATOM 5667 C CA . SER A 1 730 ? -86.975 -50.860 24.587 1.00 46.30 730 SER A CA 1
ATOM 5668 C C . SER A 1 730 ? -85.926 -51.613 23.791 1.00 47.93 730 SER A C 1
ATOM 5669 O O . SER A 1 730 ? -84.816 -51.118 23.571 1.00 52.89 730 SER A O 1
ATOM 5672 N N . GLN A 1 731 ? -86.270 -52.813 23.348 1.00 47.79 731 GLN A N 1
ATOM 5673 C CA . GLN A 1 731 ? -85.320 -53.624 22.603 1.00 47.47 731 GLN A CA 1
ATOM 5674 C C . GLN A 1 731 ? -84.969 -53.003 21.257 1.00 46.34 731 GLN A C 1
ATOM 5675 O O . GLN A 1 731 ? -83.794 -52.919 20.884 1.00 42.07 731 GLN A O 1
ATOM 5681 N N . LYS A 1 732 ? -85.988 -52.558 20.528 1.00 53.03 732 LYS A N 1
ATOM 5682 C CA . LYS A 1 732 ? -85.760 -51.947 19.219 1.00 56.31 732 LYS A CA 1
ATOM 5683 C C . LYS A 1 732 ? -84.936 -50.674 19.385 1.00 50.65 732 LYS A C 1
ATOM 5684 O O . LYS A 1 732 ? -83.995 -50.423 18.619 1.00 45.51 732 LYS A O 1
ATOM 5690 N N . ALA A 1 733 ? -85.293 -49.870 20.383 1.00 44.60 733 ALA A N 1
ATOM 5691 C CA . ALA A 1 733 ? -84.552 -48.635 20.632 1.00 46.85 733 ALA A CA 1
ATOM 5692 C C . ALA A 1 733 ? -83.086 -48.961 20.909 1.00 51.74 733 ALA A C 1
ATOM 5693 O O . ALA A 1 733 ? -82.177 -48.302 20.384 1.00 49.25 733 ALA A O 1
ATOM 5695 N N . THR A 1 734 ? -82.858 -49.996 21.719 1.00 47.69 734 THR A N 1
ATOM 5696 C CA . THR A 1 734 ? -81.492 -50.388 22.051 1.00 40.76 734 THR A CA 1
ATOM 5697 C C . THR A 1 734 ? -80.713 -50.698 20.792 1.00 38.23 734 THR A C 1
ATOM 5698 O O . THR A 1 734 ? -79.582 -50.231 20.609 1.00 38.27 734 THR A O 1
ATOM 5702 N N . ASP A 1 735 ? -81.316 -51.491 19.916 1.00 43.47 735 ASP A N 1
ATOM 5703 C CA . ASP A 1 735 ? -80.653 -51.859 18.668 1.00 46.60 735 ASP A CA 1
ATOM 5704 C C . ASP A 1 735 ? -80.353 -50.591 17.863 1.00 45.89 735 ASP A C 1
ATOM 5705 O O . ASP A 1 735 ? -79.283 -50.457 17.249 1.00 44.22 735 ASP A O 1
ATOM 5710 N N . ALA A 1 736 ? -81.306 -49.663 17.867 1.00 41.73 736 ALA A N 1
ATOM 5711 C CA . ALA A 1 736 ? -81.129 -48.417 17.128 1.00 48.27 736 ALA A CA 1
ATOM 5712 C C . ALA A 1 736 ? -79.855 -47.697 17.567 1.00 49.04 736 ALA A C 1
ATOM 5713 O O . ALA A 1 736 ? -79.037 -47.296 16.739 1.00 49.00 736 ALA A O 1
ATOM 5715 N N . VAL A 1 737 ? -79.690 -47.554 18.879 1.00 44.77 737 VAL A N 1
ATOM 5716 C CA . VAL A 1 737 ? -78.525 -46.881 19.431 1.00 40.06 737 VAL A CA 1
ATOM 5717 C C . VAL A 1 737 ? -77.240 -47.605 19.065 1.00 38.19 737 VAL A C 1
ATOM 5718 O O . VAL A 1 737 ? -76.281 -46.995 18.600 1.00 42.22 737 VAL A O 1
ATOM 5722 N N . LEU A 1 738 ? -77.227 -48.918 19.263 1.00 42.55 738 LEU A N 1
ATOM 5723 C CA . LEU A 1 738 ? -76.040 -49.706 18.975 1.00 40.85 738 LEU A CA 1
ATOM 5724 C C . LEU A 1 738 ? -75.616 -49.611 17.513 1.00 43.30 738 LEU A C 1
ATOM 5725 O O . LEU A 1 738 ? -74.419 -49.558 17.201 1.00 37.87 738 LEU A O 1
ATOM 5730 N N . LYS A 1 739 ? -76.594 -49.593 16.614 1.00 42.94 739 LYS A N 1
ATOM 5731 C CA . LYS A 1 739 ? -76.269 -49.511 15.194 1.00 52.61 739 LYS A CA 1
ATOM 5732 C C . LYS A 1 739 ? -75.719 -48.135 14.846 1.00 50.53 739 LYS A C 1
ATOM 5733 O O . LYS A 1 739 ? -74.661 -48.018 14.222 1.00 48.74 739 LYS A O 1
ATOM 5739 N N . HIS A 1 740 ? -76.429 -47.095 15.268 1.00 52.39 740 HIS A N 1
ATOM 5740 C CA . HIS A 1 740 ? -75.992 -45.727 15.010 1.00 55.29 740 HIS A CA 1
ATOM 5741 C C . HIS A 1 740 ? -74.529 -45.535 15.421 1.00 55.88 740 HIS A C 1
ATOM 5742 O O . HIS A 1 740 ? -73.754 -44.900 14.699 1.00 47.48 740 HIS A O 1
ATOM 5749 N N . LEU A 1 741 ? -74.154 -46.104 16.570 1.00 51.01 741 LEU A N 1
ATOM 5750 C CA . LEU A 1 741 ? -72.790 -45.975 17.079 1.00 49.76 741 LEU A CA 1
ATOM 5751 C C . LEU A 1 741 ? -71.802 -46.865 16.345 1.00 49.51 741 LEU A C 1
ATOM 5752 O O . LEU A 1 741 ? -70.591 -46.822 16.602 1.00 45.69 741 LEU A O 1
ATOM 5757 N N . ASN A 1 742 ? -72.323 -47.665 15.423 1.00 52.12 742 ASN A N 1
ATOM 5758 C CA . ASN A 1 742 ? -71.492 -48.575 14.640 1.00 57.55 742 ASN A CA 1
ATOM 5759 C C . ASN A 1 742 ? -70.788 -49.559 15.574 1.00 58.49 742 ASN A C 1
ATOM 5760 O O . ASN A 1 742 ? -69.584 -49.826 15.444 1.00 55.08 742 ASN A O 1
ATOM 5765 N N . ILE A 1 743 ? -71.542 -50.093 16.527 1.00 54.71 743 ILE A N 1
ATOM 5766 C CA . ILE A 1 743 ? -70.969 -51.044 17.459 1.00 55.43 743 ILE A CA 1
ATOM 5767 C C . ILE A 1 743 ? -70.897 -52.429 16.815 1.00 51.72 743 ILE A C 1
ATOM 5768 O O . ILE A 1 743 ? -71.885 -52.916 16.260 1.00 49.33 743 ILE A O 1
ATOM 5773 N N . ASP A 1 744 ? -69.717 -53.039 16.868 1.00 45.46 744 ASP A N 1
ATOM 5774 C CA . ASP A 1 744 ? -69.512 -54.378 16.318 1.00 53.88 744 ASP A CA 1
ATOM 5775 C C . ASP A 1 744 ? -70.452 -55.374 17.018 1.00 51.07 744 ASP A C 1
ATOM 5776 O O . ASP A 1 744 ? -70.353 -55.584 18.218 1.00 57.11 744 ASP A O 1
ATOM 5781 N N . PRO A 1 745 ? -71.386 -55.978 16.268 1.00 49.69 745 PRO A N 1
ATOM 5782 C CA . PRO A 1 745 ? -72.372 -56.953 16.752 1.00 48.45 745 PRO A CA 1
ATOM 5783 C C . PRO A 1 745 ? -71.781 -58.105 17.567 1.00 45.07 745 PRO A C 1
ATOM 5784 O O . PRO A 1 745 ? -72.501 -58.792 18.293 1.00 48.03 745 PRO A O 1
ATOM 5788 N N . GLU A 1 746 ? -70.475 -58.315 17.433 1.00 41.19 746 GLU A N 1
ATOM 5789 C CA . GLU A 1 746 ? -69.789 -59.377 18.160 1.00 45.65 746 GLU A CA 1
ATOM 5790 C C . GLU A 1 746 ? -69.509 -58.981 19.604 1.00 44.64 746 GLU A C 1
ATOM 5791 O O . GLU A 1 746 ? -69.319 -59.840 20.461 1.00 43.04 746 GLU A O 1
ATOM 5797 N N . GLN A 1 747 ? -69.491 -57.678 19.873 1.00 45.61 747 GLN A N 1
ATOM 5798 C CA . GLN A 1 747 ? -69.228 -57.184 21.217 1.00 42.96 747 GLN A CA 1
ATOM 5799 C C . GLN A 1 747 ? -70.478 -57.169 22.079 1.00 39.51 747 GLN A C 1
ATOM 5800 O O . GLN A 1 747 ? -70.452 -56.652 23.185 1.00 32.45 747 GLN A O 1
ATOM 5806 N N . TYR A 1 748 ? -71.580 -57.724 21.595 1.00 34.41 748 TYR A N 1
ATOM 5807 C CA . TYR A 1 748 ? -72.771 -57.707 22.426 1.00 32.31 748 TYR A CA 1
ATOM 5808 C C . TYR A 1 748 ? -73.776 -58.762 22.027 1.00 30.84 748 TYR A C 1
ATOM 5809 O O . TYR A 1 748 ? -73.640 -59.392 20.983 1.00 37.89 748 TYR A O 1
ATOM 5818 N N . ARG A 1 749 ? -74.780 -58.962 22.870 1.00 26.33 749 ARG A N 1
ATOM 5819 C CA . ARG A 1 749 ? -75.811 -59.952 22.596 1.00 24.35 749 ARG A CA 1
ATOM 5820 C C . ARG A 1 749 ? -77.119 -59.474 23.175 1.00 29.47 749 ARG A C 1
ATOM 5821 O O . ARG A 1 749 ? -77.139 -58.826 24.220 1.00 29.91 749 ARG A O 1
ATOM 5829 N N . PHE A 1 750 ? -78.207 -59.783 22.481 1.00 26.15 750 PHE A N 1
ATOM 5830 C CA . PHE A 1 750 ? -79.528 -59.399 22.914 1.00 27.03 750 PHE A CA 1
ATOM 5831 C C . PHE A 1 750 ? -80.154 -60.503 23.741 1.00 35.89 750 PHE A C 1
ATOM 5832 O O . PHE A 1 750 ? -80.540 -61.552 23.214 1.00 37.92 750 PHE A O 1
ATOM 5840 N N . GLY A 1 751 ? -80.261 -60.262 25.039 1.00 33.47 751 GLY A N 1
ATOM 5841 C CA . GLY A 1 751 ? -80.868 -61.238 25.916 1.00 36.00 751 GLY A CA 1
ATOM 5842 C C . GLY A 1 751 ? -82.373 -61.060 25.911 1.00 41.93 751 GLY A C 1
ATOM 5843 O O . GLY A 1 751 ? -82.894 -60.204 25.190 1.00 42.86 751 GLY A O 1
ATOM 5844 N N . ILE A 1 752 ? -83.063 -61.864 26.715 1.00 38.27 752 ILE A N 1
ATOM 5845 C CA . ILE A 1 752 ? -84.508 -61.815 26.823 1.00 34.95 752 ILE A CA 1
ATOM 5846 C C . ILE A 1 752 ? -84.999 -60.510 27.450 1.00 41.42 752 ILE A C 1
ATOM 5847 O O . ILE A 1 752 ? -86.009 -59.950 27.012 1.00 43.74 752 ILE A O 1
ATOM 5852 N N . THR A 1 753 ? -84.312 -60.040 28.488 1.00 35.12 753 THR A N 1
ATOM 5853 C CA . THR A 1 753 ? -84.712 -58.797 29.130 1.00 36.28 753 THR A CA 1
ATOM 5854 C C . THR A 1 753 ? -83.584 -57.782 29.216 1.00 36.88 753 THR A C 1
ATOM 5855 O O . THR A 1 753 ? -83.826 -56.632 29.577 1.00 45.86 753 THR A O 1
ATOM 5859 N N . LYS A 1 754 ? -82.362 -58.192 28.882 1.00 35.36 754 LYS A N 1
ATOM 5860 C CA . LYS A 1 754 ? -81.218 -57.292 28.960 1.00 27.81 754 LYS A CA 1
ATOM 5861 C C . LYS A 1 754 ? -80.300 -57.415 27.770 1.00 30.45 754 LYS A C 1
ATOM 5862 O O . LYS A 1 754 ? -80.260 -58.443 27.102 1.00 28.01 754 LYS A O 1
ATOM 5868 N N . ILE A 1 755 ? -79.552 -56.352 27.510 1.00 28.93 755 ILE A N 1
ATOM 5869 C CA . ILE A 1 755 ? -78.572 -56.356 26.438 1.00 23.81 755 ILE A CA 1
ATOM 5870 C C . ILE A 1 755 ? -77.274 -56.748 27.143 1.00 23.86 755 ILE A C 1
ATOM 5871 O O . ILE A 1 755 ? -77.043 -56.325 28.279 1.00 24.92 755 ILE A O 1
ATOM 5876 N N . PHE A 1 756 ? -76.447 -57.567 26.499 1.00 22.18 756 PHE A N 1
ATOM 5877 C CA . PHE A 1 756 ? -75.189 -58.011 27.108 1.00 27.96 756 PHE A CA 1
ATOM 5878 C C . PHE A 1 756 ? -73.991 -57.465 26.351 1.00 28.15 756 PHE A C 1
ATOM 5879 O O . PHE A 1 756 ? -74.036 -57.322 25.127 1.00 36.29 756 PHE A O 1
ATOM 5887 N N . PHE A 1 757 ? -72.917 -57.177 27.075 1.00 27.86 757 PHE A N 1
ATOM 5888 C CA . PHE A 1 757 ? -71.712 -56.605 26.465 1.00 29.90 757 PHE A CA 1
ATOM 5889 C C . PHE A 1 757 ? -70.401 -57.274 26.846 1.00 26.16 757 PHE A C 1
ATOM 5890 O O . PHE A 1 757 ? -70.203 -57.676 27.985 1.00 26.72 757 PHE A O 1
ATOM 5898 N N . ARG A 1 758 ? -69.492 -57.378 25.888 1.00 36.06 758 ARG A N 1
ATOM 5899 C CA . ARG A 1 758 ? -68.183 -57.952 26.165 1.00 36.41 758 ARG A CA 1
ATOM 5900 C C . ARG A 1 758 ? -67.455 -56.921 27.026 1.00 37.44 758 ARG A C 1
ATOM 5901 O O . ARG A 1 758 ? -67.824 -55.741 27.045 1.00 36.46 758 ARG A O 1
ATOM 5909 N N . ALA A 1 759 ? -66.431 -57.368 27.738 1.00 36.85 759 ALA A N 1
ATOM 5910 C CA . ALA A 1 759 ? -65.661 -56.490 28.609 1.00 38.79 759 ALA A CA 1
ATOM 5911 C C . ALA A 1 759 ? -65.146 -55.265 27.863 1.00 39.26 759 ALA A C 1
ATOM 5912 O O . ALA A 1 759 ? -64.562 -55.382 26.782 1.00 34.49 759 ALA A O 1
ATOM 5914 N N . GLY A 1 760 ? -65.381 -54.091 28.442 1.00 39.14 760 GLY A N 1
ATOM 5915 C CA . GLY A 1 760 ? -64.930 -52.854 27.832 1.00 41.42 760 GLY A CA 1
ATOM 5916 C C . GLY A 1 760 ? -65.909 -52.153 26.901 1.00 46.55 760 GLY A C 1
ATOM 5917 O O . GLY A 1 760 ? -65.843 -50.930 26.755 1.00 47.15 760 GLY A O 1
ATOM 5918 N N . GLN A 1 761 ? -66.816 -52.900 26.272 1.00 38.03 761 GLN A N 1
ATOM 5919 C CA . GLN A 1 761 ? -67.769 -52.285 25.358 1.00 35.10 761 GLN A CA 1
ATOM 5920 C C . GLN A 1 761 ? -68.705 -51.276 26.033 1.00 34.86 761 GLN A C 1
ATOM 5921 O O . GLN A 1 761 ? -68.913 -50.180 25.514 1.00 37.62 761 GLN A O 1
ATOM 5927 N N . LEU A 1 762 ? -69.281 -51.635 27.176 1.00 30.13 762 LEU A N 1
ATOM 5928 C CA . LEU A 1 762 ? -70.168 -50.703 27.864 1.00 32.24 762 LEU A CA 1
ATOM 5929 C C . LEU A 1 762 ? -69.403 -49.437 28.250 1.00 32.72 762 LEU A C 1
ATOM 5930 O O . LEU A 1 762 ? -69.924 -48.334 28.110 1.00 32.95 762 LEU A O 1
ATOM 5935 N N . ALA A 1 763 ? -68.159 -49.597 28.699 1.00 31.14 763 ALA A N 1
ATOM 5936 C CA . ALA A 1 763 ? -67.331 -48.456 29.099 1.00 36.01 763 ALA A CA 1
ATOM 5937 C C . ALA A 1 763 ? -67.164 -47.469 27.944 1.00 42.75 763 ALA A C 1
ATOM 5938 O O . ALA A 1 763 ? -67.232 -46.251 28.138 1.00 43.29 763 ALA A O 1
ATOM 5940 N N . ARG A 1 764 ? -66.944 -47.998 26.741 1.00 40.35 764 ARG A N 1
ATOM 5941 C CA . ARG A 1 764 ? -66.778 -47.150 25.566 1.00 42.66 764 ARG A CA 1
ATOM 5942 C C . ARG A 1 764 ? -68.045 -46.372 25.221 1.00 39.93 764 ARG A C 1
ATOM 5943 O O . ARG A 1 764 ? -67.977 -45.195 24.880 1.00 40.09 764 ARG A O 1
ATOM 5951 N N . ILE A 1 765 ? -69.196 -47.024 25.316 1.00 36.21 765 ILE A N 1
ATOM 5952 C CA . ILE A 1 765 ? -70.465 -46.365 25.027 1.00 30.62 765 ILE A CA 1
ATOM 5953 C C . ILE A 1 765 ? -70.680 -45.254 26.056 1.00 34.96 765 ILE A C 1
ATOM 5954 O O . ILE A 1 765 ? -71.117 -44.155 25.721 1.00 34.14 765 ILE A O 1
ATOM 5959 N N . GLU A 1 766 ? -70.371 -45.555 27.314 1.00 36.20 766 GLU A N 1
ATOM 5960 C CA . GLU A 1 766 ? -70.509 -44.584 28.394 1.00 37.62 766 GLU A CA 1
ATOM 5961 C C . GLU A 1 766 ? -69.628 -43.367 28.099 1.00 37.40 766 GLU A C 1
ATOM 5962 O O . GLU A 1 766 ? -70.019 -42.228 28.370 1.00 37.23 766 GLU A O 1
ATOM 5968 N N . GLU A 1 767 ? -68.434 -43.612 27.560 1.00 37.04 767 GLU A N 1
ATOM 5969 C CA . GLU A 1 767 ? -67.518 -42.527 27.206 1.00 38.50 767 GLU A CA 1
ATOM 5970 C C . GLU A 1 767 ? -68.159 -41.659 26.122 1.00 41.43 767 GLU A C 1
ATOM 5971 O O . GLU A 1 767 ? -68.015 -40.431 26.121 1.00 36.57 767 GLU A O 1
ATOM 5977 N N . ALA A 1 768 ? -68.877 -42.301 25.205 1.00 33.66 768 ALA A N 1
ATOM 5978 C CA . ALA A 1 768 ? -69.530 -41.564 24.134 1.00 35.43 768 ALA A CA 1
ATOM 5979 C C . ALA A 1 768 ? -70.587 -40.674 24.757 1.00 41.27 768 ALA A C 1
ATOM 5980 O O . ALA A 1 768 ? -70.737 -39.509 24.387 1.00 41.80 768 ALA A O 1
ATOM 5982 N N . ARG A 1 769 ? -71.313 -41.225 25.722 1.00 38.64 769 ARG A N 1
ATOM 5983 C CA . ARG A 1 769 ? -72.346 -40.461 26.386 1.00 38.61 769 ARG A CA 1
ATOM 5984 C C . ARG A 1 769 ? -71.725 -39.235 27.073 1.00 40.09 769 ARG A C 1
ATOM 5985 O O . ARG A 1 769 ? -72.262 -38.131 26.991 1.00 37.50 769 ARG A O 1
ATOM 5993 N N . GLU A 1 770 ? -70.590 -39.430 27.734 1.00 38.20 770 GLU A N 1
ATOM 5994 C CA . GLU A 1 770 ? -69.923 -38.323 28.421 1.00 45.67 770 GLU A CA 1
ATOM 5995 C C . GLU A 1 770 ? -69.479 -37.235 27.441 1.00 47.14 770 GLU A C 1
ATOM 5996 O O . GLU A 1 770 ? -69.696 -36.047 27.667 1.00 46.62 770 GLU A O 1
ATOM 6002 N N . GLN A 1 771 ? -68.850 -37.652 26.351 1.00 49.45 771 GLN A N 1
ATOM 6003 C CA . GLN A 1 771 ? -68.373 -36.711 25.352 1.00 53.13 771 GLN A CA 1
ATOM 6004 C C . GLN A 1 771 ? -69.560 -35.958 24.755 1.00 52.70 771 GLN A C 1
ATOM 6005 O O . GLN A 1 771 ? -69.557 -34.732 24.675 1.00 50.84 771 GLN A O 1
ATOM 6011 N N . ARG A 1 772 ? -70.582 -36.706 24.359 1.00 52.18 772 ARG A N 1
ATOM 6012 C CA . ARG A 1 772 ? -71.786 -36.132 23.773 1.00 51.06 772 ARG A CA 1
ATOM 6013 C C . ARG A 1 772 ? -72.344 -35.035 24.670 1.00 53.13 772 ARG A C 1
ATOM 6014 O O . ARG A 1 772 ? -72.552 -33.906 24.231 1.00 55.89 772 ARG A O 1
ATOM 6022 N N . ILE A 1 773 ? -72.580 -35.383 25.930 1.00 51.93 773 ILE A N 1
ATOM 6023 C CA . ILE A 1 773 ? -73.124 -34.456 26.914 1.00 47.95 773 ILE A CA 1
ATOM 6024 C C . ILE A 1 773 ? -72.284 -33.182 27.026 1.00 49.36 773 ILE A C 1
ATOM 6025 O O . ILE A 1 773 ? -72.811 -32.076 27.157 1.00 50.66 773 ILE A O 1
ATOM 6030 N N . SER A 1 774 ? -70.974 -33.346 26.950 1.00 44.97 774 SER A N 1
ATOM 6031 C CA . SER A 1 774 ? -70.063 -32.226 27.045 1.00 46.88 774 SER A CA 1
ATOM 6032 C C . SER A 1 774 ? -70.115 -31.321 25.803 1.00 53.71 774 SER A C 1
ATOM 6033 O O . SER A 1 774 ? -69.904 -30.110 25.897 1.00 56.49 774 SER A O 1
ATOM 6036 N N . GLU A 1 775 ? -70.402 -31.905 24.644 1.00 51.48 775 GLU A N 1
ATOM 6037 C CA . GLU A 1 775 ? -70.458 -31.140 23.407 1.00 53.44 775 GLU A CA 1
ATOM 6038 C C . GLU A 1 775 ? -71.744 -30.349 23.224 1.00 53.38 775 GLU A C 1
ATOM 6039 O O . GLU A 1 775 ? -71.807 -29.464 22.377 1.00 55.21 775 GLU A O 1
ATOM 6045 N N . ILE A 1 776 ? -72.767 -30.655 24.012 1.00 50.59 776 ILE A N 1
ATOM 6046 C CA . ILE A 1 776 ? -74.025 -29.937 23.883 1.00 45.25 776 ILE A CA 1
ATOM 6047 C C . ILE A 1 776 ? -74.357 -29.059 25.075 1.00 43.84 776 ILE A C 1
ATOM 6048 O O . ILE A 1 776 ? -75.408 -28.428 25.094 1.00 42.21 776 ILE A O 1
ATOM 6053 N N . THR A 1 777 ? -73.474 -29.030 26.070 1.00 42.28 777 THR A N 1
ATOM 6054 C CA . THR A 1 777 ? -73.700 -28.205 27.254 1.00 46.15 777 THR A CA 1
ATOM 6055 C C . THR A 1 777 ? -72.590 -27.177 27.441 1.00 43.23 777 THR A C 1
ATOM 6056 O O . THR A 1 777 ? -72.754 -26.205 28.171 1.00 43.81 777 THR A O 1
ATOM 6060 N N . ARG A 1 778 ? -71.453 -27.404 26.796 1.00 43.60 778 ARG A N 1
ATOM 6061 C CA . ARG A 1 778 ? -70.334 -26.485 26.913 1.00 50.27 778 ARG A CA 1
ATOM 6062 C C . ARG A 1 778 ? -70.723 -25.070 26.451 1.00 55.41 778 ARG A C 1
ATOM 6063 O O . ARG A 1 778 ? -70.289 -24.079 27.041 1.00 55.47 778 ARG A O 1
ATOM 6071 N N . GLY A 1 779 ? -71.552 -24.988 25.410 1.00 54.24 779 GLY A N 1
ATOM 6072 C CA . GLY A 1 779 ? -71.976 -23.697 24.891 1.00 52.51 779 GLY A CA 1
ATOM 6073 C C . GLY A 1 779 ? -72.876 -22.905 25.827 1.00 52.27 779 GLY A C 1
ATOM 6074 O O . GLY A 1 779 ? -73.173 -21.732 25.584 1.00 48.44 779 GLY A O 1
ATOM 6075 N N . LEU A 1 780 ? -73.322 -23.553 26.895 1.00 48.71 780 LEU A N 1
ATOM 6076 C CA . LEU A 1 780 ? -74.173 -22.912 27.882 1.00 49.12 780 LEU A CA 1
ATOM 6077 C C . LEU A 1 780 ? -73.400 -21.946 28.780 1.00 53.15 780 LEU A C 1
ATOM 6078 O O . LEU A 1 780 ? -73.844 -21.633 29.886 1.00 51.73 780 LEU A O 1
ATOM 6083 N N . VAL A 1 781 ? -72.244 -21.483 28.310 1.00 56.40 781 VAL A N 1
ATOM 6084 C CA . VAL A 1 781 ? -71.429 -20.540 29.074 1.00 64.49 781 VAL A CA 1
ATOM 6085 C C . VAL A 1 781 ? -71.850 -19.102 28.780 1.00 70.28 781 VAL A C 1
ATOM 6086 O O . VAL A 1 781 ? -72.970 -18.697 29.090 1.00 80.28 781 VAL A O 1
ATOM 6090 N N . ASP A 1 786 ? -72.535 -13.131 19.298 1.00 79.81 786 ASP A N 1
ATOM 6091 C CA . ASP A 1 786 ? -72.885 -14.182 20.297 1.00 78.73 786 ASP A CA 1
ATOM 6092 C C . ASP A 1 786 ? -73.289 -15.454 19.567 1.00 77.55 786 ASP A C 1
ATOM 6093 O O . ASP A 1 786 ? -73.528 -15.432 18.359 1.00 77.66 786 ASP A O 1
ATOM 6098 N N . GLN A 1 787 ? -73.365 -16.558 20.304 1.00 74.11 787 GLN A N 1
ATOM 6099 C CA . GLN A 1 787 ? -73.745 -17.836 19.721 1.00 67.62 787 GLN A CA 1
ATOM 6100 C C . GLN A 1 787 ? -74.601 -18.656 20.670 1.00 61.67 787 GLN A C 1
ATOM 6101 O O . GLN A 1 787 ? -74.410 -19.861 20.803 1.00 61.82 787 GLN A O 1
ATOM 6107 N N . LEU A 1 788 ? -75.543 -17.990 21.331 1.00 54.16 788 LEU A N 1
ATOM 6108 C CA . LEU A 1 788 ? -76.449 -18.641 22.264 1.00 48.26 788 LEU A CA 1
ATOM 6109 C C . LEU A 1 788 ? -77.571 -19.366 21.523 1.00 47.53 788 LEU A C 1
ATOM 6110 O O . LEU A 1 788 ? -78.022 -20.426 21.947 1.00 45.68 788 LEU A O 1
ATOM 6115 N N . ILE A 1 789 ? -78.019 -18.782 20.417 1.00 40.71 789 ILE A N 1
ATOM 6116 C CA . ILE A 1 789 ? -79.094 -19.368 19.633 1.00 42.14 789 ILE A CA 1
ATOM 6117 C C . ILE A 1 789 ? -78.753 -20.750 19.080 1.00 39.70 789 ILE A C 1
ATOM 6118 O O . ILE A 1 789 ? -79.585 -21.644 19.115 1.00 36.68 789 ILE A O 1
ATOM 6123 N N . PRO A 1 790 ? -77.540 -20.924 18.532 1.00 37.39 790 PRO A N 1
ATOM 6124 C CA . PRO A 1 790 ? -77.130 -22.223 17.987 1.00 42.93 790 PRO A CA 1
ATOM 6125 C C . PRO A 1 790 ? -77.081 -23.294 19.079 1.00 43.81 790 PRO A C 1
ATOM 6126 O O . PRO A 1 790 ? -77.383 -24.465 18.835 1.00 46.94 790 PRO A O 1
ATOM 6130 N N . VAL A 1 791 ? -76.689 -22.885 20.282 1.00 40.75 791 VAL A N 1
ATOM 6131 C CA . VAL A 1 791 ? -76.607 -23.802 21.403 1.00 33.75 791 VAL A CA 1
ATOM 6132 C C . VAL A 1 791 ? -77.986 -24.309 21.768 1.00 35.95 791 VAL A C 1
ATOM 6133 O O . VAL A 1 791 ? -78.175 -25.506 21.950 1.00 36.97 791 VAL A O 1
ATOM 6137 N N . ILE A 1 792 ? -78.952 -23.399 21.869 1.00 35.75 792 ILE A N 1
ATOM 6138 C CA . ILE A 1 792 ? -80.322 -23.773 22.220 1.00 30.93 792 ILE A CA 1
ATOM 6139 C C . ILE A 1 792 ? -80.898 -24.620 21.106 1.00 34.22 792 ILE A C 1
ATOM 6140 O O . ILE A 1 792 ? -81.740 -25.490 21.334 1.00 38.51 792 ILE A O 1
ATOM 6145 N N . ASN A 1 793 ? -80.443 -24.347 19.893 1.00 26.76 793 ASN A N 1
ATOM 6146 C CA . ASN A 1 793 ? -80.898 -25.081 18.736 1.00 32.62 793 ASN A CA 1
ATOM 6147 C C . ASN A 1 793 ? -80.492 -26.555 18.832 1.00 35.91 793 ASN A C 1
ATOM 6148 O O . ASN A 1 793 ? -81.297 -27.434 18.537 1.00 31.20 793 ASN A O 1
ATOM 6153 N N . LYS A 1 794 ? -79.252 -26.815 19.253 1.00 35.03 794 LYS A N 1
ATOM 6154 C CA . LYS A 1 794 ? -78.767 -28.181 19.394 1.00 39.64 794 LYS A CA 1
ATOM 6155 C C . LYS A 1 794 ? -79.634 -28.936 20.391 1.00 43.53 794 LYS A C 1
ATOM 6156 O O . LYS A 1 794 ? -80.096 -30.047 20.116 1.00 42.83 794 LYS A O 1
ATOM 6162 N N . LEU A 1 795 ? -79.846 -28.321 21.550 1.00 37.47 795 LEU A N 1
ATOM 6163 C CA . LEU A 1 795 ? -80.659 -28.936 22.594 1.00 41.89 795 LEU A CA 1
ATOM 6164 C C . LEU A 1 795 ? -82.078 -29.192 22.079 1.00 39.67 795 LEU A C 1
ATOM 6165 O O . LEU A 1 795 ? -82.718 -30.179 22.445 1.00 39.07 795 LEU A O 1
ATOM 6170 N N . GLN A 1 796 ? -82.566 -28.307 21.220 1.00 38.90 796 GLN A N 1
ATOM 6171 C CA . GLN A 1 796 ? -83.904 -28.460 20.674 1.00 36.90 796 GLN A CA 1
ATOM 6172 C C . GLN A 1 796 ? -83.953 -29.660 19.708 1.00 44.39 796 GLN A C 1
ATOM 6173 O O . GLN A 1 796 ? -84.947 -30.388 19.645 1.00 42.91 796 GLN A O 1
ATOM 6179 N N . ASP A 1 797 ? -82.870 -29.884 18.972 1.00 43.11 797 ASP A N 1
ATOM 6180 C CA . ASP A 1 797 ? -82.817 -31.009 18.051 1.00 45.62 797 ASP A CA 1
ATOM 6181 C C . ASP A 1 797 ? -82.664 -32.344 18.788 1.00 45.74 797 ASP A C 1
ATOM 6182 O O . ASP A 1 797 ? -83.139 -33.383 18.324 1.00 47.71 797 ASP A O 1
ATOM 6187 N N . VAL A 1 798 ? -82.008 -32.314 19.942 1.00 42.90 798 VAL A N 1
ATOM 6188 C CA . VAL A 1 798 ? -81.795 -33.529 20.715 1.00 41.37 798 VAL A CA 1
ATOM 6189 C C . VAL A 1 798 ? -82.994 -33.935 21.590 1.00 43.20 798 VAL A C 1
ATOM 6190 O O . VAL A 1 798 ? -83.263 -35.126 21.753 1.00 46.80 798 VAL A O 1
ATOM 6194 N N . PHE A 1 799 ? -83.735 -32.963 22.116 1.00 42.02 799 PHE A N 1
ATOM 6195 C CA . PHE A 1 799 ? -84.868 -33.272 22.991 1.00 47.23 799 PHE A CA 1
ATOM 6196 C C . PHE A 1 799 ? -86.264 -32.939 22.449 1.00 55.31 799 PHE A C 1
ATOM 6197 O O . PHE A 1 799 ? -87.097 -33.826 22.258 1.00 62.10 799 PHE A O 1
ATOM 6205 N N . ASN A 1 800 ? -86.514 -31.658 22.205 1.00 60.57 800 ASN A N 1
ATOM 6206 C CA . ASN A 1 800 ? -87.803 -31.188 21.703 1.00 60.45 800 ASN A CA 1
ATOM 6207 C C . ASN A 1 800 ? -88.246 -31.789 20.368 1.00 62.15 800 ASN A C 1
ATOM 6208 O O . ASN A 1 800 ? -89.276 -31.401 19.810 1.00 59.51 800 ASN A O 1
ATOM 6213 N N . THR A 1 801 ? -87.472 -32.734 19.855 1.00 63.04 801 THR A N 1
ATOM 6214 C CA . THR A 1 801 ? -87.805 -33.359 18.587 1.00 69.40 801 THR A CA 1
ATOM 6215 C C . THR A 1 801 ? -88.971 -34.322 18.714 1.00 71.52 801 THR A C 1
ATOM 6216 O O . THR A 1 801 ? -89.876 -34.325 17.878 1.00 68.96 801 THR A O 1
ATOM 6220 N N . LEU A 1 802 ? -88.942 -35.137 19.764 1.00 81.31 802 LEU A N 1
ATOM 6221 C CA . LEU A 1 802 ? -89.995 -36.116 20.017 1.00 88.45 802 LEU A CA 1
ATOM 6222 C C . LEU A 1 802 ? -91.387 -35.477 20.005 1.00 91.16 802 LEU A C 1
ATOM 6223 O O . LEU A 1 802 ? -92.353 -36.094 19.549 1.00 89.28 802 LEU A O 1
ATOM 6228 N N . GLY A 1 803 ? -91.485 -34.247 20.509 1.00 92.00 803 GLY A N 1
ATOM 6229 C CA . GLY A 1 803 ? -92.769 -33.568 20.533 1.00 90.87 803 GLY A CA 1
ATOM 6230 C C . GLY A 1 803 ? -92.953 -32.553 21.646 1.00 90.07 803 GLY A C 1
ATOM 6231 O O . GLY A 1 803 ? -93.525 -31.485 21.423 1.00 89.36 803 GLY A O 1
ATOM 6232 N N . SER A 1 804 ? -92.473 -32.880 22.843 1.00 89.24 804 SER A N 1
ATOM 6233 C CA . SER A 1 804 ? -92.603 -31.988 23.991 1.00 88.08 804 SER A CA 1
ATOM 6234 C C . SER A 1 804 ? -91.351 -31.149 24.242 1.00 87.57 804 SER A C 1
ATOM 6235 O O . SER A 1 804 ? -90.354 -31.274 23.534 1.00 87.73 804 SER A O 1
ATOM 6238 N N . ASP A 1 805 ? -91.414 -30.295 25.260 1.00 87.40 805 ASP A N 1
ATOM 6239 C CA . ASP A 1 805 ? -90.294 -29.424 25.617 1.00 87.95 805 ASP A CA 1
ATOM 6240 C C . ASP A 1 805 ? -89.812 -29.717 27.048 1.00 84.59 805 ASP A C 1
ATOM 6241 O O . ASP A 1 805 ? -90.102 -28.967 27.988 1.00 84.06 805 ASP A O 1
ATOM 6246 N N . PRO A 1 806 ? -89.065 -30.827 27.220 1.00 78.69 806 PRO A N 1
ATOM 6247 C CA . PRO A 1 806 ? -88.510 -31.287 28.498 1.00 75.37 806 PRO A CA 1
ATOM 6248 C C . PRO A 1 806 ? -87.767 -30.214 29.302 1.00 74.06 806 PRO A C 1
ATOM 6249 O O . PRO A 1 806 ? -88.090 -29.955 30.467 1.00 76.07 806 PRO A O 1
ATOM 6253 N N . LEU A 1 807 ? -86.773 -29.596 28.673 1.00 67.73 807 LEU A N 1
ATOM 6254 C CA . LEU A 1 807 ? -85.971 -28.564 29.322 1.00 60.89 807 LEU A CA 1
ATOM 6255 C C . LEU A 1 807 ? -86.611 -27.180 29.335 1.00 56.63 807 LEU A C 1
ATOM 6256 O O . LEU A 1 807 ? -86.036 -26.241 29.886 1.00 58.39 807 LEU A O 1
ATOM 6261 N N . ASP A 1 808 ? -87.797 -27.052 28.752 1.00 52.64 808 ASP A N 1
ATOM 6262 C CA . ASP A 1 808 ? -88.457 -25.750 28.677 1.00 54.82 808 ASP A CA 1
ATOM 6263 C C . ASP A 1 808 ? -87.431 -24.743 28.139 1.00 50.29 808 ASP A C 1
ATOM 6264 O O . ASP A 1 808 ? -86.990 -23.832 28.843 1.00 48.48 808 ASP A O 1
ATOM 6269 N N . LEU A 1 809 ? -87.051 -24.939 26.882 1.00 44.03 809 LEU A N 1
ATOM 6270 C CA . LEU A 1 809 ? -86.069 -24.097 26.218 1.00 43.87 809 LEU A CA 1
ATOM 6271 C C . LEU A 1 809 ? -86.567 -22.680 25.923 1.00 43.48 809 LEU A C 1
ATOM 6272 O O . LEU A 1 809 ? -87.753 -22.461 25.664 1.00 40.64 809 LEU A O 1
ATOM 6277 N N . PRO A 1 810 ? -85.662 -21.691 25.990 1.00 40.97 810 PRO A N 1
ATOM 6278 C CA . PRO A 1 810 ? -86.036 -20.301 25.709 1.00 37.22 810 PRO A CA 1
ATOM 6279 C C . PRO A 1 810 ? -86.318 -20.240 24.203 1.00 36.27 810 PRO A C 1
ATOM 6280 O O . PRO A 1 810 ? -85.409 -20.429 23.383 1.00 33.82 810 PRO A O 1
ATOM 6284 N N . GLN A 1 811 ? -87.564 -19.994 23.833 1.00 31.87 811 GLN A N 1
ATOM 6285 C CA . GLN A 1 811 ? -87.914 -19.948 22.421 1.00 37.91 811 GLN A CA 1
ATOM 6286 C C . GLN A 1 811 ? -89.017 -18.952 22.124 1.00 36.91 811 GLN A C 1
ATOM 6287 O O . GLN A 1 811 ? -89.707 -18.482 23.025 1.00 37.16 811 GLN A O 1
ATOM 6293 N N . ILE A 1 812 ? -89.171 -18.638 20.843 1.00 33.07 812 ILE A N 1
ATOM 6294 C CA . ILE A 1 812 ? -90.183 -17.699 20.395 1.00 38.68 812 ILE A CA 1
ATOM 6295 C C . ILE A 1 812 ? -91.280 -18.510 19.693 1.00 40.40 812 ILE A C 1
ATOM 6296 O O . ILE A 1 812 ? -91.007 -19.269 18.760 1.00 38.93 812 ILE A O 1
ATOM 6301 N N . VAL A 1 813 ? -92.515 -18.368 20.156 1.00 43.49 813 VAL A N 1
ATOM 6302 C CA . VAL A 1 813 ? -93.624 -19.106 19.562 1.00 45.31 813 VAL A CA 1
ATOM 6303 C C . VAL A 1 813 ? -94.565 -18.186 18.804 1.00 47.41 813 VAL A C 1
ATOM 6304 O O . VAL A 1 813 ? -95.099 -17.234 19.369 1.00 48.71 813 VAL A O 1
ATOM 6308 N N . VAL A 1 814 ? -94.761 -18.473 17.521 1.00 49.27 814 VAL A N 1
ATOM 6309 C CA . VAL A 1 814 ? -95.639 -17.670 16.689 1.00 51.40 814 VAL A CA 1
ATOM 6310 C C . VAL A 1 814 ? -97.018 -18.299 16.617 1.00 57.72 814 VAL A C 1
ATOM 6311 O O . VAL A 1 814 ? -97.170 -19.468 16.229 1.00 57.62 814 VAL A O 1
ATOM 6315 N N . VAL A 1 815 ? -98.020 -17.513 16.993 1.00 57.67 815 VAL A N 1
ATOM 6316 C CA . VAL A 1 815 ? -99.402 -17.968 16.977 1.00 60.58 815 VAL A CA 1
ATOM 6317 C C . VAL A 1 815 ? -100.274 -16.945 16.270 1.00 56.41 815 VAL A C 1
ATOM 6318 O O . VAL A 1 815 ? -99.967 -15.753 16.269 1.00 51.77 815 VAL A O 1
ATOM 6322 N N . GLY A 1 816 ? -101.363 -17.420 15.674 1.00 60.25 816 GLY A N 1
ATOM 6323 C CA . GLY A 1 816 ? -102.277 -16.537 14.969 1.00 66.61 816 GLY A CA 1
ATOM 6324 C C . GLY A 1 816 ? -103.551 -17.243 14.542 1.00 73.01 816 GLY A C 1
ATOM 6325 O O . GLY A 1 816 ? -103.580 -18.469 14.409 1.00 73.68 816 GLY A O 1
ATOM 6326 N N . SER A 1 817 ? -104.609 -16.469 14.326 1.00 78.51 817 SER A N 1
ATOM 6327 C CA . SER A 1 817 ? -105.896 -17.017 13.909 1.00 85.99 817 SER A CA 1
ATOM 6328 C C . SER A 1 817 ? -105.877 -17.379 12.422 1.00 87.19 817 SER A C 1
ATOM 6329 O O . SER A 1 817 ? -104.905 -17.100 11.719 1.00 86.84 817 SER A O 1
ATOM 6332 N N . GLN A 1 818 ? -106.949 -18.004 11.946 1.00 89.61 818 GLN A N 1
ATOM 6333 C CA . GLN A 1 818 ? -107.044 -18.391 10.542 1.00 90.47 818 GLN A CA 1
ATOM 6334 C C . GLN A 1 818 ? -106.927 -17.185 9.612 1.00 90.70 818 GLN A C 1
ATOM 6335 O O . GLN A 1 818 ? -107.554 -16.151 9.842 1.00 91.22 818 GLN A O 1
ATOM 6341 N N . SER A 1 819 ? -106.116 -17.318 8.566 1.00 89.83 819 SER A N 1
ATOM 6342 C CA . SER A 1 819 ? -105.924 -16.240 7.600 1.00 88.58 819 SER A CA 1
ATOM 6343 C C . SER A 1 819 ? -105.616 -14.911 8.289 1.00 87.03 819 SER A C 1
ATOM 6344 O O . SER A 1 819 ? -106.434 -13.987 8.286 1.00 88.69 819 SER A O 1
ATOM 6347 N N . SER A 1 820 ? -104.430 -14.825 8.880 1.00 82.01 820 SER A N 1
ATOM 6348 C CA . SER A 1 820 ? -104.005 -13.619 9.573 1.00 76.94 820 SER A CA 1
ATOM 6349 C C . SER A 1 820 ? -102.722 -13.080 8.958 1.00 75.46 820 SER A C 1
ATOM 6350 O O . SER A 1 820 ? -102.474 -11.871 8.969 1.00 73.70 820 SER A O 1
ATOM 6353 N N . GLY A 1 821 ? -101.907 -13.981 8.421 1.00 71.40 821 GLY A N 1
ATOM 6354 C CA . GLY A 1 821 ? -100.663 -13.558 7.811 1.00 70.61 821 GLY A CA 1
ATOM 6355 C C . GLY A 1 821 ? -99.410 -14.182 8.398 1.00 68.62 821 GLY A C 1
ATOM 6356 O O . GLY A 1 821 ? -98.320 -13.638 8.237 1.00 69.02 821 GLY A O 1
ATOM 6357 N N . LYS A 1 822 ? -99.551 -15.317 9.075 1.00 67.32 822 LYS A N 1
ATOM 6358 C CA . LYS A 1 822 ? -98.392 -15.983 9.659 1.00 67.05 822 LYS A CA 1
ATOM 6359 C C . LYS A 1 822 ? -97.456 -16.484 8.564 1.00 62.76 822 LYS A C 1
ATOM 6360 O O . LYS A 1 822 ? -96.294 -16.086 8.498 1.00 62.38 822 LYS A O 1
ATOM 6366 N N . SER A 1 823 ? -97.968 -17.356 7.706 1.00 58.68 823 SER A N 1
ATOM 6367 C CA . SER A 1 823 ? -97.172 -17.905 6.627 1.00 60.20 823 SER A CA 1
ATOM 6368 C C . SER A 1 823 ? -96.470 -16.796 5.855 1.00 58.04 823 SER A C 1
ATOM 6369 O O . SER A 1 823 ? -95.296 -16.909 5.513 1.00 55.76 823 SER A O 1
ATOM 6372 N N . SER A 1 824 ? -97.195 -15.720 5.588 1.00 57.69 824 SER A N 1
ATOM 6373 C CA . SER A 1 824 ? -96.642 -14.610 4.836 1.00 58.50 824 SER A CA 1
ATOM 6374 C C . SER A 1 824 ? -95.465 -13.969 5.545 1.00 59.56 824 SER A C 1
ATOM 6375 O O . SER A 1 824 ? -94.362 -13.894 4.995 1.00 59.07 824 SER A O 1
ATOM 6378 N N . VAL A 1 825 ? -95.693 -13.513 6.771 1.00 57.97 825 VAL A N 1
ATOM 6379 C CA . VAL A 1 825 ? -94.629 -12.871 7.528 1.00 56.60 825 VAL A CA 1
ATOM 6380 C C . VAL A 1 825 ? -93.424 -13.805 7.646 1.00 51.72 825 VAL A C 1
ATOM 6381 O O . VAL A 1 825 ? -92.280 -13.380 7.455 1.00 50.16 825 VAL A O 1
ATOM 6385 N N . LEU A 1 826 ? -93.675 -15.078 7.942 1.00 43.70 826 LEU A N 1
ATOM 6386 C CA . LEU A 1 826 ? -92.584 -16.037 8.060 1.00 43.20 826 LEU A CA 1
ATOM 6387 C C . LEU A 1 826 ? -91.796 -16.064 6.759 1.00 46.80 826 LEU A C 1
ATOM 6388 O O . LEU A 1 826 ? -90.559 -16.057 6.761 1.00 42.83 826 LEU A O 1
ATOM 6393 N N . GLU A 1 827 ? -92.528 -16.077 5.647 1.00 45.67 827 GLU A N 1
ATOM 6394 C CA . GLU A 1 827 ? -91.914 -16.090 4.336 1.00 45.03 827 GLU A CA 1
ATOM 6395 C C . GLU A 1 827 ? -91.164 -14.778 4.096 1.00 47.30 827 GLU A C 1
ATOM 6396 O O . GLU A 1 827 ? -90.109 -14.765 3.456 1.00 47.06 827 GLU A O 1
ATOM 6402 N N . ASN A 1 828 ? -91.695 -13.674 4.614 1.00 44.17 828 ASN A N 1
ATOM 6403 C CA . ASN A 1 828 ? -91.013 -12.397 4.456 1.00 45.17 828 ASN A CA 1
ATOM 6404 C C . ASN A 1 828 ? -89.679 -12.432 5.207 1.00 45.11 828 ASN A C 1
ATOM 6405 O O . ASN A 1 828 ? -88.657 -11.966 4.701 1.00 46.47 828 ASN A O 1
ATOM 6410 N N . ILE A 1 829 ? -89.690 -12.990 6.415 1.00 38.78 829 ILE A N 1
ATOM 6411 C CA . ILE A 1 829 ? -88.470 -13.076 7.213 1.00 39.50 829 ILE A CA 1
ATOM 6412 C C . ILE A 1 829 ? -87.463 -13.961 6.485 1.00 39.12 829 ILE A C 1
ATOM 6413 O O . ILE A 1 829 ? -86.273 -13.649 6.403 1.00 34.98 829 ILE A O 1
ATOM 6418 N N . VAL A 1 830 ? -87.944 -15.070 5.945 1.00 42.12 830 VAL A N 1
ATOM 6419 C CA . VAL A 1 830 ? -87.061 -15.952 5.213 1.00 43.14 830 VAL A CA 1
ATOM 6420 C C . VAL A 1 830 ? -86.627 -15.242 3.929 1.00 47.76 830 VAL A C 1
ATOM 6421 O O . VAL A 1 830 ? -85.502 -15.423 3.455 1.00 46.84 830 VAL A O 1
ATOM 6425 N N . GLY A 1 831 ? -87.522 -14.423 3.379 1.00 46.55 831 GLY A N 1
ATOM 6426 C CA . GLY A 1 831 ? -87.208 -13.686 2.167 1.00 50.26 831 GLY A CA 1
ATOM 6427 C C . GLY A 1 831 ? -87.380 -14.489 0.892 1.00 52.64 831 GLY A C 1
ATOM 6428 O O . GLY A 1 831 ? -86.797 -14.155 -0.144 1.00 54.34 831 GLY A O 1
ATOM 6429 N N . ARG A 1 832 ? -88.182 -15.546 0.969 1.00 52.02 832 ARG A N 1
ATOM 6430 C CA . ARG A 1 832 ? -88.439 -16.411 -0.174 1.00 54.11 832 ARG A CA 1
ATOM 6431 C C . ARG A 1 832 ? -89.532 -17.410 0.199 1.00 57.41 832 ARG A C 1
ATOM 6432 O O . ARG A 1 832 ? -89.421 -18.103 1.209 1.00 58.98 832 ARG A O 1
ATOM 6440 N N . ASP A 1 833 ? -90.590 -17.469 -0.609 1.00 56.10 833 ASP A N 1
ATOM 6441 C CA . ASP A 1 833 ? -91.716 -18.369 -0.348 1.00 59.14 833 ASP A CA 1
ATOM 6442 C C . ASP A 1 833 ? -91.267 -19.826 -0.243 1.00 55.04 833 ASP A C 1
ATOM 6443 O O . ASP A 1 833 ? -90.353 -20.249 -0.945 1.00 58.21 833 ASP A O 1
ATOM 6448 N N . PHE A 1 834 ? -91.914 -20.587 0.637 1.00 53.84 834 PHE A N 1
ATOM 6449 C CA . PHE A 1 834 ? -91.573 -21.999 0.839 1.00 53.36 834 PHE A CA 1
ATOM 6450 C C . PHE A 1 834 ? -92.649 -22.695 1.667 1.00 54.43 834 PHE A C 1
ATOM 6451 O O . PHE A 1 834 ? -92.487 -23.842 2.076 1.00 55.10 834 PHE A O 1
ATOM 6459 N N . LEU A 1 835 ? -93.743 -21.991 1.924 1.00 57.28 835 LEU A N 1
ATOM 6460 C CA . LEU A 1 835 ? -94.831 -22.553 2.706 1.00 60.99 835 LEU A CA 1
ATOM 6461 C C . LEU A 1 835 ? -96.062 -22.826 1.840 1.00 63.96 835 LEU A C 1
ATOM 6462 O O . LEU A 1 835 ? -96.283 -22.163 0.818 1.00 65.76 835 LEU A O 1
ATOM 6467 N N . PRO A 1 836 ? -96.871 -23.824 2.232 1.00 63.85 836 PRO A N 1
ATOM 6468 C CA . PRO A 1 836 ? -98.089 -24.193 1.504 1.00 64.39 836 PRO A CA 1
ATOM 6469 C C . PRO A 1 836 ? -99.017 -22.993 1.315 1.00 63.48 836 PRO A C 1
ATOM 6470 O O . PRO A 1 836 ? -100.177 -23.142 0.925 1.00 66.09 836 PRO A O 1
ATOM 6474 N N . ARG A 1 845 ? -99.029 -29.451 11.921 1.00 58.65 845 ARG A N 1
ATOM 6475 C CA . ARG A 1 845 ? -98.101 -29.796 12.998 1.00 62.78 845 ARG A CA 1
ATOM 6476 C C . ARG A 1 845 ? -97.119 -28.644 13.259 1.00 61.26 845 ARG A C 1
ATOM 6477 O O . ARG A 1 845 ? -96.845 -27.837 12.372 1.00 62.45 845 ARG A O 1
ATOM 6485 N N . PRO A 1 846 ? -96.568 -28.561 14.481 1.00 59.89 846 PRO A N 1
ATOM 6486 C CA . PRO A 1 846 ? -95.620 -27.494 14.835 1.00 53.23 846 PRO A CA 1
ATOM 6487 C C . PRO A 1 846 ? -94.434 -27.399 13.877 1.00 50.13 846 PRO A C 1
ATOM 6488 O O . PRO A 1 846 ? -93.908 -28.419 13.413 1.00 42.47 846 PRO A O 1
ATOM 6492 N N . LEU A 1 847 ? -94.013 -26.168 13.598 1.00 44.53 847 LEU A N 1
ATOM 6493 C CA . LEU A 1 847 ? -92.891 -25.929 12.697 1.00 45.85 847 LEU A CA 1
ATOM 6494 C C . LEU A 1 847 ? -91.741 -25.214 13.395 1.00 43.23 847 LEU A C 1
ATOM 6495 O O . LEU A 1 847 ? -91.875 -24.066 13.806 1.00 44.52 847 LEU A O 1
ATOM 6500 N N . ILE A 1 848 ? -90.615 -25.900 13.531 1.00 37.76 848 ILE A N 1
ATOM 6501 C CA . ILE A 1 848 ? -89.447 -25.326 14.164 1.00 39.21 848 ILE A CA 1
ATOM 6502 C C . ILE A 1 848 ? -88.534 -24.791 13.076 1.00 41.99 848 ILE A C 1
ATOM 6503 O O . ILE A 1 848 ? -87.838 -25.559 12.411 1.00 44.97 848 ILE A O 1
ATOM 6508 N N . LEU A 1 849 ? -88.539 -23.470 12.906 1.00 42.04 849 LEU A N 1
ATOM 6509 C CA . LEU A 1 849 ? -87.730 -22.819 11.884 1.00 36.23 849 LEU A CA 1
ATOM 6510 C C . LEU A 1 849 ? -86.458 -22.226 12.472 1.00 33.79 849 LEU A C 1
ATOM 6511 O O . LEU A 1 849 ? -86.501 -21.247 13.220 1.00 37.12 849 LEU A O 1
ATOM 6516 N N . GLN A 1 850 ? -85.323 -22.827 12.137 1.00 31.66 850 GLN A N 1
ATOM 6517 C CA . GLN A 1 850 ? -84.039 -22.372 12.643 1.00 31.31 850 GLN A CA 1
ATOM 6518 C C . GLN A 1 850 ? -83.230 -21.694 11.543 1.00 35.15 850 GLN A C 1
ATOM 6519 O O . GLN A 1 850 ? -82.579 -22.353 10.734 1.00 34.27 850 GLN A O 1
ATOM 6525 N N . LEU A 1 851 ? -83.277 -20.366 11.532 1.00 31.56 851 LEU A N 1
ATOM 6526 C CA . LEU A 1 851 ? -82.575 -19.579 10.534 1.00 33.80 851 LEU A CA 1
ATOM 6527 C C . LEU A 1 851 ? -81.141 -19.270 10.946 1.00 31.27 851 LEU A C 1
ATOM 6528 O O . LEU A 1 851 ? -80.874 -18.898 12.092 1.00 30.72 851 LEU A O 1
ATOM 6533 N N . THR A 1 852 ? -80.217 -19.423 10.007 1.00 31.12 852 THR A N 1
ATOM 6534 C CA . THR A 1 852 ? -78.819 -19.132 10.271 1.00 32.31 852 THR A CA 1
ATOM 6535 C C . THR A 1 852 ? -78.288 -18.217 9.182 1.00 35.97 852 THR A C 1
ATOM 6536 O O . THR A 1 852 ? -78.294 -18.566 7.999 1.00 35.83 852 THR A O 1
ATOM 6540 N N . HIS A 1 853 ? -77.828 -17.041 9.594 1.00 35.43 853 HIS A N 1
ATOM 6541 C CA . HIS A 1 853 ? -77.294 -16.051 8.671 1.00 33.73 853 HIS A CA 1
ATOM 6542 C C . HIS A 1 853 ? -75.947 -16.495 8.120 1.00 38.12 853 HIS A C 1
ATOM 6543 O O . HIS A 1 853 ? -75.042 -16.850 8.883 1.00 39.56 853 HIS A O 1
ATOM 6550 N N . LEU A 1 854 ? -75.817 -16.475 6.798 1.00 38.32 854 LEU A N 1
ATOM 6551 C CA . LEU A 1 854 ? -74.567 -16.856 6.156 1.00 42.80 854 LEU A CA 1
ATOM 6552 C C . LEU A 1 854 ? -73.806 -15.591 5.776 1.00 48.79 854 LEU A C 1
ATOM 6553 O O . LEU A 1 854 ? -74.288 -14.782 4.976 1.00 45.96 854 LEU A O 1
ATOM 6558 N N . PRO A 1 855 ? -72.613 -15.396 6.361 1.00 50.67 855 PRO A N 1
ATOM 6559 C CA . PRO A 1 855 ? -71.761 -14.230 6.102 1.00 55.70 855 PRO A CA 1
ATOM 6560 C C . PRO A 1 855 ? -71.198 -14.236 4.694 1.00 56.75 855 PRO A C 1
ATOM 6561 O O . PRO A 1 855 ? -71.027 -15.296 4.089 1.00 60.17 855 PRO A O 1
ATOM 6565 N N . ILE A 1 856 ? -70.914 -13.049 4.171 1.00 57.99 856 ILE A N 1
ATOM 6566 C CA . ILE A 1 856 ? -70.350 -12.934 2.838 1.00 63.81 856 ILE A CA 1
ATOM 6567 C C . ILE A 1 856 ? -69.100 -13.806 2.785 1.00 67.98 856 ILE A C 1
ATOM 6568 O O . ILE A 1 856 ? -68.255 -13.746 3.677 1.00 70.15 856 ILE A O 1
ATOM 6573 N N . ALA A 1 857 ? -68.994 -14.625 1.744 1.00 73.84 857 ALA A N 1
ATOM 6574 C CA . ALA A 1 857 ? -67.857 -15.524 1.579 1.00 79.32 857 ALA A CA 1
ATOM 6575 C C . ALA A 1 857 ? -66.525 -14.784 1.663 1.00 83.90 857 ALA A C 1
ATOM 6576 O O . ALA A 1 857 ? -66.459 -13.575 1.442 1.00 83.48 857 ALA A O 1
ATOM 6578 N N . ASP A 1 858 ? -65.465 -15.520 1.987 1.00 88.22 858 ASP A N 1
ATOM 6579 C CA . ASP A 1 858 ? -64.128 -14.943 2.090 1.00 91.55 858 ASP A CA 1
ATOM 6580 C C . ASP A 1 858 ? -63.694 -14.415 0.724 1.00 91.89 858 ASP A C 1
ATOM 6581 O O . ASP A 1 858 ? -62.793 -13.580 0.623 1.00 91.85 858 ASP A O 1
ATOM 6586 N N . ASP A 1 859 ? -64.352 -14.916 -0.318 1.00 91.04 859 ASP A N 1
ATOM 6587 C CA . ASP A 1 859 ? -64.075 -14.533 -1.698 1.00 89.30 859 ASP A CA 1
ATOM 6588 C C . ASP A 1 859 ? -64.878 -13.294 -2.060 1.00 87.91 859 ASP A C 1
ATOM 6589 O O . ASP A 1 859 ? -64.849 -12.833 -3.202 1.00 88.35 859 ASP A O 1
ATOM 6594 N N . GLY A 1 860 ? -65.597 -12.764 -1.075 1.00 85.04 860 GLY A N 1
ATOM 6595 C CA . GLY A 1 860 ? -66.423 -11.596 -1.303 1.00 80.29 860 GLY A CA 1
ATOM 6596 C C . GLY A 1 860 ? -67.714 -12.020 -1.971 1.00 78.94 860 GLY A C 1
ATOM 6597 O O . GLY A 1 860 ? -68.658 -11.236 -2.100 1.00 79.23 860 GLY A O 1
ATOM 6598 N N . SER A 1 861 ? -67.744 -13.279 -2.400 1.00 77.21 861 SER A N 1
ATOM 6599 C CA . SER A 1 861 ? -68.903 -13.860 -3.069 1.00 74.87 861 SER A CA 1
ATOM 6600 C C . SER A 1 861 ? -70.036 -14.121 -2.087 1.00 71.83 861 SER A C 1
ATOM 6601 O O . SER A 1 861 ? -69.832 -14.113 -0.878 1.00 73.52 861 SER A O 1
ATOM 6604 N N . GLN A 1 862 ? -71.235 -14.344 -2.611 1.00 68.65 862 GLN A N 1
ATOM 6605 C CA . GLN A 1 862 ? -72.397 -14.603 -1.768 1.00 66.42 862 GLN A CA 1
ATOM 6606 C C . GLN A 1 862 ? -72.814 -16.069 -1.834 1.00 65.24 862 GLN A C 1
ATOM 6607 O O . GLN A 1 862 ? -73.256 -16.549 -2.878 1.00 64.89 862 GLN A O 1
ATOM 6613 N N . THR A 1 863 ? -72.672 -16.775 -0.715 1.00 63.09 863 THR A N 1
ATOM 6614 C CA . THR A 1 863 ? -73.041 -18.183 -0.654 1.00 61.06 863 THR A CA 1
ATOM 6615 C C . THR A 1 863 ? -74.515 -18.382 -0.986 1.00 57.04 863 THR A C 1
ATOM 6616 O O . THR A 1 863 ? -75.355 -17.547 -0.662 1.00 53.83 863 THR A O 1
ATOM 6620 N N . GLN A 1 864 ? -74.818 -19.495 -1.643 1.00 58.14 864 GLN A N 1
ATOM 6621 C CA . GLN A 1 864 ? -76.189 -19.809 -2.020 1.00 56.78 864 GLN A CA 1
ATOM 6622 C C . GLN A 1 864 ? -76.997 -20.310 -0.821 1.00 54.04 864 GLN A C 1
ATOM 6623 O O . GLN A 1 864 ? -76.510 -21.108 -0.023 1.00 56.68 864 GLN A O 1
ATOM 6629 N N . GLU A 1 865 ? -78.231 -19.837 -0.706 1.00 48.00 865 GLU A N 1
ATOM 6630 C CA . GLU A 1 865 ? -79.116 -20.226 0.381 1.00 46.69 865 GLU A CA 1
ATOM 6631 C C . GLU A 1 865 ? -79.735 -21.602 0.149 1.00 50.42 865 GLU A C 1
ATOM 6632 O O . GLU A 1 865 ? -80.160 -21.923 -0.962 1.00 51.63 865 GLU A O 1
ATOM 6638 N N . TRP A 1 866 ? -79.788 -22.409 1.205 1.00 49.24 866 TRP A N 1
ATOM 6639 C CA . TRP A 1 866 ? -80.362 -23.748 1.121 1.00 48.61 866 TRP A CA 1
ATOM 6640 C C . TRP A 1 866 ? -81.051 -24.107 2.428 1.00 48.85 866 TRP A C 1
ATOM 6641 O O . TRP A 1 866 ? -80.843 -23.442 3.442 1.00 48.95 866 TRP A O 1
ATOM 6652 N N . GLY A 1 867 ? -81.859 -25.165 2.399 1.00 45.57 867 GLY A N 1
ATOM 6653 C CA . GLY A 1 867 ? -82.559 -25.613 3.593 1.00 45.20 867 GLY A CA 1
ATOM 6654 C C . GLY A 1 867 ? -82.217 -27.052 3.956 1.00 47.23 867 GLY A C 1
ATOM 6655 O O . GLY A 1 867 ? -81.634 -27.781 3.151 1.00 47.03 867 GLY A O 1
ATOM 6656 N N . GLU A 1 868 ? -82.562 -27.457 5.177 1.00 49.09 868 GLU A N 1
ATOM 6657 C CA . GLU A 1 868 ? -82.320 -28.826 5.655 1.00 42.17 868 GLU A CA 1
ATOM 6658 C C . GLU A 1 868 ? -83.368 -29.230 6.679 1.00 42.99 868 GLU A C 1
ATOM 6659 O O . GLU A 1 868 ? -83.859 -28.405 7.446 1.00 43.05 868 GLU A O 1
ATOM 6665 N N . PHE A 1 869 ? -83.714 -30.509 6.679 1.00 44.06 869 PHE A N 1
ATOM 6666 C CA . PHE A 1 869 ? -84.674 -31.033 7.628 1.00 45.94 869 PHE A CA 1
ATOM 6667 C C . PHE A 1 869 ? -83.942 -31.976 8.563 1.00 48.61 869 PHE A C 1
ATOM 6668 O O . PHE A 1 869 ? -82.920 -32.577 8.195 1.00 49.92 869 PHE A O 1
ATOM 6676 N N . LEU A 1 870 ? -84.462 -32.096 9.777 1.00 47.58 870 LEU A N 1
ATOM 6677 C CA . LEU A 1 870 ? -83.853 -32.964 10.766 1.00 51.32 870 LEU A CA 1
ATOM 6678 C C . LEU A 1 870 ? -84.150 -34.443 10.487 1.00 50.73 870 LEU A C 1
ATOM 6679 O O . LEU A 1 870 ? -83.338 -35.320 10.809 1.00 43.58 870 LEU A O 1
ATOM 6684 N N . HIS A 1 871 ? -85.305 -34.712 9.881 1.00 55.66 871 HIS A N 1
ATOM 6685 C CA . HIS A 1 871 ? -85.684 -36.089 9.553 1.00 62.23 871 HIS A CA 1
ATOM 6686 C C . HIS A 1 871 ? -85.021 -36.563 8.258 1.00 63.28 871 HIS A C 1
ATOM 6687 O O . HIS A 1 871 ? -85.149 -37.727 7.876 1.00 66.08 871 HIS A O 1
ATOM 6694 N N . LYS A 1 872 ? -84.322 -35.647 7.590 1.00 62.21 872 LYS A N 1
ATOM 6695 C CA . LYS A 1 872 ? -83.605 -35.935 6.349 1.00 60.83 872 LYS A CA 1
ATOM 6696 C C . LYS A 1 872 ? -82.140 -35.535 6.520 1.00 58.70 872 LYS A C 1
ATOM 6697 O O . LYS A 1 872 ? -81.645 -34.631 5.847 1.00 62.83 872 LYS A O 1
ATOM 6703 N N . PRO A 1 873 ? -81.427 -36.234 7.415 1.00 57.53 873 PRO A N 1
ATOM 6704 C CA . PRO A 1 873 ? -80.020 -36.046 7.778 1.00 59.43 873 PRO A CA 1
ATOM 6705 C C . PRO A 1 873 ? -79.027 -35.548 6.736 1.00 63.53 873 PRO A C 1
ATOM 6706 O O . PRO A 1 873 ? -78.320 -34.565 6.969 1.00 65.36 873 PRO A O 1
ATOM 6710 N N . ASN A 1 874 ? -78.965 -36.215 5.591 1.00 63.38 874 ASN A N 1
ATOM 6711 C CA . ASN A 1 874 ? -77.995 -35.832 4.578 1.00 63.24 874 ASN A CA 1
ATOM 6712 C C . ASN A 1 874 ? -78.549 -35.093 3.360 1.00 60.93 874 ASN A C 1
ATOM 6713 O O . ASN A 1 874 ? -77.834 -34.875 2.383 1.00 61.14 874 ASN A O 1
ATOM 6718 N N . ASP A 1 875 ? -79.811 -34.693 3.409 1.00 57.56 875 ASP A N 1
ATOM 6719 C CA . ASP A 1 875 ? -80.392 -33.993 2.276 1.00 58.71 875 ASP A CA 1
ATOM 6720 C C . ASP A 1 875 ? -80.279 -32.466 2.372 1.00 63.66 875 ASP A C 1
ATOM 6721 O O . ASP A 1 875 ? -80.512 -31.867 3.432 1.00 64.97 875 ASP A O 1
ATOM 6726 N N . MET A 1 876 ? -79.900 -31.846 1.258 1.00 61.06 876 MET A N 1
ATOM 6727 C CA . MET A 1 876 ? -79.769 -30.395 1.183 1.00 61.56 876 MET A CA 1
ATOM 6728 C C . MET A 1 876 ? -80.729 -29.862 0.137 1.00 58.57 876 MET A C 1
ATOM 6729 O O . MET A 1 876 ? -80.650 -30.244 -1.025 1.00 64.05 876 MET A O 1
ATOM 6734 N N . PHE A 1 877 ? -81.629 -28.974 0.548 1.00 54.00 877 PHE A N 1
ATOM 6735 C CA . PHE A 1 877 ? -82.612 -28.414 -0.366 1.00 48.86 877 PHE A CA 1
ATOM 6736 C C . PHE A 1 877 ? -82.263 -27.022 -0.888 1.00 51.31 877 PHE A C 1
ATOM 6737 O O . PHE A 1 877 ? -82.621 -26.018 -0.277 1.00 51.43 877 PHE A O 1
ATOM 6745 N N . TYR A 1 878 ? -81.573 -26.953 -2.023 1.00 53.71 878 TYR A N 1
ATOM 6746 C CA . TYR A 1 878 ? -81.232 -25.656 -2.600 1.00 50.49 878 TYR A CA 1
ATOM 6747 C C . TYR A 1 878 ? -82.446 -25.108 -3.328 1.00 48.94 878 TYR A C 1
ATOM 6748 O O . TYR A 1 878 ? -82.544 -23.915 -3.601 1.00 46.90 878 TYR A O 1
ATOM 6757 N N . ASP A 1 879 ? -83.377 -25.999 -3.633 1.00 52.60 879 ASP A N 1
ATOM 6758 C CA . ASP A 1 879 ? -84.598 -25.629 -4.325 1.00 55.96 879 ASP A CA 1
ATOM 6759 C C . ASP A 1 879 ? -85.729 -25.528 -3.309 1.00 53.73 879 ASP A C 1
ATOM 6760 O O . ASP A 1 879 ? -86.306 -26.539 -2.908 1.00 52.25 879 ASP A O 1
ATOM 6765 N N . PHE A 1 880 ? -86.039 -24.303 -2.896 1.00 54.57 880 PHE A N 1
ATOM 6766 C CA . PHE A 1 880 ? -87.087 -24.064 -1.905 1.00 59.21 880 PHE A CA 1
ATOM 6767 C C . PHE A 1 880 ? -88.446 -24.590 -2.351 1.00 64.96 880 PHE A C 1
ATOM 6768 O O . PHE A 1 880 ? -89.379 -24.699 -1.553 1.00 62.91 880 PHE A O 1
ATOM 6776 N N . SER A 1 881 ? -88.546 -24.926 -3.631 1.00 71.38 881 SER A N 1
ATOM 6777 C CA . SER A 1 881 ? -89.786 -25.444 -4.191 1.00 74.57 881 SER A CA 1
ATOM 6778 C C . SER A 1 881 ? -90.116 -26.801 -3.575 1.00 71.18 881 SER A C 1
ATOM 6779 O O . SER A 1 881 ? -91.222 -27.017 -3.076 1.00 64.91 881 SER A O 1
ATOM 6782 N N . GLU A 1 882 ? -89.151 -27.712 -3.602 1.00 72.59 882 GLU A N 1
ATOM 6783 C CA . GLU A 1 882 ? -89.363 -29.042 -3.046 1.00 76.11 882 GLU A CA 1
ATOM 6784 C C . GLU A 1 882 ? -89.402 -29.021 -1.523 1.00 75.58 882 GLU A C 1
ATOM 6785 O O . GLU A 1 882 ? -89.638 -30.049 -0.887 1.00 78.55 882 GLU A O 1
ATOM 6791 N N . ILE A 1 883 ? -89.168 -27.850 -0.936 1.00 72.05 883 ILE A N 1
ATOM 6792 C CA . ILE A 1 883 ? -89.223 -27.715 0.513 1.00 65.19 883 ILE A CA 1
ATOM 6793 C C . ILE A 1 883 ? -90.690 -27.540 0.897 1.00 66.20 883 ILE A C 1
ATOM 6794 O O . ILE A 1 883 ? -91.166 -28.147 1.854 1.00 63.86 883 ILE A O 1
ATOM 6799 N N . ARG A 1 884 ? -91.400 -26.710 0.139 1.00 68.57 884 ARG A N 1
ATOM 6800 C CA . ARG A 1 884 ? -92.824 -26.473 0.366 1.00 71.47 884 ARG A CA 1
ATOM 6801 C C . ARG A 1 884 ? -93.552 -27.789 0.172 1.00 74.36 884 ARG A C 1
ATOM 6802 O O . ARG A 1 884 ? -94.590 -28.041 0.781 1.00 76.48 884 ARG A O 1
ATOM 6810 N N . GLU A 1 885 ? -92.995 -28.626 -0.694 1.00 77.83 885 GLU A N 1
ATOM 6811 C CA . GLU A 1 885 ? -93.579 -29.922 -0.986 1.00 81.40 885 GLU A CA 1
ATOM 6812 C C . GLU A 1 885 ? -93.185 -30.927 0.088 1.00 80.50 885 GLU A C 1
ATOM 6813 O O . GLU A 1 885 ? -94.027 -31.669 0.591 1.00 82.91 885 GLU A O 1
ATOM 6819 N N . GLU A 1 886 ? -91.905 -30.941 0.445 1.00 75.68 886 GLU A N 1
ATOM 6820 C CA . GLU A 1 886 ? -91.422 -31.863 1.462 1.00 73.15 886 GLU A CA 1
ATOM 6821 C C . GLU A 1 886 ? -92.196 -31.694 2.769 1.00 71.91 886 GLU A C 1
ATOM 6822 O O . GLU A 1 886 ? -92.329 -32.635 3.553 1.00 71.84 886 GLU A O 1
ATOM 6828 N N . ILE A 1 887 ? -92.706 -30.490 3.000 1.00 71.61 887 ILE A N 1
ATOM 6829 C CA . ILE A 1 887 ? -93.478 -30.214 4.203 1.00 72.88 887 ILE A CA 1
ATOM 6830 C C . ILE A 1 887 ? -94.834 -30.901 4.069 1.00 72.95 887 ILE A C 1
ATOM 6831 O O . ILE A 1 887 ? -95.327 -31.528 5.012 1.00 65.56 887 ILE A O 1
ATOM 6836 N N . ILE A 1 888 ? -95.424 -30.781 2.883 1.00 78.26 888 ILE A N 1
ATOM 6837 C CA . ILE A 1 888 ? -96.716 -31.388 2.601 1.00 80.16 888 ILE A CA 1
ATOM 6838 C C . ILE A 1 888 ? -96.545 -32.900 2.554 1.00 78.85 888 ILE A C 1
ATOM 6839 O O . ILE A 1 888 ? -97.514 -33.647 2.653 1.00 82.07 888 ILE A O 1
ATOM 6844 N N . ARG A 1 889 ? -95.298 -33.336 2.408 1.00 76.68 889 ARG A N 1
ATOM 6845 C CA . ARG A 1 889 ? -94.957 -34.753 2.365 1.00 77.01 889 ARG A CA 1
ATOM 6846 C C . ARG A 1 889 ? -94.984 -35.346 3.766 1.00 80.68 889 ARG A C 1
ATOM 6847 O O . ARG A 1 889 ? -95.890 -36.097 4.128 1.00 82.35 889 ARG A O 1
ATOM 6855 N N . ASP A 1 890 ? -93.970 -34.987 4.549 1.00 81.67 890 ASP A N 1
ATOM 6856 C CA . ASP A 1 890 ? -93.804 -35.489 5.904 1.00 83.13 890 ASP A CA 1
ATOM 6857 C C . ASP A 1 890 ? -95.016 -35.280 6.803 1.00 84.90 890 ASP A C 1
ATOM 6858 O O . ASP A 1 890 ? -95.121 -35.904 7.858 1.00 86.70 890 ASP A O 1
ATOM 6863 N N . THR A 1 891 ? -95.937 -34.418 6.386 1.00 86.76 891 THR A N 1
ATOM 6864 C CA . THR A 1 891 ? -97.130 -34.151 7.184 1.00 88.82 891 THR A CA 1
ATOM 6865 C C . THR A 1 891 ? -98.161 -35.283 7.077 1.00 90.34 891 THR A C 1
ATOM 6866 O O . THR A 1 891 ? -99.367 -35.041 7.005 1.00 89.74 891 THR A O 1
ATOM 6870 N N . ASP A 1 892 ? -97.672 -36.521 7.072 1.00 90.67 892 ASP A N 1
ATOM 6871 C CA . ASP A 1 892 ? -98.534 -37.694 6.988 1.00 88.85 892 ASP A CA 1
ATOM 6872 C C . ASP A 1 892 ? -97.873 -38.921 7.595 1.00 85.65 892 ASP A C 1
ATOM 6873 O O . ASP A 1 892 ? -98.044 -39.194 8.781 1.00 83.41 892 ASP A O 1
ATOM 6878 N N . ILE A 1 901 ? -104.207 -33.973 13.193 1.00 106.79 901 ILE A N 1
ATOM 6879 C CA . ILE A 1 901 ? -103.000 -33.179 13.405 1.00 107.28 901 ILE A CA 1
ATOM 6880 C C . ILE A 1 901 ? -102.117 -33.866 14.441 1.00 104.97 901 ILE A C 1
ATOM 6881 O O . ILE A 1 901 ? -102.624 -34.490 15.374 1.00 104.44 901 ILE A O 1
ATOM 6886 N N . SER A 1 902 ? -100.801 -33.749 14.274 1.00 102.91 902 SER A N 1
ATOM 6887 C CA . SER A 1 902 ? -99.845 -34.357 15.201 1.00 100.41 902 SER A CA 1
ATOM 6888 C C . SER A 1 902 ? -99.127 -33.315 16.056 1.00 97.14 902 SER A C 1
ATOM 6889 O O . SER A 1 902 ? -99.135 -32.122 15.746 1.00 98.82 902 SER A O 1
ATOM 6892 N N . ALA A 1 903 ? -98.502 -33.780 17.133 1.00 91.88 903 ALA A N 1
ATOM 6893 C CA . ALA A 1 903 ? -97.773 -32.906 18.045 1.00 86.12 903 ALA A CA 1
ATOM 6894 C C . ALA A 1 903 ? -96.267 -32.983 17.800 1.00 83.21 903 ALA A C 1
ATOM 6895 O O . ALA A 1 903 ? -95.488 -32.262 18.426 1.00 80.99 903 ALA A O 1
ATOM 6897 N N . GLN A 1 904 ? -95.866 -33.862 16.887 1.00 78.26 904 GLN A N 1
ATOM 6898 C CA . GLN A 1 904 ? -94.459 -34.037 16.561 1.00 74.26 904 GLN A CA 1
ATOM 6899 C C . GLN A 1 904 ? -94.008 -32.914 15.627 1.00 73.25 904 GLN A C 1
ATOM 6900 O O . GLN A 1 904 ? -94.493 -32.789 14.504 1.00 73.44 904 GLN A O 1
ATOM 6906 N N . PRO A 1 905 ? -93.073 -32.074 16.092 1.00 70.16 905 PRO A N 1
ATOM 6907 C CA . PRO A 1 905 ? -92.550 -30.950 15.312 1.00 66.68 905 PRO A CA 1
ATOM 6908 C C . PRO A 1 905 ? -91.676 -31.326 14.119 1.00 61.81 905 PRO A C 1
ATOM 6909 O O . PRO A 1 905 ? -90.968 -32.330 14.138 1.00 59.41 905 PRO A O 1
ATOM 6913 N N . ILE A 1 906 ? -91.739 -30.503 13.081 1.00 57.42 906 ILE A N 1
ATOM 6914 C CA . ILE A 1 906 ? -90.925 -30.697 11.892 1.00 57.82 906 ILE A CA 1
ATOM 6915 C C . ILE A 1 906 ? -89.780 -29.690 11.987 1.00 52.99 906 ILE A C 1
ATOM 6916 O O . ILE A 1 906 ? -90.002 -28.484 11.940 1.00 46.87 906 ILE A O 1
ATOM 6921 N N . ASN A 1 907 ? -88.561 -30.196 12.126 1.00 52.32 907 ASN A N 1
ATOM 6922 C CA . ASN A 1 907 ? -87.379 -29.356 12.272 1.00 53.71 907 ASN A CA 1
ATOM 6923 C C . ASN A 1 907 ? -86.758 -28.934 10.938 1.00 52.52 907 ASN A C 1
ATOM 6924 O O . ASN A 1 907 ? -86.057 -29.711 10.286 1.00 48.23 907 ASN A O 1
ATOM 6929 N N . LEU A 1 908 ? -87.011 -27.689 10.552 1.00 48.02 908 LEU A N 1
ATOM 6930 C CA . LEU A 1 908 ? -86.490 -27.141 9.310 1.00 41.26 908 LEU A CA 1
ATOM 6931 C C . LEU A 1 908 ? -85.443 -26.064 9.565 1.00 42.82 908 LEU A C 1
ATOM 6932 O O . LEU A 1 908 ? -85.715 -25.058 10.223 1.00 38.48 908 LEU A O 1
ATOM 6937 N N . LYS A 1 909 ? -84.243 -26.285 9.051 1.00 38.21 909 LYS A N 1
ATOM 6938 C CA . LYS A 1 909 ? -83.164 -25.325 9.189 1.00 36.31 909 LYS A CA 1
ATOM 6939 C C . LYS A 1 909 ? -82.970 -24.642 7.834 1.00 43.10 909 LYS A C 1
ATOM 6940 O O . LYS A 1 909 ? -83.076 -25.288 6.778 1.00 37.41 909 LYS A O 1
ATOM 6946 N N . ILE A 1 910 ? -82.698 -23.338 7.869 1.00 40.92 910 ILE A N 1
ATOM 6947 C CA . ILE A 1 910 ? -82.469 -22.569 6.647 1.00 40.15 910 ILE A CA 1
ATOM 6948 C C . ILE A 1 910 ? -81.237 -21.686 6.773 1.00 42.31 910 ILE A C 1
ATOM 6949 O O . ILE A 1 910 ? -81.155 -20.834 7.653 1.00 46.77 910 ILE A O 1
ATOM 6954 N N . TYR A 1 911 ? -80.275 -21.903 5.891 1.00 41.15 911 TYR A N 1
ATOM 6955 C CA . TYR A 1 911 ? -79.061 -21.122 5.894 1.00 41.29 911 TYR A CA 1
ATOM 6956 C C . TYR A 1 911 ? -79.149 -20.175 4.703 1.00 47.69 911 TYR A C 1
ATOM 6957 O O . TYR A 1 911 ? -79.271 -20.612 3.553 1.00 43.70 911 TYR A O 1
ATOM 6966 N N . SER A 1 912 ? -79.106 -18.877 4.991 1.00 48.84 912 SER A N 1
ATOM 6967 C CA . SER A 1 912 ? -79.207 -17.858 3.955 1.00 50.70 912 SER A CA 1
ATOM 6968 C C . SER A 1 912 ? -78.512 -16.575 4.347 1.00 50.16 912 SER A C 1
ATOM 6969 O O . SER A 1 912 ? -78.543 -16.163 5.506 1.00 49.97 912 SER A O 1
ATOM 6972 N N . PRO A 1 913 ? -77.861 -15.926 3.379 1.00 50.67 913 PRO A N 1
ATOM 6973 C CA . PRO A 1 913 ? -77.161 -14.674 3.658 1.00 51.06 913 PRO A CA 1
ATOM 6974 C C . PRO A 1 913 ? -78.157 -13.519 3.670 1.00 46.51 913 PRO A C 1
ATOM 6975 O O . PRO A 1 913 ? -77.793 -12.379 3.929 1.00 48.10 913 PRO A O 1
ATOM 6979 N N . HIS A 1 914 ? -79.422 -13.833 3.414 1.00 46.51 914 HIS A N 1
ATOM 6980 C CA . HIS A 1 914 ? -80.466 -12.817 3.391 1.00 51.92 914 HIS A CA 1
ATOM 6981 C C . HIS A 1 914 ? -81.286 -12.790 4.672 1.00 51.05 914 HIS A C 1
ATOM 6982 O O . HIS A 1 914 ? -82.134 -11.912 4.847 1.00 47.35 914 HIS A O 1
ATOM 6989 N N . VAL A 1 915 ? -81.039 -13.746 5.566 1.00 46.84 915 VAL A N 1
ATOM 6990 C CA . VAL A 1 915 ? -81.784 -13.805 6.826 1.00 41.28 915 VAL A CA 1
ATOM 6991 C C . VAL A 1 915 ? -80.920 -13.512 8.046 1.00 39.63 915 VAL A C 1
ATOM 6992 O O . VAL A 1 915 ? -79.687 -13.542 7.976 1.00 37.16 915 VAL A O 1
ATOM 6996 N N . VAL A 1 916 ? -81.579 -13.218 9.163 1.00 38.63 916 VAL A N 1
ATOM 6997 C CA . VAL A 1 916 ? -80.875 -12.968 10.422 1.00 38.82 916 VAL A CA 1
ATOM 6998 C C . VAL A 1 916 ? -80.860 -14.287 11.203 1.00 37.52 916 VAL A C 1
ATOM 6999 O O . VAL A 1 916 ? -81.550 -15.241 10.827 1.00 34.84 916 VAL A O 1
ATOM 7003 N N . ASN A 1 917 ? -80.056 -14.351 12.261 1.00 35.82 917 ASN A N 1
ATOM 7004 C CA . ASN A 1 917 ? -79.992 -15.550 13.103 1.00 28.94 917 ASN A CA 1
ATOM 7005 C C . ASN A 1 917 ? -81.230 -15.494 13.978 1.00 30.69 917 ASN A C 1
ATOM 7006 O O . ASN A 1 917 ? -81.393 -14.560 14.765 1.00 28.84 917 ASN A O 1
ATOM 7011 N N . LEU A 1 918 ? -82.100 -16.492 13.836 1.00 30.22 918 LEU A N 1
ATOM 7012 C CA . LEU A 1 918 ? -83.343 -16.534 14.596 1.00 32.60 918 LEU A CA 1
ATOM 7013 C C . LEU A 1 918 ? -84.019 -17.894 14.488 1.00 30.32 918 LEU A C 1
ATOM 7014 O O . LEU A 1 918 ? -83.931 -18.548 13.459 1.00 28.24 918 LEU A O 1
ATOM 7019 N N . THR A 1 919 ? -84.702 -18.300 15.553 1.00 29.71 919 THR A N 1
ATOM 7020 C CA . THR A 1 919 ? -85.419 -19.567 15.574 1.00 28.84 919 THR A CA 1
ATOM 7021 C C . THR A 1 919 ? -86.851 -19.287 16.022 1.00 29.75 919 THR A C 1
ATOM 7022 O O . THR A 1 919 ? -87.083 -18.602 17.016 1.00 30.62 919 THR A O 1
ATOM 7026 N N . LEU A 1 920 ? -87.810 -19.817 15.278 1.00 35.49 920 LEU A N 1
ATOM 7027 C CA . LEU A 1 920 ? -89.216 -19.599 15.597 1.00 41.55 920 LEU A CA 1
ATOM 7028 C C . LEU A 1 920 ? -89.987 -20.908 15.637 1.00 42.12 920 LEU A C 1
ATOM 7029 O O . LEU A 1 920 ? -89.631 -21.875 14.963 1.00 43.49 920 LEU A O 1
ATOM 7034 N N . VAL A 1 921 ? -91.049 -20.936 16.429 1.00 42.62 921 VAL A N 1
ATOM 7035 C CA . VAL A 1 921 ? -91.875 -22.125 16.509 1.00 48.81 921 VAL A CA 1
ATOM 7036 C C . VAL A 1 921 ? -93.261 -21.766 15.982 1.00 48.46 921 VAL A C 1
ATOM 7037 O O . VAL A 1 921 ? -94.077 -21.208 16.708 1.00 48.39 921 VAL A O 1
ATOM 7041 N N . ASP A 1 922 ? -93.513 -22.076 14.713 1.00 49.61 922 ASP A N 1
ATOM 7042 C CA . ASP A 1 922 ? -94.797 -21.779 14.080 1.00 53.80 922 ASP A CA 1
ATOM 7043 C C . ASP A 1 922 ? -95.844 -22.850 14.381 1.00 52.24 922 ASP A C 1
ATOM 7044 O O . ASP A 1 922 ? -95.696 -24.006 13.987 1.00 51.10 922 ASP A O 1
ATOM 7049 N N . LEU A 1 923 ? -96.899 -22.452 15.083 1.00 52.92 923 LEU A N 1
ATOM 7050 C CA . LEU A 1 923 ? -97.980 -23.367 15.434 1.00 57.03 923 LEU A CA 1
ATOM 7051 C C . LEU A 1 923 ? -99.194 -23.142 14.539 1.00 56.19 923 LEU A C 1
ATOM 7052 O O . LEU A 1 923 ? -99.505 -22.006 14.178 1.00 60.15 923 LEU A O 1
ATOM 7057 N N . PRO A 1 924 ? -99.901 -24.226 14.176 1.00 58.46 924 PRO A N 1
ATOM 7058 C CA . PRO A 1 924 ? -101.091 -24.151 13.317 1.00 56.61 924 PRO A CA 1
ATOM 7059 C C . PRO A 1 924 ? -102.122 -23.139 13.818 1.00 58.91 924 PRO A C 1
ATOM 7060 O O . PRO A 1 924 ? -102.356 -23.030 15.019 1.00 56.71 924 PRO A O 1
ATOM 7064 N N . GLY A 1 925 ? -102.729 -22.395 12.897 1.00 64.06 925 GLY A N 1
ATOM 7065 C CA . GLY A 1 925 ? -103.728 -21.408 13.282 1.00 70.04 925 GLY A CA 1
ATOM 7066 C C . GLY A 1 925 ? -104.853 -22.009 14.107 1.00 72.74 925 GLY A C 1
ATOM 7067 O O . GLY A 1 925 ? -105.112 -23.211 14.018 1.00 72.55 925 GLY A O 1
ATOM 7068 N N . ILE A 1 926 ? -105.526 -21.178 14.902 1.00 74.18 926 ILE A N 1
ATOM 7069 C CA . ILE A 1 926 ? -106.618 -21.645 15.755 1.00 78.10 926 ILE A CA 1
ATOM 7070 C C . ILE A 1 926 ? -107.694 -22.384 14.964 1.00 81.31 926 ILE A C 1
ATOM 7071 O O . ILE A 1 926 ? -108.478 -23.149 15.527 1.00 85.24 926 ILE A O 1
ATOM 7076 N N . THR A 1 936 ? -114.411 -26.427 17.401 1.00 106.91 936 THR A N 1
ATOM 7077 C CA . THR A 1 936 ? -114.622 -27.275 18.566 1.00 105.93 936 THR A CA 1
ATOM 7078 C C . THR A 1 936 ? -114.590 -28.750 18.180 1.00 107.14 936 THR A C 1
ATOM 7079 O O . THR A 1 936 ? -115.331 -29.563 18.733 1.00 110.41 936 THR A O 1
ATOM 7083 N N . ASP A 1 937 ? -113.721 -29.090 17.233 1.00 106.10 937 ASP A N 1
ATOM 7084 C CA . ASP A 1 937 ? -113.583 -30.466 16.770 1.00 105.96 937 ASP A CA 1
ATOM 7085 C C . ASP A 1 937 ? -112.118 -30.864 16.860 1.00 106.26 937 ASP A C 1
ATOM 7086 O O . ASP A 1 937 ? -111.688 -31.504 17.821 1.00 104.93 937 ASP A O 1
ATOM 7091 N N . ILE A 1 938 ? -111.355 -30.484 15.843 1.00 105.61 938 ILE A N 1
ATOM 7092 C CA . ILE A 1 938 ? -109.935 -30.779 15.817 1.00 103.02 938 ILE A CA 1
ATOM 7093 C C . ILE A 1 938 ? -109.206 -29.542 16.318 1.00 102.55 938 ILE A C 1
ATOM 7094 O O . ILE A 1 938 ? -108.136 -29.644 16.917 1.00 102.23 938 ILE A O 1
ATOM 7099 N N . GLU A 1 939 ? -109.791 -28.371 16.074 1.00 101.22 939 GLU A N 1
ATOM 7100 C CA . GLU A 1 939 ? -109.180 -27.129 16.525 1.00 102.42 939 GLU A CA 1
ATOM 7101 C C . GLU A 1 939 ? -109.179 -27.151 18.044 1.00 99.53 939 GLU A C 1
ATOM 7102 O O . GLU A 1 939 ? -108.430 -26.419 18.690 1.00 99.49 939 GLU A O 1
ATOM 7108 N N . GLN A 1 940 ? -110.038 -27.995 18.604 1.00 96.01 940 GLN A N 1
ATOM 7109 C CA . GLN A 1 940 ? -110.130 -28.148 20.045 1.00 93.90 940 GLN A CA 1
ATOM 7110 C C . GLN A 1 940 ? -108.783 -28.672 20.528 1.00 93.09 940 GLN A C 1
ATOM 7111 O O . GLN A 1 940 ? -108.319 -28.326 21.613 1.00 95.66 940 GLN A O 1
ATOM 7117 N N . GLN A 1 941 ? -108.161 -29.510 19.706 1.00 88.97 941 GLN A N 1
ATOM 7118 C CA . GLN A 1 941 ? -106.864 -30.082 20.034 1.00 85.80 941 GLN A CA 1
ATOM 7119 C C . GLN A 1 941 ? -105.799 -29.024 19.758 1.00 82.87 941 GLN A C 1
ATOM 7120 O O . GLN A 1 941 ? -104.832 -28.884 20.506 1.00 82.60 941 GLN A O 1
ATOM 7126 N N . ILE A 1 942 ? -105.993 -28.279 18.676 1.00 78.00 942 ILE A N 1
ATOM 7127 C CA . ILE A 1 942 ? -105.073 -27.222 18.290 1.00 74.01 942 ILE A CA 1
ATOM 7128 C C . ILE A 1 942 ? -104.930 -26.193 19.407 1.00 73.68 942 ILE A C 1
ATOM 7129 O O . ILE A 1 942 ? -103.818 -25.780 19.737 1.00 70.76 942 ILE A O 1
ATOM 7134 N N . ARG A 1 943 ? -106.058 -25.783 19.983 1.00 73.22 943 ARG A N 1
ATOM 7135 C CA . ARG A 1 943 ? -106.053 -24.810 21.068 1.00 72.13 943 ARG A CA 1
ATOM 7136 C C . ARG A 1 943 ? -105.213 -25.352 22.222 1.00 73.39 943 ARG A C 1
ATOM 7137 O O . ARG A 1 943 ? -104.519 -24.598 22.906 1.00 72.96 943 ARG A O 1
ATOM 7145 N N . ARG A 1 944 ? -105.286 -26.659 22.448 1.00 73.63 944 ARG A N 1
ATOM 7146 C CA . ARG A 1 944 ? -104.518 -27.274 23.524 1.00 77.26 944 ARG A CA 1
ATOM 7147 C C . ARG A 1 944 ? -103.061 -27.356 23.113 1.00 75.67 944 ARG A C 1
ATOM 7148 O O . ARG A 1 944 ? -102.168 -27.129 23.925 1.00 74.98 944 ARG A O 1
ATOM 7156 N N . MET A 1 945 ? -102.825 -27.684 21.848 1.00 75.62 945 MET A N 1
ATOM 7157 C CA . MET A 1 945 ? -101.467 -27.761 21.340 1.00 74.65 945 MET A CA 1
ATOM 7158 C C . MET A 1 945 ? -100.820 -26.384 21.481 1.00 74.47 945 MET A C 1
ATOM 7159 O O . MET A 1 945 ? -99.687 -26.269 21.946 1.00 75.62 945 MET A O 1
ATOM 7164 N N . VAL A 1 946 ? -101.557 -25.348 21.084 1.00 72.02 946 VAL A N 1
ATOM 7165 C CA . VAL A 1 946 ? -101.081 -23.971 21.169 1.00 67.73 946 VAL A CA 1
ATOM 7166 C C . VAL A 1 946 ? -100.812 -23.636 22.631 1.00 69.82 946 VAL A C 1
ATOM 7167 O O . VAL A 1 946 ? -99.688 -23.298 23.008 1.00 67.97 946 VAL A O 1
ATOM 7171 N N . MET A 1 947 ? -101.854 -23.739 23.450 1.00 72.87 947 MET A N 1
ATOM 7172 C CA . MET A 1 947 ? -101.752 -23.466 24.876 1.00 72.84 947 MET A CA 1
ATOM 7173 C C . MET A 1 947 ? -100.567 -24.193 25.498 1.00 69.94 947 MET A C 1
ATOM 7174 O O . MET A 1 947 ? -99.942 -23.690 26.426 1.00 70.90 947 MET A O 1
ATOM 7179 N N . ALA A 1 948 ? -100.260 -25.377 24.984 1.00 69.35 948 ALA A N 1
ATOM 7180 C CA . ALA A 1 948 ? -99.148 -26.162 25.503 1.00 69.88 948 ALA A CA 1
ATOM 7181 C C . ALA A 1 948 ? -97.832 -25.412 25.351 1.00 70.39 948 ALA A C 1
ATOM 7182 O O . ALA A 1 948 ? -96.997 -25.417 26.258 1.00 73.73 948 ALA A O 1
ATOM 7184 N N . TYR A 1 949 ? -97.649 -24.772 24.198 1.00 68.87 949 TYR A N 1
ATOM 7185 C CA . TYR A 1 949 ? -96.429 -24.015 23.932 1.00 64.09 949 TYR A CA 1
ATOM 7186 C C . TYR A 1 949 ? -96.401 -22.661 24.629 1.00 58.81 949 TYR A C 1
ATOM 7187 O O . TYR A 1 949 ? -95.448 -22.357 25.341 1.00 57.31 949 TYR A O 1
ATOM 7196 N N . ILE A 1 950 ? -97.441 -21.854 24.425 1.00 58.70 950 ILE A N 1
ATOM 7197 C CA . ILE A 1 950 ? -97.515 -20.522 25.032 1.00 60.40 950 ILE A CA 1
ATOM 7198 C C . ILE A 1 950 ? -97.689 -20.534 26.549 1.00 64.03 950 ILE A C 1
ATOM 7199 O O . ILE A 1 950 ? -97.712 -19.480 27.187 1.00 64.73 950 ILE A O 1
ATOM 7204 N N . LYS A 1 951 ? -97.816 -21.723 27.124 1.00 67.53 951 LYS A N 1
ATOM 7205 C CA . LYS A 1 951 ? -97.975 -21.853 28.566 1.00 69.06 951 LYS A CA 1
ATOM 7206 C C . LYS A 1 951 ? -96.610 -21.706 29.236 1.00 68.78 951 LYS A C 1
ATOM 7207 O O . LYS A 1 951 ? -96.491 -21.087 30.292 1.00 64.44 951 LYS A O 1
ATOM 7213 N N . LYS A 1 952 ? -95.587 -22.279 28.607 1.00 71.39 952 LYS A N 1
ATOM 7214 C CA . LYS A 1 952 ? -94.216 -22.228 29.116 1.00 72.26 952 LYS A CA 1
ATOM 7215 C C . LYS A 1 952 ? -93.802 -20.792 29.408 1.00 71.66 952 LYS A C 1
ATOM 7216 O O . LYS A 1 952 ? -94.022 -19.894 28.593 1.00 71.45 952 LYS A O 1
ATOM 7222 N N . GLN A 1 953 ? -93.198 -20.574 30.569 1.00 73.23 953 GLN A N 1
ATOM 7223 C CA . GLN A 1 953 ? -92.759 -19.234 30.933 1.00 74.37 953 GLN A CA 1
ATOM 7224 C C . GLN A 1 953 ? -91.517 -18.817 30.147 1.00 68.04 953 GLN A C 1
ATOM 7225 O O . GLN A 1 953 ? -91.253 -17.628 29.986 1.00 68.97 953 GLN A O 1
ATOM 7231 N N . ASN A 1 954 ? -90.758 -19.793 29.658 1.00 61.23 954 ASN A N 1
ATOM 7232 C CA . ASN A 1 954 ? -89.560 -19.492 28.893 1.00 51.53 954 ASN A CA 1
ATOM 7233 C C . ASN A 1 954 ? -89.878 -19.274 27.417 1.00 49.27 954 ASN A C 1
ATOM 7234 O O . ASN A 1 954 ? -88.986 -19.279 26.565 1.00 41.37 954 ASN A O 1
ATOM 7239 N N . ALA A 1 955 ? -91.154 -19.067 27.115 1.00 43.51 955 ALA A N 1
ATOM 7240 C CA . ALA A 1 955 ? -91.553 -18.832 25.736 1.00 47.30 955 ALA A CA 1
ATOM 7241 C C . ALA A 1 955 ? -92.034 -17.400 25.503 1.00 45.86 955 ALA A C 1
ATOM 7242 O O . ALA A 1 955 ? -92.747 -16.832 26.332 1.00 44.57 955 ALA A O 1
ATOM 7244 N N . ILE A 1 956 ? -91.621 -16.825 24.374 1.00 45.32 956 ILE A N 1
ATOM 7245 C CA . ILE A 1 956 ? -92.021 -15.475 23.979 1.00 45.33 956 ILE A CA 1
ATOM 7246 C C . ILE A 1 956 ? -93.114 -15.692 22.945 1.00 42.52 956 ILE A C 1
ATOM 7247 O O . ILE A 1 956 ? -92.954 -16.502 22.030 1.00 45.81 956 ILE A O 1
ATOM 7252 N N . ILE A 1 957 ? -94.219 -14.970 23.084 1.00 43.05 957 ILE A N 1
ATOM 7253 C CA . ILE A 1 957 ? -95.334 -15.128 22.158 1.00 48.24 957 ILE A CA 1
ATOM 7254 C C . ILE A 1 957 ? -95.426 -14.000 21.136 1.00 46.35 957 ILE A C 1
ATOM 7255 O O . ILE A 1 957 ? -95.433 -12.820 21.487 1.00 48.62 957 ILE A O 1
ATOM 7260 N N . VAL A 1 958 ? -95.480 -14.383 19.867 1.00 45.67 958 VAL A N 1
ATOM 7261 C CA . VAL A 1 958 ? -95.594 -13.434 18.766 1.00 45.06 958 VAL A CA 1
ATOM 7262 C C . VAL A 1 958 ? -97.027 -13.565 18.257 1.00 46.13 958 VAL A C 1
ATOM 7263 O O . VAL A 1 958 ? -97.328 -14.474 17.476 1.00 41.97 958 VAL A O 1
ATOM 7267 N N . ALA A 1 959 ? -97.897 -12.669 18.726 1.00 47.98 959 ALA A N 1
ATOM 7268 C CA . ALA A 1 959 ? -99.315 -12.662 18.351 1.00 51.11 959 ALA A CA 1
ATOM 7269 C C . ALA A 1 959 ? -99.539 -11.999 16.998 1.00 51.45 959 ALA A C 1
ATOM 7270 O O . ALA A 1 959 ? -99.373 -10.787 16.853 1.00 50.83 959 ALA A O 1
ATOM 7272 N N . VAL A 1 960 ? -99.923 -12.795 16.008 1.00 54.16 960 VAL A N 1
ATOM 7273 C CA . VAL A 1 960 ? -100.168 -12.267 14.667 1.00 60.09 960 VAL A CA 1
ATOM 7274 C C . VAL A 1 960 ? -101.659 -12.020 14.457 1.00 62.46 960 VAL A C 1
ATOM 7275 O O . VAL A 1 960 ? -102.472 -12.937 14.573 1.00 63.77 960 VAL A O 1
ATOM 7279 N N . THR A 1 961 ? -102.010 -10.775 14.158 1.00 65.14 961 THR A N 1
ATOM 7280 C CA . THR A 1 961 ? -103.400 -10.404 13.933 1.00 71.48 961 THR A CA 1
ATOM 7281 C C . THR A 1 961 ? -103.537 -9.289 12.886 1.00 72.60 961 THR A C 1
ATOM 7282 O O . THR A 1 961 ? -102.848 -8.266 12.950 1.00 70.80 961 THR A O 1
ATOM 7286 N N . PRO A 1 962 ? -104.424 -9.491 11.893 1.00 73.67 962 PRO A N 1
ATOM 7287 C CA . PRO A 1 962 ? -104.679 -8.526 10.816 1.00 74.77 962 PRO A CA 1
ATOM 7288 C C . PRO A 1 962 ? -105.167 -7.174 11.336 1.00 77.74 962 PRO A C 1
ATOM 7289 O O . PRO A 1 962 ? -105.692 -7.077 12.447 1.00 77.26 962 PRO A O 1
ATOM 7293 N N . ALA A 1 963 ? -104.994 -6.136 10.524 1.00 81.78 963 ALA A N 1
ATOM 7294 C CA . ALA A 1 963 ? -105.418 -4.788 10.896 1.00 86.42 963 ALA A CA 1
ATOM 7295 C C . ALA A 1 963 ? -106.820 -4.494 10.371 1.00 90.13 963 ALA A C 1
ATOM 7296 O O . ALA A 1 963 ? -107.329 -3.380 10.521 1.00 92.25 963 ALA A O 1
ATOM 7298 N N . ASN A 1 964 ? -107.434 -5.498 9.752 1.00 92.42 964 ASN A N 1
ATOM 7299 C CA . ASN A 1 964 ? -108.775 -5.354 9.198 1.00 94.70 964 ASN A CA 1
ATOM 7300 C C . ASN A 1 964 ? -109.781 -6.222 9.950 1.00 97.32 964 ASN A C 1
ATOM 7301 O O . ASN A 1 964 ? -110.689 -6.802 9.353 1.00 97.31 964 ASN A O 1
ATOM 7306 N N . THR A 1 965 ? -109.608 -6.307 11.265 1.00 100.42 965 THR A N 1
ATOM 7307 C CA . THR A 1 965 ? -110.497 -7.095 12.111 1.00 103.21 965 THR A CA 1
ATOM 7308 C C . THR A 1 965 ? -110.520 -6.485 13.512 1.00 105.30 965 THR A C 1
ATOM 7309 O O . THR A 1 965 ? -110.685 -7.190 14.510 1.00 104.21 965 THR A O 1
ATOM 7313 N N . ASP A 1 966 ? -110.349 -5.165 13.566 1.00 108.58 966 ASP A N 1
ATOM 7314 C CA . ASP A 1 966 ? -110.344 -4.412 14.817 1.00 112.14 966 ASP A CA 1
ATOM 7315 C C . ASP A 1 966 ? -109.581 -5.120 15.934 1.00 112.98 966 ASP A C 1
ATOM 7316 O O . ASP A 1 966 ? -108.794 -6.033 15.687 1.00 113.40 966 ASP A O 1
ATOM 7321 N N . LEU A 1 967 ? -109.818 -4.682 17.166 1.00 113.70 967 LEU A N 1
ATOM 7322 C CA . LEU A 1 967 ? -109.174 -5.274 18.329 1.00 114.77 967 LEU A CA 1
ATOM 7323 C C . LEU A 1 967 ? -110.235 -5.789 19.290 1.00 117.47 967 LEU A C 1
ATOM 7324 O O . LEU A 1 967 ? -109.968 -6.668 20.112 1.00 116.13 967 LEU A O 1
ATOM 7329 N N . ALA A 1 968 ? -111.441 -5.234 19.179 1.00 120.87 968 ALA A N 1
ATOM 7330 C CA . ALA A 1 968 ? -112.556 -5.636 20.032 1.00 123.35 968 ALA A CA 1
ATOM 7331 C C . ALA A 1 968 ? -112.892 -7.104 19.777 1.00 123.57 968 ALA A C 1
ATOM 7332 O O . ALA A 1 968 ? -113.337 -7.471 18.686 1.00 124.43 968 ALA A O 1
ATOM 7334 N N . ASN A 1 969 ? -112.673 -7.940 20.789 1.00 122.67 969 ASN A N 1
ATOM 7335 C CA . ASN A 1 969 ? -112.939 -9.368 20.670 1.00 121.11 969 ASN A CA 1
ATOM 7336 C C . ASN A 1 969 ? -112.052 -9.948 19.571 1.00 119.46 969 ASN A C 1
ATOM 7337 O O . ASN A 1 969 ? -112.546 -10.509 18.592 1.00 120.37 969 ASN A O 1
ATOM 7342 N N . SER A 1 970 ? -110.741 -9.799 19.740 1.00 116.55 970 SER A N 1
ATOM 7343 C CA . SER A 1 970 ? -109.774 -10.300 18.768 1.00 114.07 970 SER A CA 1
ATOM 7344 C C . SER A 1 970 ? -109.742 -11.825 18.754 1.00 111.74 970 SER A C 1
ATOM 7345 O O . SER A 1 970 ? -110.747 -12.474 18.460 1.00 110.57 970 SER A O 1
ATOM 7348 N N . ASP A 1 971 ? -108.581 -12.392 19.068 1.00 108.43 971 ASP A N 1
ATOM 7349 C CA . ASP A 1 971 ? -108.427 -13.839 19.093 1.00 107.10 971 ASP A CA 1
ATOM 7350 C C . ASP A 1 971 ? -107.085 -14.267 19.663 1.00 104.16 971 ASP A C 1
ATOM 7351 O O . ASP A 1 971 ? -107.001 -14.708 20.807 1.00 102.76 971 ASP A O 1
ATOM 7356 N N . ALA A 1 972 ? -106.036 -14.135 18.860 1.00 101.71 972 ALA A N 1
ATOM 7357 C CA . ALA A 1 972 ? -104.698 -14.519 19.287 1.00 97.05 972 ALA A CA 1
ATOM 7358 C C . ALA A 1 972 ? -104.212 -13.639 20.428 1.00 93.36 972 ALA A C 1
ATOM 7359 O O . ALA A 1 972 ? -103.761 -14.135 21.458 1.00 91.53 972 ALA A O 1
ATOM 7361 N N . LEU A 1 973 ? -104.315 -12.329 20.245 1.00 90.31 973 LEU A N 1
ATOM 7362 C CA . LEU A 1 973 ? -103.866 -11.387 21.258 1.00 87.92 973 LEU A CA 1
ATOM 7363 C C . LEU A 1 973 ? -104.532 -11.671 22.600 1.00 87.81 973 LEU A C 1
ATOM 7364 O O . LEU A 1 973 ? -103.899 -11.570 23.651 1.00 88.03 973 LEU A O 1
ATOM 7369 N N . GLN A 1 974 ? -105.810 -12.035 22.557 1.00 90.75 974 GLN A N 1
ATOM 7370 C CA . GLN A 1 974 ? -106.565 -12.339 23.771 1.00 90.87 974 GLN A CA 1
ATOM 7371 C C . GLN A 1 974 ? -106.152 -13.702 24.322 1.00 87.63 974 GLN A C 1
ATOM 7372 O O . GLN A 1 974 ? -106.056 -13.889 25.536 1.00 86.81 974 GLN A O 1
ATOM 7378 N N . LEU A 1 975 ? -105.902 -14.646 23.420 1.00 85.22 975 LEU A N 1
ATOM 7379 C CA . LEU A 1 975 ? -105.492 -15.994 23.802 1.00 84.35 975 LEU A CA 1
ATOM 7380 C C . LEU A 1 975 ? -104.161 -15.948 24.544 1.00 84.55 975 LEU A C 1
ATOM 7381 O O . LEU A 1 975 ? -103.881 -16.782 25.406 1.00 82.96 975 LEU A O 1
ATOM 7386 N N . ALA A 1 976 ? -103.341 -14.965 24.196 1.00 85.51 976 ALA A N 1
ATOM 7387 C CA . ALA A 1 976 ? -102.041 -14.797 24.823 1.00 85.02 976 ALA A CA 1
ATOM 7388 C C . ALA A 1 976 ? -102.200 -14.100 26.170 1.00 85.15 976 ALA A C 1
ATOM 7389 O O . ALA A 1 976 ? -101.399 -14.304 27.083 1.00 81.63 976 ALA A O 1
ATOM 7391 N N . LYS A 1 977 ? -103.238 -13.273 26.285 1.00 85.79 977 LYS A N 1
ATOM 7392 C CA . LYS A 1 977 ? -103.507 -12.543 27.521 1.00 83.17 977 LYS A CA 1
ATOM 7393 C C . LYS A 1 977 ? -103.884 -13.509 28.642 1.00 82.28 977 LYS A C 1
ATOM 7394 O O . LYS A 1 977 ? -103.762 -13.180 29.823 1.00 83.66 977 LYS A O 1
ATOM 7400 N N . GLU A 1 978 ? -104.335 -14.703 28.266 1.00 80.23 978 GLU A N 1
ATOM 7401 C CA . GLU A 1 978 ? -104.720 -15.723 29.236 1.00 77.52 978 GLU A CA 1
ATOM 7402 C C . GLU A 1 978 ? -103.494 -16.298 29.924 1.00 76.01 978 GLU A C 1
ATOM 7403 O O . GLU A 1 978 ? -103.430 -16.354 31.153 1.00 76.68 978 GLU A O 1
ATOM 7409 N N . VAL A 1 979 ? -102.524 -16.730 29.123 1.00 73.63 979 VAL A N 1
ATOM 7410 C CA . VAL A 1 979 ? -101.288 -17.301 29.649 1.00 67.93 979 VAL A CA 1
ATOM 7411 C C . VAL A 1 979 ? -100.287 -16.211 30.014 1.00 62.99 979 VAL A C 1
ATOM 7412 O O . VAL A 1 979 ? -99.295 -16.474 30.685 1.00 59.39 979 VAL A O 1
ATOM 7416 N N . ASP A 1 980 ? -100.546 -14.990 29.565 1.00 63.50 980 ASP A N 1
ATOM 7417 C CA . ASP A 1 980 ? -99.658 -13.868 29.852 1.00 68.06 980 ASP A CA 1
ATOM 7418 C C . ASP A 1 980 ? -100.486 -12.627 30.176 1.00 71.16 980 ASP A C 1
ATOM 7419 O O . ASP A 1 980 ? -100.660 -11.744 29.337 1.00 71.53 980 ASP A O 1
ATOM 7424 N N . PRO A 1 981 ? -101.012 -12.558 31.410 1.00 74.07 981 PRO A N 1
ATOM 7425 C CA . PRO A 1 981 ? -101.840 -11.468 31.939 1.00 73.47 981 PRO A CA 1
ATOM 7426 C C . PRO A 1 981 ? -101.186 -10.093 31.897 1.00 70.68 981 PRO A C 1
ATOM 7427 O O . PRO A 1 981 ? -101.738 -9.155 31.326 1.00 68.76 981 PRO A O 1
ATOM 7431 N N . GLU A 1 982 ? -100.016 -9.975 32.517 1.00 70.24 982 GLU A N 1
ATOM 7432 C CA . GLU A 1 982 ? -99.297 -8.708 32.548 1.00 71.22 982 GLU A CA 1
ATOM 7433 C C . GLU A 1 982 ? -98.783 -8.331 31.162 1.00 67.83 982 GLU A C 1
ATOM 7434 O O . GLU A 1 982 ? -98.389 -7.188 30.932 1.00 64.67 982 GLU A O 1
ATOM 7440 N N . GLY A 1 983 ? -98.790 -9.293 30.244 1.00 64.19 983 GLY A N 1
ATOM 7441 C CA . GLY A 1 983 ? -98.308 -9.027 28.902 1.00 65.24 983 GLY A CA 1
ATOM 7442 C C . GLY A 1 983 ? -96.861 -8.566 28.912 1.00 63.44 983 GLY A C 1
ATOM 7443 O O . GLY A 1 983 ? -96.534 -7.501 28.379 1.00 65.22 983 GLY A O 1
ATOM 7444 N N . LYS A 1 984 ? -95.991 -9.367 29.520 1.00 60.93 984 LYS A N 1
ATOM 7445 C CA . LYS A 1 984 ? -94.573 -9.028 29.603 1.00 62.26 984 LYS A CA 1
ATOM 7446 C C . LYS A 1 984 ? -93.707 -9.897 28.687 1.00 56.12 984 LYS A C 1
ATOM 7447 O O . LYS A 1 984 ? -92.493 -9.713 28.608 1.00 55.29 984 LYS A O 1
ATOM 7453 N N . ARG A 1 985 ? -94.339 -10.845 28.002 1.00 49.32 985 ARG A N 1
ATOM 7454 C CA . ARG A 1 985 ? -93.630 -11.736 27.098 1.00 48.36 985 ARG A CA 1
ATOM 7455 C C . ARG A 1 985 ? -94.441 -11.986 25.826 1.00 47.82 985 ARG A C 1
ATOM 7456 O O . ARG A 1 985 ? -94.426 -13.080 25.270 1.00 49.08 985 ARG A O 1
ATOM 7464 N N . THR A 1 986 ? -95.140 -10.951 25.368 1.00 51.16 986 THR A N 1
ATOM 7465 C CA . THR A 1 986 ? -95.952 -11.034 24.158 1.00 49.19 986 THR A CA 1
ATOM 7466 C C . THR A 1 986 ? -95.704 -9.814 23.269 1.00 51.90 986 THR A C 1
ATOM 7467 O O . THR A 1 986 ? -95.794 -8.675 23.732 1.00 53.89 986 THR A O 1
ATOM 7471 N N . ILE A 1 987 ? -95.388 -10.056 21.997 1.00 50.46 987 ILE A N 1
ATOM 7472 C CA . ILE A 1 987 ? -95.157 -8.974 21.041 1.00 46.00 987 ILE A CA 1
ATOM 7473 C C . ILE A 1 987 ? -96.148 -9.120 19.885 1.00 47.49 987 ILE A C 1
ATOM 7474 O O . ILE A 1 987 ? -96.219 -10.172 19.246 1.00 43.93 987 ILE A O 1
ATOM 7479 N N . GLY A 1 988 ? -96.924 -8.066 19.636 1.00 48.75 988 GLY A N 1
ATOM 7480 C CA . GLY A 1 988 ? -97.921 -8.106 18.578 1.00 53.49 988 GLY A CA 1
ATOM 7481 C C . GLY A 1 988 ? -97.424 -7.761 17.184 1.00 54.45 988 GLY A C 1
ATOM 7482 O O . GLY A 1 988 ? -96.612 -6.849 17.018 1.00 60.23 988 GLY A O 1
ATOM 7483 N N . VAL A 1 989 ? -97.917 -8.495 16.184 1.00 54.63 989 VAL A N 1
ATOM 7484 C CA . VAL A 1 989 ? -97.548 -8.285 14.778 1.00 57.05 989 VAL A CA 1
ATOM 7485 C C . VAL A 1 989 ? -98.798 -7.962 13.962 1.00 60.05 989 VAL A C 1
ATOM 7486 O O . VAL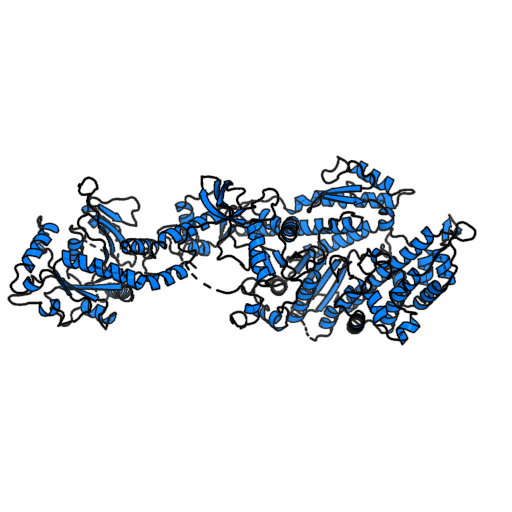 A 1 989 ? -99.613 -8.840 13.667 1.00 57.55 989 VAL A O 1
ATOM 7490 N N . ILE A 1 990 ? -98.934 -6.693 13.596 1.00 60.74 990 ILE A N 1
ATOM 7491 C CA . ILE A 1 990 ? -100.092 -6.236 12.846 1.00 61.30 990 ILE A CA 1
ATOM 7492 C C . ILE A 1 990 ? -99.846 -6.237 11.343 1.00 61.63 990 ILE A C 1
ATOM 7493 O O . ILE A 1 990 ? -98.974 -5.526 10.838 1.00 58.52 990 ILE A O 1
ATOM 7498 N N . THR A 1 991 ? -100.625 -7.048 10.636 1.00 64.70 991 THR A N 1
ATOM 7499 C CA . THR A 1 991 ? -100.520 -7.146 9.186 1.00 69.14 991 THR A CA 1
ATOM 7500 C C . THR A 1 991 ? -101.725 -6.470 8.529 1.00 71.24 991 THR A C 1
ATOM 7501 O O . THR A 1 991 ? -102.574 -5.893 9.211 1.00 69.41 991 THR A O 1
ATOM 7505 N N . LYS A 1 992 ? -101.791 -6.549 7.204 1.00 73.44 992 LYS A N 1
ATOM 7506 C CA . LYS A 1 992 ? -102.888 -5.962 6.446 1.00 73.33 992 LYS A CA 1
ATOM 7507 C C . LYS A 1 992 ? -103.142 -4.493 6.773 1.00 74.92 992 LYS A C 1
ATOM 7508 O O . LYS A 1 992 ? -104.248 -3.990 6.576 1.00 75.42 992 LYS A O 1
ATOM 7514 N N . LEU A 1 993 ? -102.121 -3.804 7.270 1.00 76.88 993 LEU A N 1
ATOM 7515 C CA . LEU A 1 993 ? -102.258 -2.388 7.596 1.00 80.54 993 LEU A CA 1
ATOM 7516 C C . LEU A 1 993 ? -102.686 -1.612 6.353 1.00 82.60 993 LEU A C 1
ATOM 7517 O O . LEU A 1 993 ? -103.117 -0.457 6.434 1.00 83.15 993 LEU A O 1
ATOM 7522 N N . ASP A 1 994 ? -102.562 -2.263 5.204 1.00 81.34 994 ASP A N 1
ATOM 7523 C CA . ASP A 1 994 ? -102.922 -1.658 3.936 1.00 81.66 994 ASP A CA 1
ATOM 7524 C C . ASP A 1 994 ? -104.358 -2.002 3.554 1.00 83.65 994 ASP A C 1
ATOM 7525 O O . ASP A 1 994 ? -104.960 -1.337 2.710 1.00 85.36 994 ASP A O 1
ATOM 7530 N N . LEU A 1 995 ? -104.911 -3.034 4.182 1.00 82.77 995 LEU A N 1
ATOM 7531 C CA . LEU A 1 995 ? -106.271 -3.447 3.873 1.00 87.54 995 LEU A CA 1
ATOM 7532 C C . LEU A 1 995 ? -107.291 -3.096 4.948 1.00 91.09 995 LEU A C 1
ATOM 7533 O O . LEU A 1 995 ? -108.196 -3.885 5.222 1.00 93.79 995 LEU A O 1
ATOM 7538 N N . MET A 1 996 ? -107.158 -1.915 5.548 1.00 93.72 996 MET A N 1
ATOM 7539 C CA . MET A 1 996 ? -108.093 -1.496 6.590 1.00 96.48 996 MET A CA 1
ATOM 7540 C C . MET A 1 996 ? -109.368 -0.897 5.995 1.00 99.12 996 MET A C 1
ATOM 7541 O O . MET A 1 996 ? -110.349 -1.611 5.761 1.00 98.31 996 MET A O 1
ATOM 7546 N N . ASP A 1 997 ? -109.348 0.412 5.759 1.00 100.97 997 ASP A N 1
ATOM 7547 C CA . ASP A 1 997 ? -110.491 1.112 5.177 1.00 103.42 997 ASP A CA 1
ATOM 7548 C C . ASP A 1 997 ? -110.111 2.498 4.676 1.00 104.54 997 ASP A C 1
ATOM 7549 O O . ASP A 1 997 ? -108.928 2.829 4.587 1.00 107.41 997 ASP A O 1
ATOM 7554 N N . LYS A 1 998 ? -111.119 3.301 4.348 1.00 103.58 998 LYS A N 1
ATOM 7555 C CA . LYS A 1 998 ? -110.898 4.653 3.847 1.00 103.71 998 LYS A CA 1
ATOM 7556 C C . LYS A 1 998 ? -109.928 5.423 4.734 1.00 102.25 998 LYS A C 1
ATOM 7557 O O . LYS A 1 998 ? -108.790 5.691 4.341 1.00 102.93 998 LYS A O 1
ATOM 7563 N N . GLY A 1 999 ? -110.384 5.776 5.931 1.00 100.23 999 GLY A N 1
ATOM 7564 C CA . GLY A 1 999 ? -109.542 6.518 6.850 1.00 101.47 999 GLY A CA 1
ATOM 7565 C C . GLY A 1 999 ? -109.152 5.714 8.074 1.00 102.62 999 GLY A C 1
ATOM 7566 O O . GLY A 1 999 ? -108.568 6.257 9.015 1.00 101.50 999 GLY A O 1
ATOM 7567 N N . THR A 1 1000 ? -109.477 4.422 8.061 1.00 103.23 1000 THR A N 1
ATOM 7568 C CA . THR A 1 1000 ? -109.159 3.531 9.176 1.00 102.93 1000 THR A CA 1
ATOM 7569 C C . THR A 1 1000 ? -107.656 3.481 9.417 1.00 102.32 1000 THR A C 1
ATOM 7570 O O . THR A 1 1000 ? -106.889 3.063 8.549 1.00 102.53 1000 THR A O 1
ATOM 7574 N N . ASP A 1 1001 ? -107.243 3.917 10.601 1.00 100.82 1001 ASP A N 1
ATOM 7575 C CA . ASP A 1 1001 ? -105.833 3.920 10.964 1.00 99.02 1001 ASP A CA 1
ATOM 7576 C C . ASP A 1 1001 ? -105.634 3.001 12.166 1.00 98.92 1001 ASP A C 1
ATOM 7577 O O . ASP A 1 1001 ? -106.586 2.706 12.891 1.00 100.24 1001 ASP A O 1
ATOM 7582 N N . ALA A 1 1002 ? -104.404 2.540 12.371 1.00 96.45 1002 ALA A N 1
ATOM 7583 C CA . ALA A 1 1002 ? -104.108 1.645 13.483 1.00 93.12 1002 ALA A CA 1
ATOM 7584 C C . ALA A 1 1002 ? -102.930 2.137 14.316 1.00 91.31 1002 ALA A C 1
ATOM 7585 O O . ALA A 1 1002 ? -102.392 1.397 15.141 1.00 91.18 1002 ALA A O 1
ATOM 7587 N N . MET A 1 1003 ? -102.537 3.390 14.100 1.00 89.14 1003 MET A N 1
ATOM 7588 C CA . MET A 1 1003 ? -101.418 3.984 14.826 1.00 87.30 1003 MET A CA 1
ATOM 7589 C C . MET A 1 1003 ? -101.672 3.985 16.328 1.00 88.16 1003 MET A C 1
ATOM 7590 O O . MET A 1 1003 ? -100.764 4.233 17.126 1.00 87.20 1003 MET A O 1
ATOM 7595 N N . GLU A 1 1004 ? -102.914 3.708 16.706 1.00 86.99 1004 GLU A N 1
ATOM 7596 C CA . GLU A 1 1004 ? -103.285 3.695 18.110 1.00 85.75 1004 GLU A CA 1
ATOM 7597 C C . GLU A 1 1004 ? -102.773 2.443 18.817 1.00 81.70 1004 GLU A C 1
ATOM 7598 O O . GLU A 1 1004 ? -102.636 2.423 20.039 1.00 81.85 1004 GLU A O 1
ATOM 7604 N N . VAL A 1 1005 ? -102.485 1.404 18.041 1.00 78.46 1005 VAL A N 1
ATOM 7605 C CA . VAL A 1 1005 ? -101.985 0.150 18.592 1.00 76.37 1005 VAL A CA 1
ATOM 7606 C C . VAL A 1 1005 ? -100.473 0.056 18.403 1.00 76.03 1005 VAL A C 1
ATOM 7607 O O . VAL A 1 1005 ? -99.749 -0.406 19.285 1.00 71.74 1005 VAL A O 1
ATOM 7611 N N . LEU A 1 1006 ? -100.006 0.503 17.242 1.00 74.78 1006 LEU A N 1
ATOM 7612 C CA . LEU A 1 1006 ? -98.588 0.478 16.921 1.00 75.01 1006 LEU A CA 1
ATOM 7613 C C . LEU A 1 1006 ? -97.787 1.323 17.906 1.00 76.40 1006 LEU A C 1
ATOM 7614 O O . LEU A 1 1006 ? -96.590 1.099 18.093 1.00 71.81 1006 LEU A O 1
ATOM 7619 N N . THR A 1 1007 ? -98.457 2.297 18.520 1.00 79.13 1007 THR A N 1
ATOM 7620 C CA . THR A 1 1007 ? -97.829 3.189 19.494 1.00 80.15 1007 THR A CA 1
ATOM 7621 C C . THR A 1 1007 ? -97.917 2.598 20.901 1.00 82.07 1007 THR A C 1
ATOM 7622 O O . THR A 1 1007 ? -97.272 3.082 21.833 1.00 76.56 1007 THR A O 1
ATOM 7626 N N . GLY A 1 1008 ? -98.722 1.546 21.035 1.00 84.47 1008 GLY A N 1
ATOM 7627 C CA . GLY A 1 1008 ? -98.890 0.886 22.316 1.00 90.53 1008 GLY A CA 1
ATOM 7628 C C . GLY A 1 1008 ? -99.747 1.673 23.288 1.00 94.06 1008 GLY A C 1
ATOM 7629 O O . GLY A 1 1008 ? -99.237 2.244 24.249 1.00 95.77 1008 GLY A O 1
ATOM 7630 N N . ARG A 1 1009 ? -101.052 1.705 23.044 1.00 96.19 1009 ARG A N 1
ATOM 7631 C CA . ARG A 1 1009 ? -101.967 2.431 23.914 1.00 97.92 1009 ARG A CA 1
ATOM 7632 C C . ARG A 1 1009 ? -103.330 1.762 23.993 1.00 99.36 1009 ARG A C 1
ATOM 7633 O O . ARG A 1 1009 ? -104.065 1.962 24.957 1.00 102.13 1009 ARG A O 1
ATOM 7641 N N . VAL A 1 1010 ? -103.669 0.976 22.977 1.00 99.29 1010 VAL A N 1
ATOM 7642 C CA . VAL A 1 1010 ? -104.948 0.277 22.958 1.00 98.69 1010 VAL A CA 1
ATOM 7643 C C . VAL A 1 1010 ? -104.830 -1.013 23.758 1.00 97.85 1010 VAL A C 1
ATOM 7644 O O . VAL A 1 1010 ? -105.590 -1.242 24.697 1.00 99.74 1010 VAL A O 1
ATOM 7648 N N . ILE A 1 1011 ? -103.875 -1.853 23.374 1.00 95.28 1011 ILE A N 1
ATOM 7649 C CA . ILE A 1 1011 ? -103.639 -3.121 24.053 1.00 92.96 1011 ILE A CA 1
ATOM 7650 C C . ILE A 1 1011 ? -102.162 -3.162 24.444 1.00 91.96 1011 ILE A C 1
ATOM 7651 O O . ILE A 1 1011 ? -101.402 -3.991 23.946 1.00 96.44 1011 ILE A O 1
ATOM 7656 N N . PRO A 1 1012 ? -101.738 -2.257 25.342 1.00 87.22 1012 PRO A N 1
ATOM 7657 C CA . PRO A 1 1012 ? -100.354 -2.159 25.818 1.00 82.33 1012 PRO A CA 1
ATOM 7658 C C . PRO A 1 1012 ? -99.624 -3.487 26.053 1.00 79.33 1012 PRO A C 1
ATOM 7659 O O . PRO A 1 1012 ? -100.169 -4.417 26.651 1.00 79.02 1012 PRO A O 1
ATOM 7663 N N . LEU A 1 1013 ? -98.387 -3.560 25.571 1.00 72.95 1013 LEU A N 1
ATOM 7664 C CA . LEU A 1 1013 ? -97.544 -4.743 25.740 1.00 67.56 1013 LEU A CA 1
ATOM 7665 C C . LEU A 1 1013 ? -96.118 -4.280 25.978 1.00 65.52 1013 LEU A C 1
ATOM 7666 O O . LEU A 1 1013 ? -95.662 -3.315 25.367 1.00 67.22 1013 LEU A O 1
ATOM 7671 N N . THR A 1 1014 ? -95.417 -4.965 26.872 1.00 66.49 1014 THR A N 1
ATOM 7672 C CA . THR A 1 1014 ? -94.037 -4.606 27.193 1.00 66.52 1014 THR A CA 1
ATOM 7673 C C . THR A 1 1014 ? -93.154 -4.613 25.941 1.00 60.63 1014 THR A C 1
ATOM 7674 O O . THR A 1 1014 ? -92.350 -3.702 25.732 1.00 55.71 1014 THR A O 1
ATOM 7678 N N . LEU A 1 1015 ? -93.330 -5.638 25.110 1.00 57.96 1015 LEU A N 1
ATOM 7679 C CA . LEU A 1 1015 ? -92.562 -5.806 23.881 1.00 55.68 1015 LEU A CA 1
ATOM 7680 C C . LEU A 1 1015 ? -93.121 -4.984 22.716 1.00 54.59 1015 LEU A C 1
ATOM 7681 O O . LEU A 1 1015 ? -92.525 -4.929 21.638 1.00 54.94 1015 LEU A O 1
ATOM 7686 N N . GLY A 1 1016 ? -94.267 -4.351 22.950 1.00 55.70 1016 GLY A N 1
ATOM 7687 C CA . GLY A 1 1016 ? -94.893 -3.502 21.950 1.00 54.52 1016 GLY A CA 1
ATOM 7688 C C . GLY A 1 1016 ? -95.442 -4.192 20.721 1.00 53.97 1016 GLY A C 1
ATOM 7689 O O . GLY A 1 1016 ? -95.577 -5.410 20.697 1.00 52.11 1016 GLY A O 1
ATOM 7690 N N . PHE A 1 1017 ? -95.765 -3.394 19.704 1.00 57.01 1017 PHE A N 1
ATOM 7691 C CA . PHE A 1 1017 ? -96.298 -3.903 18.440 1.00 57.85 1017 PHE A CA 1
ATOM 7692 C C . PHE A 1 1017 ? -95.433 -3.513 17.239 1.00 54.82 1017 PHE A C 1
ATOM 7693 O O . PHE A 1 1017 ? -94.716 -2.508 17.261 1.00 51.10 1017 PHE A O 1
ATOM 7701 N N . ILE A 1 1018 ? -95.520 -4.318 16.188 1.00 50.92 1018 ILE A N 1
ATOM 7702 C CA . ILE A 1 1018 ? -94.780 -4.067 14.958 1.00 49.56 1018 ILE A CA 1
ATOM 7703 C C . ILE A 1 1018 ? -95.699 -4.328 13.765 1.00 50.99 1018 ILE A C 1
ATOM 7704 O O . ILE A 1 1018 ? -96.286 -5.411 13.640 1.00 43.28 1018 ILE A O 1
ATOM 7709 N N . GLY A 1 1019 ? -95.825 -3.322 12.901 1.00 54.55 1019 GLY A N 1
ATOM 7710 C CA . GLY A 1 1019 ? -96.680 -3.445 11.735 1.00 54.48 1019 GLY A CA 1
ATOM 7711 C C . GLY A 1 1019 ? -95.967 -3.938 10.492 1.00 56.65 1019 GLY A C 1
ATOM 7712 O O . GLY A 1 1019 ? -94.808 -3.594 10.239 1.00 55.14 1019 GLY A O 1
ATOM 7713 N N . VAL A 1 1020 ? -96.669 -4.752 9.711 1.00 58.69 1020 VAL A N 1
ATOM 7714 C CA . VAL A 1 1020 ? -96.123 -5.292 8.475 1.00 65.66 1020 VAL A CA 1
ATOM 7715 C C . VAL A 1 1020 ? -97.210 -5.543 7.434 1.00 68.40 1020 VAL A C 1
ATOM 7716 O O . VAL A 1 1020 ? -98.392 -5.695 7.769 1.00 66.66 1020 VAL A O 1
ATOM 7720 N N . ILE A 1 1021 ? -96.794 -5.581 6.171 1.00 69.80 1021 ILE A N 1
ATOM 7721 C CA . ILE A 1 1021 ? -97.696 -5.830 5.054 1.00 71.53 1021 ILE A CA 1
ATOM 7722 C C . ILE A 1 1021 ? -97.039 -6.826 4.113 1.00 71.08 1021 ILE A C 1
ATOM 7723 O O . ILE A 1 1021 ? -95.910 -6.620 3.663 1.00 70.40 1021 ILE A O 1
ATOM 7728 N N . ASN A 1 1022 ? -97.752 -7.909 3.827 1.00 72.83 1022 ASN A N 1
ATOM 7729 C CA . ASN A 1 1022 ? -97.244 -8.961 2.957 1.00 72.85 1022 ASN A CA 1
ATOM 7730 C C . ASN A 1 1022 ? -97.950 -8.949 1.607 1.00 73.17 1022 ASN A C 1
ATOM 7731 O O . ASN A 1 1022 ? -98.844 -8.140 1.367 1.00 72.19 1022 ASN A O 1
ATOM 7736 N N . ARG A 1 1023 ? -97.538 -9.865 0.736 1.00 75.67 1023 ARG A N 1
ATOM 7737 C CA . ARG A 1 1023 ? -98.117 -9.999 -0.596 1.00 76.24 1023 ARG A CA 1
ATOM 7738 C C . ARG A 1 1023 ? -99.599 -10.355 -0.489 1.00 80.24 1023 ARG A C 1
ATOM 7739 O O . ARG A 1 1023 ? -100.001 -11.105 0.400 1.00 79.70 1023 ARG A O 1
ATOM 7747 N N . SER A 1 1024 ? -100.405 -9.816 -1.397 1.00 86.19 1024 SER A N 1
ATOM 7748 C CA . SER A 1 1024 ? -101.835 -10.104 -1.411 1.00 92.65 1024 SER A CA 1
ATOM 7749 C C . SER A 1 1024 ? -102.035 -11.365 -2.242 1.00 94.87 1024 SER A C 1
ATOM 7750 O O . SER A 1 1024 ? -101.091 -11.853 -2.866 1.00 96.38 1024 SER A O 1
ATOM 7753 N N . GLN A 1 1025 ? -103.254 -11.893 -2.257 1.00 97.53 1025 GLN A N 1
ATOM 7754 C CA . GLN A 1 1025 ? -103.524 -13.100 -3.027 1.00 100.25 1025 GLN A CA 1
ATOM 7755 C C . GLN A 1 1025 ? -103.212 -12.861 -4.499 1.00 99.98 1025 GLN A C 1
ATOM 7756 O O . GLN A 1 1025 ? -102.680 -13.738 -5.180 1.00 100.05 1025 GLN A O 1
ATOM 7762 N N . GLU A 1 1026 ? -103.540 -11.668 -4.986 1.00 99.67 1026 GLU A N 1
ATOM 7763 C CA . GLU A 1 1026 ? -103.285 -11.327 -6.379 1.00 99.80 1026 GLU A CA 1
ATOM 7764 C C . GLU A 1 1026 ? -101.799 -11.105 -6.631 1.00 98.86 1026 GLU A C 1
ATOM 7765 O O . GLU A 1 1026 ? -101.323 -11.269 -7.755 1.00 98.68 1026 GLU A O 1
ATOM 7771 N N . ASP A 1 1027 ? -101.069 -10.726 -5.585 1.00 97.10 1027 ASP A N 1
ATOM 7772 C CA . ASP A 1 1027 ? -99.631 -10.516 -5.706 1.00 94.21 1027 ASP A CA 1
ATOM 7773 C C . ASP A 1 1027 ? -98.937 -11.864 -5.854 1.00 92.97 1027 ASP A C 1
ATOM 7774 O O . ASP A 1 1027 ? -97.974 -11.995 -6.610 1.00 88.37 1027 ASP A O 1
ATOM 7779 N N . ILE A 1 1028 ? -99.429 -12.863 -5.126 1.00 92.31 1028 ILE A N 1
ATOM 7780 C CA . ILE A 1 1028 ? -98.859 -14.203 -5.201 1.00 92.84 1028 ILE A CA 1
ATOM 7781 C C . ILE A 1 1028 ? -98.944 -14.649 -6.658 1.00 92.40 1028 ILE A C 1
ATOM 7782 O O . ILE A 1 1028 ? -98.065 -15.351 -7.160 1.00 90.57 1028 ILE A O 1
ATOM 7787 N N . ILE A 1 1029 ? -100.016 -14.227 -7.326 1.00 93.48 1029 ILE A N 1
ATOM 7788 C CA . ILE A 1 1029 ? -100.234 -14.543 -8.734 1.00 90.34 1029 ILE A CA 1
ATOM 7789 C C . ILE A 1 1029 ? -99.130 -13.847 -9.524 1.00 91.70 1029 ILE A C 1
ATOM 7790 O O . ILE A 1 1029 ? -98.687 -12.760 -9.153 1.00 89.70 1029 ILE A O 1
ATOM 7795 N N . ALA A 1 1030 ? -98.693 -14.467 -10.614 1.00 92.89 1030 ALA A N 1
ATOM 7796 C CA . ALA A 1 1030 ? -97.620 -13.902 -11.424 1.00 94.02 1030 ALA A CA 1
ATOM 7797 C C . ALA A 1 1030 ? -96.347 -13.937 -10.585 1.00 92.22 1030 ALA A C 1
ATOM 7798 O O . ALA A 1 1030 ? -96.280 -14.657 -9.586 1.00 91.08 1030 ALA A O 1
ATOM 7800 N N . LYS A 1 1031 ? -95.340 -13.167 -10.989 1.00 91.98 1031 LYS A N 1
ATOM 7801 C CA . LYS A 1 1031 ? -94.077 -13.124 -10.257 1.00 91.42 1031 LYS A CA 1
ATOM 7802 C C . LYS A 1 1031 ? -94.268 -12.568 -8.846 1.00 88.65 1031 LYS A C 1
ATOM 7803 O O . LYS A 1 1031 ? -94.735 -13.271 -7.945 1.00 86.91 1031 LYS A O 1
ATOM 7809 N N . LYS A 1 1032 ? -93.905 -11.302 -8.662 1.00 86.00 1032 LYS A N 1
ATOM 7810 C CA . LYS A 1 1032 ? -94.032 -10.643 -7.366 1.00 78.01 1032 LYS A CA 1
ATOM 7811 C C . LYS A 1 1032 ? -93.398 -11.515 -6.291 1.00 74.72 1032 LYS A C 1
ATOM 7812 O O . LYS A 1 1032 ? -94.089 -12.254 -5.584 1.00 72.12 1032 LYS A O 1
ATOM 7818 N N . SER A 1 1033 ? -92.075 -11.420 -6.186 1.00 70.87 1033 SER A N 1
ATOM 7819 C CA . SER A 1 1033 ? -91.300 -12.184 -5.217 1.00 67.72 1033 SER A CA 1
ATOM 7820 C C . SER A 1 1033 ? -91.318 -11.527 -3.837 1.00 69.45 1033 SER A C 1
ATOM 7821 O O . SER A 1 1033 ? -91.644 -10.341 -3.701 1.00 69.52 1033 SER A O 1
ATOM 7824 N N . ILE A 1 1034 ? -90.963 -12.304 -2.818 1.00 65.58 1034 ILE A N 1
ATOM 7825 C CA . ILE A 1 1034 ? -90.931 -11.792 -1.457 1.00 61.67 1034 ILE A CA 1
ATOM 7826 C C . ILE A 1 1034 ? -90.057 -10.550 -1.394 1.00 56.92 1034 ILE A C 1
ATOM 7827 O O . ILE A 1 1034 ? -90.445 -9.533 -0.817 1.00 54.90 1034 ILE A O 1
ATOM 7832 N N . ARG A 1 1035 ? -88.883 -10.622 -2.004 1.00 53.61 1035 ARG A N 1
ATOM 7833 C CA . ARG A 1 1035 ? -87.989 -9.479 -1.973 1.00 59.05 1035 ARG A CA 1
ATOM 7834 C C . ARG A 1 1035 ? -88.663 -8.240 -2.534 1.00 60.40 1035 ARG A C 1
ATOM 7835 O O . ARG A 1 1035 ? -88.582 -7.162 -1.936 1.00 62.70 1035 ARG A O 1
ATOM 7843 N N . GLU A 1 1036 ? -89.333 -8.393 -3.674 1.00 61.48 1036 GLU A N 1
ATOM 7844 C CA . GLU A 1 1036 ? -90.021 -7.269 -4.308 1.00 60.97 1036 GLU A CA 1
ATOM 7845 C C . GLU A 1 1036 ? -91.100 -6.745 -3.372 1.00 57.69 1036 GLU A C 1
ATOM 7846 O O . GLU A 1 1036 ? -91.300 -5.535 -3.249 1.00 60.82 1036 GLU A O 1
ATOM 7852 N N . SER A 1 1037 ? -91.794 -7.659 -2.707 1.00 55.35 1037 SER A N 1
ATOM 7853 C CA . SER A 1 1037 ? -92.834 -7.270 -1.766 1.00 51.69 1037 SER A CA 1
ATOM 7854 C C . SER A 1 1037 ? -92.197 -6.444 -0.648 1.00 53.17 1037 SER A C 1
ATOM 7855 O O . SER A 1 1037 ? -92.748 -5.427 -0.213 1.00 48.01 1037 SER A O 1
ATOM 7858 N N . LEU A 1 1038 ? -91.029 -6.892 -0.195 1.00 51.02 1038 LEU A N 1
ATOM 7859 C CA . LEU A 1 1038 ? -90.309 -6.215 0.876 1.00 53.93 1038 LEU A CA 1
ATOM 7860 C C . LEU A 1 1038 ? -89.953 -4.794 0.460 1.00 55.59 1038 LEU A C 1
ATOM 7861 O O . LEU A 1 1038 ? -90.223 -3.836 1.193 1.00 55.89 1038 LEU A O 1
ATOM 7866 N N . LYS A 1 1039 ? -89.347 -4.662 -0.716 1.00 57.00 1039 LYS A N 1
ATOM 7867 C CA . LYS A 1 1039 ? -88.977 -3.355 -1.249 1.00 57.74 1039 LYS A CA 1
ATOM 7868 C C . LYS A 1 1039 ? -90.219 -2.469 -1.256 1.00 54.74 1039 LYS A C 1
ATOM 7869 O O . LYS A 1 1039 ? -90.142 -1.265 -1.004 1.00 58.44 1039 LYS A O 1
ATOM 7875 N N . SER A 1 1040 ? -91.366 -3.078 -1.537 1.00 51.99 1040 SER A N 1
ATOM 7876 C CA . SER A 1 1040 ? -92.633 -2.356 -1.557 1.00 54.55 1040 SER A CA 1
ATOM 7877 C C . SER A 1 1040 ? -93.081 -1.963 -0.146 1.00 55.17 1040 SER A C 1
ATOM 7878 O O . SER A 1 1040 ? -93.530 -0.837 0.082 1.00 56.34 1040 SER A O 1
ATOM 7881 N N . GLU A 1 1041 ? -92.952 -2.891 0.799 1.00 53.86 1041 GLU A N 1
ATOM 7882 C CA . GLU A 1 1041 ? -93.348 -2.633 2.178 1.00 52.44 1041 GLU A CA 1
ATOM 7883 C C . GLU A 1 1041 ? -92.647 -1.406 2.758 1.00 50.40 1041 GLU A C 1
ATOM 7884 O O . GLU A 1 1041 ? -93.265 -0.606 3.469 1.00 50.88 1041 GLU A O 1
ATOM 7890 N N . ILE A 1 1042 ? -91.361 -1.260 2.454 1.00 44.58 1042 ILE A N 1
ATOM 7891 C CA . ILE A 1 1042 ? -90.581 -0.130 2.944 1.00 46.01 1042 ILE A CA 1
ATOM 7892 C C . ILE A 1 1042 ? -91.188 1.189 2.476 1.00 52.59 1042 ILE A C 1
ATOM 7893 O O . ILE A 1 1042 ? -91.361 2.123 3.267 1.00 53.31 1042 ILE A O 1
ATOM 7898 N N . LEU A 1 1043 ? -91.503 1.262 1.186 1.00 55.14 1043 LEU A N 1
ATOM 7899 C CA . LEU A 1 1043 ? -92.100 2.462 0.611 1.00 59.93 1043 LEU A CA 1
ATOM 7900 C C . LEU A 1 1043 ? -93.446 2.748 1.267 1.00 58.13 1043 LEU A C 1
ATOM 7901 O O . LEU A 1 1043 ? -93.752 3.897 1.604 1.00 56.46 1043 LEU A O 1
ATOM 7906 N N . TYR A 1 1044 ? -94.247 1.702 1.451 1.00 54.47 1044 TYR A N 1
ATOM 7907 C CA . TYR A 1 1044 ? -95.553 1.850 2.087 1.00 55.42 1044 TYR A CA 1
ATOM 7908 C C . TYR A 1 1044 ? -95.437 2.632 3.394 1.00 58.68 1044 TYR A C 1
ATOM 7909 O O . TYR A 1 1044 ? -96.098 3.655 3.579 1.00 65.49 1044 TYR A O 1
ATOM 7918 N N . PHE A 1 1045 ? -94.601 2.136 4.302 1.00 57.11 1045 PHE A N 1
ATOM 7919 C CA . PHE A 1 1045 ? -94.399 2.783 5.595 1.00 53.74 1045 PHE A CA 1
ATOM 7920 C C . PHE A 1 1045 ? -93.643 4.111 5.479 1.00 51.37 1045 PHE A C 1
ATOM 7921 O O . PHE A 1 1045 ? -93.995 5.074 6.150 1.00 49.48 1045 PHE A O 1
ATOM 7929 N N . LYS A 1 1046 ? -92.610 4.160 4.639 1.00 53.44 1046 LYS A N 1
ATOM 7930 C CA . LYS A 1 1046 ? -91.834 5.385 4.455 1.00 54.50 1046 LYS A CA 1
ATOM 7931 C C . LYS A 1 1046 ? -92.726 6.495 3.921 1.00 58.70 1046 LYS A C 1
ATOM 7932 O O . LYS A 1 1046 ? -92.659 7.628 4.387 1.00 57.76 1046 LYS A O 1
ATOM 7938 N N . ASN A 1 1047 ? -93.557 6.168 2.937 1.00 59.24 1047 ASN A N 1
ATOM 7939 C CA . ASN A 1 1047 ? -94.447 7.165 2.361 1.00 68.58 1047 ASN A CA 1
ATOM 7940 C C . ASN A 1 1047 ? -95.901 6.941 2.745 1.00 70.21 1047 ASN A C 1
ATOM 7941 O O . ASN A 1 1047 ? -96.748 6.668 1.897 1.00 74.98 1047 ASN A O 1
ATOM 7946 N N . HIS A 1 1048 ? -96.182 7.047 4.036 1.00 70.76 1048 HIS A N 1
ATOM 7947 C CA . HIS A 1 1048 ? -97.536 6.875 4.530 1.00 71.54 1048 HIS A CA 1
ATOM 7948 C C . HIS A 1 1048 ? -97.856 8.079 5.410 1.00 75.74 1048 HIS A C 1
ATOM 7949 O O . HIS A 1 1048 ? -97.105 8.406 6.330 1.00 74.42 1048 HIS A O 1
ATOM 7956 N N . PRO A 1 1049 ? -98.972 8.764 5.121 1.00 77.72 1049 PRO A N 1
ATOM 7957 C CA . PRO A 1 1049 ? -99.453 9.949 5.839 1.00 78.03 1049 PRO A CA 1
ATOM 7958 C C . PRO A 1 1049 ? -99.293 9.922 7.358 1.00 77.80 1049 PRO A C 1
ATOM 7959 O O . PRO A 1 1049 ? -99.128 10.971 7.980 1.00 78.13 1049 PRO A O 1
ATOM 7963 N N . ILE A 1 1050 ? -99.337 8.730 7.950 1.00 75.49 1050 ILE A N 1
ATOM 7964 C CA . ILE A 1 1050 ? -99.229 8.605 9.400 1.00 69.48 1050 ILE A CA 1
ATOM 7965 C C . ILE A 1 1050 ? -98.070 7.740 9.888 1.00 67.00 1050 ILE A C 1
ATOM 7966 O O . ILE A 1 1050 ? -97.270 8.167 10.720 1.00 66.01 1050 ILE A O 1
ATOM 7971 N N . TYR A 1 1051 ? -97.990 6.523 9.367 1.00 64.47 1051 TYR A N 1
ATOM 7972 C CA . TYR A 1 1051 ? -96.958 5.570 9.755 1.00 57.39 1051 TYR A CA 1
ATOM 7973 C C . TYR A 1 1051 ? -95.535 6.020 9.449 1.00 60.15 1051 TYR A C 1
ATOM 7974 O O . TYR A 1 1051 ? -94.573 5.449 9.970 1.00 62.68 1051 TYR A O 1
ATOM 7983 N N . LYS A 1 1052 ? -95.398 7.047 8.618 1.00 58.21 1052 LYS A N 1
ATOM 7984 C CA . LYS A 1 1052 ? -94.078 7.529 8.228 1.00 59.50 1052 LYS A CA 1
ATOM 7985 C C . LYS A 1 1052 ? -93.172 7.926 9.393 1.00 59.72 1052 LYS A C 1
ATOM 7986 O O . LYS A 1 1052 ? -91.945 7.920 9.266 1.00 58.57 1052 LYS A O 1
ATOM 7992 N N . SER A 1 1053 ? -93.776 8.268 10.529 1.00 59.86 1053 SER A N 1
ATOM 7993 C CA . SER A 1 1053 ? -93.019 8.668 11.717 1.00 56.08 1053 SER A CA 1
ATOM 7994 C C . SER A 1 1053 ? -92.421 7.466 12.456 1.00 58.95 1053 SER A C 1
ATOM 7995 O O . SER A 1 1053 ? -91.414 7.598 13.152 1.00 59.00 1053 SER A O 1
ATOM 7998 N N . ILE A 1 1054 ? -93.048 6.300 12.310 1.00 56.73 1054 ILE A N 1
ATOM 7999 C CA . ILE A 1 1054 ? -92.564 5.085 12.960 1.00 55.58 1054 ILE A CA 1
ATOM 8000 C C . ILE A 1 1054 ? -92.069 4.067 11.926 1.00 57.64 1054 ILE A C 1
ATOM 8001 O O . ILE A 1 1054 ? -91.915 2.879 12.221 1.00 54.24 1054 ILE A O 1
ATOM 8006 N N . ALA A 1 1055 ? -91.825 4.541 10.711 1.00 52.96 1055 ALA A N 1
ATOM 8007 C CA . ALA A 1 1055 ? -91.352 3.677 9.645 1.00 47.98 1055 ALA A CA 1
ATOM 8008 C C . ALA A 1 1055 ? -90.185 2.805 10.095 1.00 47.59 1055 ALA A C 1
ATOM 8009 O O . ALA A 1 1055 ? -90.217 1.587 9.917 1.00 44.97 1055 ALA A O 1
ATOM 8011 N N . ASN A 1 1056 ? -89.160 3.427 10.674 1.00 44.39 1056 ASN A N 1
ATOM 8012 C CA . ASN A 1 1056 ? -87.987 2.693 11.130 1.00 52.71 1056 ASN A CA 1
ATOM 8013 C C . ASN A 1 1056 ? -88.260 1.600 12.173 1.00 55.89 1056 ASN A C 1
ATOM 8014 O O . ASN A 1 1056 ? -87.431 0.705 12.373 1.00 56.49 1056 ASN A O 1
ATOM 8019 N N . ARG A 1 1057 ? -89.420 1.659 12.821 1.00 57.45 1057 ARG A N 1
ATOM 8020 C CA . ARG A 1 1057 ? -89.794 0.647 13.815 1.00 55.90 1057 ARG A CA 1
ATOM 8021 C C . ARG A 1 1057 ? -90.901 -0.239 13.232 1.00 49.69 1057 ARG A C 1
ATOM 8022 O O . ARG A 1 1057 ? -91.753 -0.755 13.952 1.00 49.22 1057 ARG A O 1
ATOM 8030 N N . SER A 1 1058 ? -90.885 -0.395 11.913 1.00 47.07 1058 SER A N 1
ATOM 8031 C CA . SER A 1 1058 ? -91.878 -1.204 11.209 1.00 44.25 1058 SER A CA 1
ATOM 8032 C C . SER A 1 1058 ? -91.193 -1.945 10.076 1.00 44.09 1058 SER A C 1
ATOM 8033 O O . SER A 1 1058 ? -90.042 -1.660 9.740 1.00 41.31 1058 SER A O 1
ATOM 8036 N N . GLY A 1 1059 ? -91.891 -2.904 9.484 1.00 43.41 1059 GLY A N 1
ATOM 8037 C CA . GLY A 1 1059 ? -91.285 -3.639 8.391 1.00 45.36 1059 GLY A CA 1
ATOM 8038 C C . GLY A 1 1059 ? -90.697 -4.959 8.831 1.00 40.96 1059 GLY A C 1
ATOM 8039 O O . GLY A 1 1059 ? -90.402 -5.168 10.003 1.00 40.00 1059 GLY A O 1
ATOM 8040 N N . THR A 1 1060 ? -90.520 -5.849 7.870 1.00 37.65 1060 THR A N 1
ATOM 8041 C CA . THR A 1 1060 ? -89.986 -7.159 8.146 1.00 38.48 1060 THR A CA 1
ATOM 8042 C C . THR A 1 1060 ? -88.569 -7.075 8.693 1.00 40.97 1060 THR A C 1
ATOM 8043 O O . THR A 1 1060 ? -88.230 -7.783 9.640 1.00 40.77 1060 THR A O 1
ATOM 8047 N N . ALA A 1 1061 ? -87.747 -6.209 8.102 1.00 35.65 1061 ALA A N 1
ATOM 8048 C CA . ALA A 1 1061 ? -86.361 -6.062 8.549 1.00 38.93 1061 ALA A CA 1
ATOM 8049 C C . ALA A 1 1061 ? -86.308 -5.692 10.027 1.00 40.54 1061 ALA A C 1
ATOM 8050 O O . ALA A 1 1061 ? -85.501 -6.235 10.780 1.00 40.27 1061 ALA A O 1
ATOM 8052 N N . TYR A 1 1062 ? -87.179 -4.775 10.444 1.00 39.36 1062 TYR A N 1
ATOM 8053 C CA . TYR A 1 1062 ? -87.211 -4.356 11.837 1.00 42.81 1062 TYR A CA 1
ATOM 8054 C C . TYR A 1 1062 ? -87.713 -5.489 12.732 1.00 44.88 1062 TYR A C 1
ATOM 8055 O O . TYR A 1 1062 ? -87.214 -5.683 13.839 1.00 43.39 1062 TYR A O 1
ATOM 8064 N N . LEU A 1 1063 ? -88.713 -6.222 12.247 1.00 44.46 1063 LEU A N 1
ATOM 8065 C CA . LEU A 1 1063 ? -89.276 -7.339 12.990 1.00 41.83 1063 LEU A CA 1
ATOM 8066 C C . LEU A 1 1063 ? -88.202 -8.402 13.213 1.00 38.52 1063 LEU A C 1
ATOM 8067 O O . LEU A 1 1063 ? -88.029 -8.899 14.322 1.00 43.71 1063 LEU A O 1
ATOM 8072 N N . SER A 1 1064 ? -87.475 -8.735 12.156 1.00 36.90 1064 SER A N 1
ATOM 8073 C CA . SER A 1 1064 ? -86.413 -9.735 12.241 1.00 42.11 1064 SER A CA 1
ATOM 8074 C C . SER A 1 1064 ? -85.320 -9.356 13.235 1.00 38.82 1064 SER A C 1
ATOM 8075 O O . SER A 1 1064 ? -84.863 -10.195 14.014 1.00 33.97 1064 SER A O 1
ATOM 8078 N N . LYS A 1 1065 ? -84.907 -8.095 13.208 1.00 40.30 1065 LYS A N 1
ATOM 8079 C CA . LYS A 1 1065 ? -83.855 -7.620 14.101 1.00 39.69 1065 LYS A CA 1
ATOM 8080 C C . LYS A 1 1065 ? -84.304 -7.692 15.560 1.00 38.85 1065 LYS A C 1
ATOM 8081 O O . LYS A 1 1065 ? -83.552 -8.100 16.460 1.00 30.18 1065 LYS A O 1
ATOM 8087 N N . THR A 1 1066 ? -85.548 -7.292 15.770 1.00 36.02 1066 THR A N 1
ATOM 8088 C CA . THR A 1 1066 ? -86.161 -7.275 17.076 1.00 29.68 1066 THR A CA 1
ATOM 8089 C C . THR A 1 1066 ? -86.324 -8.686 17.635 1.00 30.03 1066 THR A C 1
ATOM 8090 O O . THR A 1 1066 ? -86.021 -8.929 18.805 1.00 31.71 1066 THR A O 1
ATOM 8094 N N . LEU A 1 1067 ? -86.830 -9.606 16.817 1.00 28.44 1067 LEU A N 1
ATOM 8095 C CA . LEU A 1 1067 ? -87.006 -10.982 17.285 1.00 31.48 1067 LEU A CA 1
ATOM 8096 C C . LEU A 1 1067 ? -85.639 -11.588 17.630 1.00 32.28 1067 LEU A C 1
ATOM 8097 O O . LEU A 1 1067 ? -85.495 -12.257 18.650 1.00 33.05 1067 LEU A O 1
ATOM 8102 N N . ASN A 1 1068 ? -84.635 -11.325 16.800 1.00 29.02 1068 ASN A N 1
ATOM 8103 C CA . ASN A 1 1068 ? -83.285 -11.824 17.063 1.00 34.35 1068 ASN A CA 1
ATOM 8104 C C . ASN A 1 1068 ? -82.811 -11.321 18.414 1.00 37.16 1068 ASN A C 1
ATOM 8105 O O . ASN A 1 1068 ? -82.290 -12.091 19.225 1.00 39.41 1068 ASN A O 1
ATOM 8110 N N . LYS A 1 1069 ? -83.010 -10.028 18.653 1.00 32.77 1069 LYS A N 1
ATOM 8111 C CA . LYS A 1 1069 ? -82.593 -9.398 19.900 1.00 33.49 1069 LYS A CA 1
ATOM 8112 C C . LYS A 1 1069 ? -83.327 -9.993 21.100 1.00 32.60 1069 LYS A C 1
ATOM 8113 O O . LYS A 1 1069 ? -82.696 -10.392 22.085 1.00 31.83 1069 LYS A O 1
ATOM 8119 N N . LEU A 1 1070 ? -84.652 -10.061 21.017 1.00 28.42 1070 LEU A N 1
ATOM 8120 C CA . LEU A 1 1070 ? -85.435 -10.622 22.109 1.00 33.95 1070 LEU A CA 1
ATOM 8121 C C . LEU A 1 1070 ? -84.986 -12.048 22.439 1.00 34.51 1070 LEU A C 1
ATOM 8122 O O . LEU A 1 1070 ? -84.857 -12.415 23.604 1.00 37.57 1070 LEU A O 1
ATOM 8127 N N . LEU A 1 1071 ? -84.748 -12.850 21.407 1.00 33.26 1071 LEU A N 1
ATOM 8128 C CA . LEU A 1 1071 ? -84.341 -14.230 21.611 1.00 32.85 1071 LEU A CA 1
ATOM 8129 C C . LEU A 1 1071 ? -82.952 -14.273 22.223 1.00 30.72 1071 LEU A C 1
ATOM 8130 O O . LEU A 1 1071 ? -82.718 -14.985 23.191 1.00 27.19 1071 LEU A O 1
ATOM 8135 N N . MET A 1 1072 ? -82.037 -13.494 21.666 1.00 30.37 1072 MET A N 1
ATOM 8136 C CA . MET A 1 1072 ? -80.673 -13.467 22.165 1.00 33.69 1072 MET A CA 1
ATOM 8137 C C . MET A 1 1072 ? -80.681 -13.171 23.662 1.00 41.85 1072 MET A C 1
ATOM 8138 O O . MET A 1 1072 ? -80.121 -13.933 24.450 1.00 41.42 1072 MET A O 1
ATOM 8143 N N . PHE A 1 1073 ? -81.340 -12.087 24.068 1.00 37.62 1073 PHE A N 1
ATOM 8144 C CA . PHE A 1 1073 ? -81.361 -11.740 25.485 1.00 32.71 1073 PHE A CA 1
ATOM 8145 C C . PHE A 1 1073 ? -82.227 -12.663 26.341 1.00 35.25 1073 PHE A C 1
ATOM 8146 O O . PHE A 1 1073 ? -81.934 -12.879 27.513 1.00 33.46 1073 PHE A O 1
ATOM 8154 N N . HIS A 1 1074 ? -83.291 -13.212 25.767 1.00 31.78 1074 HIS A N 1
ATOM 8155 C CA . HIS A 1 1074 ? -84.153 -14.115 26.521 1.00 29.36 1074 HIS A CA 1
ATOM 8156 C C . HIS A 1 1074 ? -83.356 -15.370 26.903 1.00 31.57 1074 HIS A C 1
ATOM 8157 O O . HIS A 1 1074 ? -83.436 -15.853 28.028 1.00 27.14 1074 HIS A O 1
ATOM 8164 N N . ILE A 1 1075 ? -82.568 -15.879 25.968 1.00 30.06 1075 ILE A N 1
ATOM 8165 C CA . ILE A 1 1075 ? -81.745 -17.042 26.236 1.00 32.38 1075 ILE A CA 1
ATOM 8166 C C . ILE A 1 1075 ? -80.727 -16.667 27.318 1.00 37.65 1075 ILE A C 1
ATOM 8167 O O . ILE A 1 1075 ? -80.523 -17.402 28.294 1.00 36.89 1075 ILE A O 1
ATOM 8172 N N . ARG A 1 1076 ? -80.100 -15.509 27.139 1.00 36.65 1076 ARG A N 1
ATOM 8173 C CA . ARG A 1 1076 ? -79.108 -15.008 28.080 1.00 40.74 1076 ARG A CA 1
ATOM 8174 C C . ARG A 1 1076 ? -79.724 -14.965 29.476 1.00 39.27 1076 ARG A C 1
ATOM 8175 O O . ARG A 1 1076 ? -79.102 -15.370 30.457 1.00 37.58 1076 ARG A O 1
ATOM 8183 N N . ASP A 1 1077 ? -80.956 -14.478 29.548 1.00 37.30 1077 ASP A N 1
ATOM 8184 C CA . ASP A 1 1077 ? -81.671 -14.377 30.811 1.00 42.51 1077 ASP A CA 1
ATOM 8185 C C . ASP A 1 1077 ? -81.993 -15.745 31.425 1.00 45.77 1077 ASP A C 1
ATOM 8186 O O . ASP A 1 1077 ? -81.824 -15.949 32.625 1.00 41.68 1077 ASP A O 1
ATOM 8191 N N . THR A 1 1078 ? -82.461 -16.674 30.594 1.00 48.44 1078 THR A N 1
ATOM 8192 C CA . THR A 1 1078 ? -82.824 -18.014 31.053 1.00 45.97 1078 THR A CA 1
ATOM 8193 C C . THR A 1 1078 ? -81.612 -18.934 31.233 1.00 42.09 1078 THR A C 1
ATOM 8194 O O . THR A 1 1078 ? -81.706 -19.977 31.862 1.00 33.41 1078 THR A O 1
ATOM 8198 N N . LEU A 1 1079 ? -80.474 -18.529 30.684 1.00 42.75 1079 LEU A N 1
ATOM 8199 C CA . LEU A 1 1079 ? -79.250 -19.309 30.760 1.00 46.58 1079 LEU A CA 1
ATOM 8200 C C . LEU A 1 1079 ? -78.983 -19.940 32.131 1.00 53.42 1079 LEU A C 1
ATOM 8201 O O . LEU A 1 1079 ? -78.724 -21.136 32.221 1.00 55.52 1079 LEU A O 1
ATOM 8206 N N . PRO A 1 1080 ? -79.051 -19.151 33.217 1.00 56.93 1080 PRO A N 1
ATOM 8207 C CA . PRO A 1 1080 ? -78.800 -19.712 34.552 1.00 56.68 1080 PRO A CA 1
ATOM 8208 C C . PRO A 1 1080 ? -79.744 -20.857 34.927 1.00 55.80 1080 PRO A C 1
ATOM 8209 O O . PRO A 1 1080 ? -79.309 -21.942 35.318 1.00 54.48 1080 PRO A O 1
ATOM 8213 N N . ASP A 1 1081 ? -81.038 -20.597 34.812 1.00 54.81 1081 ASP A N 1
ATOM 8214 C CA . ASP A 1 1081 ? -82.068 -21.576 35.119 1.00 52.49 1081 ASP A CA 1
ATOM 8215 C C . ASP A 1 1081 ? -81.911 -22.837 34.257 1.00 58.37 1081 ASP A C 1
ATOM 8216 O O . ASP A 1 1081 ? -81.868 -23.958 34.771 1.00 51.87 1081 ASP A O 1
ATOM 8221 N N . LEU A 1 1082 ? -81.822 -22.642 32.943 1.00 51.64 1082 LEU A N 1
ATOM 8222 C CA . LEU A 1 1082 ? -81.688 -23.747 32.011 1.00 47.55 1082 LEU A CA 1
ATOM 8223 C C . LEU A 1 1082 ? -80.528 -24.679 32.358 1.00 51.12 1082 LEU A C 1
ATOM 8224 O O . LEU A 1 1082 ? -80.616 -25.882 32.124 1.00 49.23 1082 LEU A O 1
ATOM 8229 N N . LYS A 1 1083 ? -79.450 -24.134 32.917 1.00 52.44 1083 LYS A N 1
ATOM 8230 C CA . LYS A 1 1083 ? -78.293 -24.956 33.269 1.00 57.47 1083 LYS A CA 1
ATOM 8231 C C . LYS A 1 1083 ? -78.578 -25.863 34.456 1.00 59.89 1083 LYS A C 1
ATOM 8232 O O . LYS A 1 1083 ? -77.939 -26.902 34.623 1.00 59.69 1083 LYS A O 1
ATOM 8238 N N . VAL A 1 1084 ? -79.537 -25.456 35.280 1.00 62.88 1084 VAL A N 1
ATOM 8239 C CA . VAL A 1 1084 ? -79.928 -26.230 36.449 1.00 62.81 1084 VAL A CA 1
ATOM 8240 C C . VAL A 1 1084 ? -80.757 -27.405 35.964 1.00 61.07 1084 VAL A C 1
ATOM 8241 O O . VAL A 1 1084 ? -80.615 -28.521 36.452 1.00 61.80 1084 VAL A O 1
ATOM 8245 N N . LYS A 1 1085 ? -81.620 -27.144 34.992 1.00 57.52 1085 LYS A N 1
ATOM 8246 C CA . LYS A 1 1085 ? -82.472 -28.183 34.444 1.00 61.11 1085 LYS A CA 1
ATOM 8247 C C . LYS A 1 1085 ? -81.631 -29.232 33.722 1.00 59.37 1085 LYS A C 1
ATOM 8248 O O . LYS A 1 1085 ? -81.683 -30.414 34.052 1.00 62.05 1085 LYS A O 1
ATOM 8254 N N . VAL A 1 1086 ? -80.849 -28.790 32.743 1.00 57.75 1086 VAL A N 1
ATOM 8255 C CA . VAL A 1 1086 ? -80.014 -29.691 31.959 1.00 60.21 1086 VAL A CA 1
ATOM 8256 C C . VAL A 1 1086 ? -79.216 -30.649 32.830 1.00 62.90 1086 VAL A C 1
ATOM 8257 O O . VAL A 1 1086 ? -79.180 -31.851 32.573 1.00 61.64 1086 VAL A O 1
ATOM 8261 N N . SER A 1 1087 ? -78.576 -30.114 33.861 1.00 67.06 1087 SER A N 1
ATOM 8262 C CA . SER A 1 1087 ? -77.788 -30.939 34.762 1.00 70.61 1087 SER A CA 1
ATOM 8263 C C . SER A 1 1087 ? -78.641 -32.002 35.468 1.00 71.62 1087 SER A C 1
ATOM 8264 O O . SER A 1 1087 ? -78.193 -33.136 35.666 1.00 72.32 1087 SER A O 1
ATOM 8267 N N . LYS A 1 1088 ? -79.871 -31.644 35.828 1.00 68.56 1088 LYS A N 1
ATOM 8268 C CA . LYS A 1 1088 ? -80.759 -32.578 36.511 1.00 68.72 1088 LYS A CA 1
ATOM 8269 C C . LYS A 1 1088 ? -81.316 -33.644 35.583 1.00 66.24 1088 LYS A C 1
ATOM 8270 O O . LYS A 1 1088 ? -81.539 -34.784 35.988 1.00 63.54 1088 LYS A O 1
ATOM 8276 N N . MET A 1 1089 ? -81.551 -33.270 34.334 1.00 66.68 1089 MET A N 1
ATOM 8277 C CA . MET A 1 1089 ? -82.076 -34.216 33.370 1.00 65.37 1089 MET A CA 1
ATOM 8278 C C . MET A 1 1089 ? -81.062 -35.281 32.992 1.00 64.47 1089 MET A C 1
ATOM 8279 O O . MET A 1 1089 ? -81.443 -36.382 32.605 1.00 67.36 1089 MET A O 1
ATOM 8284 N N . LEU A 1 1090 ? -79.777 -34.954 33.097 1.00 64.06 1090 LEU A N 1
ATOM 8285 C CA . LEU A 1 1090 ? -78.724 -35.904 32.745 1.00 65.98 1090 LEU A CA 1
ATOM 8286 C C . LEU A 1 1090 ? -78.213 -36.673 33.959 1.00 70.81 1090 LEU A C 1
ATOM 8287 O O . LEU A 1 1090 ? -77.048 -37.082 34.003 1.00 70.01 1090 LEU A O 1
ATOM 8292 N N . SER A 1 1091 ? -79.098 -36.861 34.938 1.00 73.04 1091 SER A N 1
ATOM 8293 C CA . SER A 1 1091 ? -78.772 -37.573 36.168 1.00 70.36 1091 SER A CA 1
ATOM 8294 C C . SER A 1 1091 ? -80.050 -38.043 36.859 1.00 68.72 1091 SER A C 1
ATOM 8295 O O . SER A 1 1091 ? -80.965 -37.254 37.097 1.00 70.93 1091 SER A O 1
#